Protein AF-0000000079469751 (afdb_homodimer)

Radius of gyration: 56.55 Å; Cα contacts (8 Å, |Δi|>4): 2017; chains: 2; bounding box: 56×165×146 Å

pLDDT: mean 84.75, std 14.09, range [22.28, 97.38]

Sequence (1106 aa):
MSTRPMGTPGGLPPQELIWWHATWLAVLGLGVGVMLFSPIQQTTSAVVALALGAAPALAGLLLARSRHVAAHSLILFNWGAGGVLAALLTGGLAGPMAVWHLAPLAAAAAMGRIDRLAMGAAISLAAICVSLLAEITLSLPAPPPFDLASGLGAVAIVTTAVGLGLALIVLQRRVILDTRRRALMEVRLREALGDQPHLLVVVQPGGKLVAAWGNAPRGLKGQVLTGRPLSQLATPADRPRLEAALREAIIEGKSEVGFAPAGAPALWHELSLRRVNPARLTGSIRDAGLQRAREAALDQARIDAETANAGKSRFLANMSHELRTPLNAIMGFSDIMRQSLFGPMPEKYGEYSALIHESGEHLLELINDVLDMSKIEAERFELYREEFDARDAISAVMRLMRGQADRAGVSLRGLMPKEPLEVTADRRAMKQIALNLISNALKFTPKGGTVTVTAHAEGPMLELIVADSGTGISATDLQRLGKPFEQAGGADQRAAGTGLGLSLVQAFAELHGGEMAIESQLGEGTTVTVRLPVMELSVVEVVPETHPEETAGMSTRPMGTPGGLPPQELIWWHATWLAVLGLGVGVMLFSPIQQTTSAVVALALGAAPALAGLLLARSRHVAAHSLILFNWGAGGVLAALLTGGLAGPMAVWHLAPLAAAAAMGRIDRLAMGAAISLAAICVSLLAEITLSLPAPPPFDLASGLGAVAIVTTAVGLGLALIVLQRRVILDTRRRALMEVRLREALGDQPHLLVVVQPGGKLVAAWGNAPRGLKGQVLTGRPLSQLATPADRPRLEAALREAIIEGKSEVGFAPAGAPALWHELSLRRVNPARLTGSIRDAGLQRAREAALDQARIDAETANAGKSRFLANMSHELRTPLNAIMGFSDIMRQSLFGPMPEKYGEYSALIHESGEHLLELINDVLDMSKIEAERFELYREEFDARDAISAVMRLMRGQADRAGVSLRGLMPKEPLEVTADRRAMKQIALNLISNALKFTPKGGTVTVTAHAEGPMLELIVADSGTGISATDLQRLGKPFEQAGGADQRAAGTGLGLSLVQAFAELHGGEMAIESQLGEGTTVTVRLPVMELSVVEVVPETHPEETAG

InterPro domains:
  IPR003594 Histidine kinase/HSP90-like ATPase domain [PF02518] (426-534)
  IPR003594 Histidine kinase/HSP90-like ATPase domain [SM00387] (425-536)
  IPR003661 Signal transduction histidine kinase, dimerisation/phosphoacceptor domain [PF00512] (312-379)
  IPR003661 Signal transduction histidine kinase, dimerisation/phosphoacceptor domain [SM00388] (311-379)
  IPR003661 Signal transduction histidine kinase, dimerisation/phosphoacceptor domain [cd00082] (309-375)
  IPR004358 Signal transduction histidine kinase-related protein, C-terminal [PR00344] (462-476)
  IPR004358 Signal transduction histidine kinase-related protein, C-terminal [PR00344] (496-514)
  IPR004358 Signal transduction histidine kinase-related protein, C-terminal [PR00344] (520-533)
  IPR005467 Histidine kinase domain [PS50109] (318-536)
  IPR036097 Signal transduction histidine kinase, dimerisation/phosphoacceptor domain superfamily [SSF47384] (297-380)
  IPR036890 Histidine kinase/HSP90-like ATPase superfamily [G3DSA:3.30.565.10] (375-534)
  IPR036890 Histidine kinase/HSP90-like ATPase superfamily [SSF55874] (368-541)

Organism: NCBI:txid2803784

Structure (mmCIF, N/CA/C/O backbone):
data_AF-0000000079469751-model_v1
#
loop_
_entity.id
_entity.type
_entity.pdbx_description
1 polymer 'histidine kinase'
#
loop_
_atom_site.group_PDB
_atom_site.id
_atom_site.type_symbol
_atom_site.label_atom_id
_atom_site.label_alt_id
_atom_site.label_comp_id
_atom_site.label_asym_id
_atom_site.label_entity_id
_atom_site.label_seq_id
_atom_site.pdbx_PDB_ins_code
_atom_site.Cartn_x
_atom_site.Cartn_y
_atom_site.Cartn_z
_atom_site.occupancy
_atom_site.B_iso_or_equiv
_atom_site.auth_seq_id
_atom_site.auth_comp_id
_atom_site.auth_asym_id
_atom_site.auth_atom_id
_atom_site.pdbx_PDB_model_num
ATOM 1 N N . MET A 1 1 ? -3.746 -23.328 11.648 1 22.78 1 MET A N 1
ATOM 2 C CA . MET A 1 1 ? -4.215 -23.719 10.32 1 22.78 1 MET A CA 1
ATOM 3 C C . MET A 1 1 ? -3.654 -25.078 9.93 1 22.78 1 MET A C 1
ATOM 5 O O . MET A 1 1 ? -2.438 -25.25 9.828 1 22.78 1 MET A O 1
ATOM 9 N N . SER A 1 2 ? -4.363 -26.062 10.484 1 24.75 2 SER A N 1
ATOM 10 C CA . SER A 1 2 ? -4.074 -27.484 10.375 1 24.75 2 SER A CA 1
ATOM 11 C C . SER A 1 2 ? -3.92 -27.906 8.914 1 24.75 2 SER A C 1
ATOM 13 O O . SER A 1 2 ? -4.832 -27.703 8.102 1 24.75 2 SER A O 1
ATOM 15 N N . THR A 1 3 ? -2.816 -27.609 8.422 1 29.5 3 THR A N 1
ATOM 16 C CA . THR A 1 3 ? -2.51 -28.094 7.086 1 29.5 3 THR A CA 1
ATOM 17 C C . THR A 1 3 ? -2.797 -29.594 6.988 1 29.5 3 THR A C 1
ATOM 19 O O . THR A 1 3 ? -2.029 -30.422 7.492 1 29.5 3 THR A O 1
ATOM 22 N N . ARG A 1 4 ? -4.125 -29.891 7.137 1 30.55 4 ARG A N 1
ATOM 23 C CA . ARG A 1 4 ? -4.43 -31.312 6.945 1 30.55 4 ARG A CA 1
ATOM 24 C C . ARG A 1 4 ? -3.719 -31.859 5.715 1 30.55 4 ARG A C 1
ATOM 26 O O . ARG A 1 4 ? -3.752 -31.25 4.645 1 30.55 4 ARG A O 1
ATOM 33 N N . PRO A 1 5 ? -2.838 -32.75 6.039 1 31.12 5 PRO A N 1
ATOM 34 C CA . PRO A 1 5 ? -2.137 -33.375 4.918 1 31.12 5 PRO A CA 1
ATOM 35 C C . PRO A 1 5 ? -3.078 -33.781 3.785 1 31.12 5 PRO A C 1
ATOM 37 O O . PRO A 1 5 ? -4.207 -34.219 4.039 1 31.12 5 PRO A O 1
ATOM 40 N N . MET A 1 6 ? -3.229 -32.969 2.773 1 34.06 6 MET A N 1
ATOM 41 C CA . MET A 1 6 ? -3.975 -33.406 1.594 1 34.06 6 MET A CA 1
ATOM 42 C C . MET A 1 6 ? -3.779 -34.906 1.34 1 34.06 6 MET A C 1
ATOM 44 O O . MET A 1 6 ? -2.674 -35.344 1.022 1 34.06 6 MET A O 1
ATOM 48 N N . GLY A 1 7 ? -4.434 -35.719 2.178 1 33.88 7 GLY A N 1
ATOM 49 C CA . GLY A 1 7 ? -4.492 -37.125 1.848 1 33.88 7 GLY A CA 1
ATOM 50 C C . GLY A 1 7 ? -4.453 -37.406 0.355 1 33.88 7 GLY A C 1
ATOM 51 O O . GLY A 1 7 ? -4.754 -36.5 -0.448 1 33.88 7 GLY A O 1
ATOM 52 N N . THR A 1 8 ? -3.604 -38.156 -0.038 1 37.16 8 THR A N 1
ATOM 53 C CA . THR A 1 8 ? -3.604 -38.719 -1.384 1 37.16 8 THR A CA 1
ATOM 54 C C . THR A 1 8 ? -5.027 -39.031 -1.847 1 37.16 8 THR A C 1
ATOM 56 O O . THR A 1 8 ? -5.797 -39.688 -1.135 1 37.16 8 THR A O 1
ATOM 59 N N . PRO A 1 9 ? -5.828 -38.125 -2.416 1 37.12 9 PRO A N 1
ATOM 60 C CA . PRO A 1 9 ? -7.156 -38.594 -2.828 1 37.12 9 PRO A CA 1
ATOM 61 C C . PRO A 1 9 ? -7.195 -40.094 -3.111 1 37.12 9 PRO A C 1
ATOM 63 O O . PRO A 1 9 ? -6.23 -40.656 -3.635 1 37.12 9 PRO A O 1
ATOM 66 N N . GLY A 1 10 ? -7.703 -40.812 -2.152 1 38.62 10 GLY A N 1
ATOM 67 C CA . GLY A 1 10 ? -8.117 -42.188 -2.412 1 38.62 10 GLY A CA 1
ATOM 68 C C . GLY A 1 10 ? -8.617 -42.406 -3.828 1 38.62 10 GLY A C 1
ATOM 69 O O . GLY A 1 10 ? -9.734 -42 -4.164 1 38.62 10 GLY A O 1
ATOM 70 N N . GLY A 1 11 ? -7.82 -42.188 -4.836 1 40.44 11 GLY A N 1
ATOM 71 C CA . GLY A 1 11 ? -8.141 -42.281 -6.254 1 40.44 11 GLY A CA 1
ATOM 72 C C . GLY A 1 11 ? -9.023 -43.438 -6.613 1 40.44 11 GLY A C 1
ATOM 73 O O . GLY A 1 11 ? -9.016 -44.469 -5.922 1 40.44 11 GLY A O 1
ATOM 74 N N . LEU A 1 12 ? -10.32 -43.219 -6.918 1 44.28 12 LEU A N 1
ATOM 75 C CA . LEU A 1 12 ? -11.18 -44.156 -7.609 1 44.28 12 LEU A CA 1
ATOM 76 C C . LEU A 1 12 ? -10.352 -45.188 -8.375 1 44.28 12 LEU A C 1
ATOM 78 O O . LEU A 1 12 ? -9.25 -44.875 -8.844 1 44.28 12 LEU A O 1
ATOM 82 N N . PRO A 1 13 ? -10.586 -46.438 -8.164 1 53.44 13 PRO A N 1
ATOM 83 C CA . PRO A 1 13 ? -9.898 -47.469 -8.961 1 53.44 13 PRO A CA 1
ATOM 84 C C . PRO A 1 13 ? -9.672 -47.031 -10.406 1 53.44 13 PRO A C 1
ATOM 86 O O . PRO A 1 13 ? -10.547 -46.406 -11.016 1 53.44 13 PRO A O 1
ATOM 89 N N . PRO A 1 14 ? -8.453 -47.031 -10.891 1 64.81 14 PRO A N 1
ATOM 90 C CA . PRO A 1 14 ? -8.125 -46.406 -12.18 1 64.81 14 PRO A CA 1
ATOM 91 C C . PRO A 1 14 ? -9.047 -46.875 -13.305 1 64.81 14 PRO A C 1
ATOM 93 O O . PRO A 1 14 ? -9.164 -48.094 -13.562 1 64.81 14 PRO A O 1
ATOM 96 N N . GLN A 1 15 ? -10.219 -46.188 -13.648 1 71.81 15 GLN A N 1
ATOM 97 C CA . GLN A 1 15 ? -11.094 -46.438 -14.789 1 71.81 15 GLN A CA 1
ATOM 98 C C . GLN A 1 15 ? -10.336 -47.094 -15.938 1 71.81 15 GLN A C 1
ATOM 100 O O . GLN A 1 15 ? -10.906 -47.875 -16.703 1 71.81 15 GLN A O 1
ATOM 105 N N . GLU A 1 16 ? -9.062 -46.938 -15.828 1 76.94 16 GLU A N 1
ATOM 106 C CA . GLU A 1 16 ? -8.242 -47.469 -16.891 1 76.94 16 GLU A CA 1
ATOM 107 C C . GLU A 1 16 ? -8.133 -49 -16.797 1 76.94 16 GLU A C 1
ATOM 109 O O . GLU A 1 16 ? -8.18 -49.688 -17.797 1 76.94 16 GLU A O 1
ATOM 114 N N . LEU A 1 17 ? -8.07 -49.438 -15.547 1 80.31 17 LEU A N 1
ATOM 115 C CA . LEU A 1 17 ? -7.945 -50.875 -15.352 1 80.31 17 LEU A CA 1
ATOM 116 C C . LEU A 1 17 ? -9.25 -51.594 -15.711 1 80.31 17 LEU A C 1
ATOM 118 O O . LEU A 1 17 ? -9.219 -52.688 -16.266 1 80.31 17 LEU A O 1
ATOM 122 N N . ILE A 1 18 ? -10.328 -50.969 -15.453 1 82.5 18 ILE A N 1
ATOM 123 C CA . ILE A 1 18 ? -11.625 -51.562 -15.797 1 82.5 18 ILE A CA 1
ATOM 124 C C . ILE A 1 18 ? -11.773 -51.625 -17.312 1 82.5 18 ILE A C 1
ATOM 126 O O . ILE A 1 18 ? -12.203 -52.656 -17.844 1 82.5 18 ILE A O 1
ATOM 130 N N . TRP A 1 19 ? -11.367 -50.688 -17.984 1 82.06 19 TRP A N 1
ATOM 131 C CA . TRP A 1 19 ? -11.469 -50.656 -19.438 1 82.06 19 TRP A CA 1
ATOM 132 C C . TRP A 1 19 ? -10.562 -51.719 -20.062 1 82.06 19 TRP A C 1
ATOM 134 O O . TRP A 1 19 ? -10.93 -52.375 -21.031 1 82.06 19 TRP A O 1
ATOM 144 N N . TRP A 1 20 ? -9.383 -51.875 -19.531 1 84.44 20 TRP A N 1
ATOM 145 C CA . TRP A 1 20 ? -8.477 -52.906 -20 1 84.44 20 TRP A CA 1
ATOM 146 C C . TRP A 1 20 ? -9.148 -54.281 -19.922 1 84.44 20 TRP A C 1
ATOM 148 O O . TRP A 1 20 ? -9.172 -55.031 -20.906 1 84.44 20 TRP A O 1
ATOM 158 N N . HIS A 1 21 ? -9.781 -54.656 -18.781 1 89.56 21 HIS A N 1
ATOM 159 C CA . HIS A 1 21 ? -10.375 -55.969 -18.578 1 89.56 21 HIS A CA 1
ATOM 160 C C . HIS A 1 21 ? -11.656 -56.125 -19.391 1 89.56 21 HIS A C 1
ATOM 162 O O . HIS A 1 21 ? -11.891 -57.188 -20 1 89.56 21 HIS A O 1
ATOM 168 N N . ALA A 1 22 ? -12.422 -55.094 -19.406 1 88.88 22 ALA A N 1
ATOM 169 C CA . ALA A 1 22 ? -13.68 -55.156 -20.141 1 88.88 22 ALA A CA 1
ATOM 170 C C . ALA A 1 22 ? -13.438 -55.312 -21.641 1 88.88 22 ALA A C 1
ATOM 172 O O . ALA A 1 22 ? -14.102 -56.094 -22.297 1 88.88 22 ALA A O 1
ATOM 173 N N . THR A 1 23 ? -12.539 -54.531 -22.156 1 88.44 23 THR A N 1
ATOM 174 C CA . THR A 1 23 ? -12.234 -54.594 -23.578 1 88.44 23 THR A CA 1
ATOM 175 C C . THR A 1 23 ? -11.625 -55.969 -23.922 1 88.44 23 THR A C 1
ATOM 177 O O . THR A 1 23 ? -11.953 -56.531 -24.969 1 88.44 23 THR A O 1
ATOM 180 N N . TRP A 1 24 ? -10.734 -56.469 -23.094 1 91.19 24 TRP A N 1
ATOM 181 C CA . TRP A 1 24 ? -10.141 -57.781 -23.281 1 91.19 24 TRP A CA 1
ATOM 182 C C . TRP A 1 24 ? -11.211 -58.844 -23.391 1 91.19 24 TRP A C 1
ATOM 184 O O . TRP A 1 24 ? -11.211 -59.656 -24.312 1 91.19 24 TRP A O 1
ATOM 194 N N . LEU A 1 25 ? -12.219 -58.812 -22.516 1 92.19 25 LEU A N 1
ATOM 195 C CA . LEU A 1 25 ? -13.289 -59.781 -22.5 1 92.19 25 LEU A CA 1
ATOM 196 C C . LEU A 1 25 ? -14.195 -59.625 -23.719 1 92.19 25 LEU A C 1
ATOM 198 O O . LEU A 1 25 ? -14.633 -60.625 -24.297 1 92.19 25 LEU A O 1
ATOM 202 N N . ALA A 1 26 ? -14.406 -58.469 -24.062 1 92.44 26 ALA A N 1
ATOM 203 C CA . ALA A 1 26 ? -15.258 -58.188 -25.234 1 92.44 26 ALA A CA 1
ATOM 204 C C . ALA A 1 26 ? -14.617 -58.75 -26.5 1 92.44 26 ALA A C 1
ATOM 206 O O . ALA A 1 26 ? -15.281 -59.406 -27.297 1 92.44 26 ALA A O 1
ATOM 207 N N . VAL A 1 27 ? -13.336 -58.469 -26.672 1 90.25 27 VAL A N 1
ATOM 208 C CA . VAL A 1 27 ? -12.625 -58.906 -27.875 1 90.25 27 VAL A CA 1
ATOM 209 C C . VAL A 1 27 ? -12.516 -60.438 -27.859 1 90.25 27 VAL A C 1
ATOM 211 O O . VAL A 1 27 ? -12.703 -61.094 -28.891 1 90.25 27 VAL A O 1
ATOM 214 N N . LEU A 1 28 ? -12.227 -60.969 -26.656 1 92 28 LEU A N 1
ATOM 215 C CA . LEU A 1 28 ? -12.148 -62.438 -26.531 1 92 28 LEU A CA 1
ATOM 216 C C . LEU A 1 28 ? -13.492 -63.062 -26.828 1 92 28 LEU A C 1
ATOM 218 O O . LEU A 1 28 ? -13.555 -64.062 -27.531 1 92 28 LEU A O 1
ATOM 222 N N . GLY A 1 29 ? -14.539 -62.531 -26.375 1 91 29 GLY A N 1
ATOM 223 C CA . GLY A 1 29 ? -15.875 -63.031 -26.656 1 91 29 GLY A CA 1
ATOM 224 C C . GLY A 1 29 ? -16.219 -63 -28.141 1 91 29 GLY A C 1
ATOM 225 O O . GLY A 1 29 ? -16.75 -63.969 -28.672 1 91 29 GLY A O 1
ATOM 226 N N . LEU A 1 30 ? -15.844 -61.938 -28.75 1 89.19 30 LEU A N 1
ATOM 227 C CA . LEU A 1 30 ? -16.078 -61.812 -30.188 1 89.19 30 LEU A CA 1
ATOM 228 C C . LEU A 1 30 ? -15.258 -62.844 -30.969 1 89.19 30 LEU A C 1
ATOM 230 O O . LEU A 1 30 ? -15.758 -63.469 -31.906 1 89.19 30 LEU A O 1
ATOM 234 N N . GLY A 1 31 ? -14.023 -63 -30.562 1 85.56 31 GLY A N 1
ATOM 235 C CA . GLY A 1 31 ? -13.164 -64 -31.203 1 85.56 31 GLY A CA 1
ATOM 236 C C . GLY A 1 31 ? -13.688 -65.375 -31.062 1 85.56 31 GLY A C 1
ATOM 237 O O . GLY A 1 31 ? -13.711 -66.188 -32.031 1 85.56 31 GLY A O 1
ATOM 238 N N . VAL A 1 32 ? -14.156 -65.688 -29.859 1 85.06 32 VAL A N 1
ATOM 239 C CA . VAL A 1 32 ? -14.727 -67 -29.594 1 85.06 32 VAL A CA 1
ATOM 240 C C . VAL A 1 32 ? -16 -67.188 -30.422 1 85.06 32 VAL A C 1
ATOM 242 O O . VAL A 1 32 ? -16.234 -68.25 -30.984 1 85.06 32 VAL A O 1
ATOM 245 N N . GLY A 1 33 ? -16.75 -66.25 -30.547 1 86.69 33 GLY A N 1
ATOM 246 C CA . GLY A 1 33 ? -17.953 -66.312 -31.359 1 86.69 33 GLY A CA 1
ATOM 247 C C . GLY A 1 33 ? -17.672 -66.562 -32.812 1 86.69 33 GLY A C 1
ATOM 248 O O . GLY A 1 33 ? -18.297 -67.438 -33.438 1 86.69 33 GLY A O 1
ATOM 249 N N . VAL A 1 34 ? -16.672 -65.875 -33.344 1 83.38 34 VAL A N 1
ATOM 250 C CA . VAL A 1 34 ? -16.281 -66.125 -34.75 1 83.38 34 VAL A CA 1
ATOM 251 C C . VAL A 1 34 ? -15.773 -67.5 -34.938 1 83.38 34 VAL A C 1
ATOM 253 O O . VAL A 1 34 ? -16.094 -68.188 -35.969 1 83.38 34 VAL A O 1
ATOM 256 N N . MET A 1 35 ? -15.102 -68.062 -33.969 1 80.88 35 MET A N 1
ATOM 257 C CA . MET A 1 35 ? -14.539 -69.375 -34.062 1 80.88 35 MET A CA 1
ATOM 258 C C . MET A 1 35 ? -15.641 -70.438 -33.969 1 80.88 35 MET A C 1
ATOM 260 O O . MET A 1 35 ? -15.562 -71.438 -34.656 1 80.88 35 MET A O 1
ATOM 264 N N . LEU A 1 36 ? -16.609 -70.25 -33.219 1 80.31 36 LEU A N 1
ATOM 265 C CA . LEU A 1 36 ? -17.703 -71.188 -33.031 1 80.31 36 LEU A CA 1
ATOM 266 C C . LEU A 1 36 ? -18.562 -71.25 -34.312 1 80.31 36 LEU A C 1
ATOM 268 O O . LEU A 1 36 ? -19.109 -72.312 -34.625 1 80.31 36 LEU A O 1
ATOM 272 N N . PHE A 1 37 ? -18.609 -70.188 -34.969 1 83.81 37 PHE A N 1
ATOM 273 C CA . PHE A 1 37 ? -19.438 -70.188 -36.156 1 83.81 37 PHE A CA 1
ATOM 274 C C . PHE A 1 37 ? -18.641 -70.562 -37.406 1 83.81 37 PHE A C 1
ATOM 276 O O . PHE A 1 37 ? -19.203 -70.688 -38.5 1 83.81 37 PHE A O 1
ATOM 283 N N . SER A 1 38 ? -17.391 -70.625 -37.219 1 81.19 38 SER A N 1
ATOM 284 C CA . SER A 1 38 ? -16.547 -71 -38.344 1 81.19 38 SER A CA 1
ATOM 285 C C . SER A 1 38 ? -16.484 -72.562 -38.469 1 81.19 38 SER A C 1
ATOM 287 O O . SER A 1 38 ? -16.75 -73.25 -37.531 1 81.19 38 SER A O 1
ATOM 289 N N . PRO A 1 39 ? -16.234 -73.062 -39.688 1 82.81 39 PRO A N 1
ATOM 290 C CA . PRO A 1 39 ? -16.156 -74.5 -39.906 1 82.81 39 PRO A CA 1
ATOM 291 C C . PRO A 1 39 ? -14.906 -75.125 -39.312 1 82.81 39 PRO A C 1
ATOM 293 O O . PRO A 1 39 ? -14.703 -76.312 -39.438 1 82.81 39 PRO A O 1
ATOM 296 N N . ILE A 1 40 ? -14.219 -74.375 -38.594 1 82.12 40 ILE A N 1
ATOM 297 C CA . ILE A 1 40 ? -12.953 -74.875 -38.031 1 82.12 40 ILE A CA 1
ATOM 298 C C . ILE A 1 40 ? -13.234 -75.75 -36.812 1 82.12 40 ILE A C 1
ATOM 300 O O . ILE A 1 40 ? -13.961 -75.375 -35.906 1 82.12 40 ILE A O 1
ATOM 304 N N . GLN A 1 41 ? -12.734 -77 -36.875 1 82.25 41 GLN A N 1
ATOM 305 C CA . GLN A 1 41 ? -12.914 -77.938 -35.781 1 82.25 41 GLN A CA 1
ATOM 306 C C . GLN A 1 41 ? -12.133 -77.438 -34.531 1 82.25 41 GLN A C 1
ATOM 308 O O . GLN A 1 41 ? -10.938 -77.188 -34.625 1 82.25 41 GLN A O 1
ATOM 313 N N . GLN A 1 42 ? -12.859 -77.438 -33.469 1 82.56 42 GLN A N 1
ATOM 314 C CA . GLN A 1 42 ? -12.25 -77 -32.219 1 82.56 42 GLN A CA 1
ATOM 315 C C . GLN A 1 42 ? -11.68 -78.188 -31.422 1 82.56 42 GLN A C 1
ATOM 317 O O . GLN A 1 42 ? -12.195 -79.312 -31.5 1 82.56 42 GLN A O 1
ATOM 322 N N . THR A 1 43 ? -10.555 -77.875 -30.797 1 86.62 43 THR A N 1
ATOM 323 C CA . THR A 1 43 ? -9.969 -78.875 -29.891 1 86.62 43 THR A CA 1
ATOM 324 C C . THR A 1 43 ? -10.258 -78.5 -28.438 1 86.62 43 THR A C 1
ATOM 326 O O . THR A 1 43 ? -10.492 -77.312 -28.125 1 86.62 43 THR A O 1
ATOM 329 N N . THR A 1 44 ? -10.336 -79.438 -27.609 1 88 44 THR A N 1
ATOM 330 C CA . THR A 1 44 ? -10.57 -79.25 -26.188 1 88 44 THR A CA 1
ATOM 331 C C . THR A 1 44 ? -9.477 -78.312 -25.594 1 88 44 THR A C 1
ATOM 333 O O . THR A 1 44 ? -9.758 -77.438 -24.781 1 88 44 THR A O 1
ATOM 336 N N . SER A 1 45 ? -8.273 -78.5 -26.031 1 90.56 45 SER A N 1
ATOM 337 C CA . SER A 1 45 ? -7.156 -77.688 -25.531 1 90.56 45 SER A CA 1
ATOM 338 C C . SER A 1 45 ? -7.32 -76.25 -25.891 1 90.56 45 SER A C 1
ATOM 340 O O . SER A 1 45 ? -7.008 -75.375 -25.094 1 90.56 45 SER A O 1
ATOM 342 N N . ALA A 1 46 ? -7.887 -76 -27.078 1 90.94 46 ALA A N 1
ATOM 343 C CA . ALA A 1 46 ? -8.086 -74.625 -27.531 1 90.94 46 ALA A CA 1
ATOM 344 C C . ALA A 1 46 ? -9.172 -73.938 -26.719 1 90.94 46 ALA A C 1
ATOM 346 O O . ALA A 1 46 ? -9.023 -72.75 -26.344 1 90.94 46 ALA A O 1
ATOM 347 N N . VAL A 1 47 ? -10.203 -74.625 -26.359 1 90.19 47 VAL A N 1
ATOM 348 C CA . VAL A 1 47 ? -11.312 -74.062 -25.594 1 90.19 47 VAL A CA 1
ATOM 349 C C . VAL A 1 47 ? -10.844 -73.75 -24.172 1 90.19 47 VAL A C 1
ATOM 351 O O . VAL A 1 47 ? -11.133 -72.688 -23.641 1 90.19 47 VAL A O 1
ATOM 354 N N . VAL A 1 48 ? -10.07 -74.625 -23.625 1 92.38 48 VAL A N 1
ATOM 355 C CA . VAL A 1 48 ? -9.562 -74.438 -22.266 1 92.38 48 VAL A CA 1
ATOM 356 C C . VAL A 1 48 ? -8.578 -73.25 -22.25 1 92.38 48 VAL A C 1
ATOM 358 O O . VAL A 1 48 ? -8.586 -72.438 -21.312 1 92.38 48 VAL A O 1
ATOM 361 N N . ALA A 1 49 ? -7.797 -73.125 -23.25 1 93.56 49 ALA A N 1
ATOM 362 C CA . ALA A 1 49 ? -6.84 -72.062 -23.344 1 93.56 49 ALA A CA 1
ATOM 363 C C . ALA A 1 49 ? -7.555 -70.688 -23.391 1 93.56 49 ALA A C 1
ATOM 365 O O . ALA A 1 49 ? -7.129 -69.75 -22.734 1 93.56 49 ALA A O 1
ATOM 366 N N . LEU A 1 50 ? -8.617 -70.625 -24.125 1 92.81 50 LEU A N 1
ATOM 367 C CA . LEU A 1 50 ? -9.391 -69.375 -24.219 1 92.81 50 LEU A CA 1
ATOM 368 C C . LEU A 1 50 ? -10.047 -69.062 -22.891 1 92.81 50 LEU A C 1
ATOM 370 O O . LEU A 1 50 ? -10.094 -67.875 -22.484 1 92.81 50 LEU A O 1
ATOM 374 N N . ALA A 1 51 ? -10.453 -70.062 -22.219 1 92.62 51 ALA A N 1
ATOM 375 C CA . ALA A 1 51 ? -11.031 -69.875 -20.891 1 92.62 51 ALA A CA 1
ATOM 376 C C . ALA A 1 51 ? -9.984 -69.375 -19.906 1 92.62 51 ALA A C 1
ATOM 378 O O . ALA A 1 51 ? -10.266 -68.5 -19.078 1 92.62 51 ALA A O 1
ATOM 379 N N . LEU A 1 52 ? -8.812 -69.812 -20.016 1 92.31 52 LEU A N 1
ATOM 380 C CA . LEU A 1 52 ? -7.719 -69.438 -19.141 1 92.31 52 LEU A CA 1
ATOM 381 C C . LEU A 1 52 ? -7.277 -68 -19.469 1 92.31 52 LEU A C 1
ATOM 383 O O . LEU A 1 52 ? -6.719 -67.312 -18.609 1 92.31 52 LEU A O 1
ATOM 387 N N . GLY A 1 53 ? -7.527 -67.625 -20.672 1 90.38 53 GLY A N 1
ATOM 388 C CA . GLY A 1 53 ? -7.277 -66.188 -21.031 1 90.38 53 GLY A CA 1
ATOM 389 C C . GLY A 1 53 ? -8.344 -65.25 -20.516 1 90.38 53 GLY A C 1
ATOM 390 O O . GLY A 1 53 ? -8.07 -64.062 -20.312 1 90.38 53 GLY A O 1
ATOM 391 N N . ALA A 1 54 ? -9.523 -65.75 -20.344 1 93.81 54 ALA A N 1
ATOM 392 C CA . ALA A 1 54 ? -10.641 -64.938 -19.875 1 93.81 54 ALA A CA 1
ATOM 393 C C . ALA A 1 54 ? -10.625 -64.812 -18.359 1 93.81 54 ALA A C 1
ATOM 395 O O . ALA A 1 54 ? -11.086 -63.812 -17.812 1 93.81 54 ALA A O 1
ATOM 396 N N . ALA A 1 55 ? -10.055 -65.75 -17.688 1 93.81 55 ALA A N 1
ATOM 397 C CA . ALA A 1 55 ? -10.117 -65.875 -16.234 1 93.81 55 ALA A CA 1
ATOM 398 C C . ALA A 1 55 ? -9.406 -64.688 -15.57 1 93.81 55 ALA A C 1
ATOM 400 O O . ALA A 1 55 ? -9.953 -64 -14.672 1 93.81 55 ALA A O 1
ATOM 401 N N . PRO A 1 56 ? -8.219 -64.312 -15.977 1 93.56 56 PRO A N 1
ATOM 402 C CA . PRO A 1 56 ? -7.566 -63.156 -15.352 1 93.56 56 PRO A CA 1
ATOM 403 C C . PRO A 1 56 ? -8.344 -61.844 -15.539 1 93.56 56 PRO A C 1
ATOM 405 O O . PRO A 1 56 ? -8.328 -60.969 -14.664 1 93.56 56 PRO A O 1
ATOM 408 N N . ALA A 1 57 ? -9.008 -61.719 -16.672 1 93.44 57 ALA A N 1
ATOM 409 C CA . ALA A 1 57 ? -9.805 -60.5 -16.938 1 93.44 57 ALA A CA 1
ATOM 410 C C . ALA A 1 57 ? -11.016 -60.438 -16.016 1 93.44 57 ALA A C 1
ATOM 412 O O . ALA A 1 57 ? -11.336 -59.375 -15.469 1 93.44 57 ALA A O 1
ATOM 413 N N . LEU A 1 58 ? -11.617 -61.562 -15.844 1 92.75 58 LEU A N 1
ATOM 414 C CA . LEU A 1 58 ? -12.766 -61.625 -14.938 1 92.75 58 LEU A CA 1
ATOM 415 C C . LEU A 1 58 ? -12.336 -61.344 -13.5 1 92.75 58 LEU A C 1
ATOM 417 O O . LEU A 1 58 ? -12.969 -60.562 -12.797 1 92.75 58 LEU A O 1
ATOM 421 N N . ALA A 1 59 ? -11.258 -61.938 -13.102 1 91.38 59 ALA A N 1
ATOM 422 C CA . ALA A 1 59 ? -10.719 -61.719 -11.758 1 91.38 59 ALA A CA 1
ATOM 423 C C . ALA A 1 59 ? -10.281 -60.25 -11.586 1 91.38 59 ALA A C 1
ATOM 425 O O . ALA A 1 59 ? -10.477 -59.656 -10.516 1 91.38 59 ALA A O 1
ATOM 426 N N . GLY A 1 60 ? -9.719 -59.75 -12.617 1 89.06 60 GLY A N 1
ATOM 427 C CA . GLY A 1 60 ? -9.273 -58.375 -12.578 1 89.06 60 GLY A CA 1
ATOM 428 C C . GLY A 1 60 ? -10.406 -57.375 -12.391 1 89.06 60 GLY A C 1
ATOM 429 O O . GLY A 1 60 ? -10.258 -56.375 -11.68 1 89.06 60 GLY A O 1
ATOM 430 N N . LEU A 1 61 ? -11.562 -57.625 -13.031 1 88.75 61 LEU A N 1
ATOM 431 C CA . LEU A 1 61 ? -12.719 -56.75 -12.875 1 88.75 61 LEU A CA 1
ATOM 432 C C . LEU A 1 61 ? -13.219 -56.781 -11.438 1 88.75 61 LEU A C 1
ATOM 434 O O . LEU A 1 61 ? -13.688 -55.75 -10.922 1 88.75 61 LEU A O 1
ATOM 438 N N . LEU A 1 62 ? -13 -57.844 -10.773 1 86.38 62 LEU A N 1
ATOM 439 C CA . LEU A 1 62 ? -13.422 -57.969 -9.383 1 86.38 62 LEU A CA 1
ATOM 440 C C . LEU A 1 62 ? -12.414 -57.312 -8.453 1 86.38 62 LEU A C 1
ATOM 442 O O . LEU A 1 62 ? -12.797 -56.625 -7.484 1 86.38 62 LEU A O 1
ATOM 446 N N . LEU A 1 63 ? -11.156 -57.406 -8.797 1 85.12 63 LEU A N 1
ATOM 447 C CA . LEU A 1 63 ? -10.086 -56.938 -7.93 1 85.12 63 LEU A CA 1
ATOM 448 C C . LEU A 1 63 ? -9.828 -55.438 -8.164 1 85.12 63 LEU A C 1
ATOM 450 O O . LEU A 1 63 ? -9.242 -54.781 -7.316 1 85.12 63 LEU A O 1
ATOM 454 N N . ALA A 1 64 ? -10.25 -55.031 -9.328 1 80.38 64 ALA A N 1
ATOM 455 C CA . ALA A 1 64 ? -9.984 -53.656 -9.68 1 80.38 64 ALA A CA 1
ATOM 456 C C . ALA A 1 64 ? -10.68 -52.688 -8.719 1 80.38 64 ALA A C 1
ATOM 458 O O . ALA A 1 64 ? -10.266 -51.531 -8.562 1 80.38 64 ALA A O 1
ATOM 459 N N . ARG A 1 65 ? -11.656 -53.125 -8.094 1 75.5 65 ARG A N 1
ATOM 460 C CA . ARG A 1 65 ? -12.422 -52.281 -7.168 1 75.5 65 ARG A CA 1
ATOM 461 C C . ARG A 1 65 ? -11.812 -52.312 -5.773 1 75.5 65 ARG A C 1
ATOM 463 O O . ARG A 1 65 ? -12.195 -51.5 -4.91 1 75.5 65 ARG A O 1
ATOM 470 N N . SER A 1 66 ? -10.844 -53.156 -5.613 1 77.75 66 SER A N 1
ATOM 471 C CA . SER A 1 66 ? -10.242 -53.281 -4.289 1 77.75 66 SER A CA 1
ATOM 472 C C . SER A 1 66 ? -9.227 -52.188 -4.043 1 77.75 66 SER A C 1
ATOM 474 O O . SER A 1 66 ? -8.555 -51.719 -4.973 1 77.75 66 SER A O 1
ATOM 476 N N . ARG A 1 67 ? -9.195 -51.719 -2.992 1 65.75 67 ARG A N 1
ATOM 477 C CA . ARG A 1 67 ? -8.32 -50.625 -2.578 1 65.75 67 ARG A CA 1
ATOM 478 C C . ARG A 1 67 ? -7 -51.156 -2.031 1 65.75 67 ARG A C 1
ATOM 480 O O . ARG A 1 67 ? -6.105 -50.375 -1.688 1 65.75 67 ARG A O 1
ATOM 487 N N . HIS A 1 68 ? -6.84 -52.406 -2.029 1 76.31 68 HIS A N 1
ATOM 488 C CA . HIS A 1 68 ? -5.652 -53 -1.415 1 76.31 68 HIS A CA 1
ATOM 489 C C . HIS A 1 68 ? -4.473 -53 -2.385 1 76.31 68 HIS A C 1
ATOM 491 O O . HIS A 1 68 ? -4.645 -53.25 -3.576 1 76.31 68 HIS A O 1
ATOM 497 N N . VAL A 1 69 ? -3.262 -52.688 -1.871 1 75.44 69 VAL A N 1
ATOM 498 C CA . VAL A 1 69 ? -2.021 -52.594 -2.635 1 75.44 69 VAL A CA 1
ATOM 499 C C . VAL A 1 69 ? -1.664 -53.969 -3.203 1 75.44 69 VAL A C 1
ATOM 501 O O . VAL A 1 69 ? -1.156 -54.062 -4.324 1 75.44 69 VAL A O 1
ATOM 504 N N . ALA A 1 70 ? -2.057 -54.938 -2.564 1 86 70 ALA A N 1
ATOM 505 C CA . ALA A 1 70 ? -1.714 -56.312 -2.992 1 86 70 ALA A CA 1
ATOM 506 C C . ALA A 1 70 ? -2.58 -56.75 -4.168 1 86 70 ALA A C 1
ATOM 508 O O . ALA A 1 70 ? -2.207 -57.656 -4.918 1 86 70 ALA A O 1
ATOM 509 N N . ALA A 1 71 ? -3.713 -56.156 -4.25 1 86.56 71 ALA A N 1
ATOM 510 C CA . ALA A 1 71 ? -4.641 -56.531 -5.316 1 86.56 71 ALA A CA 1
ATOM 511 C C . ALA A 1 71 ? -4.016 -56.312 -6.691 1 86.56 71 ALA A C 1
ATOM 513 O O . ALA A 1 71 ? -4.176 -57.125 -7.594 1 86.56 71 ALA A O 1
ATOM 514 N N . HIS A 1 72 ? -3.229 -55.312 -6.848 1 86.75 72 HIS A N 1
ATOM 515 C CA . HIS A 1 72 ? -2.611 -55 -8.133 1 86.75 72 HIS A CA 1
ATOM 516 C C . HIS A 1 72 ? -1.54 -56.031 -8.484 1 86.75 72 HIS A C 1
ATOM 518 O O . HIS A 1 72 ? -1.437 -56.469 -9.633 1 86.75 72 HIS A O 1
ATOM 524 N N . SER A 1 73 ? -0.813 -56.406 -7.473 1 91 73 SER A N 1
ATOM 525 C CA . SER A 1 73 ? 0.192 -57.438 -7.711 1 91 73 SER A CA 1
ATOM 526 C C . SER A 1 73 ? -0.455 -58.781 -8.086 1 91 73 SER A C 1
ATOM 528 O O . SER A 1 73 ? 0.01 -59.469 -8.992 1 91 73 SER A O 1
ATOM 530 N N . LEU A 1 74 ? -1.508 -59 -7.406 1 92.69 74 LEU A N 1
ATOM 531 C CA . LEU A 1 74 ? -2.223 -60.25 -7.668 1 92.69 74 LEU A CA 1
ATOM 532 C C . LEU A 1 74 ? -2.783 -60.281 -9.086 1 92.69 74 LEU A C 1
ATOM 534 O O . LEU A 1 74 ? -2.766 -61.312 -9.758 1 92.69 74 LEU A O 1
ATOM 538 N N . ILE A 1 75 ? -3.299 -59.188 -9.477 1 92.19 75 ILE A N 1
ATOM 539 C CA . ILE A 1 75 ? -3.836 -59.062 -10.828 1 92.19 75 ILE A CA 1
ATOM 540 C C . ILE A 1 75 ? -2.74 -59.375 -11.852 1 92.19 75 ILE A C 1
ATOM 542 O O . ILE A 1 75 ? -2.949 -60.156 -12.781 1 92.19 75 ILE A O 1
ATOM 546 N N . LEU A 1 76 ? -1.573 -58.844 -11.672 1 94 76 LEU A N 1
ATOM 547 C CA . LEU A 1 76 ? -0.478 -59.031 -12.609 1 94 76 LEU A CA 1
ATOM 548 C C . LEU A 1 76 ? -0.014 -60.5 -12.617 1 94 76 LEU A C 1
ATOM 550 O O . LEU A 1 76 ? 0.252 -61.062 -13.672 1 94 76 LEU A O 1
ATOM 554 N N . PHE A 1 77 ? -0 -61.125 -11.445 1 95.5 77 PHE A N 1
ATOM 555 C CA . PHE A 1 77 ? 0.388 -62.531 -11.359 1 95.5 77 PHE A CA 1
ATOM 556 C C . PHE A 1 77 ? -0.64 -63.406 -12.039 1 95.5 77 PHE A C 1
ATOM 558 O O . PHE A 1 77 ? -0.28 -64.375 -12.727 1 95.5 77 PHE A O 1
ATOM 565 N N . ASN A 1 78 ? -1.874 -63.094 -11.859 1 95.5 78 ASN A N 1
ATOM 566 C CA . ASN A 1 78 ? -2.934 -63.844 -12.516 1 95.5 78 ASN A CA 1
ATOM 567 C C . ASN A 1 78 ? -2.816 -63.781 -14.031 1 95.5 78 ASN A C 1
ATOM 569 O O . ASN A 1 78 ? -3.023 -64.75 -14.727 1 95.5 78 ASN A O 1
ATOM 573 N N . TRP A 1 79 ? -2.545 -62.594 -14.539 1 95.94 79 TRP A N 1
ATOM 574 C CA . TRP A 1 79 ? -2.342 -62.438 -15.969 1 95.94 79 TRP A CA 1
ATOM 575 C C . TRP A 1 79 ? -1.145 -63.25 -16.438 1 95.94 79 TRP A C 1
ATOM 577 O O . TRP A 1 79 ? -1.178 -63.844 -17.516 1 95.94 79 TRP A O 1
ATOM 587 N N . GLY A 1 80 ? -0.061 -63.281 -15.648 1 96.38 80 GLY A N 1
ATOM 588 C CA . GLY A 1 80 ? 1.098 -64.125 -15.969 1 96.38 80 GLY A CA 1
ATOM 589 C C . GLY A 1 80 ? 0.786 -65.625 -16 1 96.38 80 GLY A C 1
ATOM 590 O O . GLY A 1 80 ? 1.146 -66.312 -16.953 1 96.38 80 GLY A O 1
ATOM 591 N N . ALA A 1 81 ? 0.063 -66.062 -15.031 1 96.62 81 ALA A N 1
ATOM 592 C CA . ALA A 1 81 ? -0.302 -67.5 -14.945 1 96.62 81 ALA A CA 1
ATOM 593 C C . ALA A 1 81 ? -1.232 -67.875 -16.094 1 96.62 81 ALA A C 1
ATOM 595 O O . ALA A 1 81 ? -1.04 -68.938 -16.719 1 96.62 81 ALA A O 1
ATOM 596 N N . GLY A 1 82 ? -2.197 -67.062 -16.25 1 95.5 82 GLY A N 1
ATOM 597 C CA . GLY A 1 82 ? -3.123 -67.312 -17.344 1 95.5 82 GLY A CA 1
ATOM 598 C C . GLY A 1 82 ? -2.445 -67.375 -18.703 1 95.5 82 GLY A C 1
ATOM 599 O O . GLY A 1 82 ? -2.742 -68.25 -19.516 1 95.5 82 GLY A O 1
ATOM 600 N N . GLY A 1 83 ? -1.511 -66.438 -18.984 1 95.44 83 GLY A N 1
ATOM 601 C CA . GLY A 1 83 ? -0.773 -66.438 -20.234 1 95.44 83 GLY A CA 1
ATOM 602 C C . GLY A 1 83 ? 0.088 -67.625 -20.438 1 95.44 83 GLY A C 1
ATOM 603 O O . GLY A 1 83 ? 0.107 -68.25 -21.516 1 95.44 83 GLY A O 1
ATOM 604 N N . VAL A 1 84 ? 0.727 -68.062 -19.375 1 96.5 84 VAL A N 1
ATOM 605 C CA . VAL A 1 84 ? 1.589 -69.25 -19.438 1 96.5 84 VAL A CA 1
ATOM 606 C C . VAL A 1 84 ? 0.749 -70.5 -19.719 1 96.5 84 VAL A C 1
ATOM 608 O O . VAL A 1 84 ? 1.06 -71.25 -20.641 1 96.5 84 VAL A O 1
ATOM 611 N N . LEU A 1 85 ? -0.333 -70.625 -19.016 1 96.12 85 LEU A N 1
ATOM 612 C CA . LEU A 1 85 ? -1.158 -71.812 -19.141 1 96.12 85 LEU A CA 1
ATOM 613 C C . LEU A 1 85 ? -1.804 -71.875 -20.531 1 96.12 85 LEU A C 1
ATOM 615 O O . LEU A 1 85 ? -1.83 -72.938 -21.156 1 96.12 85 LEU A O 1
ATOM 619 N N . ALA A 1 86 ? -2.295 -70.75 -20.953 1 95.62 86 ALA A N 1
ATOM 620 C CA . ALA A 1 86 ? -2.895 -70.75 -22.281 1 95.62 86 ALA A CA 1
ATOM 621 C C . ALA A 1 86 ? -1.865 -71.062 -23.359 1 95.62 86 ALA A C 1
ATOM 623 O O . ALA A 1 86 ? -2.156 -71.812 -24.297 1 95.62 86 ALA A O 1
ATOM 624 N N . ALA A 1 87 ? -0.676 -70.562 -23.266 1 95.25 87 ALA A N 1
ATOM 625 C CA . ALA A 1 87 ? 0.382 -70.812 -24.25 1 95.25 87 ALA A CA 1
ATOM 626 C C . ALA A 1 87 ? 0.814 -72.25 -24.234 1 95.25 87 ALA A C 1
ATOM 628 O O . ALA A 1 87 ? 0.974 -72.875 -25.281 1 95.25 87 ALA A O 1
ATOM 629 N N . LEU A 1 88 ? 0.964 -72.875 -23.078 1 94.88 88 LEU A N 1
ATOM 630 C CA . LEU A 1 88 ? 1.431 -74.25 -22.969 1 94.88 88 LEU A CA 1
ATOM 631 C C . LEU A 1 88 ? 0.41 -75.25 -23.547 1 94.88 88 LEU A C 1
ATOM 633 O O . LEU A 1 88 ? 0.78 -76.25 -24.094 1 94.88 88 LEU A O 1
ATOM 637 N N . LEU A 1 89 ? -0.833 -74.875 -23.5 1 94.06 89 LEU A N 1
ATOM 638 C CA . LEU A 1 89 ? -1.894 -75.75 -24 1 94.06 89 LEU A CA 1
ATOM 639 C C . LEU A 1 89 ? -1.995 -75.688 -25.516 1 94.06 89 LEU A C 1
ATOM 641 O O . LEU A 1 89 ? -2.629 -76.5 -26.141 1 94.06 89 LEU A O 1
ATOM 645 N N . THR A 1 90 ? -1.391 -74.688 -26.078 1 93.62 90 THR A N 1
ATOM 646 C CA . THR A 1 90 ? -1.569 -74.438 -27.516 1 93.62 90 THR A CA 1
ATOM 647 C C . THR A 1 90 ? -0.227 -74.5 -28.234 1 93.62 90 THR A C 1
ATOM 649 O O . THR A 1 90 ? -0.08 -73.938 -29.328 1 93.62 90 THR A O 1
ATOM 652 N N . GLY A 1 91 ? 0.766 -75.062 -27.656 1 90.94 91 GLY A N 1
ATOM 653 C CA . GLY A 1 91 ? 2.023 -75.25 -28.359 1 90.94 91 GLY A CA 1
ATOM 654 C C . GLY A 1 91 ? 3.172 -74.438 -27.75 1 90.94 91 GLY A C 1
ATOM 655 O O . GLY A 1 91 ? 4.23 -74.312 -28.359 1 90.94 91 GLY A O 1
ATOM 656 N N . GLY A 1 92 ? 2.996 -73.875 -26.625 1 93.62 92 GLY A N 1
ATOM 657 C CA . GLY A 1 92 ? 4.066 -73.188 -25.906 1 93.62 92 GLY A CA 1
ATOM 658 C C . GLY A 1 92 ? 4.449 -71.875 -26.547 1 93.62 92 GLY A C 1
ATOM 659 O O . GLY A 1 92 ? 3.586 -71.125 -27 1 93.62 92 GLY A O 1
ATOM 660 N N . LEU A 1 93 ? 5.754 -71.562 -26.562 1 93.5 93 LEU A N 1
ATOM 661 C CA . LEU A 1 93 ? 6.266 -70.25 -27.094 1 93.5 93 LEU A CA 1
ATOM 662 C C . LEU A 1 93 ? 6.211 -70.25 -28.609 1 93.5 93 LEU A C 1
ATOM 664 O O . LEU A 1 93 ? 6.266 -69.188 -29.234 1 93.5 93 LEU A O 1
ATOM 668 N N . ALA A 1 94 ? 6.051 -71.438 -29.156 1 92 94 ALA A N 1
ATOM 669 C CA . ALA A 1 94 ? 5.93 -71.562 -30.609 1 92 94 ALA A CA 1
ATOM 670 C C . ALA A 1 94 ? 4.473 -71.438 -31.047 1 92 94 ALA A C 1
ATOM 672 O O . ALA A 1 94 ? 4.18 -71.375 -32.25 1 92 94 ALA A O 1
ATOM 673 N N . GLY A 1 95 ? 3.588 -71.438 -30.078 1 91.31 95 GLY A N 1
ATOM 674 C CA . GLY A 1 95 ? 2.17 -71.562 -30.359 1 91.31 95 GLY A CA 1
ATOM 675 C C . GLY A 1 95 ? 1.493 -70.188 -30.594 1 91.31 95 GLY A C 1
ATOM 676 O O . GLY A 1 95 ? 2.115 -69.188 -30.422 1 91.31 95 GLY A O 1
ATOM 677 N N . PRO A 1 96 ? 0.241 -70.25 -30.969 1 92.19 96 PRO A N 1
ATOM 678 C CA . PRO A 1 96 ? -0.484 -69.062 -31.375 1 92.19 96 PRO A CA 1
ATOM 679 C C . PRO A 1 96 ? -0.819 -68.125 -30.203 1 92.19 96 PRO A C 1
ATOM 681 O O . PRO A 1 96 ? -1 -66.938 -30.406 1 92.19 96 PRO A O 1
ATOM 684 N N . MET A 1 97 ? -0.855 -68.625 -29.016 1 95.19 97 MET A N 1
ATOM 685 C CA . MET A 1 97 ? -1.314 -67.75 -27.906 1 95.19 97 MET A CA 1
ATOM 686 C C . MET A 1 97 ? -0.142 -67.312 -27.047 1 95.19 97 MET A C 1
ATOM 688 O O . MET A 1 97 ? -0.338 -66.812 -25.938 1 95.19 97 MET A O 1
ATOM 692 N N . ALA A 1 98 ? 1.083 -67.438 -27.531 1 95.62 98 ALA A N 1
ATOM 693 C CA . ALA A 1 98 ? 2.299 -67.062 -26.812 1 95.62 98 ALA A CA 1
ATOM 694 C C . ALA A 1 98 ? 2.309 -65.562 -26.484 1 95.62 98 ALA A C 1
ATOM 696 O O . ALA A 1 98 ? 2.93 -65.125 -25.516 1 95.62 98 ALA A O 1
ATOM 697 N N . VAL A 1 99 ? 1.588 -64.75 -27.234 1 95.56 99 VAL A N 1
ATOM 698 C CA . VAL A 1 99 ? 1.578 -63.281 -27.094 1 95.56 99 VAL A CA 1
ATOM 699 C C . VAL A 1 99 ? 1.011 -62.906 -25.719 1 95.56 99 VAL A C 1
ATOM 701 O O . VAL A 1 99 ? 1.299 -61.844 -25.203 1 95.56 99 VAL A O 1
ATOM 704 N N . TRP A 1 100 ? 0.228 -63.812 -25.141 1 97.31 100 TRP A N 1
ATOM 705 C CA . TRP A 1 100 ? -0.428 -63.5 -23.875 1 97.31 100 TRP A CA 1
ATOM 706 C C . TRP A 1 100 ? 0.576 -63.5 -22.719 1 97.31 100 TRP A C 1
ATOM 708 O O . TRP A 1 100 ? 0.245 -63.094 -21.609 1 97.31 100 TRP A O 1
ATOM 718 N N . HIS A 1 101 ? 1.852 -63.812 -22.969 1 96.69 101 HIS A N 1
ATOM 719 C CA . HIS A 1 101 ? 2.924 -63.594 -22 1 96.69 101 HIS A CA 1
ATOM 720 C C . HIS A 1 101 ? 3.145 -62.094 -21.75 1 96.69 101 HIS A C 1
ATOM 722 O O . HIS A 1 101 ? 3.76 -61.719 -20.766 1 96.69 101 HIS A O 1
ATOM 728 N N . LEU A 1 102 ? 2.629 -61.219 -22.641 1 95.25 102 LEU A N 1
ATOM 729 C CA . LEU A 1 102 ? 2.785 -59.781 -22.516 1 95.25 102 LEU A CA 1
ATOM 730 C C . LEU A 1 102 ? 1.636 -59.188 -21.719 1 95.25 102 LEU A C 1
ATOM 732 O O . LEU A 1 102 ? 1.64 -58 -21.422 1 95.25 102 LEU A O 1
ATOM 736 N N . ALA A 1 103 ? 0.671 -60 -21.359 1 94.5 103 ALA A N 1
ATOM 737 C CA . ALA A 1 103 ? -0.549 -59.5 -20.719 1 94.5 103 ALA A CA 1
ATOM 738 C C . ALA A 1 103 ? -0.24 -58.812 -19.406 1 94.5 103 ALA A C 1
ATOM 740 O O . ALA A 1 103 ? -0.809 -57.75 -19.094 1 94.5 103 ALA A O 1
ATOM 741 N N . PRO A 1 104 ? 0.751 -59.344 -18.578 1 94.06 104 PRO A N 1
ATOM 742 C CA . PRO A 1 104 ? 1.069 -58.625 -17.344 1 94.06 104 PRO A CA 1
ATOM 743 C C . PRO A 1 104 ? 1.605 -57.219 -17.594 1 94.06 104 PRO A C 1
ATOM 745 O O . PRO A 1 104 ? 1.221 -56.281 -16.891 1 94.06 104 PRO A O 1
ATOM 748 N N . LEU A 1 105 ? 2.441 -57.094 -18.547 1 92.44 105 LEU A N 1
ATOM 749 C CA . LEU A 1 105 ? 2.986 -55.781 -18.891 1 92.44 105 LEU A CA 1
ATOM 750 C C . LEU A 1 105 ? 1.892 -54.844 -19.406 1 92.44 105 LEU A C 1
ATOM 752 O O . LEU A 1 105 ? 1.836 -53.688 -19.016 1 92.44 105 LEU A O 1
ATOM 756 N N . ALA A 1 106 ? 1.044 -55.375 -20.219 1 90.94 106 ALA A N 1
ATOM 757 C CA . ALA A 1 106 ? -0.062 -54.594 -20.75 1 90.94 106 ALA A CA 1
ATOM 758 C C . ALA A 1 106 ? -1.001 -54.156 -19.641 1 90.94 106 ALA A C 1
ATOM 760 O O . ALA A 1 106 ? -1.432 -53 -19.609 1 90.94 106 ALA A O 1
ATOM 761 N N . ALA A 1 107 ? -1.274 -55.031 -18.781 1 90.56 107 ALA A N 1
ATOM 762 C CA . ALA A 1 107 ? -2.121 -54.688 -17.641 1 90.56 107 ALA A CA 1
ATOM 763 C C . ALA A 1 107 ? -1.454 -53.625 -16.766 1 90.56 107 ALA A C 1
ATOM 765 O O . ALA A 1 107 ? -2.115 -52.688 -16.266 1 90.56 107 ALA A O 1
ATOM 766 N N . ALA A 1 108 ? -0.174 -53.781 -16.547 1 90.5 108 ALA A N 1
ATOM 767 C CA . ALA A 1 108 ? 0.579 -52.812 -15.742 1 90.5 108 ALA A CA 1
ATOM 768 C C . ALA A 1 108 ? 0.569 -51.438 -16.375 1 90.5 108 ALA A C 1
ATOM 770 O O . ALA A 1 108 ? 0.553 -50.438 -15.672 1 90.5 108 ALA A O 1
ATOM 771 N N . ALA A 1 109 ? 0.618 -51.438 -17.703 1 88.12 109 ALA A N 1
ATOM 772 C CA . ALA A 1 109 ? 0.588 -50.156 -18.422 1 88.12 109 ALA A CA 1
ATOM 773 C C . ALA A 1 109 ? -0.695 -49.375 -18.125 1 88.12 109 ALA A C 1
ATOM 775 O O . ALA A 1 109 ? -0.68 -48.156 -18.016 1 88.12 109 ALA A O 1
ATOM 776 N N . ALA A 1 110 ? -1.732 -50.062 -17.906 1 84.25 110 ALA A N 1
ATOM 777 C CA . ALA A 1 110 ? -3.027 -49.469 -17.625 1 84.25 110 ALA A CA 1
ATOM 778 C C . ALA A 1 110 ? -3.072 -48.875 -16.219 1 84.25 110 ALA A C 1
ATOM 780 O O . ALA A 1 110 ? -3.908 -48.031 -15.914 1 84.25 110 ALA A O 1
ATOM 781 N N . MET A 1 111 ? -2.197 -49.344 -15.414 1 83.88 111 MET A N 1
ATOM 782 C CA . MET A 1 111 ? -2.207 -48.906 -14.023 1 83.88 111 MET A CA 1
ATOM 783 C C . MET A 1 111 ? -1.525 -47.531 -13.875 1 83.88 111 MET A C 1
ATOM 785 O O . MET A 1 111 ? -1.746 -46.844 -12.891 1 83.88 111 MET A O 1
ATOM 789 N N . GLY A 1 112 ? -0.709 -47.25 -14.766 1 80.56 112 GLY A N 1
ATOM 790 C CA . GLY A 1 112 ? -0.149 -45.906 -14.805 1 80.56 112 GLY A CA 1
ATOM 791 C C . GLY A 1 112 ? 0.869 -45.656 -13.703 1 80.56 112 GLY A C 1
ATOM 792 O O . GLY A 1 112 ? 1.041 -44.531 -13.258 1 80.56 112 GLY A O 1
ATOM 793 N N . ARG A 1 113 ? 1.491 -46.719 -13.125 1 85.56 113 ARG A N 1
ATOM 794 C CA . ARG A 1 113 ? 2.514 -46.594 -12.094 1 85.56 113 ARG A CA 1
ATOM 795 C C . ARG A 1 113 ? 3.82 -47.25 -12.531 1 85.56 113 ARG A C 1
ATOM 797 O O . ARG A 1 113 ? 3.809 -48.312 -13.141 1 85.56 113 ARG A O 1
ATOM 804 N N . ILE A 1 114 ? 4.883 -46.562 -12.219 1 86 114 ILE A N 1
ATOM 805 C CA . ILE A 1 114 ? 6.195 -47 -12.648 1 86 114 ILE A CA 1
ATOM 806 C C . ILE A 1 114 ? 6.52 -48.344 -11.969 1 86 114 ILE A C 1
ATOM 808 O O . ILE A 1 114 ? 7.059 -49.25 -12.609 1 86 114 ILE A O 1
ATOM 812 N N . ASP A 1 115 ? 6.23 -48.406 -10.68 1 88.12 115 ASP A N 1
ATOM 813 C CA . ASP A 1 115 ? 6.543 -49.625 -9.945 1 88.12 115 ASP A CA 1
ATOM 814 C C . ASP A 1 115 ? 5.762 -50.812 -10.5 1 88.12 115 ASP A C 1
ATOM 816 O O . ASP A 1 115 ? 6.289 -51.938 -10.594 1 88.12 115 ASP A O 1
ATOM 820 N N . ARG A 1 116 ? 4.562 -50.562 -10.867 1 89.12 116 ARG A N 1
ATOM 821 C CA . ARG A 1 116 ? 3.744 -51.625 -11.43 1 89.12 116 ARG A CA 1
ATOM 822 C C . ARG A 1 116 ? 4.215 -52 -12.836 1 89.12 116 ARG A C 1
ATOM 824 O O . ARG A 1 116 ? 4.137 -53.156 -13.234 1 89.12 116 ARG A O 1
ATOM 831 N N . LEU A 1 117 ? 4.668 -51.031 -13.539 1 88.31 117 LEU A N 1
ATOM 832 C CA . LEU A 1 117 ? 5.211 -51.281 -14.867 1 88.31 117 LEU A CA 1
ATOM 833 C C . LEU A 1 117 ? 6.441 -52.188 -14.781 1 88.31 117 LEU A C 1
ATOM 835 O O . LEU A 1 117 ? 6.578 -53.156 -15.547 1 88.31 117 LEU A O 1
ATOM 839 N N . ALA A 1 118 ? 7.297 -51.875 -13.914 1 91 118 ALA A N 1
ATOM 840 C CA . ALA A 1 118 ? 8.484 -52.719 -13.703 1 91 118 ALA A CA 1
ATOM 841 C C . ALA A 1 118 ? 8.102 -54.125 -13.289 1 91 118 ALA A C 1
ATOM 843 O O . ALA A 1 118 ? 8.664 -55.094 -13.797 1 91 118 ALA A O 1
ATOM 844 N N . MET A 1 119 ? 7.156 -54.219 -12.398 1 92.44 119 MET A N 1
ATOM 845 C CA . MET A 1 119 ? 6.676 -55.531 -11.961 1 92.44 119 MET A CA 1
ATOM 846 C C . MET A 1 119 ? 6.051 -56.281 -13.117 1 92.44 119 MET A C 1
ATOM 848 O O . MET A 1 119 ? 6.301 -57.5 -13.289 1 92.44 119 MET A O 1
ATOM 852 N N . GLY A 1 120 ? 5.195 -55.625 -13.875 1 93.25 120 GLY A N 1
ATOM 853 C CA . GLY A 1 120 ? 4.586 -56.25 -15.023 1 93.25 120 GLY A CA 1
ATOM 854 C C . GLY A 1 120 ? 5.598 -56.781 -16.016 1 93.25 120 GLY A C 1
ATOM 855 O O . GLY A 1 120 ? 5.445 -57.906 -16.531 1 93.25 120 GLY A O 1
ATOM 856 N N . ALA A 1 121 ? 6.625 -56 -16.297 1 92.12 121 ALA A N 1
ATOM 857 C CA . ALA A 1 121 ? 7.699 -56.469 -17.188 1 92.12 121 ALA A CA 1
ATOM 858 C C . ALA A 1 121 ? 8.414 -57.688 -16.609 1 92.12 121 ALA A C 1
ATOM 860 O O . ALA A 1 121 ? 8.68 -58.625 -17.328 1 92.12 121 ALA A O 1
ATOM 861 N N . ALA A 1 122 ? 8.672 -57.656 -15.375 1 94.62 122 ALA A N 1
ATOM 862 C CA . ALA A 1 122 ? 9.344 -58.75 -14.711 1 94.62 122 ALA A CA 1
ATOM 863 C C . ALA A 1 122 ? 8.5 -60.031 -14.766 1 94.62 122 ALA A C 1
ATOM 865 O O . ALA A 1 122 ? 9.016 -61.125 -15.039 1 94.62 122 ALA A O 1
ATOM 866 N N . ILE A 1 123 ? 7.227 -59.875 -14.492 1 96.06 123 ILE A N 1
ATOM 867 C CA . ILE A 1 123 ? 6.332 -61.031 -14.508 1 96.06 123 ILE A CA 1
ATOM 868 C C . ILE A 1 123 ? 6.234 -61.594 -15.922 1 96.06 123 ILE A C 1
ATOM 870 O O . ILE A 1 123 ? 6.219 -62.812 -16.109 1 96.06 123 ILE A O 1
ATOM 874 N N . SER A 1 124 ? 6.145 -60.75 -16.906 1 95.88 124 SER A N 1
ATOM 875 C CA . SER A 1 124 ? 6.137 -61.188 -18.297 1 95.88 124 SER A CA 1
ATOM 876 C C . SER A 1 124 ? 7.406 -61.969 -18.625 1 95.88 124 SER A C 1
ATOM 878 O O . SER A 1 124 ? 7.34 -63.031 -19.25 1 95.88 124 SER A O 1
ATOM 880 N N . LEU A 1 125 ? 8.516 -61.469 -18.281 1 94.56 125 LEU A N 1
ATOM 881 C CA . LEU A 1 125 ? 9.781 -62.156 -18.547 1 94.56 125 LEU A CA 1
ATOM 882 C C . LEU A 1 125 ? 9.867 -63.469 -17.797 1 94.56 125 LEU A C 1
ATOM 884 O O . LEU A 1 125 ? 10.32 -64.5 -18.359 1 94.56 125 LEU A O 1
ATOM 888 N N . ALA A 1 126 ? 9.422 -63.5 -16.578 1 96.69 126 ALA A N 1
ATOM 889 C CA . ALA A 1 126 ? 9.391 -64.75 -15.797 1 96.69 126 ALA A CA 1
ATOM 890 C C . ALA A 1 126 ? 8.477 -65.75 -16.453 1 96.69 126 ALA A C 1
ATOM 892 O O . ALA A 1 126 ? 8.797 -66.938 -16.469 1 96.69 126 ALA A O 1
ATOM 893 N N . ALA A 1 127 ? 7.352 -65.25 -16.875 1 96.75 127 ALA A N 1
ATOM 894 C CA . ALA A 1 127 ? 6.402 -66.188 -17.547 1 96.75 127 ALA A CA 1
ATOM 895 C C . ALA A 1 127 ? 7.047 -66.812 -18.75 1 96.75 127 ALA A C 1
ATOM 897 O O . ALA A 1 127 ? 6.828 -68 -19 1 96.75 127 ALA A O 1
ATOM 898 N N . ILE A 1 128 ? 7.82 -66.062 -19.516 1 94.44 128 ILE A N 1
ATOM 899 C CA . ILE A 1 128 ? 8.531 -66.625 -20.672 1 94.44 128 ILE A CA 1
ATOM 900 C C . ILE A 1 128 ? 9.516 -67.688 -20.219 1 94.44 128 ILE A C 1
ATOM 902 O O . ILE A 1 128 ? 9.594 -68.75 -20.828 1 94.44 128 ILE A O 1
ATOM 906 N N . CYS A 1 129 ? 10.195 -67.5 -19.172 1 94.88 129 CYS A N 1
ATOM 907 C CA . CYS A 1 129 ? 11.156 -68.438 -18.641 1 94.88 129 CYS A CA 1
ATOM 908 C C . CYS A 1 129 ? 10.469 -69.688 -18.188 1 94.88 129 CYS A C 1
ATOM 910 O O . CYS A 1 129 ? 10.945 -70.812 -18.469 1 94.88 129 CYS A O 1
ATOM 912 N N . VAL A 1 130 ? 9.383 -69.562 -17.547 1 96.38 130 VAL A N 1
ATOM 913 C CA . VAL A 1 130 ? 8.617 -70.688 -17.078 1 96.38 130 VAL A CA 1
ATOM 914 C C . VAL A 1 130 ? 8.164 -71.562 -18.266 1 96.38 130 VAL A C 1
ATOM 916 O O . VAL A 1 130 ? 8.242 -72.812 -18.219 1 96.38 130 VAL A O 1
ATOM 919 N N . SER A 1 131 ? 7.684 -70.938 -19.281 1 95.56 131 SER A N 1
ATOM 920 C CA . SER A 1 131 ? 7.234 -71.625 -20.469 1 95.56 131 SER A CA 1
ATOM 921 C C . SER A 1 131 ? 8.398 -72.375 -21.156 1 95.56 131 SER A C 1
ATOM 923 O O . SER A 1 131 ? 8.25 -73.5 -21.625 1 95.56 131 SER A O 1
ATOM 925 N N . LEU A 1 132 ? 9.547 -71.688 -21.234 1 91.12 132 LEU A N 1
ATOM 926 C CA . LEU A 1 132 ? 10.734 -72.312 -21.828 1 91.12 132 LEU A CA 1
ATOM 927 C C . LEU A 1 132 ? 11.133 -73.562 -21.062 1 91.12 132 LEU A C 1
ATOM 929 O O . LEU A 1 132 ? 11.414 -74.562 -21.672 1 91.12 132 LEU A O 1
ATOM 933 N N . LEU A 1 133 ? 11.094 -73.438 -19.812 1 93.38 133 LEU A N 1
ATOM 934 C CA . LEU A 1 133 ? 11.445 -74.562 -18.953 1 93.38 133 LEU A CA 1
ATOM 935 C C . LEU A 1 133 ? 10.438 -75.688 -19.125 1 93.38 133 LEU A C 1
ATOM 937 O O . LEU A 1 133 ? 10.812 -76.875 -19.188 1 93.38 133 LEU A O 1
ATOM 941 N N . ALA A 1 134 ? 9.203 -75.375 -19.172 1 94.94 134 ALA A N 1
ATOM 942 C CA . ALA A 1 134 ? 8.148 -76.375 -19.344 1 94.94 134 ALA A CA 1
ATOM 943 C C . ALA A 1 134 ? 8.297 -77.125 -20.672 1 94.94 134 ALA A C 1
ATOM 945 O O . ALA A 1 134 ? 8.062 -78.312 -20.75 1 94.94 134 ALA A O 1
ATOM 946 N N . GLU A 1 135 ? 8.719 -76.375 -21.672 1 91.25 135 GLU A N 1
ATOM 947 C CA . GLU A 1 135 ? 8.875 -77 -23 1 91.25 135 GLU A CA 1
ATOM 948 C C . GLU A 1 135 ? 10.023 -78 -23.016 1 91.25 135 GLU A C 1
ATOM 950 O O . GLU A 1 135 ? 9.977 -78.938 -23.766 1 91.25 135 GLU A O 1
ATOM 955 N N . ILE A 1 136 ? 10.969 -77.812 -22.266 1 87.25 136 ILE A N 1
ATOM 956 C CA . ILE A 1 136 ? 12.133 -78.688 -22.219 1 87.25 136 ILE A CA 1
ATOM 957 C C . ILE A 1 136 ? 11.828 -79.875 -21.344 1 87.25 136 ILE A C 1
ATOM 959 O O . ILE A 1 136 ? 12.258 -81 -21.641 1 87.25 136 ILE A O 1
ATOM 963 N N . THR A 1 137 ? 10.984 -79.75 -20.312 1 91.62 137 THR A N 1
ATOM 964 C CA . THR A 1 137 ? 10.828 -80.75 -19.281 1 91.62 137 THR A CA 1
ATOM 965 C C . THR A 1 137 ? 9.555 -81.562 -19.516 1 91.62 137 THR A C 1
ATOM 967 O O . THR A 1 137 ? 9.477 -82.75 -19.141 1 91.62 137 THR A O 1
ATOM 970 N N . LEU A 1 138 ? 8.586 -80.875 -20.062 1 88.56 138 LEU A N 1
ATOM 971 C CA . LEU A 1 138 ? 7.277 -81.5 -20.203 1 88.56 138 LEU A CA 1
ATOM 972 C C . LEU A 1 138 ? 6.977 -81.812 -21.656 1 88.56 138 LEU A C 1
ATOM 974 O O . LEU A 1 138 ? 7.512 -81.188 -22.562 1 88.56 138 LEU A O 1
ATOM 978 N N . SER A 1 139 ? 6.242 -82.938 -21.859 1 85.88 139 SER A N 1
ATOM 979 C CA . SER A 1 139 ? 5.703 -83.25 -23.188 1 85.88 139 SER A CA 1
ATOM 980 C C . SER A 1 139 ? 4.449 -82.375 -23.453 1 85.88 139 SER A C 1
ATOM 982 O O . SER A 1 139 ? 3.385 -82.688 -22.906 1 85.88 139 SER A O 1
ATOM 984 N N . LEU A 1 140 ? 4.566 -81.375 -24.297 1 84.06 140 LEU A N 1
ATOM 985 C CA . LEU A 1 140 ? 3.463 -80.5 -24.562 1 84.06 140 LEU A CA 1
ATOM 986 C C . LEU A 1 140 ? 2.52 -81.062 -25.625 1 84.06 140 LEU A C 1
ATOM 988 O O . LEU A 1 140 ? 2.939 -81.875 -26.469 1 84.06 140 LEU A O 1
ATOM 992 N N . PRO A 1 141 ? 1.302 -80.625 -25.359 1 79.56 141 PRO A N 1
ATOM 993 C CA . PRO A 1 141 ? 0.356 -81.062 -26.391 1 79.56 141 PRO A CA 1
ATOM 994 C C . PRO A 1 141 ? 0.728 -80.562 -27.781 1 79.56 141 PRO A C 1
ATOM 996 O O . PRO A 1 141 ? 1.38 -79.5 -27.891 1 79.56 141 PRO A O 1
ATOM 999 N N . ALA A 1 142 ? 0.366 -81.312 -28.812 1 76.06 142 ALA A N 1
ATOM 1000 C CA . ALA A 1 142 ? 0.61 -80.875 -30.188 1 76.06 142 ALA A CA 1
ATOM 1001 C C . ALA A 1 142 ? -0.098 -79.562 -30.469 1 76.06 142 ALA A C 1
ATOM 1003 O O . ALA A 1 142 ? -1.188 -79.312 -29.953 1 76.06 142 ALA A O 1
ATOM 1004 N N . PRO A 1 143 ? 0.534 -78.75 -31.234 1 80.25 143 PRO A N 1
ATOM 1005 C CA . PRO A 1 143 ? -0.145 -77.562 -31.625 1 80.25 143 PRO A CA 1
ATOM 1006 C C . PRO A 1 143 ? -1.427 -77.812 -32.406 1 80.25 143 PRO A C 1
ATOM 1008 O O . PRO A 1 143 ? -1.547 -78.812 -33.094 1 80.25 143 PRO A O 1
ATOM 1011 N N . PRO A 1 144 ? -2.344 -76.938 -32.156 1 88.06 144 PRO A N 1
ATOM 1012 C CA . PRO A 1 144 ? -3.584 -77.062 -32.938 1 88.06 144 PRO A CA 1
ATOM 1013 C C . PRO A 1 144 ? -3.359 -77 -34.438 1 88.06 144 PRO A C 1
ATOM 1015 O O . PRO A 1 144 ? -2.289 -76.625 -34.906 1 88.06 144 PRO A O 1
ATOM 1018 N N . PRO A 1 145 ? -4.379 -77.562 -35.125 1 89.25 145 PRO A N 1
ATOM 1019 C CA . PRO A 1 145 ? -4.285 -77.5 -36.594 1 89.25 145 PRO A CA 1
ATOM 1020 C C . PRO A 1 145 ? -4.102 -76.062 -37.062 1 89.25 145 PRO A C 1
ATOM 1022 O O . PRO A 1 145 ? -4.469 -75.062 -36.375 1 89.25 145 PRO A O 1
ATOM 1025 N N . PHE A 1 146 ? -3.594 -75.875 -38.219 1 87.06 146 PHE A N 1
ATOM 1026 C CA . PHE A 1 146 ? -3.129 -74.625 -38.75 1 87.06 146 PHE A CA 1
ATOM 1027 C C . PHE A 1 146 ? -4.254 -73.562 -38.719 1 87.06 146 PHE A C 1
ATOM 1029 O O . PHE A 1 146 ? -4.066 -72.438 -38.281 1 87.06 146 PHE A O 1
ATOM 1036 N N . ASP A 1 147 ? -5.465 -74 -39.188 1 87.81 147 ASP A N 1
ATOM 1037 C CA . ASP A 1 147 ? -6.574 -73.062 -39.281 1 87.81 147 ASP A CA 1
ATOM 1038 C C . ASP A 1 147 ? -7.008 -72.562 -37.875 1 87.81 147 ASP A C 1
ATOM 1040 O O . ASP A 1 147 ? -7.25 -71.375 -37.688 1 87.81 147 ASP A O 1
ATOM 1044 N N . LEU A 1 148 ? -7.035 -73.5 -36.969 1 90.69 148 LEU A N 1
ATOM 1045 C CA . LEU A 1 148 ? -7.395 -73.125 -35.625 1 90.69 148 LEU A CA 1
ATOM 1046 C C . LEU A 1 148 ? -6.297 -72.312 -34.969 1 90.69 148 LEU A C 1
ATOM 1048 O O . LEU A 1 148 ? -6.582 -71.375 -34.25 1 90.69 148 LEU A O 1
ATOM 1052 N N . ALA A 1 149 ? -5.051 -72.688 -35.281 1 92.12 149 ALA A N 1
ATOM 1053 C CA . ALA A 1 149 ? -3.914 -71.938 -34.719 1 92.12 149 ALA A CA 1
ATOM 1054 C C . ALA A 1 149 ? -3.893 -70.5 -35.188 1 92.12 149 ALA A C 1
ATOM 1056 O O . ALA A 1 149 ? -3.631 -69.562 -34.406 1 92.12 149 ALA A O 1
ATOM 1057 N N . SER A 1 150 ? -4.172 -70.312 -36.469 1 91.31 150 SER A N 1
ATOM 1058 C CA . SER A 1 150 ? -4.219 -69 -37.031 1 91.31 150 SER A CA 1
ATOM 1059 C C . SER A 1 150 ? -5.324 -68.125 -36.375 1 91.31 150 SER A C 1
ATOM 1061 O O . SER A 1 150 ? -5.117 -67 -36.062 1 91.31 150 SER A O 1
ATOM 1063 N N . GLY A 1 151 ? -6.441 -68.688 -36.156 1 90.69 151 GLY A N 1
ATOM 1064 C CA . GLY A 1 151 ? -7.539 -68 -35.5 1 90.69 151 GLY A CA 1
ATOM 1065 C C . GLY A 1 151 ? -7.234 -67.625 -34.062 1 90.69 151 GLY A C 1
ATOM 1066 O O . GLY A 1 151 ? -7.5 -66.5 -33.656 1 90.69 151 GLY A O 1
ATOM 1067 N N . LEU A 1 152 ? -6.668 -68.562 -33.312 1 92.81 152 LEU A N 1
ATOM 1068 C CA . LEU A 1 152 ? -6.293 -68.312 -31.938 1 92.81 152 LEU A CA 1
ATOM 1069 C C . LEU A 1 152 ? -5.242 -67.25 -31.844 1 92.81 152 LEU A C 1
ATOM 1071 O O . LEU A 1 152 ? -5.309 -66.375 -30.953 1 92.81 152 LEU A O 1
ATOM 1075 N N . GLY A 1 153 ? -4.312 -67.312 -32.781 1 93.06 153 GLY A N 1
ATOM 1076 C CA . GLY A 1 153 ? -3.297 -66.25 -32.844 1 93.06 153 GLY A CA 1
ATOM 1077 C C . GLY A 1 153 ? -3.871 -64.875 -33.094 1 93.06 153 GLY A C 1
ATOM 1078 O O . GLY A 1 153 ? -3.496 -63.906 -32.406 1 93.06 153 GLY A O 1
ATOM 1079 N N . ALA A 1 154 ? -4.777 -64.812 -34 1 92.75 154 ALA A N 1
ATOM 1080 C CA . ALA A 1 154 ? -5.426 -63.5 -34.312 1 92.75 154 ALA A CA 1
ATOM 1081 C C . ALA A 1 154 ? -6.168 -62.969 -33.094 1 92.75 154 ALA A C 1
ATOM 1083 O O . ALA A 1 154 ? -6.027 -61.812 -32.75 1 92.75 154 ALA A O 1
ATOM 1084 N N . VAL A 1 155 ? -6.867 -63.844 -32.406 1 92.38 155 VAL A N 1
ATOM 1085 C CA . VAL A 1 155 ? -7.637 -63.438 -31.25 1 92.38 155 VAL A CA 1
ATOM 1086 C C . VAL A 1 155 ? -6.691 -62.938 -30.156 1 92.38 155 VAL A C 1
ATOM 1088 O O . VAL A 1 155 ? -6.941 -61.906 -29.531 1 92.38 155 VAL A O 1
ATOM 1091 N N . ALA A 1 156 ? -5.617 -63.625 -29.938 1 94.38 156 ALA A N 1
ATOM 1092 C CA . ALA A 1 156 ? -4.668 -63.281 -28.875 1 94.38 156 ALA A CA 1
ATOM 1093 C C . ALA A 1 156 ? -4.008 -61.938 -29.141 1 94.38 156 ALA A C 1
ATOM 1095 O O . ALA A 1 156 ? -3.895 -61.125 -28.25 1 94.38 156 ALA A O 1
ATOM 1096 N N . ILE A 1 157 ? -3.623 -61.656 -30.344 1 94.38 157 ILE A N 1
ATOM 1097 C CA . ILE A 1 157 ? -2.932 -60.406 -30.672 1 94.38 157 ILE A CA 1
ATOM 1098 C C . ILE A 1 157 ? -3.92 -59.25 -30.656 1 94.38 157 ILE A C 1
ATOM 1100 O O . ILE A 1 157 ? -3.611 -58.188 -30.125 1 94.38 157 ILE A O 1
ATOM 1104 N N . VAL A 1 158 ? -5.125 -59.5 -31.172 1 93.44 158 VAL A N 1
ATOM 1105 C CA . VAL A 1 158 ? -6.121 -58.438 -31.203 1 93.44 158 VAL A CA 1
ATOM 1106 C C . VAL A 1 158 ? -6.527 -58.062 -29.781 1 93.44 158 VAL A C 1
ATOM 1108 O O . VAL A 1 158 ? -6.645 -56.875 -29.469 1 93.44 158 VAL A O 1
ATOM 1111 N N . THR A 1 159 ? -6.723 -59 -28.938 1 92.19 159 THR A N 1
ATOM 1112 C CA . THR A 1 159 ? -7.094 -58.719 -27.562 1 92.19 159 THR A CA 1
ATOM 1113 C C . THR A 1 159 ? -6.008 -57.906 -26.859 1 92.19 159 THR A C 1
ATOM 1115 O O . THR A 1 159 ? -6.305 -56.906 -26.188 1 92.19 159 THR A O 1
ATOM 1118 N N . THR A 1 160 ? -4.77 -58.219 -27.062 1 90.56 160 THR A N 1
ATOM 1119 C CA . THR A 1 160 ? -3.658 -57.5 -26.453 1 90.56 160 THR A CA 1
ATOM 1120 C C . THR A 1 160 ? -3.51 -56.125 -27.047 1 90.56 160 THR A C 1
ATOM 1122 O O . THR A 1 160 ? -3.33 -55.125 -26.312 1 90.56 160 THR A O 1
ATOM 1125 N N . ALA A 1 161 ? -3.645 -56.031 -28.375 1 90.56 161 ALA A N 1
ATOM 1126 C CA . ALA A 1 161 ? -3.486 -54.75 -29.078 1 90.56 161 ALA A CA 1
ATOM 1127 C C . ALA A 1 161 ? -4.586 -53.781 -28.672 1 90.56 161 ALA A C 1
ATOM 1129 O O . ALA A 1 161 ? -4.305 -52.625 -28.297 1 90.56 161 ALA A O 1
ATOM 1130 N N . VAL A 1 162 ? -5.801 -54.25 -28.703 1 88.94 162 VAL A N 1
ATOM 1131 C CA . VAL A 1 162 ? -6.93 -53.375 -28.406 1 88.94 162 VAL A CA 1
ATOM 1132 C C . VAL A 1 162 ? -6.945 -53.031 -26.922 1 88.94 162 VAL A C 1
ATOM 1134 O O . VAL A 1 162 ? -7.164 -51.875 -26.531 1 88.94 162 VAL A O 1
ATOM 1137 N N . GLY A 1 163 ? -6.707 -54 -26.094 1 83.5 163 GLY A N 1
ATOM 1138 C CA . GLY A 1 163 ? -6.645 -53.75 -24.672 1 83.5 163 GLY A CA 1
ATOM 1139 C C . GLY A 1 163 ? -5.559 -52.781 -24.266 1 83.5 163 GLY A C 1
ATOM 1140 O O . GLY A 1 163 ? -5.824 -51.812 -23.578 1 83.5 163 GLY A O 1
ATOM 1141 N N . LEU A 1 164 ? -4.367 -53 -24.719 1 85.88 164 LEU A N 1
ATOM 1142 C CA . LEU A 1 164 ? -3.238 -52.125 -24.438 1 85.88 164 LEU A CA 1
ATOM 1143 C C . LEU A 1 164 ? -3.459 -50.719 -25.047 1 85.88 164 LEU A C 1
ATOM 1145 O O . LEU A 1 164 ? -3.24 -49.719 -24.375 1 85.88 164 LEU A O 1
ATOM 1149 N N . GLY A 1 165 ? -3.904 -50.688 -26.281 1 86.06 165 GLY A N 1
ATOM 1150 C CA . GLY A 1 165 ? -4.152 -49.406 -26.953 1 86.06 165 GLY A CA 1
ATOM 1151 C C . GLY A 1 165 ? -5.16 -48.531 -26.219 1 86.06 165 GLY A C 1
ATOM 1152 O O . GLY A 1 165 ? -4.906 -47.375 -25.969 1 86.06 165 GLY A O 1
ATOM 1153 N N . LEU A 1 166 ? -6.25 -49.125 -25.875 1 84.44 166 LEU A N 1
ATOM 1154 C CA . LEU A 1 166 ? -7.289 -48.375 -25.188 1 84.44 166 LEU A CA 1
ATOM 1155 C C . LEU A 1 166 ? -6.816 -47.906 -23.812 1 84.44 166 LEU A C 1
ATOM 1157 O O . LEU A 1 166 ? -7.07 -46.781 -23.422 1 84.44 166 LEU A O 1
ATOM 1161 N N . ALA A 1 167 ? -6.164 -48.75 -23.078 1 81.62 167 ALA A N 1
ATOM 1162 C CA . ALA A 1 167 ? -5.645 -48.375 -21.766 1 81.62 167 ALA A CA 1
ATOM 1163 C C . ALA A 1 167 ? -4.68 -47.219 -21.844 1 81.62 167 ALA A C 1
ATOM 1165 O O . ALA A 1 167 ? -4.754 -46.281 -21.047 1 81.62 167 ALA A O 1
ATOM 1166 N N . LEU A 1 168 ? -3.842 -47.25 -22.828 1 86.62 168 LEU A N 1
ATOM 1167 C CA . LEU A 1 168 ? -2.84 -46.188 -22.984 1 86.62 168 LEU A CA 1
ATOM 1168 C C . LEU A 1 168 ? -3.482 -44.875 -23.438 1 86.62 168 LEU A C 1
ATOM 1170 O O . LEU A 1 168 ? -3.062 -43.812 -23.016 1 86.62 168 LEU A O 1
ATOM 1174 N N . ILE A 1 169 ? -4.496 -45 -24.266 1 86.38 169 ILE A N 1
ATOM 1175 C CA . ILE A 1 169 ? -5.184 -43.781 -24.734 1 86.38 169 ILE A CA 1
ATOM 1176 C C . ILE A 1 169 ? -5.883 -43.094 -23.562 1 86.38 169 ILE A C 1
ATOM 1178 O O . ILE A 1 169 ? -5.777 -41.875 -23.391 1 86.38 169 ILE A O 1
ATOM 1182 N N . VAL A 1 170 ? -6.523 -43.875 -22.766 1 83.81 170 VAL A N 1
ATOM 1183 C CA . VAL A 1 170 ? -7.238 -43.344 -21.625 1 83.81 170 VAL A CA 1
ATOM 1184 C C . VAL A 1 170 ? -6.246 -42.719 -20.625 1 83.81 170 VAL A C 1
ATOM 1186 O O . VAL A 1 170 ? -6.461 -41.625 -20.125 1 83.81 170 VAL A O 1
ATOM 1189 N N . LEU A 1 171 ? -5.184 -43.438 -20.453 1 83.69 171 LEU A N 1
ATOM 1190 C CA . LEU A 1 171 ? -4.156 -42.938 -19.547 1 83.69 171 LEU A CA 1
ATOM 1191 C C . LEU A 1 171 ? -3.566 -41.625 -20.047 1 83.69 171 LEU A C 1
ATOM 1193 O O . LEU A 1 171 ? -3.43 -40.688 -19.297 1 83.69 171 LEU A O 1
ATOM 1197 N N . GLN A 1 172 ? -3.256 -41.562 -21.281 1 85.56 172 GLN A N 1
ATOM 1198 C CA . GLN A 1 172 ? -2.648 -40.344 -21.859 1 85.56 172 GLN A CA 1
ATOM 1199 C C . GLN A 1 172 ? -3.619 -39.188 -21.828 1 85.56 172 GLN A C 1
ATOM 1201 O O . GLN A 1 172 ? -3.213 -38.031 -21.594 1 85.56 172 GLN A O 1
ATOM 1206 N N . ARG A 1 173 ? -4.855 -39.438 -22.062 1 86.12 173 ARG A N 1
ATOM 1207 C CA . ARG A 1 173 ? -5.863 -38.375 -22 1 86.12 173 ARG A CA 1
ATOM 1208 C C . ARG A 1 173 ? -5.949 -37.781 -20.594 1 86.12 173 ARG A C 1
ATOM 1210 O O . ARG A 1 173 ? -6.039 -36.562 -20.453 1 86.12 173 ARG A O 1
ATOM 1217 N N . ARG A 1 174 ? -5.902 -38.594 -19.672 1 85.81 174 ARG A N 1
ATOM 1218 C CA . ARG A 1 174 ? -5.949 -38.125 -18.281 1 85.81 174 ARG A CA 1
ATOM 1219 C C . ARG A 1 174 ? -4.723 -37.281 -17.953 1 85.81 174 ARG A C 1
ATOM 1221 O O . ARG A 1 174 ? -4.844 -36.219 -17.328 1 85.81 174 ARG A O 1
ATOM 1228 N N . VAL A 1 175 ? -3.594 -37.75 -18.375 1 84.38 175 VAL A N 1
ATOM 1229 C CA . VAL A 1 175 ? -2.352 -37.031 -18.109 1 84.38 175 VAL A CA 1
ATOM 1230 C C . VAL A 1 175 ? -2.395 -35.656 -18.781 1 84.38 175 VAL A C 1
ATOM 1232 O O . VAL A 1 175 ? -2.025 -34.656 -18.172 1 84.38 175 VAL A O 1
ATOM 1235 N N . ILE A 1 176 ? -2.912 -35.625 -20 1 86.12 176 ILE A N 1
ATOM 1236 C CA . ILE A 1 176 ? -2.992 -34.375 -20.734 1 86.12 176 ILE A CA 1
ATOM 1237 C C . ILE A 1 176 ? -3.955 -33.406 -20.031 1 86.12 176 ILE A C 1
ATOM 1239 O O . ILE A 1 176 ? -3.652 -32.219 -19.859 1 86.12 176 ILE A O 1
ATOM 1243 N N . LEU A 1 177 ? -5.082 -33.906 -19.578 1 89.62 177 LEU A N 1
ATOM 1244 C CA . LEU A 1 177 ? -6.066 -33.062 -18.922 1 89.62 177 LEU A CA 1
ATOM 1245 C C . LEU A 1 177 ? -5.512 -32.5 -17.609 1 89.62 177 LEU A C 1
ATOM 1247 O O . LEU A 1 177 ? -5.684 -31.328 -17.297 1 89.62 177 LEU A O 1
ATOM 1251 N N . ASP A 1 178 ? -4.789 -33.312 -16.906 1 88.62 178 ASP A N 1
ATOM 1252 C CA . ASP A 1 178 ? -4.199 -32.875 -15.648 1 88.62 178 ASP A CA 1
ATOM 1253 C C . ASP A 1 178 ? -3.105 -31.828 -15.875 1 88.62 178 ASP A C 1
ATOM 1255 O O . ASP A 1 178 ? -3.014 -30.859 -15.141 1 88.62 178 ASP A O 1
ATOM 1259 N N . THR A 1 179 ? -2.32 -32.094 -16.859 1 87.56 179 THR A N 1
ATOM 1260 C CA . THR A 1 179 ? -1.256 -31.141 -17.188 1 87.56 179 THR A CA 1
ATOM 1261 C C . THR A 1 179 ? -1.835 -29.797 -17.625 1 87.56 179 THR A C 1
ATOM 1263 O O . THR A 1 179 ? -1.328 -28.75 -17.234 1 87.56 179 THR A O 1
ATOM 1266 N N . ARG A 1 180 ? -2.895 -29.859 -18.359 1 90.19 180 ARG A N 1
ATOM 1267 C CA . ARG A 1 180 ? -3.535 -28.641 -18.812 1 90.19 180 ARG A CA 1
ATOM 1268 C C . ARG A 1 180 ? -4.129 -27.859 -17.641 1 90.19 180 ARG A C 1
ATOM 1270 O O . ARG A 1 180 ? -4.02 -26.641 -17.562 1 90.19 180 ARG A O 1
ATOM 1277 N N . ARG A 1 181 ? -4.734 -28.516 -16.781 1 91.88 181 ARG A N 1
ATOM 1278 C CA . ARG A 1 181 ? -5.32 -27.875 -15.602 1 91.88 181 ARG A CA 1
ATOM 1279 C C . ARG A 1 181 ? -4.25 -27.188 -14.773 1 91.88 181 ARG A C 1
ATOM 1281 O O . ARG A 1 181 ? -4.422 -26.031 -14.367 1 91.88 181 ARG A O 1
ATOM 1288 N N . ARG A 1 182 ? -3.164 -27.797 -14.57 1 91.38 182 ARG A N 1
ATOM 1289 C CA . ARG A 1 182 ? -2.08 -27.234 -13.766 1 91.38 182 ARG A CA 1
ATOM 1290 C C . ARG A 1 182 ? -1.432 -26.047 -14.484 1 91.38 182 ARG A C 1
ATOM 1292 O O . ARG A 1 182 ? -1.056 -25.062 -13.844 1 91.38 182 ARG A O 1
ATOM 1299 N N . ALA A 1 183 ? -1.314 -26.25 -15.766 1 90.81 183 ALA A N 1
ATOM 1300 C CA . ALA A 1 183 ? -0.764 -25.156 -16.547 1 90.81 183 ALA A CA 1
ATOM 1301 C C . ALA A 1 183 ? -1.657 -23.922 -16.4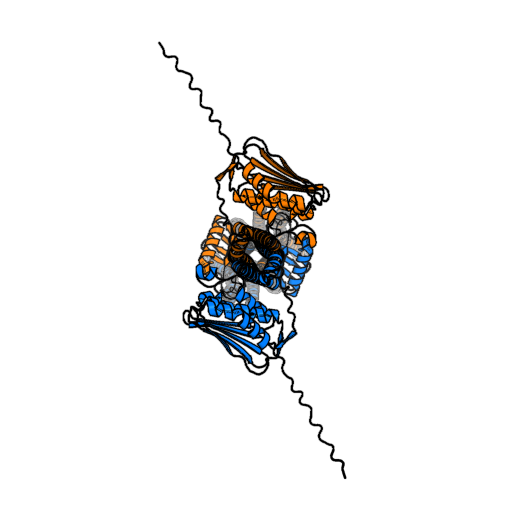69 1 90.81 183 ALA A C 1
ATOM 1303 O O . ALA A 1 183 ? -1.167 -22.812 -16.312 1 90.81 183 ALA A O 1
ATOM 1304 N N . LEU A 1 184 ? -2.928 -24.156 -16.562 1 92.19 184 LEU A N 1
ATOM 1305 C CA . LEU A 1 184 ? -3.873 -23.047 -16.469 1 92.19 184 LEU A CA 1
ATOM 1306 C C . LEU A 1 184 ? -3.818 -22.406 -15.078 1 92.19 184 LEU A C 1
ATOM 1308 O O . LEU A 1 184 ? -3.867 -21.172 -14.961 1 92.19 184 LEU A O 1
ATOM 1312 N N . MET A 1 185 ? -3.686 -23.234 -14.133 1 92.56 185 MET A N 1
ATOM 1313 C CA . MET A 1 185 ? -3.604 -22.719 -12.773 1 92.56 185 MET A CA 1
ATOM 1314 C C . MET A 1 185 ? -2.348 -21.875 -12.586 1 92.56 185 MET A C 1
ATOM 1316 O O . MET A 1 185 ? -2.398 -20.797 -11.977 1 92.56 185 MET A O 1
ATOM 1320 N N . GLU A 1 186 ? -1.303 -22.359 -13.047 1 92.75 186 GLU A N 1
ATOM 1321 C CA . GLU A 1 186 ? -0.049 -21.625 -12.984 1 92.75 186 GLU A CA 1
ATOM 1322 C C . GLU A 1 186 ? -0.184 -20.25 -13.648 1 92.75 186 GLU A C 1
ATOM 1324 O O . GLU A 1 186 ? 0.256 -19.234 -13.102 1 92.75 186 GLU A O 1
ATOM 1329 N N . VAL A 1 187 ? -0.768 -20.25 -14.836 1 92 187 VAL A N 1
ATOM 1330 C CA . VAL A 1 187 ? -0.968 -19 -15.562 1 92 187 VAL A CA 1
ATOM 1331 C C . VAL A 1 187 ? -1.84 -18.062 -14.742 1 92 187 VAL A C 1
ATOM 1333 O O . VAL A 1 187 ? -1.527 -16.875 -14.609 1 92 187 VAL A O 1
ATOM 1336 N N . ARG A 1 188 ? -2.834 -18.531 -14.164 1 90.19 188 ARG A N 1
ATOM 1337 C CA . ARG A 1 188 ? -3.752 -17.734 -13.359 1 90.19 188 ARG A CA 1
ATOM 1338 C C . ARG A 1 188 ? -3.033 -17.125 -12.164 1 90.19 188 ARG A C 1
ATOM 1340 O O . ARG A 1 188 ? -3.229 -15.938 -11.852 1 90.19 188 ARG A O 1
ATOM 1347 N N . LEU A 1 189 ? -2.256 -17.875 -11.508 1 93.06 189 LEU A N 1
ATOM 1348 C CA . LEU A 1 189 ? -1.531 -17.406 -10.336 1 93.06 189 LEU A CA 1
ATOM 1349 C C . LEU A 1 189 ? -0.489 -16.359 -10.727 1 93.06 189 LEU A C 1
ATOM 1351 O O . LEU A 1 189 ? -0.324 -15.352 -10.031 1 93.06 189 LEU A O 1
ATOM 1355 N N . ARG A 1 190 ? 0.156 -16.562 -11.844 1 92.81 190 ARG A N 1
ATOM 1356 C CA . ARG A 1 190 ? 1.138 -15.609 -12.344 1 92.81 190 ARG A CA 1
ATOM 1357 C C . ARG A 1 190 ? 0.475 -14.281 -12.719 1 92.81 190 ARG A C 1
ATOM 1359 O O . ARG A 1 190 ? 1.035 -13.211 -12.477 1 92.81 190 ARG A O 1
ATOM 1366 N N . GLU A 1 191 ? -0.635 -14.414 -13.266 1 91.94 191 GLU A N 1
ATOM 1367 C CA . GLU A 1 191 ? -1.396 -13.227 -13.625 1 91.94 191 GLU A CA 1
ATOM 1368 C C . GLU A 1 191 ? -1.853 -12.469 -12.375 1 91.94 191 GLU A C 1
ATOM 1370 O O . GLU A 1 191 ? -1.825 -11.234 -12.352 1 91.94 191 GLU A O 1
ATOM 1375 N N . ALA A 1 192 ? -2.258 -13.188 -11.398 1 92 192 ALA A N 1
ATOM 1376 C CA . ALA A 1 192 ? -2.691 -12.562 -10.148 1 92 192 ALA A CA 1
ATOM 1377 C C . ALA A 1 192 ? -1.554 -11.781 -9.508 1 92 192 ALA A C 1
ATOM 1379 O O . ALA A 1 192 ? -1.77 -10.688 -8.969 1 92 192 ALA A O 1
ATOM 1380 N N . LEU A 1 193 ? -0.388 -12.297 -9.594 1 93.75 193 LEU A N 1
ATOM 1381 C CA . LEU A 1 193 ? 0.789 -11.633 -9.047 1 93.75 193 LEU A CA 1
ATOM 1382 C C . LEU A 1 193 ? 1.215 -10.461 -9.922 1 93.75 193 LEU A C 1
ATOM 1384 O O . LEU A 1 193 ? 1.488 -9.367 -9.422 1 93.75 193 LEU A O 1
ATOM 1388 N N . GLY A 1 194 ? 1.185 -10.664 -11.188 1 93.5 194 GLY A N 1
ATOM 1389 C CA . GLY A 1 194 ? 1.65 -9.68 -12.148 1 93.5 194 GLY A CA 1
ATOM 1390 C C . GLY A 1 194 ? 0.733 -8.477 -12.258 1 93.5 194 GLY A C 1
ATOM 1391 O O . GLY A 1 194 ? 1.185 -7.367 -12.562 1 93.5 194 GLY A O 1
ATOM 1392 N N . ASP A 1 195 ? -0.512 -8.633 -11.906 1 93.06 195 ASP A N 1
ATOM 1393 C CA . ASP A 1 195 ? -1.515 -7.594 -12.141 1 93.06 195 ASP A CA 1
ATOM 1394 C C . ASP A 1 195 ? -1.76 -6.77 -10.875 1 93.06 195 ASP A C 1
ATOM 1396 O O . ASP A 1 195 ? -2.629 -5.898 -10.859 1 93.06 195 ASP A O 1
ATOM 1400 N N . GLN A 1 196 ? -1.009 -6.965 -9.914 1 93.88 196 GLN A N 1
ATOM 1401 C CA . GLN A 1 196 ? -1.198 -6.246 -8.656 1 93.88 196 GLN A CA 1
ATOM 1402 C C . GLN A 1 196 ? -0.929 -4.754 -8.836 1 93.88 196 GLN A C 1
ATOM 1404 O O . GLN A 1 196 ? -0.095 -4.359 -9.648 1 93.88 196 GLN A O 1
ATOM 1409 N N . PRO A 1 197 ? -1.659 -3.939 -8.023 1 94.5 197 PRO A N 1
ATOM 1410 C CA . PRO A 1 197 ? -1.483 -2.494 -8.18 1 94.5 197 PRO A CA 1
ATOM 1411 C C . PRO A 1 197 ? -0.098 -2.018 -7.75 1 94.5 197 PRO A C 1
ATOM 1413 O O . PRO A 1 197 ? 0.388 -0.996 -8.242 1 94.5 197 PRO A O 1
ATOM 1416 N N . HIS A 1 198 ? 0.497 -2.752 -6.871 1 95.62 198 HIS A N 1
ATOM 1417 C CA . HIS A 1 198 ? 1.795 -2.359 -6.332 1 95.62 198 HIS A CA 1
ATOM 1418 C C . HIS A 1 198 ? 2.873 -3.375 -6.695 1 95.62 198 HIS A C 1
ATOM 1420 O O . HIS A 1 198 ? 2.564 -4.465 -7.188 1 95.62 198 HIS A O 1
ATOM 1426 N N . LEU A 1 199 ? 4.086 -2.938 -6.551 1 96.06 199 LEU A N 1
ATOM 1427 C CA . LEU A 1 199 ? 5.207 -3.84 -6.781 1 96.06 199 LEU A CA 1
ATOM 1428 C C . LEU A 1 199 ? 5.395 -4.789 -5.605 1 96.06 199 LEU A C 1
ATOM 1430 O O . LEU A 1 199 ? 5.477 -4.352 -4.457 1 96.06 199 LEU A O 1
ATOM 1434 N N . LEU A 1 200 ? 5.363 -6.008 -5.922 1 95.88 200 LEU A N 1
ATOM 1435 C CA . LEU A 1 200 ? 5.598 -7.043 -4.918 1 95.88 200 LEU A CA 1
ATOM 1436 C C . LEU A 1 200 ? 7.008 -7.609 -5.039 1 95.88 200 LEU A C 1
ATOM 1438 O O . LEU A 1 200 ? 7.48 -7.867 -6.148 1 95.88 200 LEU A O 1
ATOM 1442 N N . VAL A 1 201 ? 7.672 -7.844 -3.91 1 95.69 201 VAL A N 1
ATOM 1443 C CA . VAL A 1 201 ? 9.039 -8.359 -3.969 1 95.69 201 VAL A CA 1
ATOM 1444 C C . VAL A 1 201 ? 9.219 -9.445 -2.914 1 95.69 201 VAL A C 1
ATOM 1446 O O . VAL A 1 201 ? 8.508 -9.477 -1.907 1 95.69 201 VAL A O 1
ATOM 1449 N N . VAL A 1 202 ? 10.062 -10.336 -3.191 1 95.31 202 VAL A N 1
ATOM 1450 C CA . VAL A 1 202 ? 10.562 -11.328 -2.24 1 95.31 202 VAL A CA 1
ATOM 1451 C C . VAL A 1 202 ? 12.047 -11.086 -1.972 1 95.31 202 VAL A C 1
ATOM 1453 O O . VAL A 1 202 ? 12.844 -10.969 -2.906 1 95.31 202 VAL A O 1
ATOM 1456 N N . VAL A 1 203 ? 12.344 -11.016 -0.711 1 95.62 203 VAL A N 1
ATOM 1457 C CA . VAL A 1 203 ? 13.695 -10.633 -0.32 1 95.62 203 VAL A CA 1
ATOM 1458 C C . VAL A 1 203 ? 14.297 -11.703 0.589 1 95.62 203 VAL A C 1
ATOM 1460 O O . VAL A 1 203 ? 13.617 -12.234 1.464 1 95.62 203 VAL A O 1
ATOM 1463 N N . GLN A 1 204 ? 15.508 -11.984 0.274 1 94.25 204 GLN A N 1
ATOM 1464 C CA . GLN A 1 204 ? 16.266 -12.836 1.188 1 94.25 204 GLN A CA 1
ATOM 1465 C C . GLN A 1 204 ? 16.781 -12.039 2.379 1 94.25 204 GLN A C 1
ATOM 1467 O O . GLN A 1 204 ? 16.891 -10.812 2.314 1 94.25 204 GLN A O 1
ATOM 1472 N N . PRO A 1 205 ? 17.094 -12.734 3.516 1 88.88 205 PRO A N 1
ATOM 1473 C CA . PRO A 1 205 ? 17.578 -12.016 4.699 1 88.88 205 PRO A CA 1
ATOM 1474 C C . PRO A 1 205 ? 18.844 -11.195 4.43 1 88.88 205 PRO A C 1
ATOM 1476 O O . PRO A 1 205 ? 19.094 -10.211 5.117 1 88.88 205 PRO A O 1
ATOM 1479 N N . GLY A 1 206 ? 19.578 -11.539 3.459 1 89.62 206 GLY A N 1
ATOM 1480 C CA . GLY A 1 206 ? 20.766 -10.766 3.086 1 89.62 206 GLY A CA 1
ATOM 1481 C C . GLY A 1 206 ? 20.422 -9.523 2.285 1 89.62 206 GLY A C 1
ATOM 1482 O O . GLY A 1 206 ? 21.297 -8.695 2.016 1 89.62 206 GLY A O 1
ATOM 1483 N N . GLY A 1 207 ? 19.219 -9.367 1.958 1 93.69 207 GLY A N 1
ATOM 1484 C CA . GLY A 1 207 ? 18.766 -8.156 1.298 1 93.69 207 GLY A CA 1
ATOM 1485 C C . GLY A 1 207 ? 18.641 -8.305 -0.207 1 93.69 207 GLY A C 1
ATOM 1486 O O . GLY A 1 207 ? 18.234 -7.363 -0.898 1 93.69 207 GLY A O 1
ATOM 1487 N N . LYS A 1 208 ? 18.906 -9.414 -0.695 1 95.5 208 LYS A N 1
ATOM 1488 C CA . LYS A 1 208 ? 18.875 -9.641 -2.137 1 95.5 208 LYS A CA 1
ATOM 1489 C C . LYS A 1 208 ? 17.453 -9.938 -2.605 1 95.5 208 LYS A C 1
ATOM 1491 O O . LYS A 1 208 ? 16.734 -10.734 -1.985 1 95.5 208 LYS A O 1
ATOM 1496 N N . LEU A 1 209 ? 17.062 -9.32 -3.723 1 95.75 209 LEU A N 1
ATOM 1497 C CA . LEU A 1 209 ? 15.742 -9.555 -4.32 1 95.75 209 LEU A CA 1
ATOM 1498 C C . LEU A 1 209 ? 15.727 -10.859 -5.109 1 95.75 209 LEU A C 1
ATOM 1500 O O . LEU A 1 209 ? 16.562 -11.062 -5.992 1 95.75 209 LEU A O 1
ATOM 1504 N N . VAL A 1 210 ? 14.766 -11.68 -4.797 1 93.62 210 VAL A N 1
ATOM 1505 C CA . VAL A 1 210 ? 14.688 -13 -5.418 1 93.62 210 VAL A CA 1
ATOM 1506 C C . VAL A 1 210 ? 13.633 -12.992 -6.52 1 93.62 210 VAL A C 1
ATOM 1508 O O . VAL A 1 210 ? 13.781 -13.664 -7.539 1 93.62 210 VAL A O 1
ATOM 1511 N N . ALA A 1 211 ? 12.602 -12.281 -6.289 1 93.12 211 ALA A N 1
ATOM 1512 C CA . ALA A 1 211 ? 11.5 -12.227 -7.25 1 93.12 211 ALA A CA 1
ATOM 1513 C C . ALA A 1 211 ? 10.742 -10.906 -7.137 1 93.12 211 ALA A C 1
ATOM 1515 O O . ALA A 1 211 ? 10.781 -10.242 -6.098 1 93.12 211 ALA A O 1
ATOM 1516 N N . ALA A 1 212 ? 10.172 -10.523 -8.203 1 94.19 212 ALA A N 1
ATOM 1517 C CA . ALA A 1 212 ? 9.375 -9.305 -8.266 1 94.19 212 ALA A CA 1
ATOM 1518 C C . ALA A 1 212 ? 8.195 -9.469 -9.227 1 94.19 212 ALA A C 1
ATOM 1520 O O . ALA A 1 212 ? 8.336 -10.086 -10.281 1 94.19 212 ALA A O 1
ATOM 1521 N N . TRP A 1 213 ? 7.062 -9.039 -8.75 1 93.62 213 TRP A N 1
ATOM 1522 C CA . TRP A 1 213 ? 5.859 -9.047 -9.578 1 93.62 213 TRP A CA 1
ATOM 1523 C C . TRP A 1 213 ? 5.086 -7.738 -9.414 1 93.62 213 TRP A C 1
ATOM 1525 O O . TRP A 1 213 ? 5.402 -6.926 -8.547 1 93.62 213 TRP A O 1
ATOM 1535 N N . GLY A 1 214 ? 4.105 -7.602 -10.305 1 93 214 GLY A N 1
ATOM 1536 C CA . GLY A 1 214 ? 3.193 -6.484 -10.133 1 93 214 GLY A CA 1
ATOM 1537 C C . GLY A 1 214 ? 3.609 -5.25 -10.914 1 93 214 GLY A C 1
ATOM 1538 O O . GLY A 1 214 ? 4.336 -5.348 -11.898 1 93 214 GLY A O 1
ATOM 1539 N N . ASN A 1 215 ? 3.043 -4.105 -10.352 1 92.31 215 ASN A N 1
ATOM 1540 C CA . ASN A 1 215 ? 3.256 -2.84 -11.047 1 92.31 215 ASN A CA 1
ATOM 1541 C C . ASN A 1 215 ? 4.293 -1.977 -10.336 1 92.31 215 ASN A C 1
ATOM 1543 O O . ASN A 1 215 ? 4.016 -1.417 -9.273 1 92.31 215 ASN A O 1
ATOM 1547 N N . ALA A 1 216 ? 5.379 -1.831 -10.969 1 93 216 ALA A N 1
ATOM 1548 C CA . ALA A 1 216 ? 6.426 -0.988 -10.398 1 93 216 ALA A CA 1
ATOM 1549 C C . ALA A 1 216 ? 6.07 0.491 -10.531 1 93 216 ALA A C 1
ATOM 1551 O O . ALA A 1 216 ? 5.664 0.946 -11.602 1 93 216 ALA A O 1
ATOM 1552 N N . PRO A 1 217 ? 6.184 1.165 -9.398 1 93.25 217 PRO A N 1
ATOM 1553 C CA . PRO A 1 217 ? 5.957 2.607 -9.508 1 93.25 217 PRO A CA 1
ATOM 1554 C C . PRO A 1 217 ? 7.023 3.309 -10.352 1 93.25 217 PRO A C 1
ATOM 1556 O O . PRO A 1 217 ? 8.047 2.707 -10.688 1 93.25 217 PRO A O 1
ATOM 1559 N N . ARG A 1 218 ? 6.648 4.57 -10.672 1 91.31 218 ARG A N 1
ATOM 1560 C CA . ARG A 1 218 ? 7.598 5.359 -11.453 1 91.31 218 ARG A CA 1
ATOM 1561 C C . ARG A 1 218 ? 8.953 5.426 -10.758 1 91.31 218 ARG A C 1
ATOM 1563 O O . ARG A 1 218 ? 9.023 5.555 -9.531 1 91.31 218 ARG A O 1
ATOM 1570 N N . GLY A 1 219 ? 10.039 5.254 -11.414 1 91.12 219 GLY A N 1
ATOM 1571 C CA . GLY A 1 219 ? 11.383 5.246 -10.852 1 91.12 219 GLY A CA 1
ATOM 1572 C C . GLY A 1 219 ? 11.977 3.855 -10.742 1 91.12 219 GLY A C 1
ATOM 1573 O O . GLY A 1 219 ? 13.195 3.701 -10.641 1 91.12 219 GLY A O 1
ATOM 1574 N N . LEU A 1 220 ? 11.023 2.898 -10.633 1 92.06 220 LEU A N 1
ATOM 1575 C CA . LEU A 1 220 ? 11.469 1.513 -10.562 1 92.06 220 LEU A CA 1
ATOM 1576 C C . LEU A 1 220 ? 11.023 0.729 -11.789 1 92.06 220 LEU A C 1
ATOM 1578 O O . LEU A 1 220 ? 11.352 -0.449 -11.93 1 92.06 220 LEU A O 1
ATOM 1582 N N . LYS A 1 221 ? 10.266 1.45 -12.664 1 87.31 221 LYS A N 1
ATOM 1583 C CA . LYS A 1 221 ? 9.734 0.8 -13.859 1 87.31 221 LYS A CA 1
ATOM 1584 C C . LYS A 1 221 ? 10.859 0.447 -14.836 1 87.31 221 LYS A C 1
ATOM 1586 O O . LYS A 1 221 ? 11.781 1.233 -15.031 1 87.31 221 LYS A O 1
ATOM 1591 N N . GLY A 1 222 ? 10.766 -0.727 -15.398 1 79.06 222 GLY A N 1
ATOM 1592 C CA . GLY A 1 222 ? 11.68 -1.115 -16.453 1 79.06 222 GLY A CA 1
ATOM 1593 C C . GLY A 1 222 ? 13 -1.659 -15.945 1 79.06 222 GLY A C 1
ATOM 1594 O O . GLY A 1 222 ? 13.867 -2.031 -16.734 1 79.06 222 GLY A O 1
ATOM 1595 N N . GLN A 1 223 ? 13.156 -1.746 -14.641 1 78.81 223 GLN A N 1
ATOM 1596 C CA . GLN A 1 223 ? 14.414 -2.227 -14.086 1 78.81 223 GLN A CA 1
ATOM 1597 C C . GLN A 1 223 ? 14.344 -3.719 -13.766 1 78.81 223 GLN A C 1
ATOM 1599 O O . GLN A 1 223 ? 13.266 -4.25 -13.492 1 78.81 223 GLN A O 1
ATOM 1604 N N . VAL A 1 224 ? 15.508 -4.285 -14.008 1 82.88 224 VAL A N 1
ATOM 1605 C CA . VAL A 1 224 ? 15.633 -5.664 -13.555 1 82.88 224 VAL A CA 1
ATOM 1606 C C . VAL A 1 224 ? 15.906 -5.691 -12.047 1 82.88 224 VAL A C 1
ATOM 1608 O O . VAL A 1 224 ? 16.969 -5.258 -11.602 1 82.88 224 VAL A O 1
ATOM 1611 N N . LEU A 1 225 ? 14.961 -6.176 -11.328 1 89.19 225 LEU A N 1
ATOM 1612 C CA . LEU A 1 225 ? 15.023 -6.074 -9.875 1 89.19 225 LEU A CA 1
ATOM 1613 C C . LEU A 1 225 ? 15.594 -7.352 -9.266 1 89.19 225 LEU A C 1
ATOM 1615 O O . LEU A 1 225 ? 16.297 -7.301 -8.258 1 89.19 225 LEU A O 1
ATOM 1619 N N . THR A 1 226 ? 15.445 -8.398 -10 1 91.25 226 THR A N 1
ATOM 1620 C CA . THR A 1 226 ? 15.859 -9.688 -9.453 1 91.25 226 THR A CA 1
ATOM 1621 C C . THR A 1 226 ? 17.375 -9.773 -9.367 1 91.25 226 THR A C 1
ATOM 1623 O O . THR A 1 226 ? 18.078 -9.453 -10.328 1 91.25 226 THR A O 1
ATOM 1626 N N . GLY A 1 227 ? 17.844 -10.195 -8.273 1 92.12 227 GLY A N 1
ATOM 1627 C CA . GLY A 1 227 ? 19.266 -10.352 -8.07 1 92.12 227 GLY A CA 1
ATOM 1628 C C . GLY A 1 227 ? 19.922 -9.141 -7.441 1 92.12 227 GLY A C 1
ATOM 1629 O O . GLY A 1 227 ? 21.047 -9.219 -6.949 1 92.12 227 GLY A O 1
ATOM 1630 N N . ARG A 1 228 ? 19.281 -8.055 -7.375 1 92.75 228 ARG A N 1
ATOM 1631 C CA . ARG A 1 228 ? 19.812 -6.816 -6.82 1 92.75 228 ARG A CA 1
ATOM 1632 C C . ARG A 1 228 ? 19.5 -6.699 -5.332 1 92.75 228 ARG A C 1
ATOM 1634 O O . ARG A 1 228 ? 18.484 -7.23 -4.867 1 92.75 228 ARG A O 1
ATOM 1641 N N . PRO A 1 229 ? 20.406 -5.961 -4.66 1 95.25 229 PRO A N 1
ATOM 1642 C CA . PRO A 1 229 ? 20.078 -5.684 -3.26 1 95.25 229 PRO A CA 1
ATOM 1643 C C . PRO A 1 229 ? 18.953 -4.672 -3.111 1 95.25 229 PRO A C 1
ATOM 1645 O O . PRO A 1 229 ? 18.875 -3.701 -3.869 1 95.25 229 PRO A O 1
ATOM 1648 N N . LEU A 1 230 ? 18.125 -4.93 -2.18 1 96 230 LEU A N 1
ATOM 1649 C CA . LEU A 1 230 ? 16.969 -4.082 -1.911 1 96 230 LEU A CA 1
ATOM 1650 C C . LEU A 1 230 ? 17.406 -2.639 -1.664 1 96 230 LEU A C 1
ATOM 1652 O O . LEU A 1 230 ? 16.734 -1.701 -2.102 1 96 230 LEU A O 1
ATOM 1656 N N . SER A 1 231 ? 18.531 -2.424 -0.969 1 95.5 231 SER A N 1
ATOM 1657 C CA . SER A 1 231 ? 19.016 -1.098 -0.605 1 95.5 231 SER A CA 1
ATOM 1658 C C . SER A 1 231 ? 19.359 -0.276 -1.843 1 95.5 231 SER A C 1
ATOM 1660 O O . SER A 1 231 ? 19.297 0.955 -1.817 1 95.5 231 SER A O 1
ATOM 1662 N N . GLN A 1 232 ? 19.609 -0.932 -2.939 1 94.38 232 GLN A N 1
ATOM 1663 C CA . GLN A 1 232 ? 20.031 -0.244 -4.152 1 94.38 232 GLN A CA 1
ATOM 1664 C C . GLN A 1 232 ? 18.844 0.379 -4.879 1 94.38 232 GLN A C 1
ATOM 1666 O O . GLN A 1 232 ? 19.031 1.165 -5.812 1 94.38 232 GLN A O 1
ATOM 1671 N N . LEU A 1 233 ? 17.656 0.079 -4.488 1 95.31 233 LEU A N 1
ATOM 1672 C CA . LEU A 1 233 ? 16.484 0.684 -5.086 1 95.31 233 LEU A CA 1
ATOM 1673 C C . LEU A 1 233 ? 16.328 2.137 -4.648 1 95.31 233 LEU A C 1
ATOM 1675 O O . LEU A 1 233 ? 15.594 2.908 -5.277 1 95.31 233 LEU A O 1
ATOM 1679 N N . ALA A 1 234 ? 17 2.447 -3.576 1 96.19 234 ALA A N 1
ATOM 1680 C CA . ALA A 1 234 ? 16.875 3.783 -2.994 1 96.19 234 ALA A CA 1
ATOM 1681 C C . ALA A 1 234 ? 18.094 4.645 -3.344 1 96.19 234 ALA A C 1
ATOM 1683 O O . ALA A 1 234 ? 19.125 4.129 -3.756 1 96.19 234 ALA A O 1
ATOM 1684 N N . THR A 1 235 ? 17.906 5.949 -3.188 1 95.69 235 THR A N 1
ATOM 1685 C CA . THR A 1 235 ? 19.031 6.871 -3.283 1 95.69 235 THR A CA 1
ATOM 1686 C C . THR A 1 235 ? 20.047 6.586 -2.191 1 95.69 235 THR A C 1
ATOM 1688 O O . THR A 1 235 ? 19.719 6 -1.159 1 95.69 235 THR A O 1
ATOM 1691 N N . PRO A 1 236 ? 21.297 6.949 -2.441 1 95.38 236 PRO A N 1
ATOM 1692 C CA . PRO A 1 236 ? 22.344 6.688 -1.444 1 95.38 236 PRO A CA 1
ATOM 1693 C C . PRO A 1 236 ? 21.984 7.234 -0.062 1 95.38 236 PRO A C 1
ATOM 1695 O O . PRO A 1 236 ? 22.312 6.609 0.952 1 95.38 236 PRO A O 1
ATOM 1698 N N . ALA A 1 237 ? 21.281 8.266 -0.063 1 94.81 237 ALA A N 1
ATOM 1699 C CA . ALA A 1 237 ? 20.906 8.891 1.204 1 94.81 237 ALA A CA 1
ATOM 1700 C C . ALA A 1 237 ? 19.906 8.047 1.969 1 94.81 237 ALA A C 1
ATOM 1702 O O . ALA A 1 237 ? 19.891 8.039 3.201 1 94.81 237 ALA A O 1
ATOM 1703 N N . ASP A 1 238 ? 19.109 7.273 1.258 1 96.19 238 ASP A N 1
ATOM 1704 C CA . ASP A 1 238 ? 18.016 6.535 1.893 1 96.19 238 ASP A CA 1
ATOM 1705 C C . ASP A 1 238 ? 18.375 5.059 2.057 1 96.19 238 ASP A C 1
ATOM 1707 O O . ASP A 1 238 ? 17.594 4.285 2.609 1 96.19 238 ASP A O 1
ATOM 1711 N N . ARG A 1 239 ? 19.578 4.629 1.655 1 96.69 239 ARG A N 1
ATOM 1712 C CA . ARG A 1 239 ? 19.969 3.225 1.715 1 96.69 239 ARG A CA 1
ATOM 1713 C C . ARG A 1 239 ? 20 2.727 3.156 1 96.69 239 ARG A C 1
ATOM 1715 O O . ARG A 1 239 ? 19.516 1.637 3.455 1 96.69 239 ARG A O 1
ATOM 1722 N N . PRO A 1 240 ? 20.516 3.592 4.016 1 95.94 240 PRO A N 1
ATOM 1723 C CA . PRO A 1 240 ? 20.516 3.121 5.402 1 95.94 240 PRO A CA 1
ATOM 1724 C C . PRO A 1 240 ? 19.094 2.91 5.953 1 95.94 240 PRO A C 1
ATOM 1726 O O . PRO A 1 240 ? 18.875 2.014 6.77 1 95.94 240 PRO A O 1
ATOM 1729 N N . ARG A 1 241 ? 18.188 3.678 5.516 1 96 241 ARG A N 1
ATOM 1730 C CA . ARG A 1 241 ? 16.797 3.545 5.953 1 96 241 ARG A CA 1
ATOM 1731 C C . ARG A 1 241 ? 16.219 2.205 5.52 1 96 241 ARG A C 1
ATOM 1733 O O . ARG A 1 241 ? 15.516 1.549 6.293 1 96 241 ARG A O 1
ATOM 1740 N N . LEU A 1 242 ? 16.531 1.826 4.324 1 96.56 242 LEU A N 1
ATOM 1741 C CA . LEU A 1 242 ? 16.031 0.553 3.82 1 96.56 242 LEU A CA 1
ATOM 1742 C C . LEU A 1 242 ? 16.688 -0.616 4.543 1 96.56 242 LEU A C 1
ATOM 1744 O O . LEU A 1 242 ? 16.031 -1.618 4.84 1 96.56 242 LEU A O 1
ATOM 1748 N N . GLU A 1 243 ? 17.969 -0.481 4.824 1 96.38 243 GLU A N 1
ATOM 1749 C CA . GLU A 1 243 ? 18.672 -1.522 5.559 1 96.38 243 GLU A CA 1
ATOM 1750 C C . GLU A 1 243 ? 18.125 -1.673 6.973 1 96.38 243 GLU A C 1
ATOM 1752 O O . GLU A 1 243 ? 17.969 -2.791 7.473 1 96.38 243 GLU A O 1
ATOM 1757 N N . ALA A 1 244 ? 17.859 -0.577 7.5 1 96.62 244 ALA A N 1
ATOM 1758 C CA . ALA A 1 244 ? 17.266 -0.596 8.836 1 96.62 244 ALA A CA 1
ATOM 1759 C C . ALA A 1 244 ? 15.898 -1.256 8.82 1 96.62 244 ALA A C 1
ATOM 1761 O O . ALA A 1 244 ? 15.547 -1.997 9.742 1 96.62 244 ALA A O 1
ATOM 1762 N N . ALA A 1 245 ? 15.148 -0.919 7.84 1 96.38 245 ALA A N 1
ATOM 1763 C CA . ALA A 1 245 ? 13.82 -1.505 7.711 1 96.38 245 ALA A CA 1
ATOM 1764 C C . ALA A 1 245 ? 13.898 -3.02 7.543 1 96.38 245 ALA A C 1
ATOM 1766 O O . ALA A 1 245 ? 13.062 -3.754 8.078 1 96.38 245 ALA A O 1
ATOM 1767 N N . LEU A 1 246 ? 14.922 -3.457 6.789 1 96.19 246 LEU A N 1
ATOM 1768 C CA . LEU A 1 246 ? 15.141 -4.887 6.598 1 96.19 246 LEU A CA 1
ATOM 1769 C C . LEU A 1 246 ? 15.461 -5.57 7.922 1 96.19 246 LEU A C 1
ATOM 1771 O O . LEU A 1 246 ? 14.898 -6.625 8.234 1 96.19 246 LEU A O 1
ATOM 1775 N N . ARG A 1 247 ? 16.297 -4.957 8.672 1 95.62 247 ARG A N 1
ATOM 1776 C CA . ARG A 1 247 ? 16.656 -5.504 9.969 1 95.62 247 ARG A CA 1
ATOM 1777 C C . ARG A 1 247 ? 15.453 -5.539 10.906 1 95.62 247 ARG A C 1
ATOM 1779 O O . ARG A 1 247 ? 15.242 -6.523 11.625 1 95.62 247 ARG A O 1
ATOM 1786 N N . GLU A 1 248 ? 14.734 -4.496 10.82 1 96.38 248 GLU A N 1
ATOM 1787 C CA . GLU A 1 248 ? 13.547 -4.41 11.656 1 96.38 248 GLU A CA 1
ATOM 1788 C C . GLU A 1 248 ? 12.539 -5.496 11.289 1 96.38 248 GLU A C 1
ATOM 1790 O O . GLU A 1 248 ? 11.93 -6.109 12.172 1 96.38 248 GLU A O 1
ATOM 1795 N N . ALA A 1 249 ? 12.375 -5.699 10.055 1 95.88 249 ALA A N 1
ATOM 1796 C CA . ALA A 1 249 ? 11.43 -6.719 9.594 1 95.88 249 ALA A CA 1
ATOM 1797 C C . ALA A 1 249 ? 11.883 -8.117 10.016 1 95.88 249 ALA A C 1
ATOM 1799 O O . ALA A 1 249 ? 11.062 -8.969 10.344 1 95.88 249 ALA A O 1
ATOM 1800 N N . ILE A 1 250 ? 13.156 -8.344 10.031 1 95 250 ILE A N 1
ATOM 1801 C CA . ILE A 1 250 ? 13.711 -9.641 10.406 1 95 250 ILE A CA 1
ATOM 1802 C C . ILE A 1 250 ? 13.492 -9.883 11.898 1 95 250 ILE A C 1
ATOM 1804 O O . ILE A 1 250 ? 13.141 -10.992 12.305 1 95 250 ILE A O 1
ATOM 1808 N N . ILE A 1 251 ? 13.555 -8.828 12.641 1 94.62 251 ILE A N 1
ATOM 1809 C CA . ILE A 1 251 ? 13.5 -8.961 14.094 1 94.62 251 ILE A CA 1
ATOM 1810 C C . ILE A 1 251 ? 12.055 -8.891 14.562 1 94.62 251 ILE A C 1
ATOM 1812 O O . ILE A 1 251 ? 11.594 -9.758 15.305 1 94.62 251 ILE A O 1
ATOM 1816 N N . GLU A 1 252 ? 11.312 -7.883 14.07 1 94.19 252 GLU A N 1
ATOM 1817 C CA . GLU A 1 252 ? 9.969 -7.609 14.586 1 94.19 252 GLU A CA 1
ATOM 1818 C C . GLU A 1 252 ? 8.906 -8.32 13.758 1 94.19 252 GLU A C 1
ATOM 1820 O O . GLU A 1 252 ? 7.762 -8.453 14.188 1 94.19 252 GLU A O 1
ATOM 1825 N N . GLY A 1 253 ? 9.289 -8.711 12.594 1 94.38 253 GLY A N 1
ATOM 1826 C CA . GLY A 1 253 ? 8.336 -9.414 11.75 1 94.38 253 GLY A CA 1
ATOM 1827 C C . GLY A 1 253 ? 7.727 -8.539 10.672 1 94.38 253 GLY A C 1
ATOM 1828 O O . GLY A 1 253 ? 7.188 -9.047 9.688 1 94.38 253 GLY A O 1
ATOM 1829 N N . LYS A 1 254 ? 7.715 -7.277 10.93 1 94.44 254 LYS A N 1
ATOM 1830 C CA . LYS A 1 254 ? 7.199 -6.336 9.945 1 94.44 254 LYS A CA 1
ATOM 1831 C C . LYS A 1 254 ? 7.883 -4.977 10.062 1 94.44 254 LYS A C 1
ATOM 1833 O O . LYS A 1 254 ? 8.453 -4.656 11.109 1 94.44 254 LYS A O 1
ATOM 1838 N N . SER A 1 255 ? 7.875 -4.246 8.953 1 95.12 255 SER A N 1
ATOM 1839 C CA . SER A 1 255 ? 8.414 -2.887 8.953 1 95.12 255 SER A CA 1
ATOM 1840 C C . SER A 1 255 ? 7.871 -2.08 7.777 1 95.12 255 SER A C 1
ATOM 1842 O O . SER A 1 255 ? 7.441 -2.65 6.773 1 95.12 255 SER A O 1
ATOM 1844 N N . GLU A 1 256 ? 7.754 -0.813 8 1 94.31 256 GLU A N 1
ATOM 1845 C CA . GLU A 1 256 ? 7.355 0.127 6.961 1 94.31 256 GLU A CA 1
ATOM 1846 C C . GLU A 1 256 ? 8.297 1.327 6.91 1 94.31 256 GLU A C 1
ATOM 1848 O O . GLU A 1 256 ? 8.695 1.857 7.949 1 94.31 256 GLU A O 1
ATOM 1853 N N . VAL A 1 257 ? 8.664 1.704 5.66 1 95 257 VAL A N 1
ATOM 1854 C CA . VAL A 1 257 ? 9.602 2.816 5.547 1 95 257 VAL A CA 1
ATOM 1855 C C . VAL A 1 257 ? 9.383 3.541 4.219 1 95 257 VAL A C 1
ATOM 1857 O O . VAL A 1 257 ? 8.992 2.924 3.225 1 95 257 VAL A O 1
ATOM 1860 N N . GLY A 1 258 ? 9.555 4.801 4.297 1 94.5 258 GLY A N 1
ATOM 1861 C CA . GLY A 1 258 ? 9.555 5.586 3.074 1 94.5 258 GLY A CA 1
ATOM 1862 C C . GLY A 1 258 ? 10.953 5.852 2.539 1 94.5 258 GLY A C 1
ATOM 1863 O O . GLY A 1 258 ? 11.914 5.91 3.305 1 94.5 258 GLY A O 1
ATOM 1864 N N . PHE A 1 259 ? 11.031 5.992 1.151 1 95.75 259 PHE A N 1
ATOM 1865 C CA . PHE A 1 259 ? 12.328 6.254 0.55 1 95.75 259 PHE A CA 1
ATOM 1866 C C . PHE A 1 259 ? 12.172 6.902 -0.82 1 95.75 259 PHE A C 1
ATOM 1868 O O . PHE A 1 259 ? 11.109 6.82 -1.433 1 95.75 259 PHE A O 1
ATOM 1875 N N . ALA A 1 260 ? 13.266 7.504 -1.222 1 96.12 260 ALA A N 1
ATOM 1876 C CA . ALA A 1 260 ? 13.359 8.031 -2.58 1 96.12 260 ALA A CA 1
ATOM 1877 C C . ALA A 1 260 ? 14.039 7.031 -3.512 1 96.12 260 ALA A C 1
ATOM 1879 O O . ALA A 1 260 ? 15.164 6.594 -3.244 1 96.12 260 ALA A O 1
ATOM 1880 N N . PRO A 1 261 ? 13.336 6.676 -4.609 1 95.44 261 PRO A N 1
ATOM 1881 C CA . PRO A 1 261 ? 13.953 5.699 -5.512 1 95.44 261 PRO A CA 1
ATOM 1882 C C . PRO A 1 261 ? 15.188 6.25 -6.215 1 95.44 261 PRO A C 1
ATOM 1884 O O . PRO A 1 261 ? 15.234 7.434 -6.555 1 95.44 261 PRO A O 1
ATOM 1887 N N . ALA A 1 262 ? 16.141 5.391 -6.473 1 92 262 ALA A N 1
ATOM 1888 C CA . ALA A 1 262 ? 17.422 5.785 -7.07 1 92 262 ALA A CA 1
ATOM 1889 C C . ALA A 1 262 ? 17.203 6.379 -8.461 1 92 262 ALA A C 1
ATOM 1891 O O . ALA A 1 262 ? 17.922 7.309 -8.859 1 92 262 ALA A O 1
ATOM 1892 N N . GLY A 1 263 ? 16.219 5.879 -9.188 1 89.88 263 GLY A N 1
ATOM 1893 C CA . GLY A 1 263 ? 16 6.32 -10.555 1 89.88 263 GLY A CA 1
ATOM 1894 C C . GLY A 1 263 ? 15.25 7.637 -10.641 1 89.88 263 GLY A C 1
ATOM 1895 O O . GLY A 1 263 ? 15.266 8.297 -11.68 1 89.88 263 GLY A O 1
ATOM 1896 N N . ALA A 1 264 ? 14.547 8.055 -9.586 1 92.69 264 ALA A N 1
ATOM 1897 C CA . ALA A 1 264 ? 13.781 9.305 -9.531 1 92.69 264 ALA A CA 1
ATOM 1898 C C . ALA A 1 264 ? 13.75 9.859 -8.109 1 92.69 264 ALA A C 1
ATOM 1900 O O . ALA A 1 264 ? 12.742 9.75 -7.414 1 92.69 264 ALA A O 1
ATOM 1901 N N . PRO A 1 265 ? 14.758 10.633 -7.746 1 91.81 265 PRO A N 1
ATOM 1902 C CA . PRO A 1 265 ? 14.922 11.078 -6.363 1 91.81 265 PRO A CA 1
ATOM 1903 C C . PRO A 1 265 ? 13.844 12.062 -5.926 1 91.81 265 PRO A C 1
ATOM 1905 O O . PRO A 1 265 ? 13.672 12.312 -4.727 1 91.81 265 PRO A O 1
ATOM 1908 N N . ALA A 1 266 ? 13.125 12.586 -6.855 1 91.19 266 ALA A N 1
ATOM 1909 C CA . ALA A 1 266 ? 12.07 13.539 -6.535 1 91.19 266 ALA A CA 1
ATOM 1910 C C . ALA A 1 266 ? 10.805 12.828 -6.062 1 91.19 266 ALA A C 1
ATOM 1912 O O . ALA A 1 266 ? 9.93 13.445 -5.445 1 91.19 266 ALA A O 1
ATOM 1913 N N . LEU A 1 267 ? 10.789 11.562 -6.277 1 93.5 267 LEU A N 1
ATOM 1914 C CA . LEU A 1 267 ? 9.609 10.789 -5.914 1 93.5 267 LEU A CA 1
ATOM 1915 C C . LEU A 1 267 ? 9.766 10.188 -4.52 1 93.5 267 LEU A C 1
ATOM 1917 O O . LEU A 1 267 ? 10.828 10.297 -3.906 1 93.5 267 LEU A O 1
ATOM 1921 N N . TRP A 1 268 ? 8.656 9.695 -4.055 1 94.75 268 TRP A N 1
ATOM 1922 C CA . TRP A 1 268 ? 8.633 9.062 -2.736 1 94.75 268 TRP A CA 1
ATOM 1923 C C . TRP A 1 268 ? 7.82 7.773 -2.766 1 94.75 268 TRP A C 1
ATOM 1925 O O . TRP A 1 268 ? 6.688 7.758 -3.248 1 94.75 268 TRP A O 1
ATOM 1935 N N . HIS A 1 269 ? 8.508 6.734 -2.299 1 96.38 269 HIS A N 1
ATOM 1936 C CA . HIS A 1 269 ? 7.852 5.434 -2.256 1 96.38 269 HIS A CA 1
ATOM 1937 C C . HIS A 1 269 ? 7.777 4.902 -0.828 1 96.38 269 HIS A C 1
ATOM 1939 O O . HIS A 1 269 ? 8.5 5.371 0.053 1 96.38 269 HIS A O 1
ATOM 1945 N N . GLU A 1 270 ? 6.832 4 -0.66 1 95.75 270 GLU A N 1
ATOM 1946 C CA . GLU A 1 270 ? 6.699 3.328 0.628 1 95.75 270 GLU A CA 1
ATOM 1947 C C . GLU A 1 270 ? 6.887 1.819 0.485 1 95.75 270 GLU A C 1
ATOM 1949 O O . GLU A 1 270 ? 6.281 1.195 -0.391 1 95.75 270 GLU A O 1
ATOM 1954 N N . LEU A 1 271 ? 7.727 1.277 1.315 1 96.75 271 LEU A N 1
ATOM 1955 C CA . LEU A 1 271 ? 8.016 -0.153 1.357 1 96.75 271 LEU A CA 1
ATOM 1956 C C . LEU A 1 271 ? 7.441 -0.784 2.623 1 96.75 271 LEU A C 1
ATOM 1958 O O . LEU A 1 271 ? 7.695 -0.304 3.73 1 96.75 271 LEU A O 1
ATOM 1962 N N . SER A 1 272 ? 6.641 -1.78 2.422 1 96.75 272 SER A N 1
ATOM 1963 C CA . SER A 1 272 ? 6.148 -2.604 3.523 1 96.75 272 SER A CA 1
ATOM 1964 C C . SER A 1 272 ? 6.754 -4.004 3.48 1 96.75 272 SER A C 1
ATOM 1966 O O . SER A 1 272 ? 6.609 -4.719 2.486 1 96.75 272 SER A O 1
ATOM 1968 N N . LEU A 1 273 ? 7.434 -4.41 4.562 1 96.56 273 LEU A N 1
ATOM 1969 C CA . LEU A 1 273 ? 8.086 -5.711 4.637 1 96.56 273 LEU A CA 1
ATOM 1970 C C . LEU A 1 273 ? 7.414 -6.594 5.688 1 96.56 273 LEU A C 1
ATOM 1972 O O . LEU A 1 273 ? 6.969 -6.102 6.727 1 96.56 273 LEU A O 1
ATOM 1976 N N . ARG A 1 274 ? 7.387 -7.867 5.398 1 95.75 274 ARG A N 1
ATOM 1977 C CA . ARG A 1 274 ? 6.867 -8.867 6.328 1 95.75 274 ARG A CA 1
ATOM 1978 C C . ARG A 1 274 ? 7.734 -10.125 6.316 1 95.75 274 ARG A C 1
ATOM 1980 O O . ARG A 1 274 ? 8.109 -10.617 5.254 1 95.75 274 ARG A O 1
ATOM 1987 N N . ARG A 1 275 ? 7.965 -10.578 7.477 1 95.5 275 ARG A N 1
ATOM 1988 C CA . ARG A 1 275 ? 8.719 -11.82 7.578 1 95.5 275 ARG A CA 1
ATOM 1989 C C . ARG A 1 275 ? 7.801 -13.031 7.48 1 95.5 275 ARG A C 1
ATOM 1991 O O . ARG A 1 275 ? 6.84 -13.156 8.242 1 95.5 275 ARG A O 1
ATOM 1998 N N . VAL A 1 276 ? 8.031 -13.891 6.508 1 92 276 VAL A N 1
ATOM 1999 C CA . VAL A 1 276 ? 7.266 -15.117 6.344 1 92 276 VAL A CA 1
ATOM 2000 C C . VAL A 1 276 ? 7.922 -16.25 7.141 1 92 276 VAL A C 1
ATOM 2002 O O . VAL A 1 276 ? 7.25 -16.938 7.91 1 92 276 VAL A O 1
ATOM 2005 N N . ASN A 1 277 ? 9.156 -16.359 6.949 1 89.88 277 ASN A N 1
ATOM 2006 C CA . ASN A 1 277 ? 10.031 -17.266 7.68 1 89.88 277 ASN A CA 1
ATOM 2007 C C . ASN A 1 277 ? 11.453 -16.719 7.781 1 89.88 277 ASN A C 1
ATOM 2009 O O . ASN A 1 277 ? 11.75 -15.648 7.238 1 89.88 277 ASN A O 1
ATOM 2013 N N . PRO A 1 278 ? 12.25 -17.281 8.586 1 87.88 278 PRO A N 1
ATOM 2014 C CA . PRO A 1 278 ? 13.578 -16.703 8.828 1 87.88 278 PRO A CA 1
ATOM 2015 C C . PRO A 1 278 ? 14.391 -16.547 7.547 1 87.88 278 PRO A C 1
ATOM 2017 O O . PRO A 1 278 ? 15.32 -15.734 7.508 1 87.88 278 PRO A O 1
ATOM 2020 N N . ALA A 1 279 ? 14.008 -17.25 6.5 1 88.44 279 ALA A N 1
ATOM 2021 C CA . ALA A 1 279 ? 14.828 -17.234 5.289 1 88.44 279 ALA A CA 1
ATOM 2022 C C . ALA A 1 279 ? 14.172 -16.375 4.207 1 88.44 279 ALA A C 1
ATOM 2024 O O . ALA A 1 279 ? 14.758 -16.156 3.141 1 88.44 279 ALA A O 1
ATOM 2025 N N . ARG A 1 280 ? 13.047 -15.82 4.5 1 92.38 280 ARG A N 1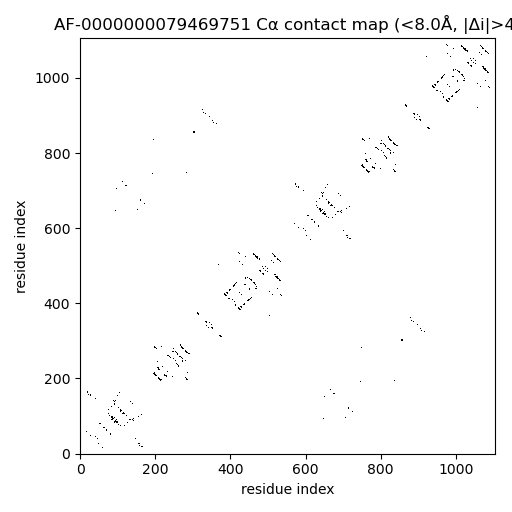
ATOM 2026 C CA . ARG A 1 280 ? 12.328 -15.164 3.414 1 92.38 280 ARG A CA 1
ATOM 2027 C C . ARG A 1 280 ? 11.469 -14.016 3.941 1 92.38 280 ARG A C 1
ATOM 2029 O O . ARG A 1 280 ? 10.75 -14.18 4.926 1 92.38 280 ARG A O 1
ATOM 2036 N N . LEU A 1 281 ? 11.641 -12.836 3.248 1 95.62 281 LEU A N 1
ATOM 2037 C CA . LEU A 1 281 ? 10.773 -11.688 3.48 1 95.62 281 LEU A CA 1
ATOM 2038 C C . LEU A 1 281 ? 9.984 -11.336 2.225 1 95.62 281 LEU A C 1
ATOM 2040 O O . LEU A 1 281 ? 10.445 -11.586 1.107 1 95.62 281 LEU A O 1
ATOM 2044 N N . THR A 1 282 ? 8.82 -10.875 2.428 1 96.38 282 THR A N 1
ATOM 2045 C CA . THR A 1 282 ? 8.039 -10.336 1.328 1 96.38 282 THR A CA 1
ATOM 2046 C C . THR A 1 282 ? 7.809 -8.836 1.514 1 96.38 282 THR A C 1
ATOM 2048 O O . THR A 1 282 ? 7.848 -8.328 2.637 1 96.38 282 THR A O 1
ATOM 2051 N N . GLY A 1 283 ? 7.699 -8.156 0.374 1 96.38 283 GLY A N 1
ATOM 2052 C CA . GLY A 1 283 ? 7.535 -6.711 0.434 1 96.38 283 GLY A CA 1
ATOM 2053 C C . GLY A 1 283 ? 6.59 -6.172 -0.626 1 96.38 283 GLY A C 1
ATOM 2054 O O . GLY A 1 283 ? 6.352 -6.828 -1.643 1 96.38 283 GLY A O 1
ATOM 2055 N N . SER A 1 284 ? 6.047 -5.059 -0.321 1 96.75 284 SER A N 1
ATOM 2056 C CA . SER A 1 284 ? 5.215 -4.289 -1.238 1 96.75 284 SER A CA 1
ATOM 2057 C C . SER A 1 284 ? 5.688 -2.844 -1.338 1 96.75 284 SER A C 1
ATOM 2059 O O . SER A 1 284 ? 5.949 -2.199 -0.321 1 96.75 284 SER A O 1
ATOM 2061 N N . ILE A 1 285 ? 5.863 -2.322 -2.545 1 96.5 285 ILE A N 1
ATOM 2062 C CA . ILE A 1 285 ? 6.312 -0.955 -2.775 1 96.5 285 ILE A CA 1
ATOM 2063 C C . ILE A 1 285 ? 5.234 -0.174 -3.521 1 96.5 285 ILE A C 1
ATOM 2065 O O . ILE A 1 285 ? 4.762 -0.609 -4.574 1 96.5 285 ILE A O 1
ATOM 2069 N N . ARG A 1 286 ? 4.887 0.91 -3 1 94.94 286 ARG A N 1
ATOM 2070 C CA . ARG A 1 286 ? 3.873 1.758 -3.619 1 94.94 286 ARG A CA 1
ATOM 2071 C C . ARG A 1 286 ? 4.371 3.191 -3.766 1 94.94 286 ARG A C 1
ATOM 2073 O O . ARG A 1 286 ? 5.277 3.615 -3.041 1 94.94 286 ARG A O 1
ATOM 2080 N N . ASP A 1 287 ? 3.717 3.947 -4.684 1 94.06 287 ASP A N 1
ATOM 2081 C CA . ASP A 1 287 ? 3.953 5.383 -4.812 1 94.06 287 ASP A CA 1
ATOM 2082 C C . ASP A 1 287 ? 3.273 6.156 -3.686 1 94.06 287 ASP A C 1
ATOM 2084 O O . ASP A 1 287 ? 2.053 6.094 -3.531 1 94.06 287 ASP A O 1
ATOM 2088 N N . ALA A 1 288 ? 4.113 6.812 -2.896 1 92.81 288 ALA A N 1
ATOM 2089 C CA . ALA A 1 288 ? 3.578 7.547 -1.755 1 92.81 288 ALA A CA 1
ATOM 2090 C C . ALA A 1 288 ? 3.848 9.047 -1.892 1 92.81 288 ALA A C 1
ATOM 2092 O O . ALA A 1 288 ? 3.93 9.758 -0.891 1 92.81 288 ALA A O 1
ATOM 2093 N N . GLY A 1 289 ? 4.023 9.438 -3.145 1 90.69 289 GLY A N 1
ATOM 2094 C CA . GLY A 1 289 ? 4.344 10.836 -3.396 1 90.69 289 GLY A CA 1
ATOM 2095 C C . GLY A 1 289 ? 3.234 11.789 -2.986 1 90.69 289 GLY A C 1
ATOM 2096 O O . GLY A 1 289 ? 3.484 12.789 -2.318 1 90.69 289 GLY A O 1
ATOM 2097 N N . LEU A 1 290 ? 2.078 11.555 -3.336 1 85 290 LEU A N 1
ATOM 2098 C CA . LEU A 1 290 ? 0.939 12.422 -3.053 1 85 290 LEU A CA 1
ATOM 2099 C C . LEU A 1 290 ? 0.679 12.508 -1.554 1 85 290 LEU A C 1
ATOM 2101 O O . LEU A 1 290 ? 0.365 13.578 -1.032 1 85 290 LEU A O 1
ATOM 2105 N N . GLN A 1 291 ? 0.792 11.453 -0.973 1 85.81 291 GLN A N 1
ATOM 2106 C CA . GLN A 1 291 ? 0.598 11.414 0.473 1 85.81 291 GLN A CA 1
ATOM 2107 C C . GLN A 1 291 ? 1.659 12.242 1.189 1 85.81 291 GLN A C 1
ATOM 2109 O O . GLN A 1 291 ? 1.346 13 2.111 1 85.81 291 GLN A O 1
ATOM 2114 N N . ARG A 1 292 ? 2.812 12.062 0.8 1 87.06 292 ARG A N 1
ATOM 2115 C CA . ARG A 1 292 ? 3.908 12.82 1.396 1 87.06 292 ARG A CA 1
ATOM 2116 C C . ARG A 1 292 ? 3.732 14.312 1.157 1 87.06 292 ARG A C 1
ATOM 2118 O O . ARG A 1 292 ? 3.986 15.125 2.051 1 87.06 292 ARG A O 1
ATOM 2125 N N . ALA A 1 293 ? 3.324 14.656 0.025 1 88.56 293 ALA A N 1
ATOM 2126 C CA . ALA A 1 293 ? 3.105 16.062 -0.307 1 88.56 293 ALA A CA 1
ATOM 2127 C C . ALA A 1 293 ? 2.002 16.672 0.558 1 88.56 293 ALA A C 1
ATOM 2129 O O . ALA A 1 293 ? 2.117 17.812 1.017 1 88.56 293 ALA A O 1
ATOM 2130 N N . ARG A 1 294 ? 1.044 15.938 0.773 1 86.81 294 ARG A N 1
ATOM 2131 C CA . ARG A 1 294 ? -0.052 16.406 1.62 1 86.81 294 ARG A CA 1
ATOM 2132 C C . ARG A 1 294 ? 0.414 16.594 3.059 1 86.81 294 ARG A C 1
ATOM 2134 O O . ARG A 1 294 ? 0.088 17.609 3.689 1 86.81 294 ARG A O 1
ATOM 2141 N N . GLU A 1 295 ? 1.104 15.711 3.512 1 86.56 295 GLU A N 1
ATOM 2142 C CA . GLU A 1 295 ? 1.63 15.805 4.867 1 86.56 295 GLU A CA 1
ATOM 2143 C C . GLU A 1 295 ? 2.586 16.984 5.004 1 86.56 295 GLU A C 1
ATOM 2145 O O . GLU A 1 295 ? 2.551 17.719 6.004 1 86.56 295 GLU A O 1
ATOM 2150 N N . ALA A 1 296 ? 3.348 17.094 4.031 1 87.56 296 ALA A N 1
ATOM 2151 C CA . ALA A 1 296 ? 4.289 18.219 4.031 1 87.56 296 ALA A CA 1
ATOM 2152 C C . ALA A 1 296 ? 3.549 19.562 3.986 1 87.56 296 ALA A C 1
ATOM 2154 O O . ALA A 1 296 ? 3.955 20.516 4.641 1 87.56 296 ALA A O 1
ATOM 2155 N N . ALA A 1 297 ? 2.539 19.531 3.262 1 90.38 297 ALA A N 1
ATOM 2156 C CA . ALA A 1 297 ? 1.739 20.75 3.154 1 90.38 297 ALA A CA 1
ATOM 2157 C C . ALA A 1 297 ? 1.062 21.094 4.48 1 90.38 297 ALA A C 1
ATOM 2159 O O . ALA A 1 297 ? 1.01 22.25 4.883 1 90.38 297 ALA A O 1
ATOM 2160 N N . LEU A 1 298 ? 0.613 20.078 5.102 1 89.38 298 LEU A N 1
ATOM 2161 C CA . LEU A 1 298 ? -0.013 20.266 6.406 1 89.38 298 LEU A CA 1
ATOM 2162 C C . LEU A 1 298 ? 1.01 20.734 7.438 1 89.38 298 LEU A C 1
ATOM 2164 O O . LEU A 1 298 ? 0.718 21.625 8.25 1 89.38 298 LEU A O 1
ATOM 2168 N N . ASP A 1 299 ? 2.1 20.281 7.434 1 91.75 299 ASP A N 1
ATOM 2169 C CA . ASP A 1 299 ? 3.162 20.656 8.359 1 91.75 299 ASP A CA 1
ATOM 2170 C C . ASP A 1 299 ? 3.609 22.094 8.109 1 91.75 299 ASP A C 1
ATOM 2172 O O . ASP A 1 299 ? 3.814 22.859 9.062 1 91.75 299 ASP A O 1
ATOM 2176 N N . GLN A 1 300 ? 3.713 22.391 6.871 1 91.38 300 GLN A N 1
ATOM 2177 C CA . GLN A 1 300 ? 4.09 23.766 6.531 1 91.38 300 GLN A CA 1
ATOM 2178 C C . GLN A 1 300 ? 3.025 24.75 6.984 1 91.38 300 GLN A C 1
ATOM 2180 O O . GLN A 1 300 ? 3.348 25.828 7.5 1 91.38 300 GLN A O 1
ATOM 2185 N N . ALA A 1 301 ? 1.857 24.344 6.742 1 89.75 301 ALA A N 1
ATOM 2186 C CA . ALA A 1 301 ? 0.761 25.203 7.172 1 89.75 301 ALA A CA 1
ATOM 2187 C C . ALA A 1 301 ? 0.774 25.391 8.688 1 89.75 301 ALA A C 1
ATOM 2189 O O . ALA A 1 301 ? 0.498 26.484 9.18 1 89.75 301 ALA A O 1
ATOM 2190 N N . ARG A 1 302 ? 1.071 24.438 9.375 1 89.5 302 ARG A N 1
ATOM 2191 C CA . ARG A 1 302 ? 1.197 24.5 10.828 1 89.5 302 ARG A CA 1
ATOM 2192 C C . ARG A 1 302 ? 2.336 25.422 11.234 1 89.5 302 ARG A C 1
ATOM 2194 O O . ARG A 1 302 ? 2.158 26.297 12.094 1 89.5 302 ARG A O 1
ATOM 2201 N N . ILE A 1 303 ? 3.451 25.266 10.656 1 90.25 303 ILE A N 1
ATOM 2202 C CA . ILE A 1 303 ? 4.625 26.078 10.945 1 90.25 303 ILE A CA 1
ATOM 2203 C C . ILE A 1 303 ? 4.32 27.547 10.656 1 90.25 303 ILE A C 1
ATOM 2205 O O . ILE A 1 303 ? 4.652 28.422 11.461 1 90.25 303 ILE A O 1
ATOM 2209 N N . ASP A 1 304 ? 3.695 27.703 9.57 1 87.62 304 ASP A N 1
ATOM 2210 C CA . ASP A 1 304 ? 3.334 29.078 9.195 1 87.62 304 ASP A CA 1
ATOM 2211 C C . ASP A 1 304 ? 2.4 29.688 10.234 1 87.62 304 ASP A C 1
ATOM 2213 O O . ASP A 1 304 ? 2.58 30.844 10.625 1 87.62 304 ASP A O 1
ATOM 2217 N N . ALA A 1 305 ? 1.455 29 10.656 1 85.19 305 ALA A N 1
ATOM 2218 C CA . ALA A 1 305 ? 0.5 29.484 11.648 1 85.19 305 ALA A CA 1
ATOM 2219 C C . ALA A 1 305 ? 1.188 29.766 12.977 1 85.19 305 ALA A C 1
ATOM 2221 O O . ALA A 1 305 ? 0.908 30.766 13.633 1 85.19 305 ALA A O 1
ATOM 2222 N N . GLU A 1 306 ? 2.051 28.938 13.328 1 86.69 306 GLU A N 1
ATOM 2223 C CA . GLU A 1 306 ? 2.791 29.094 14.578 1 86.69 306 GLU A CA 1
ATOM 2224 C C . GLU A 1 306 ? 3.725 30.312 14.516 1 86.69 306 GLU A C 1
ATOM 2226 O O . GLU A 1 306 ? 3.873 31.031 15.492 1 86.69 306 GLU A O 1
ATOM 2231 N N . THR A 1 307 ? 4.32 30.422 13.406 1 84.06 307 THR A N 1
ATOM 2232 C CA . THR A 1 307 ? 5.211 31.562 13.211 1 84.06 307 THR A CA 1
ATOM 2233 C C . THR A 1 307 ? 4.434 32.875 13.266 1 84.06 307 THR A C 1
ATOM 2235 O O . THR A 1 307 ? 4.887 33.844 13.867 1 84.06 307 THR A O 1
ATOM 2238 N N . ALA A 1 308 ? 3.311 32.844 12.594 1 79 308 ALA A N 1
ATOM 2239 C CA . ALA A 1 308 ? 2.451 34.031 12.641 1 79 308 ALA A CA 1
ATOM 2240 C C . ALA A 1 308 ? 2.01 34.312 14.07 1 79 308 ALA A C 1
ATOM 2242 O O . ALA A 1 308 ? 1.991 35.469 14.492 1 79 308 ALA A O 1
ATOM 2243 N N . ASN A 1 309 ? 1.674 33.375 14.836 1 78.94 309 ASN A N 1
ATOM 2244 C CA . ASN A 1 309 ? 1.265 33.5 16.234 1 78.94 309 ASN A CA 1
ATOM 2245 C C . ASN A 1 309 ? 2.4 34.062 17.094 1 78.94 309 ASN A C 1
ATOM 2247 O O . ASN A 1 309 ? 2.186 34.938 17.938 1 78.94 309 ASN A O 1
ATOM 2251 N N . ALA A 1 310 ? 3.533 33.469 16.906 1 77.75 310 ALA A N 1
ATOM 2252 C CA . ALA A 1 310 ? 4.703 33.938 17.641 1 77.75 310 ALA A CA 1
ATOM 2253 C C . ALA A 1 310 ? 5.047 35.375 17.297 1 77.75 310 ALA A C 1
ATOM 2255 O O . ALA A 1 310 ? 5.453 36.156 18.172 1 77.75 310 ALA A O 1
ATOM 2256 N N . GLY A 1 311 ? 5.016 35.656 16.016 1 72.62 311 GLY A N 1
ATOM 2257 C CA . GLY A 1 311 ? 5.238 37.031 15.602 1 72.62 311 GLY A CA 1
ATOM 2258 C C . GLY A 1 311 ? 4.305 38.031 16.281 1 72.62 311 GLY A C 1
ATOM 2259 O O . GLY A 1 311 ? 4.738 39.094 16.703 1 72.62 311 GLY A O 1
ATOM 2260 N N . LYS A 1 312 ? 3.104 37.656 16.453 1 75.88 312 LYS A N 1
ATOM 2261 C CA . LYS A 1 312 ? 2.121 38.531 17.094 1 75.88 312 LYS A CA 1
ATOM 2262 C C . LYS A 1 312 ? 2.416 38.688 18.594 1 75.88 312 LYS A C 1
ATOM 2264 O O . LYS A 1 312 ? 2.238 39.781 19.156 1 75.88 312 LYS A O 1
ATOM 2269 N N . SER A 1 313 ? 2.822 37.594 19.156 1 72.25 313 SER A N 1
ATOM 2270 C CA . SER A 1 313 ? 3.205 37.656 20.562 1 72.25 313 SER A CA 1
ATOM 2271 C C . SER A 1 313 ? 4.375 38.594 20.781 1 72.25 313 SER A C 1
ATOM 2273 O O . SER A 1 313 ? 4.375 39.406 21.734 1 72.25 313 SER A O 1
ATOM 2275 N N . ARG A 1 314 ? 5.32 38.469 19.969 1 70 314 ARG A N 1
ATOM 2276 C CA . ARG A 1 314 ? 6.477 39.375 20.047 1 70 314 ARG A CA 1
ATOM 2277 C C . ARG A 1 314 ? 6.074 40.812 19.828 1 70 314 ARG A C 1
ATOM 2279 O O . ARG A 1 314 ? 6.578 41.719 20.5 1 70 314 ARG A O 1
ATOM 2286 N N . PHE A 1 315 ? 5.148 40.906 19.031 1 70.44 315 PHE A N 1
ATOM 2287 C CA . PHE A 1 315 ? 4.629 42.25 18.734 1 70.44 315 PHE A CA 1
ATOM 2288 C C . PHE A 1 315 ? 3.947 42.844 19.969 1 70.44 315 PHE A C 1
ATOM 2290 O O . PHE A 1 315 ? 4.191 44 20.312 1 70.44 315 PHE A O 1
ATOM 2297 N N . LEU A 1 316 ? 3.137 42.125 20.453 1 71.44 316 LEU A N 1
ATOM 2298 C CA . LEU A 1 316 ? 2.404 42.562 21.625 1 71.44 316 LEU A CA 1
ATOM 2299 C C . LEU A 1 316 ? 3.363 42.969 22.75 1 71.44 316 LEU A C 1
ATOM 2301 O O . LEU A 1 316 ? 3.152 43.969 23.422 1 71.44 316 LEU A O 1
ATOM 2305 N N . ALA A 1 317 ? 4.379 42.156 22.906 1 67.38 317 ALA A N 1
ATOM 2306 C CA . ALA A 1 317 ? 5.367 42.438 23.953 1 67.38 317 ALA A CA 1
ATOM 2307 C C . ALA A 1 317 ? 6.082 43.75 23.656 1 67.38 317 ALA A C 1
ATOM 2309 O O . ALA A 1 317 ? 6.238 44.594 24.562 1 67.38 317 ALA A O 1
ATOM 2310 N N . ASN A 1 318 ? 6.434 44.062 22.453 1 67.06 318 ASN A N 1
ATOM 2311 C CA . ASN A 1 318 ? 7.137 45.281 22.047 1 67.06 318 ASN A CA 1
ATOM 2312 C C . ASN A 1 318 ? 6.23 46.5 22.156 1 67.06 318 ASN A C 1
ATOM 2314 O O . ASN A 1 318 ? 6.664 47.562 22.594 1 67.06 318 ASN A O 1
ATOM 2318 N N . MET A 1 319 ? 5.031 46.312 21.688 1 69.75 319 MET A N 1
ATOM 2319 C CA . MET A 1 319 ? 4.059 47.406 21.75 1 69.75 319 MET A CA 1
ATOM 2320 C C . MET A 1 319 ? 3.84 47.875 23.188 1 69.75 319 MET A C 1
ATOM 2322 O O . MET A 1 319 ? 3.756 49.062 23.453 1 69.75 319 MET A O 1
ATOM 2326 N N . SER A 1 320 ? 3.715 46.938 24.062 1 68.62 320 SER A N 1
ATOM 2327 C CA . SER A 1 320 ? 3.521 47.25 25.469 1 68.62 320 SER A CA 1
ATOM 2328 C C . SER A 1 320 ? 4.66 48.125 26 1 68.62 320 SER A C 1
ATOM 2330 O O . SER A 1 320 ? 4.426 49.062 26.75 1 68.62 320 SER A O 1
ATOM 2332 N N . HIS A 1 321 ? 5.859 47.812 25.578 1 67.31 321 HIS A N 1
ATOM 2333 C CA . HIS A 1 321 ? 7.023 48.594 25.984 1 67.31 321 HIS A CA 1
ATOM 2334 C C . HIS A 1 321 ? 6.977 50 25.391 1 67.31 321 HIS A C 1
ATOM 2336 O O . HIS A 1 321 ? 7.246 51 26.094 1 67.31 321 HIS A O 1
ATOM 2342 N N . GLU A 1 322 ? 6.555 50.156 24.234 1 68.5 322 GLU A N 1
ATOM 2343 C CA . GLU A 1 322 ? 6.523 51.438 23.531 1 68.5 322 GLU A CA 1
ATOM 2344 C C . GLU A 1 322 ? 5.41 52.312 24.078 1 68.5 322 GLU A C 1
ATOM 2346 O O . GLU A 1 322 ? 5.551 53.562 24.109 1 68.5 322 GLU A O 1
ATOM 2351 N N . LEU A 1 323 ? 4.359 51.719 24.484 1 74 323 LEU A N 1
ATOM 2352 C CA . LEU A 1 323 ? 3.238 52.469 25.031 1 74 323 LEU A CA 1
ATOM 2353 C C . LEU A 1 323 ? 3.547 52.969 26.453 1 74 323 LEU A C 1
ATOM 2355 O O . LEU A 1 323 ? 3.068 54 26.859 1 74 323 LEU A O 1
ATOM 2359 N N . ARG A 1 324 ? 4.484 52.312 27.109 1 70.62 324 ARG A N 1
ATOM 2360 C CA . ARG A 1 324 ? 4.801 52.625 28.5 1 70.62 324 ARG A CA 1
ATOM 2361 C C . ARG A 1 324 ? 5.574 53.938 28.594 1 70.62 324 ARG A C 1
ATOM 2363 O O . ARG A 1 324 ? 5.379 54.719 29.531 1 70.62 324 ARG A O 1
ATOM 2370 N N . THR A 1 325 ? 6.312 54.188 27.625 1 69.38 325 THR A N 1
ATOM 2371 C CA . THR A 1 325 ? 7.195 55.344 27.688 1 69.38 325 THR A CA 1
ATOM 2372 C C . THR A 1 325 ? 6.387 56.625 27.641 1 69.38 325 THR A C 1
ATOM 2374 O O . THR A 1 325 ? 6.484 57.469 28.531 1 69.38 325 THR A O 1
ATOM 2377 N N . PRO A 1 326 ? 5.562 56.875 26.625 1 75.25 326 PRO A N 1
ATOM 2378 C CA . PRO A 1 326 ? 4.762 58.125 26.625 1 75.25 326 PRO A CA 1
ATOM 2379 C C . PRO A 1 326 ? 3.758 58.156 27.781 1 75.25 326 PRO A C 1
ATOM 2381 O O . PRO A 1 326 ? 3.467 59.219 28.312 1 75.25 326 PRO A O 1
ATOM 2384 N N . LEU A 1 327 ? 3.395 57.062 28.188 1 81.06 327 LEU A N 1
ATOM 2385 C CA . LEU A 1 327 ? 2.439 57 29.281 1 81.06 327 LEU A CA 1
ATOM 2386 C C . LEU A 1 327 ? 3.094 57.438 30.594 1 81.06 327 LEU A C 1
ATOM 2388 O O . LEU A 1 327 ? 2.479 58.125 31.406 1 81.06 327 LEU A O 1
ATOM 2392 N N . ASN A 1 328 ? 4.297 57.031 30.781 1 77.88 328 ASN A N 1
ATOM 2393 C CA . ASN A 1 328 ? 5.035 57.438 31.969 1 77.88 328 ASN A CA 1
ATOM 2394 C C . ASN A 1 328 ? 5.23 58.969 32 1 77.88 328 ASN A C 1
ATOM 2396 O O . ASN A 1 328 ? 5.203 59.562 33.062 1 77.88 328 ASN A O 1
ATOM 2400 N N . ALA A 1 329 ? 5.418 59.531 30.875 1 78.56 329 ALA A N 1
ATOM 2401 C CA . ALA A 1 329 ? 5.508 60.969 30.781 1 78.56 329 ALA A CA 1
ATOM 2402 C C . ALA A 1 329 ? 4.195 61.656 31.188 1 78.56 329 ALA A C 1
ATOM 2404 O O . ALA A 1 329 ? 4.191 62.594 31.984 1 78.56 329 ALA A O 1
ATOM 2405 N N . ILE A 1 330 ? 3.164 61.156 30.703 1 83.62 330 ILE A N 1
ATOM 2406 C CA . ILE A 1 330 ? 1.844 61.656 31.047 1 83.62 330 ILE A CA 1
ATOM 2407 C C . ILE A 1 330 ? 1.613 61.531 32.531 1 83.62 330 ILE A C 1
ATOM 2409 O O . ILE A 1 330 ? 1.17 62.5 33.188 1 83.62 330 ILE A O 1
ATOM 2413 N N . MET A 1 331 ? 1.988 60.406 33.031 1 85.38 331 MET A N 1
ATOM 2414 C CA . MET A 1 331 ? 1.811 60.156 34.469 1 85.38 331 MET A CA 1
ATOM 2415 C C . MET A 1 331 ? 2.674 61.125 35.312 1 85.38 331 MET A C 1
ATOM 2417 O O . MET A 1 331 ? 2.205 61.688 36.281 1 85.38 331 MET A O 1
ATOM 2421 N N . GLY A 1 332 ? 3.822 61.312 34.969 1 82.94 332 GLY A N 1
ATOM 2422 C CA . GLY A 1 332 ? 4.734 62.188 35.688 1 82.94 332 GLY A CA 1
ATOM 2423 C C . GLY A 1 332 ? 4.277 63.656 35.688 1 82.94 332 GLY A C 1
ATOM 2424 O O . GLY A 1 332 ? 4.184 64.25 36.75 1 82.94 332 GLY A O 1
ATOM 2425 N N . PHE A 1 333 ? 3.906 64.125 34.562 1 85.12 333 PHE A N 1
ATOM 2426 C CA . PHE A 1 333 ? 3.508 65.5 34.438 1 85.12 333 PHE A CA 1
ATOM 2427 C C . PHE A 1 333 ? 2.156 65.75 35.094 1 85.12 333 PHE A C 1
ATOM 2429 O O . PHE A 1 333 ? 1.95 66.75 35.75 1 85.12 333 PHE A O 1
ATOM 2436 N N . SER A 1 334 ? 1.321 64.875 34.875 1 88.75 334 SER A N 1
ATOM 2437 C CA . SER A 1 334 ? 0.004 65 35.5 1 88.75 334 SER A CA 1
ATOM 2438 C C . SER A 1 334 ? 0.083 64.938 37 1 88.75 334 SER A C 1
ATOM 2440 O O . SER A 1 334 ? -0.661 65.625 37.719 1 88.75 334 SER A O 1
ATOM 2442 N N . ASP A 1 335 ? 0.972 64.188 37.469 1 86.81 335 ASP A N 1
ATOM 2443 C CA . ASP A 1 335 ? 1.172 64.062 38.906 1 86.81 335 ASP A CA 1
ATOM 2444 C C . ASP A 1 335 ? 1.714 65.375 39.469 1 86.81 335 ASP A C 1
ATOM 2446 O O . ASP A 1 335 ? 1.263 65.812 40.531 1 86.81 335 ASP A O 1
ATOM 2450 N N . ILE A 1 336 ? 2.633 65.938 38.844 1 83.69 336 ILE A N 1
ATOM 2451 C CA . ILE A 1 336 ? 3.213 67.188 39.25 1 83.69 336 ILE A CA 1
ATOM 2452 C C . ILE A 1 336 ? 2.129 68.25 39.281 1 83.69 336 ILE A C 1
ATOM 2454 O O . ILE A 1 336 ? 2.061 69.062 40.219 1 83.69 336 ILE A O 1
ATOM 2458 N N . MET A 1 337 ? 1.271 68.25 38.406 1 87.62 337 MET A N 1
ATOM 2459 C CA . MET A 1 337 ? 0.221 69.25 38.312 1 87.62 337 MET A CA 1
ATOM 2460 C C . MET A 1 337 ? -0.865 69.062 39.344 1 87.62 337 MET A C 1
ATOM 2462 O O . MET A 1 337 ? -1.323 70 40 1 87.62 337 MET A O 1
ATOM 2466 N N . ARG A 1 338 ? -1.161 67.812 39.469 1 84.56 338 ARG A N 1
ATOM 2467 C CA . ARG A 1 338 ? -2.195 67.438 40.438 1 84.56 338 ARG A CA 1
ATOM 2468 C C . ARG A 1 338 ? -1.784 67.875 41.844 1 84.56 338 ARG A C 1
ATOM 2470 O O . ARG A 1 338 ? -2.623 68.25 42.656 1 84.56 338 ARG A O 1
ATOM 2477 N N . GLN A 1 339 ? -0.513 67.875 42.094 1 85.56 339 GLN A N 1
ATOM 2478 C CA . GLN A 1 339 ? 0.021 68.25 43.406 1 85.56 339 GLN A CA 1
ATOM 2479 C C . GLN A 1 339 ? 0.354 69.75 43.5 1 85.56 339 GLN A C 1
ATOM 2481 O O . GLN A 1 339 ? 0.753 70.188 44.562 1 85.56 339 GLN A O 1
ATOM 2486 N N . SER A 1 340 ? 0.189 70.438 42.5 1 84.06 340 SER A N 1
ATOM 2487 C CA . SER A 1 340 ? 0.456 71.875 42.406 1 84.06 340 SER A CA 1
ATOM 2488 C C . SER A 1 340 ? 1.854 72.188 42.906 1 84.06 340 SER A C 1
ATOM 2490 O O . SER A 1 340 ? 2.02 73.125 43.75 1 84.06 340 SER A O 1
ATOM 2492 N N . LEU A 1 341 ? 2.727 71.5 42.531 1 83.56 341 LEU A N 1
ATOM 2493 C CA . LEU A 1 341 ? 4.082 71.625 43.062 1 83.56 341 LEU A CA 1
ATOM 2494 C C . LEU A 1 341 ? 4.734 72.938 42.688 1 83.56 341 LEU A C 1
ATOM 2496 O O . LEU A 1 341 ? 5.707 73.375 43.312 1 83.56 341 LEU A O 1
ATOM 2500 N N . PHE A 1 342 ? 4.176 73.625 41.75 1 82.19 342 PHE A N 1
ATOM 2501 C CA . PHE A 1 342 ? 4.762 74.938 41.312 1 82.19 342 PHE A CA 1
ATOM 2502 C C . PHE A 1 342 ? 3.795 76.062 41.531 1 82.19 342 PHE A C 1
ATOM 2504 O O . PHE A 1 342 ? 3.748 77 40.75 1 82.19 342 PHE A O 1
ATOM 2511 N N . GLY A 1 343 ? 2.916 75.938 42.562 1 82.25 343 GLY A N 1
ATOM 2512 C CA . GLY A 1 343 ? 1.999 77 42.906 1 82.25 343 GLY A CA 1
ATOM 2513 C C . GLY A 1 343 ? 0.543 76.625 42.688 1 82.25 343 GLY A C 1
ATOM 2514 O O . GLY A 1 343 ? 0.24 75.562 42.156 1 82.25 343 GLY A O 1
ATOM 2515 N N . PRO A 1 344 ? -0.228 77.562 43.156 1 82.75 344 PRO A N 1
ATOM 2516 C CA . PRO A 1 344 ? -1.658 77.25 43.062 1 82.75 344 PRO A CA 1
ATOM 2517 C C . PRO A 1 344 ? -2.178 77.375 41.625 1 82.75 344 PRO A C 1
ATOM 2519 O O . PRO A 1 344 ? -1.702 78.188 40.844 1 82.75 344 PRO A O 1
ATOM 2522 N N . MET A 1 345 ? -2.955 76.438 41.312 1 82.62 345 MET A N 1
ATOM 2523 C CA . MET A 1 345 ? -3.646 76.438 40 1 82.62 345 MET A CA 1
ATOM 2524 C C . MET A 1 345 ? -5.148 76.625 40.188 1 82.62 345 MET A C 1
ATOM 2526 O O . MET A 1 345 ? -5.703 76.188 41.219 1 82.62 345 MET A O 1
ATOM 2530 N N . PRO A 1 346 ? -5.75 77.312 39.188 1 85.44 346 PRO A N 1
ATOM 2531 C CA . PRO A 1 346 ? -7.215 77.312 39.281 1 85.44 346 PRO A CA 1
ATOM 2532 C C . PRO A 1 346 ? -7.844 75.938 39.469 1 85.44 346 PRO A C 1
ATOM 2534 O O . PRO A 1 346 ? -7.344 75 38.938 1 85.44 346 PRO A O 1
ATOM 2537 N N . GLU A 1 347 ? -8.867 75.938 40.219 1 82.94 347 GLU A N 1
ATOM 2538 C CA . GLU A 1 347 ? -9.508 74.688 40.656 1 82.94 347 GLU A CA 1
ATOM 2539 C C . GLU A 1 347 ? -9.867 73.812 39.469 1 82.94 347 GLU A C 1
ATOM 2541 O O . GLU A 1 347 ? -9.695 72.562 39.531 1 82.94 347 GLU A O 1
ATOM 2546 N N . LYS A 1 348 ? -10.25 74.438 38.438 1 85.88 348 LYS A N 1
ATOM 2547 C CA . LYS A 1 348 ? -10.672 73.625 37.281 1 85.88 348 LYS A CA 1
ATOM 2548 C C . LYS A 1 348 ? -9.5 72.875 36.656 1 85.88 348 LYS A C 1
ATOM 2550 O O . LYS A 1 348 ? -9.648 71.75 36.188 1 85.88 348 LYS A O 1
ATOM 2555 N N . TYR A 1 349 ? -8.398 73.562 36.688 1 88.25 349 TYR A N 1
ATOM 2556 C CA . TYR A 1 349 ? -7.219 72.938 36.094 1 88.25 349 TYR A CA 1
ATOM 2557 C C . TYR A 1 349 ? -6.691 71.812 36.969 1 88.25 349 TYR A C 1
ATOM 2559 O O . TYR A 1 349 ? -6.129 70.812 36.5 1 88.25 349 TYR A O 1
ATOM 2567 N N . GLY A 1 350 ? -6.895 72 38.188 1 86.31 350 GLY A N 1
ATOM 2568 C CA . GLY A 1 350 ? -6.57 70.938 39.125 1 86.31 350 GLY A CA 1
ATOM 2569 C C . GLY A 1 350 ? -7.414 69.688 38.906 1 86.31 350 GLY A C 1
ATOM 2570 O O . GLY A 1 350 ? -6.906 68.562 38.969 1 86.31 350 GLY A O 1
ATOM 2571 N N . GLU A 1 351 ? -8.609 69.938 38.625 1 83.44 351 GLU A N 1
ATOM 2572 C CA . GLU A 1 351 ? -9.531 68.812 38.344 1 83.44 351 GLU A CA 1
ATOM 2573 C C . GLU A 1 351 ? -9.141 68.062 37.062 1 83.44 351 GLU A C 1
ATOM 2575 O O . GLU A 1 351 ? -9.18 66.875 37.031 1 83.44 351 GLU A O 1
ATOM 2580 N N . TYR A 1 352 ? -8.805 68.875 36.125 1 84.88 352 TYR A N 1
ATOM 2581 C CA . TYR A 1 352 ? -8.438 68.25 34.844 1 84.88 352 TYR A CA 1
ATOM 2582 C C . TYR A 1 352 ? -7.141 67.438 34.969 1 84.88 352 TYR A C 1
ATOM 2584 O O . TYR A 1 352 ? -7 66.375 34.375 1 84.88 352 TYR A O 1
ATOM 2592 N N . SER A 1 353 ? -6.234 68 35.688 1 87.75 353 SER A N 1
ATOM 2593 C CA . SER A 1 353 ? -4.98 67.25 35.906 1 87.75 353 SER A CA 1
ATOM 2594 C C . SER A 1 353 ? -5.215 65.938 36.625 1 87.75 353 SER A C 1
ATOM 2596 O O . SER A 1 353 ? -4.555 64.938 36.312 1 87.75 353 SER A O 1
ATOM 2598 N N . ALA A 1 354 ? -6.133 66 37.469 1 83.94 354 ALA A N 1
ATOM 2599 C CA . ALA A 1 354 ? -6.492 64.75 38.188 1 83.94 354 ALA A CA 1
ATOM 2600 C C . ALA A 1 354 ? -7.148 63.75 37.25 1 83.94 354 ALA A C 1
ATOM 2602 O O . ALA A 1 354 ? -6.871 62.562 37.344 1 83.94 354 ALA A O 1
ATOM 2603 N N . LEU A 1 355 ? -7.93 64.25 36.438 1 80.38 355 LEU A N 1
ATOM 2604 C CA . LEU A 1 355 ? -8.609 63.344 35.5 1 80.38 355 LEU A CA 1
ATOM 2605 C C . LEU A 1 355 ? -7.629 62.781 34.5 1 80.38 355 LEU A C 1
ATOM 2607 O O . LEU A 1 355 ? -7.75 61.594 34.094 1 80.38 355 LEU A O 1
ATOM 2611 N N . ILE A 1 356 ? -6.734 63.562 34.031 1 87.25 356 ILE A N 1
ATOM 2612 C CA . ILE A 1 356 ? -5.688 63.094 33.125 1 87.25 356 ILE A CA 1
ATOM 2613 C C . ILE A 1 356 ? -4.875 62 33.812 1 87.25 356 ILE A C 1
ATOM 2615 O O . ILE A 1 356 ? -4.578 60.938 33.219 1 87.25 356 ILE A O 1
ATOM 2619 N N . HIS A 1 357 ? -4.555 62.281 35 1 85.75 357 HIS A N 1
ATOM 2620 C CA . HIS A 1 357 ? -3.77 61.344 35.781 1 85.75 357 HIS A CA 1
ATOM 2621 C C . HIS A 1 357 ? -4.535 60.031 35.969 1 85.75 357 HIS A C 1
ATOM 2623 O O . HIS A 1 357 ? -3.965 58.938 35.844 1 85.75 357 HIS A O 1
ATOM 2629 N N . GLU A 1 358 ? -5.75 60.156 36.25 1 78.25 358 GLU A N 1
ATOM 2630 C CA . GLU A 1 358 ? -6.598 58.969 36.438 1 78.25 358 GLU A CA 1
ATOM 2631 C C . GLU A 1 358 ? -6.719 58.188 35.125 1 78.25 358 GLU A C 1
ATOM 2633 O O . GLU A 1 358 ? -6.637 56.938 35.125 1 78.25 358 GLU A O 1
ATOM 2638 N N . SER A 1 359 ? -6.934 58.812 34.062 1 80.12 359 SER A N 1
ATOM 2639 C CA . SER A 1 359 ? -7.012 58.156 32.75 1 80.12 359 SER A CA 1
ATOM 2640 C C . SER A 1 359 ? -5.691 57.5 32.406 1 80.12 359 SER A C 1
ATOM 2642 O O . SER A 1 359 ? -5.68 56.406 31.812 1 80.12 359 SER A O 1
ATOM 2644 N N . GLY A 1 360 ? -4.637 58.188 32.656 1 81.38 360 GLY A N 1
ATOM 2645 C CA . GLY A 1 360 ? -3.318 57.594 32.438 1 81.38 360 GLY A CA 1
ATOM 2646 C C . GLY A 1 360 ? -3.055 56.344 33.25 1 81.38 360 GLY A C 1
ATOM 2647 O O . GLY A 1 360 ? -2.459 55.406 32.75 1 81.38 360 GLY A O 1
ATOM 2648 N N . GLU A 1 361 ? -3.477 56.406 34.438 1 78.19 361 GLU A N 1
ATOM 2649 C CA . GLU A 1 361 ? -3.348 55.219 35.312 1 78.19 361 GLU A CA 1
ATOM 2650 C C . GLU A 1 361 ? -4.129 54.031 34.75 1 78.19 361 GLU A C 1
ATOM 2652 O O . GLU A 1 361 ? -3.646 52.906 34.781 1 78.19 361 GLU A O 1
ATOM 2657 N N . HIS A 1 362 ? -5.223 54.344 34.344 1 72.38 362 HIS A N 1
ATOM 2658 C CA . HIS A 1 362 ? -6.051 53.312 33.719 1 72.38 362 HIS A CA 1
ATOM 2659 C C . HIS A 1 362 ? -5.379 52.719 32.5 1 72.38 362 HIS A C 1
ATOM 2661 O O . HIS A 1 362 ? -5.355 51.5 32.312 1 72.38 362 HIS A O 1
ATOM 2667 N N . LEU A 1 363 ? -4.879 53.5 31.609 1 77.81 363 LEU A N 1
ATOM 2668 C CA . LEU A 1 363 ? -4.176 53.062 30.406 1 77.81 363 LEU A CA 1
ATOM 2669 C C . LEU A 1 363 ? -2.971 52.219 30.766 1 77.81 363 LEU A C 1
ATOM 2671 O O . LEU A 1 363 ? -2.693 51.219 30.094 1 77.81 363 LEU A O 1
ATOM 2675 N N . LEU A 1 364 ? -2.27 52.656 31.734 1 75.31 364 LEU A N 1
ATOM 2676 C CA . LEU A 1 364 ? -1.1 51.906 32.188 1 75.31 364 LEU A CA 1
ATOM 2677 C C . LEU A 1 364 ? -1.494 50.5 32.656 1 75.31 364 LEU A C 1
ATOM 2679 O O . LEU A 1 364 ? -0.788 49.531 32.406 1 75.31 364 LEU A O 1
ATOM 2683 N N . GLU A 1 365 ? -2.574 50.406 33.281 1 71 365 GLU A N 1
ATOM 2684 C CA . GLU A 1 365 ? -3.082 49.125 33.781 1 71 365 GLU A CA 1
ATOM 2685 C C . GLU A 1 365 ? -3.43 48.219 32.594 1 71 365 GLU A C 1
ATOM 2687 O O . GLU A 1 365 ? -3.117 47.031 32.625 1 71 365 GLU A O 1
ATOM 2692 N N . LEU A 1 366 ? -4.102 48.719 31.641 1 70.56 366 LEU A N 1
ATOM 2693 C CA . LEU A 1 366 ? -4.484 47.938 30.469 1 70.56 366 LEU A CA 1
ATOM 2694 C C . LEU A 1 366 ? -3.256 47.438 29.734 1 70.56 366 LEU A C 1
ATOM 2696 O O . LEU A 1 366 ? -3.219 46.25 29.328 1 70.56 366 LEU A O 1
ATOM 2700 N N . ILE A 1 367 ? -2.312 48.25 29.531 1 74.38 367 ILE A N 1
ATOM 2701 C CA . ILE A 1 367 ? -1.087 47.875 28.828 1 74.38 367 ILE A CA 1
ATOM 2702 C C . ILE A 1 367 ? -0.334 46.812 29.625 1 74.38 367 ILE A C 1
ATOM 2704 O O . ILE A 1 367 ? 0.217 45.875 29.031 1 74.38 367 ILE A O 1
ATOM 2708 N N . ASN A 1 368 ? -0.277 47 30.891 1 71.75 368 ASN A N 1
ATOM 2709 C CA . ASN A 1 368 ? 0.381 46.031 31.734 1 71.75 368 ASN A CA 1
ATOM 2710 C C . ASN A 1 368 ? -0.31 44.656 31.656 1 71.75 368 ASN A C 1
ATOM 2712 O O . ASN A 1 368 ? 0.348 43.625 31.703 1 71.75 368 ASN A O 1
ATOM 2716 N N . ASP A 1 369 ? -1.588 44.688 31.562 1 70.56 369 ASP A N 1
ATOM 2717 C CA . ASP A 1 369 ? -2.33 43.438 31.406 1 70.56 369 ASP A CA 1
ATOM 2718 C C . ASP A 1 369 ? -1.933 42.719 30.125 1 70.56 369 ASP A C 1
ATOM 2720 O O . ASP A 1 369 ? -1.771 41.5 30.109 1 70.56 369 ASP A O 1
ATOM 2724 N N . VAL A 1 370 ? -1.833 43.469 29.109 1 70.56 370 VAL A N 1
ATOM 2725 C CA . VAL A 1 370 ? -1.459 42.938 27.812 1 70.56 370 VAL A CA 1
ATOM 2726 C C . VAL A 1 370 ? -0.053 42.344 27.891 1 70.56 370 VAL A C 1
ATOM 2728 O O . VAL A 1 370 ? 0.203 41.25 27.359 1 70.56 370 VAL A O 1
ATOM 2731 N N . LEU A 1 371 ? 0.81 43.062 28.484 1 67.19 371 LEU A N 1
ATOM 2732 C CA . LEU A 1 371 ? 2.189 42.594 28.625 1 67.19 371 LEU A CA 1
ATOM 2733 C C . LEU A 1 371 ? 2.254 41.312 29.453 1 67.19 371 LEU A C 1
ATOM 2735 O O . LEU A 1 371 ? 2.994 40.406 29.109 1 67.19 371 LEU A O 1
ATOM 2739 N N . ASP A 1 372 ? 1.579 41.406 30.516 1 70.06 372 ASP A N 1
ATOM 2740 C CA . ASP A 1 372 ? 1.585 40.219 31.391 1 70.06 372 ASP A CA 1
ATOM 2741 C C . ASP A 1 372 ? 1.042 39 30.656 1 70.06 372 ASP A C 1
ATOM 2743 O O . ASP A 1 372 ? 1.587 37.906 30.766 1 70.06 372 ASP A O 1
ATOM 2747 N N . MET A 1 373 ? 0.052 39.219 29.875 1 70.25 373 MET A N 1
ATOM 2748 C CA . MET A 1 373 ? -0.526 38.125 29.109 1 70.25 373 MET A CA 1
ATOM 2749 C C . MET A 1 373 ? 0.459 37.625 28.062 1 70.25 373 MET A C 1
ATOM 2751 O O . MET A 1 373 ? 0.596 36.406 27.859 1 70.25 373 MET A O 1
ATOM 2755 N N . SER A 1 374 ? 1.033 38.5 27.391 1 66.69 374 SER A N 1
ATOM 2756 C CA . SER A 1 374 ? 2.01 38.125 26.375 1 66.69 374 SER A CA 1
ATOM 2757 C C . SER A 1 374 ? 3.168 37.344 26.984 1 66.69 374 SER A C 1
ATOM 2759 O O . SER A 1 374 ? 3.654 36.375 26.375 1 66.69 374 SER A O 1
ATOM 2761 N N . LYS A 1 375 ? 3.604 37.781 28.109 1 67.31 375 LYS A N 1
ATOM 2762 C CA . LYS A 1 375 ? 4.688 37.094 28.797 1 67.31 375 LYS A CA 1
ATOM 2763 C C . LYS A 1 375 ? 4.258 35.719 29.234 1 67.31 375 LYS A C 1
ATOM 2765 O O . LYS A 1 375 ? 5.043 34.75 29.172 1 67.31 375 LYS A O 1
ATOM 2770 N N . ILE A 1 376 ? 3.096 35.594 29.688 1 67.56 376 ILE A N 1
ATOM 2771 C CA . ILE A 1 376 ? 2.562 34.312 30.141 1 67.56 376 ILE A CA 1
ATOM 2772 C C . ILE A 1 376 ? 2.443 33.375 28.953 1 67.56 376 ILE A C 1
ATOM 2774 O O . ILE A 1 376 ? 2.83 32.188 29.047 1 67.56 376 ILE A O 1
ATOM 2778 N N . GLU A 1 377 ? 2.033 33.844 27.906 1 67.25 377 GLU A N 1
ATOM 2779 C CA . GLU A 1 377 ? 1.876 33.031 26.719 1 67.25 377 GLU A CA 1
ATOM 2780 C C . GLU A 1 377 ? 3.229 32.594 26.172 1 67.25 377 GLU A C 1
ATOM 2782 O O . GLU A 1 377 ? 3.352 31.484 25.625 1 67.25 377 GLU A O 1
ATOM 2787 N N . ALA A 1 378 ? 4.125 33.5 26.359 1 60.97 378 ALA A N 1
ATOM 2788 C CA . ALA A 1 378 ? 5.473 33.156 25.906 1 60.97 378 ALA A CA 1
ATOM 2789 C C . ALA A 1 378 ? 6.223 32.344 26.938 1 60.97 378 ALA A C 1
ATOM 2791 O O . ALA A 1 378 ? 7.406 32.031 26.766 1 60.97 378 ALA A O 1
ATOM 2792 N N . GLU A 1 379 ? 5.508 31.953 27.984 1 62.72 379 GLU A N 1
ATOM 2793 C CA . GLU A 1 379 ? 6.066 31.188 29.094 1 62.72 379 GLU A CA 1
ATOM 2794 C C . GLU A 1 379 ? 7.273 31.906 29.703 1 62.72 379 GLU A C 1
ATOM 2796 O O . GLU A 1 379 ? 8.258 31.25 30.078 1 62.72 379 GLU A O 1
ATOM 2801 N N . ARG A 1 380 ? 7.25 33.062 29.641 1 60.62 380 ARG A N 1
ATOM 2802 C CA . ARG A 1 380 ? 8.367 33.875 30.141 1 60.62 380 ARG A CA 1
ATOM 2803 C C . ARG A 1 380 ? 7.988 34.625 31.406 1 60.62 380 ARG A C 1
ATOM 2805 O O . ARG A 1 380 ? 8.695 35.531 31.828 1 60.62 380 ARG A O 1
ATOM 2812 N N . PHE A 1 381 ? 6.895 34.25 31.938 1 69.12 381 PHE A N 1
ATOM 2813 C CA . PHE A 1 381 ? 6.5 34.969 33.156 1 69.12 381 PHE A CA 1
ATOM 2814 C C . PHE A 1 381 ? 7.027 34.25 34.375 1 69.12 381 PHE A C 1
ATOM 2816 O O . PHE A 1 381 ? 6.773 33.062 34.562 1 69.12 381 PHE A O 1
ATOM 2823 N N . GLU A 1 382 ? 7.953 34.906 35.125 1 78.44 382 GLU A N 1
ATOM 2824 C CA . GLU A 1 382 ? 8.477 34.344 36.344 1 78.44 382 GLU A CA 1
ATOM 2825 C C . GLU A 1 382 ? 7.812 35 37.562 1 78.44 382 GLU A C 1
ATOM 2827 O O . GLU A 1 382 ? 7.746 36.219 37.656 1 78.44 382 GLU A O 1
ATOM 2832 N N . LEU A 1 383 ? 7.285 34.156 38.5 1 83.44 383 LEU A N 1
ATOM 2833 C CA . LEU A 1 383 ? 6.645 34.625 39.719 1 83.44 383 LEU A CA 1
ATOM 2834 C C . LEU A 1 383 ? 7.688 35.031 40.75 1 83.44 383 LEU A C 1
ATOM 2836 O O . LEU A 1 383 ? 8.672 34.344 40.969 1 83.44 383 LEU A O 1
ATOM 2840 N N . TYR A 1 384 ? 7.625 36.219 41.219 1 82.5 384 TYR A N 1
ATOM 2841 C CA . TYR A 1 384 ? 8.414 36.625 42.375 1 82.5 384 TYR A CA 1
ATOM 2842 C C . TYR A 1 384 ? 7.648 36.406 43.656 1 82.5 384 TYR A C 1
ATOM 2844 O O . TYR A 1 384 ? 6.844 37.25 44.062 1 82.5 384 TYR A O 1
ATOM 2852 N N . ARG A 1 385 ? 7.996 35.312 44.375 1 91.5 385 ARG A N 1
ATOM 2853 C CA . ARG A 1 385 ? 7.254 34.906 45.594 1 91.5 385 ARG A CA 1
ATOM 2854 C C . ARG A 1 385 ? 7.824 35.594 46.812 1 91.5 385 ARG A C 1
ATOM 2856 O O . ARG A 1 385 ? 9.039 35.719 46.969 1 91.5 385 ARG A O 1
ATOM 2863 N N . GLU A 1 386 ? 7.02 36.156 47.531 1 90.94 386 GLU A N 1
ATOM 2864 C CA . GLU A 1 386 ? 7.383 36.75 48.812 1 90.94 386 GLU A CA 1
ATOM 2865 C C . GLU A 1 386 ? 6.348 36.406 49.906 1 90.94 386 GLU A C 1
ATOM 2867 O O . GLU A 1 386 ? 5.234 36 49.562 1 90.94 386 GLU A O 1
ATOM 2872 N N . GLU A 1 387 ? 6.734 36.5 51.219 1 93.81 387 GLU A N 1
ATOM 2873 C CA . GLU A 1 387 ? 5.828 36.281 52.312 1 93.81 387 GLU A CA 1
ATOM 2874 C C . GLU A 1 387 ? 5.078 37.531 52.719 1 93.81 387 GLU A C 1
ATOM 2876 O O . GLU A 1 387 ? 5.684 38.594 52.875 1 93.81 387 GLU A O 1
ATOM 2881 N N . PHE A 1 388 ? 3.826 37.469 52.75 1 92.31 388 PHE A N 1
ATOM 2882 C CA . PHE A 1 388 ? 3.025 38.625 53.125 1 92.31 388 PHE A CA 1
ATOM 2883 C C . PHE A 1 388 ? 1.626 38.188 53.562 1 92.31 388 PHE A C 1
ATOM 2885 O O . PHE A 1 388 ? 1.246 37.031 53.375 1 92.31 388 PHE A O 1
ATOM 2892 N N . ASP A 1 389 ? 0.935 39.125 54.25 1 93.94 389 ASP A N 1
ATOM 2893 C CA . ASP A 1 389 ? -0.466 38.938 54.594 1 93.94 389 ASP A CA 1
ATOM 2894 C C . ASP A 1 389 ? -1.383 39.25 53.438 1 93.94 389 ASP A C 1
ATOM 2896 O O . ASP A 1 389 ? -1.5 40.406 53 1 93.94 389 ASP A O 1
ATOM 2900 N N . ALA A 1 390 ? -1.995 38.156 52.938 1 95.12 390 ALA A N 1
ATOM 2901 C CA . ALA A 1 390 ? -2.842 38.312 51.75 1 95.12 390 ALA A CA 1
ATOM 2902 C C . ALA A 1 390 ? -3.939 39.344 52 1 95.12 390 ALA A C 1
ATOM 2904 O O . ALA A 1 390 ? -4.418 39.969 51.062 1 95.12 390 ALA A O 1
ATOM 2905 N N . ARG A 1 391 ? -4.379 39.531 53.219 1 94.44 391 ARG A N 1
ATOM 2906 C CA . ARG A 1 391 ? -5.418 40.5 53.531 1 94.44 391 ARG A CA 1
ATOM 2907 C C . ARG A 1 391 ? -5 41.906 53.156 1 94.44 391 ARG A C 1
ATOM 2909 O O . ARG A 1 391 ? -5.828 42.688 52.688 1 94.44 391 ARG A O 1
ATOM 2916 N N . ASP A 1 392 ? -3.727 42.156 53.281 1 89.5 392 ASP A N 1
ATOM 2917 C CA . ASP A 1 392 ? -3.215 43.469 52.938 1 89.5 392 ASP A CA 1
ATOM 2918 C C . ASP A 1 392 ? -3.326 43.75 51.438 1 89.5 392 ASP A C 1
ATOM 2920 O O . ASP A 1 392 ? -3.73 44.844 51.031 1 89.5 392 ASP A O 1
ATOM 2924 N N . ALA A 1 393 ? -2.93 42.75 50.75 1 89.19 393 ALA A N 1
ATOM 2925 C CA . ALA A 1 393 ? -2.961 42.906 49.281 1 89.19 393 ALA A CA 1
ATOM 2926 C C . ALA A 1 393 ? -4.391 43.094 48.781 1 89.19 393 ALA A C 1
ATOM 2928 O O . ALA A 1 393 ? -4.664 43.969 47.969 1 89.19 393 ALA A O 1
ATOM 2929 N N . ILE A 1 394 ? -5.289 42.312 49.312 1 92.19 394 ILE A N 1
ATOM 2930 C CA . ILE A 1 394 ? -6.684 42.344 48.875 1 92.19 394 ILE A CA 1
ATOM 2931 C C . ILE A 1 394 ? -7.355 43.625 49.344 1 92.19 394 ILE A C 1
ATOM 2933 O O . ILE A 1 394 ? -8.094 44.25 48.594 1 92.19 394 ILE A O 1
ATOM 2937 N N . SER A 1 395 ? -7.109 44 50.531 1 89 395 SER A N 1
ATOM 2938 C CA . SER A 1 395 ? -7.688 45.219 51.094 1 89 395 SER A CA 1
ATOM 2939 C C . SER A 1 395 ? -7.23 46.469 50.312 1 89 395 SER A C 1
ATOM 2941 O O . SER A 1 395 ? -8 47.406 50.156 1 89 395 SER A O 1
ATOM 2943 N N . ALA A 1 396 ? -5.973 46.375 50 1 81.88 396 ALA A N 1
ATOM 2944 C CA . ALA A 1 396 ? -5.445 47.5 49.219 1 81.88 396 ALA A CA 1
ATOM 2945 C C . ALA A 1 396 ? -6.211 47.656 47.906 1 81.88 396 ALA A C 1
ATOM 2947 O O . ALA A 1 396 ? -6.523 48.781 47.531 1 81.88 396 ALA A O 1
ATOM 2948 N N . VAL A 1 397 ? -6.512 46.594 47.281 1 87.06 397 VAL A N 1
ATOM 2949 C CA . VAL A 1 397 ? -7.254 46.625 46 1 87.06 397 VAL A CA 1
ATOM 2950 C C . VAL A 1 397 ? -8.688 47.094 46.281 1 87.06 397 VAL A C 1
ATOM 2952 O O . VAL A 1 397 ? -9.234 47.875 45.5 1 87.06 397 VAL A O 1
ATOM 2955 N N . MET A 1 398 ? -9.289 46.688 47.312 1 87.5 398 MET A N 1
ATOM 2956 C CA . MET A 1 398 ? -10.648 47.094 47.656 1 87.5 398 MET A CA 1
ATOM 2957 C C . MET A 1 398 ? -10.727 48.594 47.875 1 87.5 398 MET A C 1
ATOM 2959 O O . MET A 1 398 ? -11.688 49.25 47.438 1 87.5 398 MET A O 1
ATOM 2963 N N . ARG A 1 399 ? -9.703 49.062 48.531 1 80.12 399 ARG A N 1
ATOM 2964 C CA . ARG A 1 399 ? -9.656 50.531 48.781 1 80.12 399 ARG A CA 1
ATOM 2965 C C . ARG A 1 399 ? -9.578 51.281 47.469 1 80.12 399 ARG A C 1
ATOM 2967 O O . ARG A 1 399 ? -10.242 52.312 47.281 1 80.12 399 ARG A O 1
ATOM 2974 N N . LEU A 1 400 ? -8.781 50.75 46.656 1 72.44 400 LEU A N 1
ATOM 2975 C CA . LEU A 1 400 ? -8.602 51.375 45.344 1 72.44 400 LEU A CA 1
ATOM 2976 C C . LEU A 1 400 ? -9.914 51.375 44.562 1 72.44 400 LEU A C 1
ATOM 2978 O O . LEU A 1 400 ? -10.195 52.312 43.812 1 72.44 400 LEU A O 1
ATOM 2982 N N . MET A 1 401 ? -10.727 50.375 44.781 1 81.69 401 MET A N 1
ATOM 2983 C CA . MET A 1 401 ? -11.922 50.156 43.938 1 81.69 401 MET A CA 1
ATOM 2984 C C . MET A 1 401 ? -13.148 50.781 44.625 1 81.69 401 MET A C 1
ATOM 2986 O O . MET A 1 401 ? -14.211 50.844 44 1 81.69 401 MET A O 1
ATOM 2990 N N . ARG A 1 402 ? -13.031 51.25 45.75 1 81.31 402 ARG A N 1
ATOM 2991 C CA . ARG A 1 402 ? -14.164 51.781 46.469 1 81.31 402 ARG A CA 1
ATOM 2992 C C . ARG A 1 402 ? -14.758 53 45.75 1 81.31 402 ARG A C 1
ATOM 2994 O O . ARG A 1 402 ? -15.977 53.156 45.719 1 81.31 402 ARG A O 1
ATOM 3001 N N . GLY A 1 403 ? -13.859 53.875 45.312 1 75.75 403 GLY A N 1
ATOM 3002 C CA . GLY A 1 403 ? -14.352 55 44.562 1 75.75 403 GLY A CA 1
ATOM 3003 C C . GLY A 1 403 ? -15.188 54.594 43.344 1 75.75 403 GLY A C 1
ATOM 3004 O O . GLY A 1 403 ? -16.25 55.188 43.094 1 75.75 403 GLY A O 1
ATOM 3005 N N . GLN A 1 404 ? -14.711 53.688 42.688 1 79.06 404 GLN A N 1
ATOM 3006 C CA . GLN A 1 404 ? -15.43 53.188 41.5 1 79.06 404 GLN A CA 1
ATOM 3007 C C . GLN A 1 404 ? -16.75 52.531 41.938 1 79.06 404 GLN A C 1
ATOM 3009 O O . GLN A 1 404 ? -17.766 52.688 41.219 1 79.06 404 GLN A O 1
ATOM 3014 N N . ALA A 1 405 ? -16.797 51.781 42.938 1 87.19 405 ALA A N 1
ATOM 3015 C CA . ALA A 1 405 ? -18 51.125 43.469 1 87.19 405 ALA A CA 1
ATOM 3016 C C . ALA A 1 405 ? -19.062 52.188 43.812 1 87.19 405 ALA A C 1
ATOM 3018 O O . ALA A 1 405 ? -20.234 52.031 43.5 1 87.19 405 ALA A O 1
ATOM 3019 N N . ASP A 1 406 ? -18.562 53.219 44.375 1 85 406 ASP A N 1
ATOM 3020 C CA . ASP A 1 406 ? -19.469 54.281 44.781 1 85 406 ASP A CA 1
ATOM 3021 C C . ASP A 1 406 ? -20.094 54.969 43.562 1 85 406 ASP A C 1
ATOM 3023 O O . ASP A 1 406 ? -21.297 55.25 43.562 1 85 406 ASP A O 1
ATOM 3027 N N . ARG A 1 407 ? -19.281 55.188 42.625 1 79.56 407 ARG A N 1
ATOM 3028 C CA . ARG A 1 407 ? -19.766 55.812 41.406 1 79.56 407 ARG A CA 1
ATOM 3029 C C . ARG A 1 407 ? -20.766 54.938 40.688 1 79.56 407 ARG A C 1
ATOM 3031 O O . ARG A 1 407 ? -21.719 55.438 40.094 1 79.56 407 ARG A O 1
ATOM 3038 N N . ALA A 1 408 ? -20.531 53.719 40.75 1 83.62 408 ALA A N 1
ATOM 3039 C CA . ALA A 1 408 ? -21.391 52.781 40.062 1 83.62 408 ALA A CA 1
ATOM 3040 C C . ALA A 1 408 ? -22.641 52.469 40.875 1 83.62 408 ALA A C 1
ATOM 3042 O O . ALA A 1 408 ? -23.594 51.875 40.375 1 83.62 408 ALA A O 1
ATOM 3043 N N . GLY A 1 409 ? -22.609 52.969 42.062 1 92.62 409 GLY A N 1
ATOM 3044 C CA . GLY A 1 409 ? -23.734 52.688 42.938 1 92.62 409 GLY A CA 1
ATOM 3045 C C . GLY A 1 409 ? -23.828 51.25 43.406 1 92.62 409 GLY A C 1
ATOM 3046 O O . GLY A 1 409 ? -24.922 50.688 43.531 1 92.62 409 GLY A O 1
ATOM 3047 N N . VAL A 1 410 ? -22.75 50.594 43.5 1 95.12 410 VAL A N 1
ATOM 3048 C CA . VAL A 1 410 ? -22.688 49.188 43.906 1 95.12 410 VAL A CA 1
ATOM 3049 C C . VAL A 1 410 ? -22.047 49.062 45.281 1 95.12 410 VAL A C 1
ATOM 3051 O O . VAL A 1 410 ? -21.078 49.781 45.594 1 95.12 410 VAL A O 1
ATOM 3054 N N . SER A 1 411 ? -22.594 48.219 46.125 1 95.94 411 SER A N 1
ATOM 3055 C CA . SER A 1 411 ? -22.031 48.031 47.438 1 95.94 411 SER A CA 1
ATOM 3056 C C . SER A 1 411 ? -20.859 47.031 47.406 1 95.94 411 SER A C 1
ATOM 3058 O O . SER A 1 411 ? -21.016 45.906 46.938 1 95.94 411 SER A O 1
ATOM 3060 N N . LEU A 1 412 ? -19.703 47.469 47.812 1 95.06 412 LEU A N 1
ATOM 3061 C CA . LEU A 1 412 ? -18.5 46.625 47.875 1 95.06 412 LEU A CA 1
ATOM 3062 C C . LEU A 1 412 ? -18.203 46.219 49.312 1 95.06 412 LEU A C 1
ATOM 3064 O O . LEU A 1 412 ? -17.922 47.062 50.156 1 95.06 412 LEU A O 1
ATOM 3068 N N . ARG A 1 413 ? -18.266 44.875 49.562 1 95.69 413 ARG A N 1
ATOM 3069 C CA . ARG A 1 413 ? -18.094 44.375 50.938 1 95.69 413 ARG A CA 1
ATOM 3070 C C . ARG A 1 413 ? -16.938 43.375 50.969 1 95.69 413 ARG A C 1
ATOM 3072 O O . ARG A 1 413 ? -16.719 42.594 50.062 1 95.69 413 ARG A O 1
ATOM 3079 N N . GLY A 1 414 ? -16.172 43.5 52 1 95.19 414 GLY A N 1
ATOM 3080 C CA . GLY A 1 414 ? -15.07 42.562 52.25 1 95.19 414 GLY A CA 1
ATOM 3081 C C . GLY A 1 414 ? -15.289 41.688 53.469 1 95.19 414 GLY A C 1
ATOM 3082 O O . GLY A 1 414 ? -15.664 42.188 54.531 1 95.19 414 GLY A O 1
ATOM 3083 N N . LEU A 1 415 ? -15.211 40.344 53.25 1 94.75 415 LEU A N 1
ATOM 3084 C CA . LEU A 1 415 ? -15.273 39.375 54.344 1 94.75 415 LEU A CA 1
ATOM 3085 C C . LEU A 1 415 ? -13.938 38.656 54.5 1 94.75 415 LEU A C 1
ATOM 3087 O O . LEU A 1 415 ? -13.656 37.719 53.75 1 94.75 415 LEU A O 1
ATOM 3091 N N . MET A 1 416 ? -13.125 39.094 55.406 1 92.38 416 MET A N 1
ATOM 3092 C CA . MET A 1 416 ? -11.828 38.469 55.688 1 92.38 416 MET A CA 1
ATOM 3093 C C . MET A 1 416 ? -11.664 38.188 57.156 1 92.38 416 MET A C 1
ATOM 3095 O O . MET A 1 416 ? -12.18 38.906 58 1 92.38 416 MET A O 1
ATOM 3099 N N . PRO A 1 417 ? -10.938 37.156 57.469 1 92.5 417 PRO A N 1
ATOM 3100 C CA . PRO A 1 417 ? -10.727 36.844 58.875 1 92.5 417 PRO A CA 1
ATOM 3101 C C . PRO A 1 417 ? -9.859 37.875 59.594 1 92.5 417 PRO A C 1
ATOM 3103 O O . PRO A 1 417 ? -9.133 38.625 58.938 1 92.5 417 PRO A O 1
ATOM 3106 N N . LYS A 1 418 ? -9.914 37.906 60.938 1 90.06 418 LYS A N 1
ATOM 3107 C CA . LYS A 1 418 ? -9.094 38.781 61.75 1 90.06 418 LYS A CA 1
ATOM 3108 C C . LYS A 1 418 ? -7.648 38.312 61.781 1 90.06 418 LYS A C 1
ATOM 3110 O O . LYS A 1 418 ? -6.723 39.125 61.844 1 90.06 418 LYS A O 1
ATOM 3115 N N . GLU A 1 419 ? -7.527 36.938 61.719 1 90.81 419 GLU A N 1
ATOM 3116 C CA . GLU A 1 419 ? -6.18 36.375 61.75 1 90.81 419 GLU A CA 1
ATOM 3117 C C . GLU A 1 419 ? -5.484 36.594 60.406 1 90.81 419 GLU A C 1
ATOM 3119 O O . GLU A 1 419 ? -6.117 36.5 59.344 1 90.81 419 GLU A O 1
ATOM 3124 N N . PRO A 1 420 ? -4.273 36.875 60.531 1 92.12 420 PRO A N 1
ATOM 3125 C CA . PRO A 1 420 ? -3.533 37.062 59.281 1 92.12 420 PRO A CA 1
ATOM 3126 C C . PRO A 1 420 ? -3.52 35.844 58.375 1 92.12 420 PRO A C 1
ATOM 3128 O O . PRO A 1 420 ? -3.434 34.719 58.875 1 92.12 420 PRO A O 1
ATOM 3131 N N . LEU A 1 421 ? -3.682 36.031 57.094 1 94.25 421 LEU A N 1
ATOM 3132 C CA . LEU A 1 421 ? -3.512 34.969 56.094 1 94.25 421 LEU A CA 1
ATOM 3133 C C . LEU A 1 421 ? -2.107 35.031 55.5 1 94.25 421 LEU A C 1
ATOM 3135 O O . LEU A 1 421 ? -1.903 35.594 54.406 1 94.25 421 LEU A O 1
ATOM 3139 N N . GLU A 1 422 ? -1.156 34.406 56.094 1 94.12 422 GLU A N 1
ATOM 3140 C CA . GLU A 1 422 ? 0.238 34.406 55.688 1 94.12 422 GLU A CA 1
ATOM 3141 C C . GLU A 1 422 ? 0.452 33.5 54.469 1 94.12 422 GLU A C 1
ATOM 3143 O O . GLU A 1 422 ? 0.203 32.312 54.531 1 94.12 422 GLU A O 1
ATOM 3148 N N . VAL A 1 423 ? 0.887 34.125 53.344 1 95.19 423 VAL A N 1
ATOM 3149 C CA . VAL A 1 423 ? 1.052 33.375 52.094 1 95.19 423 VAL A CA 1
ATOM 3150 C C . VAL A 1 423 ? 2.465 33.594 51.562 1 95.19 423 VAL A C 1
ATOM 3152 O O . VAL A 1 423 ? 3.143 34.531 51.906 1 95.19 423 VAL A O 1
ATOM 3155 N N . THR A 1 424 ? 2.965 32.625 50.844 1 94.94 424 THR A N 1
ATOM 3156 C CA . THR A 1 424 ? 4.137 32.75 49.969 1 94.94 424 THR A CA 1
ATOM 3157 C C . THR A 1 424 ? 3.732 32.781 48.5 1 94.94 424 THR A C 1
ATOM 3159 O O . THR A 1 424 ? 3.48 31.734 47.906 1 94.94 424 THR A O 1
ATOM 3162 N N . ALA A 1 425 ? 3.582 33.969 47.969 1 94.5 425 ALA A N 1
ATOM 3163 C CA . ALA A 1 425 ? 3.078 34.188 46.625 1 94.5 425 ALA A CA 1
ATOM 3164 C C . ALA A 1 425 ? 3.631 35.469 46.031 1 94.5 425 ALA A C 1
ATOM 3166 O O . ALA A 1 425 ? 4.406 36.188 46.688 1 94.5 425 ALA A O 1
ATOM 3167 N N . ASP A 1 426 ? 3.422 35.688 44.781 1 91.69 426 ASP A N 1
ATOM 3168 C CA . ASP A 1 426 ? 3.732 36.969 44.125 1 91.69 426 ASP A CA 1
ATOM 3169 C C . ASP A 1 426 ? 2.697 38.031 44.469 1 91.69 426 ASP A C 1
ATOM 3171 O O . ASP A 1 426 ? 1.538 37.938 44.062 1 91.69 426 ASP A O 1
ATOM 3175 N N . ARG A 1 427 ? 3.076 39.031 45.188 1 88.81 427 ARG A N 1
ATOM 3176 C CA . ARG A 1 427 ? 2.176 40.062 45.688 1 88.81 427 ARG A CA 1
ATOM 3177 C C . ARG A 1 427 ? 1.512 40.844 44.562 1 88.81 427 ARG A C 1
ATOM 3179 O O . ARG A 1 427 ? 0.318 41.156 44.625 1 88.81 427 ARG A O 1
ATOM 3186 N N . ARG A 1 428 ? 2.246 41.156 43.594 1 81.38 428 ARG A N 1
ATOM 3187 C CA . ARG A 1 428 ? 1.701 41.875 42.438 1 81.38 428 ARG A CA 1
ATOM 3188 C C . ARG A 1 428 ? 0.646 41.062 41.719 1 81.38 428 ARG A C 1
ATOM 3190 O O . ARG A 1 428 ? -0.407 41.594 41.344 1 81.38 428 ARG A O 1
ATOM 3197 N N . ALA A 1 429 ? 1.028 39.812 41.562 1 87.25 429 ALA A N 1
ATOM 3198 C CA . ALA A 1 429 ? 0.095 38.906 40.875 1 87.25 429 ALA A CA 1
ATOM 3199 C C . ALA A 1 429 ? -1.205 38.781 41.656 1 87.25 429 ALA A C 1
ATOM 3201 O O . ALA A 1 429 ? -2.291 38.75 41.062 1 87.25 429 ALA A O 1
ATOM 3202 N N . MET A 1 430 ? -1.067 38.625 42.906 1 90.31 430 MET A N 1
ATOM 3203 C CA . MET A 1 430 ? -2.244 38.5 43.781 1 90.31 430 MET A CA 1
ATOM 3204 C C . MET A 1 430 ? -3.117 39.75 43.688 1 90.31 430 MET A C 1
ATOM 3206 O O . MET A 1 430 ? -4.344 39.656 43.625 1 90.31 430 MET A O 1
ATOM 3210 N N . LYS A 1 431 ? -2.535 40.906 43.719 1 87.12 431 LYS A N 1
ATOM 3211 C CA . LYS A 1 431 ? -3.277 42.156 43.562 1 87.12 431 LYS A CA 1
ATOM 3212 C C . LYS A 1 431 ? -3.996 42.219 42.219 1 87.12 431 LYS A C 1
ATOM 3214 O O . LYS A 1 431 ? -5.141 42.688 42.125 1 87.12 431 LYS A O 1
ATOM 3219 N N . GLN A 1 432 ? -3.281 41.75 41.25 1 83.31 432 GLN A N 1
ATOM 3220 C CA . GLN A 1 432 ? -3.863 41.75 39.906 1 83.31 432 GLN A CA 1
ATOM 3221 C C . GLN A 1 432 ? -5.062 40.812 39.812 1 83.31 432 GLN A C 1
ATOM 3223 O O . GLN A 1 432 ? -6.055 41.125 39.156 1 83.31 432 GLN A O 1
ATOM 3228 N N . ILE A 1 433 ? -4.93 39.656 40.438 1 91.06 433 ILE A N 1
ATOM 3229 C CA . ILE A 1 433 ? -6.047 38.719 40.5 1 91.06 433 ILE A CA 1
ATOM 3230 C C . ILE A 1 433 ? -7.262 39.375 41.125 1 91.06 433 ILE A C 1
ATOM 3232 O O . ILE A 1 433 ? -8.352 39.375 40.531 1 91.06 433 ILE A O 1
ATOM 3236 N N . ALA A 1 434 ? -7.023 39.969 42.281 1 91.56 434 ALA A N 1
ATOM 3237 C CA . ALA A 1 434 ? -8.109 40.625 43 1 91.56 434 ALA A CA 1
ATOM 3238 C C . ALA A 1 434 ? -8.688 41.781 42.188 1 91.56 434 ALA A C 1
ATOM 3240 O O . ALA A 1 434 ? -9.914 41.938 42.125 1 91.56 434 ALA A O 1
ATOM 3241 N N . LEU A 1 435 ? -7.805 42.531 41.625 1 85.44 435 LEU A N 1
ATOM 3242 C CA . LEU A 1 435 ? -8.219 43.719 40.844 1 85.44 435 LEU A CA 1
ATOM 3243 C C . LEU A 1 435 ? -9.102 43.312 39.688 1 85.44 435 LEU A C 1
ATOM 3245 O O . LEU A 1 435 ? -10.148 43.906 39.438 1 85.44 435 LEU A O 1
ATOM 3249 N N . ASN A 1 436 ? -8.703 42.312 39 1 83.88 436 ASN A N 1
ATOM 3250 C CA . ASN A 1 436 ? -9.438 41.875 37.812 1 83.88 436 ASN A CA 1
ATOM 3251 C C . ASN A 1 436 ? -10.805 41.312 38.188 1 83.88 436 ASN A C 1
ATOM 3253 O O . ASN A 1 436 ? -11.797 41.562 37.5 1 83.88 436 ASN A O 1
ATOM 3257 N N . LEU A 1 437 ? -10.82 40.562 39.25 1 91.94 437 LEU A N 1
ATOM 3258 C CA . LEU A 1 437 ? -12.07 39.969 39.656 1 91.94 437 LEU A CA 1
ATOM 3259 C C . LEU A 1 437 ? -13.055 41.031 40.156 1 91.94 437 LEU A C 1
ATOM 3261 O O . LEU A 1 437 ? -14.227 41 39.781 1 91.94 437 LEU A O 1
ATOM 3265 N N . ILE A 1 438 ? -12.57 41.938 40.938 1 89.88 438 ILE A N 1
ATOM 3266 C CA . ILE A 1 438 ? -13.43 42.969 41.531 1 89.88 438 ILE A CA 1
ATOM 3267 C C . ILE A 1 438 ? -13.883 43.938 40.438 1 89.88 438 ILE A C 1
ATOM 3269 O O . ILE A 1 438 ? -15.055 44.312 40.375 1 89.88 438 ILE A O 1
ATOM 3273 N N . SER A 1 439 ? -12.922 44.312 39.594 1 82.88 439 SER A N 1
ATOM 3274 C CA . SER A 1 439 ? -13.273 45.219 38.5 1 82.88 439 SER A CA 1
ATOM 3275 C C . SER A 1 439 ? -14.352 44.625 37.594 1 82.88 439 SER A C 1
ATOM 3277 O O . SER A 1 439 ? -15.297 45.312 37.219 1 82.88 439 SER A O 1
ATOM 3279 N N . ASN A 1 440 ? -14.242 43.344 37.312 1 84.06 440 ASN A N 1
ATOM 3280 C CA . ASN A 1 440 ? -15.234 42.656 36.5 1 84.06 440 ASN A CA 1
ATOM 3281 C C . ASN A 1 440 ? -16.594 42.625 37.219 1 84.06 440 ASN A C 1
ATOM 3283 O O . ASN A 1 440 ? -17.625 42.844 36.562 1 84.06 440 ASN A O 1
ATOM 3287 N N . ALA A 1 441 ? -16.578 42.25 38.438 1 90.81 441 ALA A N 1
ATOM 3288 C CA . ALA A 1 441 ? -17.812 42.188 39.219 1 90.81 441 ALA A CA 1
ATOM 3289 C C . ALA A 1 441 ? -18.516 43.531 39.25 1 90.81 441 ALA A C 1
ATOM 3291 O O . ALA A 1 441 ? -19.734 43.625 39.094 1 90.81 441 ALA A O 1
ATOM 3292 N N . LEU A 1 442 ? -17.75 44.625 39.406 1 87.88 442 LEU A N 1
ATOM 3293 C CA . LEU A 1 442 ? -18.328 45.938 39.469 1 87.88 442 LEU A CA 1
ATOM 3294 C C . LEU A 1 442 ? -18.891 46.375 38.094 1 87.88 442 LEU A C 1
ATOM 3296 O O . LEU A 1 442 ? -19.922 47.031 38.031 1 87.88 442 LEU A O 1
ATOM 3300 N N . LYS A 1 443 ? -18.172 45.969 37.094 1 82.06 443 LYS A N 1
ATOM 3301 C CA . LYS A 1 443 ? -18.531 46.344 35.719 1 82.06 443 LYS A CA 1
ATOM 3302 C C . LYS A 1 443 ? -19.859 45.688 35.312 1 82.06 443 LYS A C 1
ATOM 3304 O O . LYS A 1 443 ? -20.641 46.281 34.562 1 82.06 443 LYS A O 1
ATOM 3309 N N . PHE A 1 444 ? -20.109 44.5 35.781 1 85.75 444 PHE A N 1
ATOM 3310 C CA . PHE A 1 444 ? -21.25 43.75 35.281 1 85.75 444 PHE A CA 1
ATOM 3311 C C . PHE A 1 444 ? -22.344 43.656 36.344 1 85.75 444 PHE A C 1
ATOM 3313 O O . PHE A 1 444 ? -23.281 42.875 36.219 1 85.75 444 PHE A O 1
ATOM 3320 N N . THR A 1 445 ? -22.219 44.438 37.406 1 90.88 445 THR A N 1
ATOM 3321 C CA . THR A 1 445 ? -23.25 44.5 38.438 1 90.88 445 THR A CA 1
ATOM 3322 C C . THR A 1 445 ? -24.031 45.812 38.312 1 90.88 445 THR A C 1
ATOM 3324 O O . THR A 1 445 ? -23.438 46.906 38.375 1 90.88 445 THR A O 1
ATOM 3327 N N . PRO A 1 446 ? -25.266 45.781 38.031 1 91.12 446 PRO A N 1
ATOM 3328 C CA . PRO A 1 446 ? -26.062 47 37.906 1 91.12 446 PRO A CA 1
ATOM 3329 C C . PRO A 1 446 ? -26.125 47.781 39.219 1 91.12 446 PRO A C 1
ATOM 3331 O O . PRO A 1 446 ? -25.812 47.25 40.281 1 91.12 446 PRO A O 1
ATOM 3334 N N . LYS A 1 447 ? -26.531 49.062 39.031 1 93 447 LYS A N 1
ATOM 3335 C CA . LYS A 1 447 ? -26.672 49.969 40.188 1 93 447 LYS A CA 1
ATOM 3336 C C . LYS A 1 447 ? -27.594 49.344 41.219 1 93 447 LYS A C 1
ATOM 3338 O O . LYS A 1 447 ? -28.641 48.781 40.906 1 93 447 LYS A O 1
ATOM 3343 N N . GLY A 1 448 ? -27.234 49.5 42.438 1 93.62 448 GLY A N 1
ATOM 3344 C CA . GLY A 1 448 ? -28 48.906 43.531 1 93.62 448 GLY A CA 1
ATOM 3345 C C . GLY A 1 448 ? -27.562 47.5 43.906 1 93.62 448 GLY A C 1
ATOM 3346 O O . GLY A 1 448 ? -28.031 46.938 44.875 1 93.62 448 GLY A O 1
ATOM 3347 N N . GLY A 1 449 ? -26.719 46.969 43.156 1 95 449 GLY A N 1
ATOM 3348 C CA . GLY A 1 449 ? -26.234 45.625 43.406 1 95 449 GLY A CA 1
ATOM 3349 C C . GLY A 1 449 ? -25.141 45.562 44.438 1 95 449 GLY A C 1
ATOM 3350 O O . GLY A 1 449 ? -24.875 46.562 45.125 1 95 449 GLY A O 1
ATOM 3351 N N . THR A 1 450 ? -24.625 44.25 44.656 1 95.88 450 THR A N 1
ATOM 3352 C CA . THR A 1 450 ? -23.609 44.062 45.656 1 95.88 450 THR A CA 1
ATOM 3353 C C . THR A 1 450 ? -22.469 43.188 45.125 1 95.88 450 THR A C 1
ATOM 3355 O O . THR A 1 450 ? -22.719 42.25 44.312 1 95.88 450 THR A O 1
ATOM 3358 N N . VAL A 1 451 ? -21.297 43.5 45.438 1 96.88 451 VAL A N 1
ATOM 3359 C CA . VAL A 1 451 ? -20.109 42.688 45.219 1 96.88 451 VAL A CA 1
ATOM 3360 C C . VAL A 1 451 ? -19.453 42.312 46.531 1 96.88 451 VAL A C 1
ATOM 3362 O O . VAL A 1 451 ? -19.156 43.188 47.344 1 96.88 451 VAL A O 1
ATOM 3365 N N . THR A 1 452 ? -19.281 41.062 46.75 1 97.25 452 THR A N 1
ATOM 3366 C CA . THR A 1 452 ? -18.688 40.562 48 1 97.25 452 THR A CA 1
ATOM 3367 C C . THR A 1 452 ? -17.359 39.875 47.75 1 97.25 452 THR A C 1
ATOM 3369 O O . THR A 1 452 ? -17.266 39 46.875 1 97.25 452 THR A O 1
ATOM 3372 N N . VAL A 1 453 ? -16.297 40.312 48.438 1 97.19 453 VAL A N 1
ATOM 3373 C CA . VAL A 1 453 ? -14.969 39.719 48.344 1 97.19 453 VAL A CA 1
ATOM 3374 C C . VAL A 1 453 ? -14.664 38.938 49.625 1 97.19 453 VAL A C 1
ATOM 3376 O O . VAL A 1 453 ? -14.68 39.5 50.719 1 97.19 453 VAL A O 1
ATOM 3379 N N . THR A 1 454 ? -14.461 37.656 49.469 1 97 454 THR A N 1
ATOM 3380 C CA . THR A 1 454 ? -14.156 36.781 50.594 1 97 454 THR A CA 1
ATOM 3381 C C . THR A 1 454 ? -12.773 36.156 50.406 1 97 454 THR A C 1
ATOM 3383 O O . THR A 1 454 ? -12.391 35.781 49.312 1 97 454 THR A O 1
ATOM 3386 N N . ALA A 1 455 ? -11.969 36.188 51.438 1 96.25 455 ALA A N 1
ATOM 3387 C CA . ALA A 1 455 ? -10.688 35.469 51.469 1 96.25 455 ALA A CA 1
ATOM 3388 C C . ALA A 1 455 ? -10.555 34.656 52.75 1 96.25 455 ALA A C 1
ATOM 3390 O O . ALA A 1 455 ? -10.875 35.125 53.844 1 96.25 455 ALA A O 1
ATOM 3391 N N . HIS A 1 456 ? -10.219 33.438 52.625 1 94.19 456 HIS A N 1
ATOM 3392 C CA . HIS A 1 456 ? -10 32.625 53.812 1 94.19 456 HIS A CA 1
ATOM 3393 C C . HIS A 1 456 ? -9.023 31.484 53.5 1 94.19 456 HIS A C 1
ATOM 3395 O O . HIS A 1 456 ? -8.672 31.266 52.344 1 94.19 456 HIS A O 1
ATOM 3401 N N . ALA A 1 457 ? -8.555 30.828 54.562 1 94.19 457 ALA A N 1
ATOM 3402 C CA . ALA A 1 457 ? -7.641 29.703 54.438 1 94.19 457 ALA A CA 1
ATOM 3403 C C . ALA A 1 457 ? -8.398 28.375 54.5 1 94.19 457 ALA A C 1
ATOM 3405 O O . ALA A 1 457 ? -9.312 28.219 55.312 1 94.19 457 ALA A O 1
ATOM 3406 N N . GLU A 1 458 ? -8.18 27.609 53.531 1 91.25 458 GLU A N 1
ATOM 3407 C CA . GLU A 1 458 ? -8.625 26.219 53.562 1 91.25 458 GLU A CA 1
ATOM 3408 C C . GLU A 1 458 ? -7.441 25.25 53.469 1 91.25 458 GLU A C 1
ATOM 3410 O O . GLU A 1 458 ? -7.105 24.781 52.375 1 91.25 458 GLU A O 1
ATOM 3415 N N . GLY A 1 459 ? -6.875 24.844 54.688 1 89.44 459 GLY A N 1
ATOM 3416 C CA . GLY A 1 459 ? -5.633 24.078 54.688 1 89.44 459 GLY A CA 1
ATOM 3417 C C . GLY A 1 459 ? -4.469 24.844 54.094 1 89.44 459 GLY A C 1
ATOM 3418 O O . GLY A 1 459 ? -4.191 25.984 54.469 1 89.44 459 GLY A O 1
ATOM 3419 N N . PRO A 1 460 ? -3.84 24.203 53.094 1 91.31 460 PRO A N 1
ATOM 3420 C CA . PRO A 1 460 ? -2.713 24.875 52.438 1 91.31 460 PRO A CA 1
ATOM 3421 C C . PRO A 1 460 ? -3.152 25.828 51.344 1 91.31 460 PRO A C 1
ATOM 3423 O O . PRO A 1 460 ? -2.318 26.516 50.75 1 91.31 460 PRO A O 1
ATOM 3426 N N . MET A 1 461 ? -4.445 25.969 51.188 1 94.75 461 MET A N 1
ATOM 3427 C CA . MET A 1 461 ? -4.945 26.75 50.062 1 94.75 461 MET A CA 1
ATOM 3428 C C . MET A 1 461 ? -5.477 28.094 50.562 1 94.75 461 MET A C 1
ATOM 3430 O O . MET A 1 461 ? -6.152 28.172 51.594 1 94.75 461 MET A O 1
ATOM 3434 N N . LEU A 1 462 ? -5.105 29.156 49.875 1 96 462 LEU A N 1
ATOM 3435 C CA . LEU A 1 462 ? -5.809 30.422 49.969 1 96 462 LEU A CA 1
ATOM 3436 C C . LEU A 1 462 ? -6.996 30.469 49 1 96 462 LEU A C 1
ATOM 3438 O O . LEU A 1 462 ? -6.84 30.203 47.812 1 96 462 LEU A O 1
ATOM 3442 N N . GLU A 1 463 ? -8.102 30.641 49.531 1 96.69 463 GLU A N 1
ATOM 3443 C CA . GLU A 1 463 ? -9.289 30.75 48.688 1 96.69 463 GLU A CA 1
ATOM 3444 C C . GLU A 1 463 ? -9.773 32.188 48.625 1 96.69 463 GLU A C 1
ATOM 3446 O O . GLU A 1 463 ? -10.094 32.812 49.625 1 96.69 463 GLU A O 1
ATOM 3451 N N . LEU A 1 464 ? -9.75 32.781 47.438 1 96.69 464 LEU A N 1
ATOM 3452 C CA . LEU A 1 464 ? -10.305 34.094 47.156 1 96.69 464 LEU A CA 1
ATOM 3453 C C . LEU A 1 464 ? -11.594 33.969 46.344 1 96.69 464 LEU A C 1
ATOM 3455 O O . LEU A 1 464 ? -11.609 33.406 45.25 1 96.69 464 LEU A O 1
ATOM 3459 N N . ILE A 1 465 ? -12.719 34.469 46.875 1 97.38 465 ILE A N 1
ATOM 3460 C CA . ILE A 1 465 ? -14.031 34.375 46.25 1 97.38 465 ILE A CA 1
ATOM 3461 C C . ILE A 1 465 ? -14.578 35.781 45.969 1 97.38 465 ILE A C 1
ATOM 3463 O O . ILE A 1 465 ? -14.617 36.625 46.875 1 97.38 465 ILE A O 1
ATOM 3467 N N . VAL A 1 466 ? -14.922 36.062 44.781 1 96.81 466 VAL A N 1
ATOM 3468 C CA . VAL A 1 466 ? -15.617 37.312 44.438 1 96.81 466 VAL A CA 1
ATOM 3469 C C . VAL A 1 466 ? -17 36.969 43.875 1 96.81 466 VAL A C 1
ATOM 3471 O O . VAL A 1 466 ? -17.109 36.312 42.844 1 96.81 466 VAL A O 1
ATOM 3474 N N . ALA A 1 467 ? -17.984 37.375 44.562 1 96.81 467 ALA A N 1
ATOM 3475 C CA . ALA A 1 467 ? -19.375 37.125 44.188 1 96.81 467 ALA A CA 1
ATOM 3476 C C . ALA A 1 467 ? -20.109 38.406 43.844 1 96.81 467 ALA A C 1
ATOM 3478 O O . ALA A 1 467 ? -20.031 39.375 44.625 1 96.81 467 ALA A O 1
ATOM 3479 N N . ASP A 1 468 ? -20.688 38.469 42.719 1 94.31 468 ASP A N 1
ATOM 3480 C CA . ASP A 1 468 ? -21.453 39.656 42.344 1 94.31 468 ASP A CA 1
ATOM 3481 C C . ASP A 1 468 ? -22.922 39.312 42.125 1 94.31 468 ASP A C 1
ATOM 3483 O O . ASP A 1 468 ? -23.281 38.125 42 1 94.31 468 ASP A O 1
ATOM 3487 N N . SER A 1 469 ? -23.812 40.25 42.25 1 94.06 469 SER A N 1
ATOM 3488 C CA . SER A 1 469 ? -25.234 40.094 41.938 1 94.06 469 SER A CA 1
ATOM 3489 C C . SER A 1 469 ? -25.562 40.625 40.562 1 94.06 469 SER A C 1
ATOM 3491 O O . SER A 1 469 ? -26.625 41.25 40.344 1 94.06 469 SER A O 1
ATOM 3493 N N . GLY A 1 470 ? -24.609 40.5 39.719 1 90.19 470 GLY A N 1
ATOM 3494 C CA . GLY A 1 470 ? -24.734 41.125 38.406 1 90.19 470 GLY A CA 1
ATOM 3495 C C . GLY A 1 470 ? -25.578 40.312 37.438 1 90.19 470 GLY A C 1
ATOM 3496 O O . GLY A 1 470 ? -26.453 39.562 37.875 1 90.19 470 GLY A O 1
ATOM 3497 N N . THR A 1 471 ? -25.391 40.531 36.094 1 88.12 471 THR A N 1
ATOM 3498 C CA . THR A 1 471 ? -26.219 40.031 35 1 88.12 471 THR A CA 1
ATOM 3499 C C . THR A 1 471 ? -25.984 38.5 34.844 1 88.12 471 THR A C 1
ATOM 3501 O O . THR A 1 471 ? -26.859 37.812 34.344 1 88.12 471 THR A O 1
ATOM 3504 N N . GLY A 1 472 ? -24.891 38.062 35.281 1 87.81 472 GLY A N 1
ATOM 3505 C CA . GLY A 1 472 ? -24.562 36.656 35.094 1 87.81 472 GLY A CA 1
ATOM 3506 C C . GLY A 1 472 ? -24.078 36.312 33.688 1 87.81 472 GLY A C 1
ATOM 3507 O O . GLY A 1 472 ? -24.031 37.188 32.844 1 87.81 472 GLY A O 1
ATOM 3508 N N . ILE A 1 473 ? -23.562 35.031 33.469 1 85.19 473 ILE A N 1
ATOM 3509 C CA . ILE A 1 473 ? -22.969 34.562 32.219 1 85.19 473 ILE A CA 1
ATOM 3510 C C . ILE A 1 473 ? -23.703 33.312 31.734 1 85.19 473 ILE A C 1
ATOM 3512 O O . ILE A 1 473 ? -24.031 32.438 32.531 1 85.19 473 ILE A O 1
ATOM 3516 N N . SER A 1 474 ? -23.938 33.219 30.453 1 85.88 474 SER A N 1
ATOM 3517 C CA . SER A 1 474 ? -24.609 32.062 29.859 1 85.88 474 SER A CA 1
ATOM 3518 C C . SER A 1 474 ? -23.703 30.859 29.859 1 85.88 474 SER A C 1
ATOM 3520 O O . SER A 1 474 ? -22.469 30.984 29.891 1 85.88 474 SER A O 1
ATOM 3522 N N . ALA A 1 475 ? -24.297 29.719 29.766 1 82.88 475 ALA A N 1
ATOM 3523 C CA . ALA A 1 475 ? -23.547 28.469 29.766 1 82.88 475 ALA A CA 1
ATOM 3524 C C . ALA A 1 475 ? -22.609 28.391 28.562 1 82.88 475 ALA A C 1
ATOM 3526 O O . ALA A 1 475 ? -21.484 27.891 28.672 1 82.88 475 ALA A O 1
ATOM 3527 N N . THR A 1 476 ? -23.016 28.875 27.484 1 79.25 476 THR A N 1
ATOM 3528 C CA . THR A 1 476 ? -22.219 28.844 26.25 1 79.25 476 THR A CA 1
ATOM 3529 C C . THR A 1 476 ? -20.984 29.75 26.391 1 79.25 476 THR A C 1
ATOM 3531 O O . THR A 1 476 ? -19.891 29.391 25.953 1 79.25 476 THR A O 1
ATOM 3534 N N . ASP A 1 477 ? -21.125 30.828 27.016 1 79.06 477 ASP A N 1
ATOM 3535 C CA . ASP A 1 477 ? -20.047 31.781 27.172 1 79.06 477 ASP A CA 1
ATOM 3536 C C . ASP A 1 477 ? -19.031 31.297 28.219 1 79.06 477 ASP A C 1
ATOM 3538 O O . ASP A 1 477 ? -17.844 31.578 28.125 1 79.06 477 ASP A O 1
ATOM 3542 N N . LEU A 1 478 ? -19.594 30.547 29.141 1 81.62 478 LEU A N 1
ATOM 3543 C CA . LEU A 1 478 ? -18.75 30.047 30.234 1 81.62 478 LEU A CA 1
ATOM 3544 C C . LEU A 1 478 ? -17.656 29.125 29.688 1 81.62 478 LEU A C 1
ATOM 3546 O O . LEU A 1 478 ? -16.547 29.094 30.219 1 81.62 478 LEU A O 1
ATOM 3550 N N . GLN A 1 479 ? -17.984 28.469 28.656 1 75.44 479 GLN A N 1
ATOM 3551 C CA . GLN A 1 479 ? -17.031 27.516 28.078 1 75.44 479 GLN A CA 1
ATOM 3552 C C . GLN A 1 479 ? -15.875 28.234 27.391 1 75.44 479 GLN A C 1
ATOM 3554 O O . GLN A 1 479 ? -14.766 27.703 27.297 1 75.44 479 GLN A O 1
ATOM 3559 N N . ARG A 1 480 ? -16.078 29.359 27.016 1 72.31 480 ARG A N 1
ATOM 3560 C CA . ARG A 1 480 ? -15.086 30.125 26.25 1 72.31 480 ARG A CA 1
ATOM 3561 C C . ARG A 1 480 ? -14.25 31 27.188 1 72.31 480 ARG A C 1
ATOM 3563 O O . ARG A 1 480 ? -13.18 31.469 26.797 1 72.31 480 ARG A O 1
ATOM 3570 N N . LEU A 1 481 ? -14.852 31.094 28.359 1 71.12 481 LEU A N 1
ATOM 3571 C CA . LEU A 1 481 ? -14.219 32 29.297 1 71.12 481 LEU A CA 1
ATOM 3572 C C . LEU A 1 481 ? -12.945 31.406 29.875 1 71.12 481 LEU A C 1
ATOM 3574 O O . LEU A 1 481 ? -12.891 30.203 30.141 1 71.12 481 LEU A O 1
ATOM 3578 N N . GLY A 1 482 ? -11.93 32.062 29.812 1 65.06 482 GLY A N 1
ATOM 3579 C CA . GLY A 1 482 ? -10.633 31.625 30.297 1 65.06 482 GLY A CA 1
ATOM 3580 C C . GLY A 1 482 ? -9.578 31.547 29.219 1 65.06 482 GLY A C 1
ATOM 3581 O O . GLY A 1 482 ? -8.383 31.547 29.5 1 65.06 482 GLY A O 1
ATOM 3582 N N . LYS A 1 483 ? -10.156 31.375 28.125 1 68.62 483 LYS A N 1
ATOM 3583 C CA . LYS A 1 483 ? -9.211 31.422 27.016 1 68.62 483 LYS A CA 1
ATOM 3584 C C . LYS A 1 483 ? -8.781 32.875 26.719 1 68.62 483 LYS A C 1
ATOM 3586 O O . LYS A 1 483 ? -9.594 33.781 26.797 1 68.62 483 LYS A O 1
ATOM 3591 N N . PRO A 1 484 ? -7.516 32.969 26.562 1 63.66 484 PRO A N 1
ATOM 3592 C CA . PRO A 1 484 ? -7.047 34.312 26.281 1 63.66 484 PRO A CA 1
ATOM 3593 C C . PRO A 1 484 ? -7.766 34.969 25.109 1 63.66 484 PRO A C 1
ATOM 3595 O O . PRO A 1 484 ? -8.031 34.312 24.109 1 63.66 484 PRO A O 1
ATOM 3598 N N . PHE A 1 485 ? -8.266 36.094 25.328 1 61.62 485 PHE A N 1
ATOM 3599 C CA . PHE A 1 485 ? -8.773 36.969 24.281 1 61.62 485 PHE A CA 1
ATOM 3600 C C . PHE A 1 485 ? -10.211 36.594 23.938 1 61.62 485 PHE A C 1
ATOM 3602 O O . PHE A 1 485 ? -10.703 36.938 22.859 1 61.62 485 PHE A O 1
ATOM 3609 N N . GLU A 1 486 ? -10.75 35.688 24.734 1 65.12 486 GLU A N 1
ATOM 3610 C CA . GLU A 1 486 ? -12.148 35.344 24.516 1 65.12 486 GLU A CA 1
ATOM 3611 C C . GLU A 1 486 ? -13.07 36.125 25.438 1 65.12 486 GLU A C 1
ATOM 3613 O O . GLU A 1 486 ? -12.75 36.344 26.594 1 65.12 486 GLU A O 1
ATOM 3618 N N . GLN A 1 487 ? -14.008 36.844 24.891 1 63.97 487 GLN A N 1
ATOM 3619 C CA . GLN A 1 487 ? -14.969 37.594 25.672 1 63.97 487 GLN A CA 1
ATOM 3620 C C . GLN A 1 487 ? -16.375 37 25.531 1 63.97 487 GLN A C 1
ATOM 3622 O O . GLN A 1 487 ? -16.719 36.438 24.484 1 63.97 487 GLN A O 1
ATOM 3627 N N . ALA A 1 488 ? -17.031 36.938 26.656 1 62.94 488 ALA A N 1
ATOM 3628 C CA . ALA A 1 488 ? -18.406 36.438 26.656 1 62.94 488 ALA A CA 1
ATOM 3629 C C . ALA A 1 488 ? -19.391 37.562 26.359 1 62.94 488 ALA A C 1
ATOM 3631 O O . ALA A 1 488 ? -19.109 38.75 26.625 1 62.94 488 ALA A O 1
ATOM 3632 N N . GLY A 1 489 ? -20.5 37.25 25.75 1 60.28 489 GLY A N 1
ATOM 3633 C CA . GLY A 1 489 ? -21.641 38.125 25.656 1 60.28 489 GLY A CA 1
ATOM 3634 C C . GLY A 1 489 ? -21.766 38.812 24.297 1 60.28 489 GLY A C 1
ATOM 3635 O O . GLY A 1 489 ? -21.047 38.469 23.359 1 60.28 489 GLY A O 1
ATOM 3636 N N . GLY A 1 490 ? -22.703 39.75 24.141 1 57.12 490 GLY A N 1
ATOM 3637 C CA . GLY A 1 490 ? -23.016 40.469 22.938 1 57.12 490 GLY A CA 1
ATOM 3638 C C . GLY A 1 490 ? -22.016 41.562 22.625 1 57.12 490 GLY A C 1
ATOM 3639 O O . GLY A 1 490 ? -21.047 41.75 23.359 1 57.12 490 GLY A O 1
ATOM 3640 N N . ALA A 1 491 ? -22.031 42.25 21.5 1 53.12 491 ALA A N 1
ATOM 3641 C CA . ALA A 1 491 ? -21.141 43.281 20.984 1 53.12 491 ALA A CA 1
ATOM 3642 C C . ALA A 1 491 ? -20.875 44.344 22.031 1 53.12 491 ALA A C 1
ATOM 3644 O O . ALA A 1 491 ? -19.75 44.812 22.172 1 53.12 491 ALA A O 1
ATOM 3645 N N . ASP A 1 492 ? -21.953 44.562 22.797 1 52.12 492 ASP A N 1
ATOM 3646 C CA . ASP A 1 492 ? -21.859 45.688 23.734 1 52.12 492 ASP A CA 1
ATOM 3647 C C . ASP A 1 492 ? -21.031 45.281 24.969 1 52.12 492 ASP A C 1
ATOM 3649 O O . ASP A 1 492 ? -20.234 46.062 25.469 1 52.12 492 ASP A O 1
ATOM 3653 N N . GLN A 1 493 ? -21.359 44.125 25.422 1 54.25 493 GLN A N 1
ATOM 3654 C CA . GLN A 1 493 ? -20.656 43.656 26.609 1 54.25 493 GLN A CA 1
ATOM 3655 C C . GLN A 1 493 ? -19.188 43.375 26.297 1 54.25 493 GLN A C 1
ATOM 3657 O O . GLN A 1 493 ? -18.312 43.594 27.156 1 54.25 493 GLN A O 1
ATOM 3662 N N . ARG A 1 494 ? -18.922 43.062 25.188 1 56.62 494 ARG A N 1
ATOM 3663 C CA . ARG A 1 494 ? -17.578 42.781 24.703 1 56.62 494 ARG A CA 1
ATOM 3664 C C . ARG A 1 494 ? -16.766 44.031 24.562 1 56.62 494 ARG A C 1
ATOM 3666 O O . ARG A 1 494 ? -15.531 44 24.641 1 56.62 494 ARG A O 1
ATOM 3673 N N . ALA A 1 495 ? -17.484 45.125 24.344 1 48.25 495 ALA A N 1
ATOM 3674 C CA . ALA A 1 495 ? -16.844 46.438 24.172 1 48.25 495 ALA A CA 1
ATOM 3675 C C . ALA A 1 495 ? -16.281 46.938 25.5 1 48.25 495 ALA A C 1
ATOM 3677 O O . ALA A 1 495 ? -15.375 47.781 25.516 1 48.25 495 ALA A O 1
ATOM 3678 N N . ALA A 1 496 ? -16.781 46.406 26.641 1 52.25 496 ALA A N 1
ATOM 3679 C CA . ALA A 1 496 ? -16.453 47 27.922 1 52.25 496 ALA A CA 1
ATOM 3680 C C . ALA A 1 496 ? -15.211 46.344 28.531 1 52.25 496 ALA A C 1
ATOM 3682 O O . ALA A 1 496 ? -14.68 46.812 29.531 1 52.25 496 ALA A O 1
ATOM 3683 N N . GLY A 1 497 ? -14.633 45.375 27.844 1 56.75 497 GLY A N 1
ATOM 3684 C CA . GLY A 1 497 ? -13.516 44.781 28.547 1 56.75 497 GLY A CA 1
ATOM 3685 C C . GLY A 1 497 ? -12.422 44.281 27.625 1 56.75 497 GLY A C 1
ATOM 3686 O O . GLY A 1 497 ? -12.625 44.188 26.406 1 56.75 497 GLY A O 1
ATOM 3687 N N . THR A 1 498 ? -11.195 44.25 28.141 1 58.25 498 THR A N 1
ATOM 3688 C CA . THR A 1 498 ? -10.031 43.844 27.375 1 58.25 498 THR A CA 1
ATOM 3689 C C . THR A 1 498 ? -10.109 42.344 27.078 1 58.25 498 THR A C 1
ATOM 3691 O O . THR A 1 498 ? -9.398 41.844 26.203 1 58.25 498 THR A O 1
ATOM 3694 N N . GLY A 1 499 ? -11.102 41.625 27.766 1 63.81 499 GLY A N 1
ATOM 3695 C CA . GLY A 1 499 ? -11.211 40.188 27.641 1 63.81 499 GLY A CA 1
ATOM 3696 C C . GLY A 1 499 ? -10.008 39.438 28.203 1 63.81 499 GLY A C 1
ATOM 3697 O O . GLY A 1 499 ? -9.867 38.25 28 1 63.81 499 GLY A O 1
ATOM 3698 N N . LEU A 1 500 ? -9.109 40.188 28.891 1 72.44 500 LEU A N 1
ATOM 3699 C CA . LEU A 1 500 ? -7.902 39.531 29.406 1 72.44 500 LEU A CA 1
ATOM 3700 C C . LEU A 1 500 ? -8.016 39.281 30.906 1 72.44 500 LEU A C 1
ATOM 3702 O O . LEU A 1 500 ? -7.266 38.469 31.453 1 72.44 500 LEU A O 1
ATOM 3706 N N . GLY A 1 501 ? -8.922 40.031 31.5 1 76.75 501 GLY A N 1
ATOM 3707 C CA . GLY A 1 501 ? -8.969 40 32.938 1 76.75 501 GLY A CA 1
ATOM 3708 C C . GLY A 1 501 ? -9.055 38.594 33.5 1 76.75 501 GLY A C 1
ATOM 3709 O O . GLY A 1 501 ? -8.172 38.188 34.281 1 76.75 501 GLY A O 1
ATOM 3710 N N . LEU A 1 502 ? -10.023 37.906 33.031 1 82.75 502 LEU A N 1
ATOM 3711 C CA . LEU A 1 502 ? -10.25 36.594 33.594 1 82.75 502 LEU A CA 1
ATOM 3712 C C . LEU A 1 502 ? -9.172 35.625 33.125 1 82.75 502 LEU A C 1
ATOM 3714 O O . LEU A 1 502 ? -8.789 34.719 33.875 1 82.75 502 LEU A O 1
ATOM 3718 N N . SER A 1 503 ? -8.766 35.75 31.922 1 82.12 503 SER A N 1
ATOM 3719 C CA . SER A 1 503 ? -7.703 34.875 31.438 1 82.12 503 SER A CA 1
ATOM 3720 C C . SER A 1 503 ? -6.41 35.094 32.219 1 82.12 503 SER A C 1
ATOM 3722 O O . SER A 1 503 ? -5.66 34.156 32.469 1 82.12 503 SER A O 1
ATOM 3724 N N . LEU A 1 504 ? -6.137 36.344 32.562 1 82.69 504 LEU A N 1
ATOM 3725 C CA . LEU A 1 504 ? -4.965 36.656 33.375 1 82.69 504 LEU A CA 1
ATOM 3726 C C . LEU A 1 504 ? -5.078 36 34.75 1 82.69 504 LEU A C 1
ATOM 3728 O O . LEU A 1 504 ? -4.09 35.5 35.281 1 82.69 504 LEU A O 1
ATOM 3732 N N . VAL A 1 505 ? -6.297 36.156 35.312 1 89.94 505 VAL A N 1
ATOM 3733 C CA . VAL A 1 505 ? -6.547 35.531 36.594 1 89.94 505 VAL A CA 1
ATOM 3734 C C . VAL A 1 505 ? -6.258 34.031 36.531 1 89.94 505 VAL A C 1
ATOM 3736 O O . VAL A 1 505 ? -5.578 33.5 37.406 1 89.94 505 VAL A O 1
ATOM 3739 N N . GLN A 1 506 ? -6.77 33.438 35.562 1 89.75 506 GLN A N 1
ATOM 3740 C CA . GLN A 1 506 ? -6.547 32.031 35.375 1 89.75 506 GLN A CA 1
ATOM 3741 C C . GLN A 1 506 ? -5.059 31.703 35.219 1 89.75 506 GLN A C 1
ATOM 3743 O O . GLN A 1 506 ? -4.551 30.766 35.812 1 89.75 506 GLN A O 1
ATOM 3748 N N . ALA A 1 507 ? -4.383 32.438 34.406 1 84.94 507 ALA A N 1
ATOM 3749 C CA . ALA A 1 507 ? -2.959 32.219 34.156 1 84.94 507 ALA A CA 1
ATOM 3750 C C . ALA A 1 507 ? -2.146 32.375 35.438 1 84.94 507 ALA A C 1
ATOM 3752 O O . ALA A 1 507 ? -1.266 31.562 35.75 1 84.94 507 ALA A O 1
ATOM 3753 N N . PHE A 1 508 ? -2.434 33.469 36.188 1 88.94 508 PHE A N 1
ATOM 3754 C CA . PHE A 1 508 ? -1.719 33.688 37.438 1 88.94 508 PHE A CA 1
ATOM 3755 C C . PHE A 1 508 ? -1.997 32.594 38.438 1 88.94 508 PHE A C 1
ATOM 3757 O O . PHE A 1 508 ? -1.104 32.188 39.188 1 88.94 508 PHE A O 1
ATOM 3764 N N . ALA A 1 509 ? -3.246 32.156 38.5 1 93.19 509 ALA A N 1
ATOM 3765 C CA . ALA A 1 509 ? -3.602 31.031 39.375 1 93.19 509 ALA A CA 1
ATOM 3766 C C . ALA A 1 509 ? -2.816 29.781 39.031 1 93.19 509 ALA A C 1
ATOM 3768 O O . ALA A 1 509 ? -2.238 29.125 39.906 1 93.19 509 ALA A O 1
ATOM 3769 N N . GLU A 1 510 ? -2.775 29.5 37.781 1 90.38 510 GLU A N 1
ATOM 3770 C CA . GLU A 1 510 ? -2.074 28.297 37.312 1 90.38 510 GLU A CA 1
ATOM 3771 C C . GLU A 1 510 ? -0.576 28.391 37.594 1 90.38 510 GLU A C 1
ATOM 3773 O O . GLU A 1 510 ? 0.059 27.406 37.969 1 90.38 510 GLU A O 1
ATOM 3778 N N . LEU A 1 511 ? -0.011 29.516 37.344 1 88.81 511 LEU A N 1
ATOM 3779 C CA . LEU A 1 511 ? 1.408 29.734 37.594 1 88.81 511 LEU A CA 1
ATOM 3780 C C . LEU A 1 511 ? 1.731 29.484 39.062 1 88.81 511 LEU A C 1
ATOM 3782 O O . LEU A 1 511 ? 2.832 29.047 39.406 1 88.81 511 LEU A O 1
ATOM 3786 N N . HIS A 1 512 ? 0.773 29.797 39.906 1 93.25 512 HIS A N 1
ATOM 3787 C CA . HIS A 1 512 ? 0.949 29.562 41.344 1 93.25 512 HIS A CA 1
ATOM 3788 C C . HIS A 1 512 ? 0.612 28.125 41.719 1 93.25 512 HIS A C 1
ATOM 3790 O O . HIS A 1 512 ? 0.67 27.766 42.906 1 93.25 512 HIS A O 1
ATOM 3796 N N . GLY A 1 513 ? 0.243 27.281 40.719 1 92.19 513 GLY A N 1
ATOM 3797 C CA . GLY A 1 513 ? -0.134 25.906 40.969 1 92.19 513 GLY A CA 1
ATOM 3798 C C . GLY A 1 513 ? -1.574 25.75 41.406 1 92.19 513 GLY A C 1
ATOM 3799 O O . GLY A 1 513 ? -1.954 24.688 41.938 1 92.19 513 GLY A O 1
ATOM 3800 N N . GLY A 1 514 ? -2.365 26.828 41.312 1 94.12 514 GLY A N 1
ATOM 3801 C CA . GLY A 1 514 ? -3.76 26.812 41.719 1 94.12 514 GLY A CA 1
ATOM 3802 C C . GLY A 1 514 ? -4.723 26.719 40.562 1 94.12 514 GLY A C 1
ATOM 3803 O O . GLY A 1 514 ? -4.367 26.203 39.5 1 94.12 514 GLY A O 1
ATOM 3804 N N . GLU A 1 515 ? -6 27.078 40.906 1 94.56 515 GLU A N 1
ATOM 3805 C CA . GLU A 1 515 ? -7.051 27 39.906 1 94.56 515 GLU A CA 1
ATOM 3806 C C . GLU A 1 515 ? -8.094 28.094 40.094 1 94.56 515 GLU A C 1
ATOM 3808 O O . GLU A 1 515 ? -8.18 28.688 41.156 1 94.56 515 GLU A O 1
ATOM 3813 N N . MET A 1 516 ? -8.781 28.344 39 1 93.38 516 MET A N 1
ATOM 3814 C CA . MET A 1 516 ? -9.898 29.266 39 1 93.38 516 MET A CA 1
ATOM 3815 C C . MET A 1 516 ? -11.195 28.562 38.594 1 93.38 516 MET A C 1
ATOM 3817 O O . MET A 1 516 ? -11.188 27.719 37.688 1 93.38 516 MET A O 1
ATOM 3821 N N . ALA A 1 517 ? -12.242 28.75 39.312 1 93.81 517 ALA A N 1
ATOM 3822 C CA . ALA A 1 517 ? -13.57 28.219 38.969 1 93.81 517 ALA A CA 1
ATOM 3823 C C . ALA A 1 517 ? -14.594 29.344 38.875 1 93.81 517 ALA A C 1
ATOM 3825 O O . ALA A 1 517 ? -14.555 30.297 39.656 1 93.81 517 ALA A O 1
ATOM 3826 N N . ILE A 1 518 ? -15.445 29.25 37.875 1 92.19 518 ILE A N 1
ATOM 3827 C CA . ILE A 1 518 ? -16.484 30.25 37.688 1 92.19 518 ILE A CA 1
ATOM 3828 C C . ILE A 1 518 ? -17.859 29.594 37.75 1 92.19 518 ILE A C 1
ATOM 3830 O O . ILE A 1 518 ? -18.109 28.578 37.125 1 92.19 518 ILE A O 1
ATOM 3834 N N . GLU A 1 519 ? -18.688 30.016 38.594 1 92.31 519 GLU A N 1
ATOM 3835 C CA . GLU A 1 519 ? -20.094 29.625 38.688 1 92.31 519 GLU A CA 1
ATOM 3836 C C . GLU A 1 519 ? -21.016 30.812 38.406 1 92.31 519 GLU A C 1
ATOM 3838 O O . GLU A 1 519 ? -20.938 31.844 39.062 1 92.31 519 GLU A O 1
ATOM 3843 N N . SER A 1 520 ? -21.719 30.719 37.344 1 90.81 520 SER A N 1
ATOM 3844 C CA . SER A 1 520 ? -22.578 31.828 36.969 1 90.81 520 SER A CA 1
ATOM 3845 C C . SER A 1 520 ? -23.859 31.344 36.281 1 90.81 520 SER A C 1
ATOM 3847 O O . SER A 1 520 ? -23.875 30.25 35.688 1 90.81 520 SER A O 1
ATOM 3849 N N . GLN A 1 521 ? -24.969 31.953 36.531 1 88.81 521 GLN A N 1
ATOM 3850 C CA . GLN A 1 521 ? -26.234 31.797 35.844 1 88.81 521 GLN A CA 1
ATOM 3851 C C . GLN A 1 521 ? -26.812 33.156 35.438 1 88.81 521 GLN A C 1
ATOM 3853 O O . GLN A 1 521 ? -26.734 34.125 36.219 1 88.81 521 GLN A O 1
ATOM 3858 N N . LEU A 1 522 ? -27.281 33.188 34.219 1 87.81 522 LEU A N 1
ATOM 3859 C CA . LEU A 1 522 ? -27.859 34.438 33.75 1 87.81 522 LEU A CA 1
ATOM 3860 C C . LEU A 1 522 ? -28.906 34.969 34.719 1 87.81 522 LEU A C 1
ATOM 3862 O O . LEU A 1 522 ? -29.797 34.219 35.125 1 87.81 522 LEU A O 1
ATOM 3866 N N . GLY A 1 523 ? -28.797 36.156 35.094 1 87.44 523 GLY A N 1
ATOM 3867 C CA . GLY A 1 523 ? -29.766 36.812 35.938 1 87.44 523 GLY A CA 1
ATOM 3868 C C . GLY A 1 523 ? -29.469 36.656 37.438 1 87.44 523 GLY A C 1
ATOM 3869 O O . GLY A 1 523 ? -30.125 37.25 38.281 1 87.44 523 GLY A O 1
ATOM 3870 N N . GLU A 1 524 ? -28.594 35.812 37.906 1 89.56 524 GLU A N 1
ATOM 3871 C CA . GLU A 1 524 ? -28.344 35.5 39.312 1 89.56 524 GLU A CA 1
ATOM 3872 C C . GLU A 1 524 ? -27 36.031 39.75 1 89.56 524 GLU A C 1
ATOM 3874 O O . GLU A 1 524 ? -26.688 36.031 40.969 1 89.56 524 GLU A O 1
ATOM 3879 N N . GLY A 1 525 ? -26.25 36.438 38.844 1 92.38 525 GLY A N 1
ATOM 3880 C CA . GLY A 1 525 ? -24.938 36.938 39.188 1 92.38 525 GLY A CA 1
ATOM 3881 C C . GLY A 1 525 ? -23.828 35.938 38.906 1 92.38 525 GLY A C 1
ATOM 3882 O O . GLY A 1 525 ? -24.047 34.938 38.219 1 92.38 525 GLY A O 1
ATOM 3883 N N . THR A 1 526 ? -22.609 36.219 39.281 1 94 526 THR A N 1
ATOM 3884 C CA . THR A 1 526 ? -21.438 35.406 39 1 94 526 THR A CA 1
ATOM 3885 C C . THR A 1 526 ? -20.562 35.312 40.219 1 94 526 THR A C 1
ATOM 3887 O O . THR A 1 526 ? -20.375 36.281 40.969 1 94 526 THR A O 1
ATOM 3890 N N . THR A 1 527 ? -20.109 34.125 40.531 1 95.81 527 THR A N 1
ATOM 3891 C CA . THR A 1 527 ? -19.141 33.875 41.562 1 95.81 527 THR A CA 1
ATOM 3892 C C . THR A 1 527 ? -17.859 33.281 41 1 95.81 527 THR A C 1
ATOM 3894 O O . THR A 1 527 ? -17.906 32.25 40.312 1 95.81 527 THR A O 1
ATOM 3897 N N . VAL A 1 528 ? -16.781 33.938 41.219 1 95.44 528 VAL A N 1
ATOM 3898 C CA . VAL A 1 528 ? -15.484 33.406 40.781 1 95.44 528 VAL A CA 1
ATOM 3899 C C . VAL A 1 528 ? -14.648 33.031 42 1 95.44 528 VAL A C 1
ATOM 3901 O O . VAL A 1 528 ? -14.492 33.812 42.938 1 95.44 528 VAL A O 1
ATOM 3904 N N . THR A 1 529 ? -14.156 31.828 42 1 96.44 529 THR A N 1
ATOM 3905 C CA . THR A 1 529 ? -13.336 31.328 43.094 1 96.44 529 THR A CA 1
ATOM 3906 C C . THR A 1 529 ? -11.922 31.016 42.594 1 96.44 529 THR A C 1
ATOM 3908 O O . THR A 1 529 ? -11.742 30.297 41.594 1 96.44 529 THR A O 1
ATOM 3911 N N . VAL A 1 530 ? -10.93 31.578 43.25 1 96.56 530 VAL A N 1
ATOM 3912 C CA . VAL A 1 530 ? -9.523 31.281 42.969 1 96.56 530 VAL A CA 1
ATOM 3913 C C . VAL A 1 530 ? -8.891 30.594 44.156 1 96.56 530 VAL A C 1
ATOM 3915 O O . VAL A 1 530 ? -8.938 31.109 45.281 1 96.56 530 VAL A O 1
ATOM 3918 N N . ARG A 1 531 ? -8.328 29.438 43.938 1 96.56 531 ARG A N 1
ATOM 3919 C CA . ARG A 1 531 ? -7.637 28.672 44.969 1 96.56 531 ARG A CA 1
ATOM 3920 C C . ARG A 1 531 ? -6.141 28.594 44.688 1 96.56 531 ARG A C 1
ATOM 3922 O O . ARG A 1 531 ? -5.723 28.141 43.625 1 96.56 531 ARG A O 1
ATOM 3929 N N . LEU A 1 532 ? -5.363 29.016 45.625 1 95.94 532 LEU A N 1
ATOM 3930 C CA . LEU A 1 532 ? -3.91 29.031 45.5 1 95.94 532 LEU A CA 1
ATOM 3931 C C . LEU A 1 532 ? -3.24 28.266 46.625 1 95.94 532 LEU A C 1
ATOM 3933 O O . LEU A 1 532 ? -3.521 28.531 47.812 1 95.94 532 LEU A O 1
ATOM 3937 N N . PRO A 1 533 ? -2.416 27.281 46.312 1 94.62 533 PRO A N 1
ATOM 3938 C CA . PRO A 1 533 ? -1.669 26.578 47.344 1 94.62 533 PRO A CA 1
ATOM 3939 C C . PRO A 1 533 ? -0.503 27.391 47.906 1 94.62 533 PRO A C 1
ATOM 3941 O O . PRO A 1 533 ? 0.656 26.984 47.781 1 94.62 533 PRO A O 1
ATOM 3944 N N . VAL A 1 534 ? -0.703 28.469 48.531 1 93 534 VAL A N 1
ATOM 3945 C CA . VAL A 1 534 ? 0.368 29.391 48.875 1 93 534 VAL A CA 1
ATOM 3946 C C . VAL A 1 534 ? 0.364 29.625 50.406 1 93 534 VAL A C 1
ATOM 3948 O O . VAL A 1 534 ? 1.18 30.391 50.906 1 93 534 VAL A O 1
ATOM 3951 N N . MET A 1 535 ? -0.447 28.953 51.219 1 91.81 535 MET A N 1
ATOM 3952 C CA . MET A 1 535 ? -0.542 29.172 52.656 1 91.81 535 MET A CA 1
ATOM 3953 C C . MET A 1 535 ? 0.618 28.5 53.375 1 91.81 535 MET A C 1
ATOM 3955 O O . MET A 1 535 ? 1.025 27.391 53.031 1 91.81 535 MET A O 1
ATOM 3959 N N . GLU A 1 536 ? 1.312 29.219 54.219 1 79.94 536 GLU A N 1
ATOM 3960 C CA . GLU A 1 536 ? 2.361 28.625 55.031 1 79.94 536 GLU A CA 1
ATOM 3961 C C . GLU A 1 536 ? 1.77 27.75 56.156 1 79.94 536 GLU A C 1
ATOM 3963 O O . GLU A 1 536 ? 0.832 28.156 56.844 1 79.94 536 GLU A O 1
ATOM 3968 N N . LEU A 1 537 ? 1.992 26.5 56.031 1 65.5 537 LEU A N 1
ATOM 3969 C CA . LEU A 1 537 ? 1.565 25.609 57.125 1 65.5 537 LEU A CA 1
ATOM 3970 C C . LEU A 1 537 ? 2.326 25.922 58.406 1 65.5 537 LEU A C 1
ATOM 3972 O O . LEU A 1 537 ? 3.551 26.062 58.375 1 65.5 537 LEU A O 1
ATOM 3976 N N . SER A 1 538 ? 1.895 26.703 59.219 1 54.62 538 SER A N 1
ATOM 3977 C CA . SER A 1 538 ? 2.527 26.781 60.531 1 54.62 538 SER A CA 1
ATOM 3978 C C . SER A 1 538 ? 2.916 25.406 61.031 1 54.62 538 SER A C 1
ATOM 3980 O O . SER A 1 538 ? 2.059 24.547 61.219 1 54.62 538 SER A O 1
ATOM 3982 N N . VAL A 1 539 ? 4.016 24.844 60.656 1 46.31 539 VAL A N 1
ATOM 3983 C CA . VAL A 1 539 ? 4.473 23.672 61.375 1 46.31 539 VAL A CA 1
ATOM 3984 C C . VAL A 1 539 ? 4.562 24 62.875 1 46.31 539 VAL A C 1
ATOM 3986 O O . VAL A 1 539 ? 5.359 24.844 63.281 1 46.31 539 VAL A O 1
ATOM 3989 N N . VAL A 1 540 ? 3.609 23.938 63.594 1 43 540 VAL A N 1
ATOM 3990 C CA . VAL A 1 540 ? 3.799 23.844 65.062 1 43 540 VAL A CA 1
ATOM 3991 C C . VAL A 1 540 ? 4.887 22.828 65.375 1 43 540 VAL A C 1
ATOM 3993 O O . VAL A 1 540 ? 4.766 21.641 65 1 43 540 VAL A O 1
ATOM 3996 N N . GLU A 1 541 ? 6.086 23.266 65.312 1 40.31 541 GLU A N 1
ATOM 3997 C CA . GLU A 1 541 ? 7.102 22.422 65.938 1 40.31 541 GLU A CA 1
ATOM 3998 C C . GLU A 1 541 ? 6.633 21.875 67.312 1 40.31 541 GLU A C 1
ATOM 4000 O O . GLU A 1 541 ? 6.383 22.641 68.25 1 40.31 541 GLU A O 1
ATOM 4005 N N . VAL A 1 542 ? 6.02 20.844 67.25 1 43.31 542 VAL A N 1
ATOM 4006 C CA . VAL A 1 542 ? 5.836 20.141 68.5 1 43.31 542 VAL A CA 1
ATOM 4007 C C . VAL A 1 542 ? 7.191 19.938 69.188 1 43.31 542 VAL A C 1
ATOM 4009 O O . VAL A 1 542 ? 8.047 19.203 68.688 1 43.31 542 VAL A O 1
ATOM 4012 N N . VAL A 1 543 ? 7.746 20.922 70 1 42.16 543 VAL A N 1
ATOM 4013 C CA . VAL A 1 543 ? 8.898 20.688 70.812 1 42.16 543 VAL A CA 1
ATOM 4014 C C . VAL A 1 543 ? 8.664 19.453 71.688 1 42.16 543 VAL A C 1
ATOM 4016 O O . VAL A 1 543 ? 7.652 19.375 72.438 1 42.16 543 VAL A O 1
ATOM 4019 N N . PRO A 1 544 ? 9.32 18.422 71.438 1 45.16 544 PRO A N 1
ATOM 4020 C CA . PRO A 1 544 ? 9.195 17.266 72.375 1 45.16 544 PRO A CA 1
ATOM 4021 C C . PRO A 1 544 ? 9.453 17.625 73.812 1 45.16 544 PRO A C 1
ATOM 4023 O O . PRO A 1 544 ? 10.383 18.375 74.125 1 45.16 544 PRO A O 1
ATOM 4026 N N . GLU A 1 545 ? 8.453 17.719 74.625 1 43.62 545 GLU A N 1
ATOM 4027 C CA . GLU A 1 545 ? 8.555 17.875 76.062 1 43.62 545 GLU A CA 1
ATOM 4028 C C . GLU A 1 545 ? 9.617 16.938 76.625 1 43.62 545 GLU A C 1
ATOM 4030 O O . GLU A 1 545 ? 9.547 15.727 76.438 1 43.62 545 GLU A O 1
ATOM 4035 N N . THR A 1 546 ? 10.852 17.406 76.688 1 45.47 546 THR A N 1
ATOM 4036 C CA . THR A 1 546 ? 11.922 16.688 77.375 1 45.47 546 THR A CA 1
ATOM 4037 C C . THR A 1 546 ? 11.484 16.266 78.75 1 45.47 546 THR A C 1
ATOM 4039 O O . THR A 1 546 ? 11.039 17.094 79.562 1 45.47 546 THR A O 1
ATOM 4042 N N . HIS A 1 547 ? 10.961 15.039 79 1 47.59 547 HIS A N 1
ATOM 4043 C CA . HIS A 1 547 ? 10.656 14.398 80.25 1 47.59 547 HIS A CA 1
ATOM 4044 C C . HIS A 1 547 ? 11.82 14.531 81.25 1 47.59 547 HIS A C 1
ATOM 4046 O O . HIS A 1 547 ? 12.977 14.281 80.875 1 47.59 547 HIS A O 1
ATOM 4052 N N . PRO A 1 548 ? 11.688 15.422 82.25 1 47.56 548 PRO A N 1
ATOM 4053 C CA . PRO A 1 548 ? 12.703 15.586 83.312 1 47.56 548 PRO A CA 1
ATOM 4054 C C . PRO A 1 548 ? 13.164 14.258 83.875 1 47.56 548 PRO A C 1
ATOM 4056 O O . PRO A 1 548 ? 12.344 13.367 84.125 1 47.56 548 PRO A O 1
ATOM 4059 N N . GLU A 1 549 ? 14.359 13.773 83.562 1 43.12 549 GLU A N 1
ATOM 4060 C CA . GLU A 1 549 ? 15.016 12.617 84.188 1 43.12 549 GLU A CA 1
ATOM 4061 C C . GLU A 1 549 ? 14.945 12.672 85.688 1 43.12 549 GLU A C 1
ATOM 4063 O O . GLU A 1 549 ? 15.289 13.688 86.312 1 43.12 549 GLU A O 1
ATOM 4068 N N . GLU A 1 550 ? 14.016 11.984 86.375 1 43.66 550 GLU A N 1
ATOM 4069 C CA . GLU A 1 550 ? 13.891 11.727 87.812 1 43.66 550 GLU A CA 1
ATOM 4070 C C . GLU A 1 550 ? 15.242 11.344 88.438 1 43.66 550 GLU A C 1
ATOM 4072 O O . GLU A 1 550 ? 15.883 10.383 88 1 43.66 550 GLU A O 1
ATOM 4077 N N . THR A 1 551 ? 16 12.367 88.875 1 38.25 551 THR A N 1
ATOM 4078 C CA . THR A 1 551 ? 17.172 12.102 89.688 1 38.25 551 THR A CA 1
ATOM 4079 C C . THR A 1 551 ? 16.812 11.148 90.875 1 38.25 551 THR A C 1
ATOM 4081 O O . THR A 1 551 ? 15.867 11.391 91.625 1 38.25 551 THR A O 1
ATOM 4084 N N . ALA A 1 552 ? 17.062 9.805 90.625 1 40.16 552 ALA A N 1
ATOM 4085 C CA . ALA A 1 552 ? 17.047 8.766 91.625 1 40.16 552 ALA A CA 1
ATOM 4086 C C . ALA A 1 552 ? 17.781 9.234 92.875 1 40.16 552 ALA A C 1
ATOM 4088 O O . ALA A 1 552 ? 18.984 9.461 92.875 1 40.16 552 ALA A O 1
ATOM 4089 N N . GLY A 1 553 ? 17.078 10.188 93.625 1 28.89 553 GLY A N 1
ATOM 4090 C CA . GLY A 1 553 ? 17.359 10.023 95.062 1 28.89 553 GLY A CA 1
ATOM 4091 C C . GLY A 1 553 ? 16.891 8.688 95.625 1 28.89 553 GLY A C 1
ATOM 4092 O O . GLY A 1 553 ? 15.977 8.07 95.062 1 28.89 553 GLY A O 1
ATOM 4093 N N . MET B 1 1 ? 5.367 -5.484 -25.094 1 22.28 1 MET B N 1
ATOM 4094 C CA . MET B 1 1 ? 5.801 -6.742 -24.5 1 22.28 1 MET B CA 1
ATOM 4095 C C . MET B 1 1 ? 5.375 -7.93 -25.359 1 22.28 1 MET B C 1
ATOM 4097 O O . MET B 1 1 ? 4.184 -8.156 -25.562 1 22.28 1 MET B O 1
ATOM 4101 N N . SER B 1 2 ? 6.211 -8.078 -26.391 1 24.83 2 SER B N 1
ATOM 4102 C CA . SER B 1 2 ? 6.07 -9.086 -27.422 1 24.83 2 SER B CA 1
ATOM 4103 C C . SER B 1 2 ? 5.953 -10.484 -26.828 1 24.83 2 SER B C 1
ATOM 4105 O O . SER B 1 2 ? 6.84 -10.93 -26.094 1 24.83 2 SER B O 1
ATOM 4107 N N . THR B 1 3 ? 4.816 -10.742 -26.375 1 29.42 3 THR B N 1
ATOM 4108 C CA . THR B 1 3 ? 4.559 -12.109 -25.922 1 29.42 3 THR B CA 1
ATOM 4109 C C . THR B 1 3 ? 4.965 -13.117 -26.984 1 29.42 3 THR B C 1
ATOM 4111 O O . THR B 1 3 ? 4.254 -13.305 -27.984 1 29.42 3 THR B O 1
ATOM 4114 N N . ARG B 1 4 ? 6.312 -13.133 -27.25 1 30.2 4 ARG B N 1
ATOM 4115 C CA . ARG B 1 4 ? 6.723 -14.164 -28.188 1 30.2 4 ARG B CA 1
ATOM 4116 C C . ARG B 1 4 ? 6.078 -15.5 -27.859 1 30.2 4 ARG B C 1
ATOM 4118 O O . ARG B 1 4 ? 6.086 -15.93 -26.703 1 30.2 4 ARG B O 1
ATOM 4125 N N . PRO B 1 5 ? 5.246 -15.859 -28.766 1 30.92 5 PRO B N 1
ATOM 4126 C CA . PRO B 1 5 ? 4.625 -17.172 -28.547 1 30.92 5 PRO B CA 1
ATOM 4127 C C . PRO B 1 5 ? 5.629 -18.234 -28.109 1 30.92 5 PRO B C 1
ATOM 4129 O O . PRO B 1 5 ? 6.762 -18.25 -28.609 1 30.92 5 PRO B O 1
ATOM 4132 N N . MET B 1 6 ? 5.77 -18.484 -26.844 1 33.97 6 MET B N 1
ATOM 4133 C CA . MET B 1 6 ? 6.582 -19.609 -26.406 1 33.97 6 MET B CA 1
ATOM 4134 C C . MET B 1 6 ? 6.488 -20.766 -27.406 1 33.97 6 MET B C 1
ATOM 4136 O O . MET B 1 6 ? 5.418 -21.344 -27.594 1 33.97 6 MET B O 1
ATOM 4140 N N . GLY B 1 7 ? 7.168 -20.594 -28.547 1 33.66 7 GLY B N 1
ATOM 4141 C CA . GLY B 1 7 ? 7.324 -21.734 -29.422 1 33.66 7 GLY B CA 1
ATOM 4142 C C . GLY B 1 7 ? 7.328 -23.062 -28.688 1 33.66 7 GLY B C 1
ATOM 4143 O O . GLY B 1 7 ? 7.602 -23.109 -27.484 1 33.66 7 GLY B O 1
ATOM 4144 N N . THR B 1 8 ? 6.523 -23.891 -29.047 1 37.19 8 THR B N 1
ATOM 4145 C CA . THR B 1 8 ? 6.59 -25.281 -28.625 1 37.19 8 THR B CA 1
ATOM 4146 C C . THR B 1 8 ? 8.039 -25.734 -28.516 1 37.19 8 THR B C 1
ATOM 4148 O O . THR B 1 8 ? 8.828 -25.562 -29.438 1 37.19 8 THR B O 1
ATOM 4151 N N . PRO B 1 9 ? 8.797 -25.578 -27.422 1 36.97 9 PRO B N 1
ATOM 4152 C CA . PRO B 1 9 ? 10.156 -26.109 -27.484 1 36.97 9 PRO B CA 1
ATOM 4153 C C . PRO B 1 9 ? 10.297 -27.266 -28.469 1 36.97 9 PRO B C 1
ATOM 4155 O O . PRO B 1 9 ? 9.383 -28.094 -28.594 1 36.97 9 PRO B O 1
ATOM 4158 N N . GLY B 1 10 ? 10.828 -26.953 -29.625 1 38.5 10 GLY B N 1
ATOM 4159 C CA . GLY B 1 10 ? 11.336 -27.984 -30.516 1 38.5 10 GLY B CA 1
ATOM 4160 C C . GLY B 1 10 ? 11.875 -29.203 -29.781 1 38.5 10 GLY B C 1
ATOM 4161 O O . GLY B 1 10 ? 12.969 -29.141 -29.219 1 38.5 10 GLY B O 1
ATOM 4162 N N . GLY B 1 11 ? 11.094 -29.922 -29.031 1 40.5 11 GLY B N 1
ATOM 4163 C CA . GLY B 1 11 ? 11.453 -31.047 -28.188 1 40.5 11 GLY B CA 1
ATOM 4164 C C . GLY B 1 11 ? 12.43 -32 -28.859 1 40.5 11 GLY B C 1
ATOM 4165 O O . GLY B 1 11 ? 12.469 -32.094 -30.078 1 40.5 11 GLY B O 1
ATOM 4166 N N . LEU B 1 12 ? 13.703 -32 -28.453 1 44.25 12 LEU B N 1
ATOM 4167 C CA . LEU B 1 12 ? 14.648 -33.094 -28.719 1 44.25 12 LEU B CA 1
ATOM 4168 C C . LEU B 1 12 ? 13.914 -34.375 -29.062 1 44.25 12 LEU B C 1
ATOM 4170 O O . LEU B 1 12 ? 12.805 -34.625 -28.578 1 44.25 12 LEU B O 1
ATOM 4174 N N . PRO B 1 13 ? 14.234 -34.969 -30.156 1 53.31 13 PRO B N 1
ATOM 4175 C CA . PRO B 1 13 ? 13.641 -36.281 -30.469 1 53.31 13 PRO B CA 1
ATOM 4176 C C . PRO B 1 13 ? 13.406 -37.156 -29.234 1 53.31 13 PRO B C 1
ATOM 4178 O O . PRO B 1 13 ? 14.242 -37.188 -28.344 1 53.31 13 PRO B O 1
ATOM 4181 N N . PRO B 1 14 ? 12.195 -37.594 -28.969 1 64.62 14 PRO B N 1
ATOM 4182 C CA . PRO B 1 14 ? 11.859 -38.219 -27.703 1 64.62 14 PRO B CA 1
ATOM 4183 C C . PRO B 1 14 ? 12.836 -39.344 -27.312 1 64.62 14 PRO B C 1
ATOM 4185 O O . PRO B 1 14 ? 13.031 -40.281 -28.078 1 64.62 14 PRO B O 1
ATOM 4188 N N . GLN B 1 15 ? 13.977 -39.094 -26.516 1 71.88 15 GLN B N 1
ATOM 4189 C CA . GLN B 1 15 ? 14.898 -40.062 -25.953 1 71.88 15 GLN B CA 1
ATOM 4190 C C . GLN B 1 15 ? 14.211 -41.406 -25.766 1 71.88 15 GLN B C 1
ATOM 4192 O O . GLN B 1 15 ? 14.852 -42.469 -25.875 1 71.88 15 GLN B O 1
ATOM 4197 N N . GLU B 1 16 ? 12.938 -41.312 -25.75 1 76.81 16 GLU B N 1
ATOM 4198 C CA . GLU B 1 16 ? 12.18 -42.531 -25.531 1 76.81 16 GLU B CA 1
ATOM 4199 C C . GLU B 1 16 ? 12.164 -43.406 -26.781 1 76.81 16 GLU B C 1
ATOM 4201 O O . GLU B 1 16 ? 12.289 -44.625 -26.688 1 76.81 16 GLU B O 1
ATOM 4206 N N . LEU B 1 17 ? 12.094 -42.75 -27.891 1 80.25 17 LEU B N 1
ATOM 4207 C CA . LEU B 1 17 ? 12.055 -43.5 -29.141 1 80.25 17 LEU B CA 1
ATOM 4208 C C . LEU B 1 17 ? 13.406 -44.156 -29.438 1 80.25 17 LEU B C 1
ATOM 4210 O O . LEU B 1 17 ? 13.469 -45.281 -29.938 1 80.25 17 LEU B O 1
ATOM 4214 N N . ILE B 1 18 ? 14.438 -43.5 -29.109 1 82.56 18 ILE B N 1
ATOM 4215 C CA . ILE B 1 18 ? 15.781 -44.031 -29.297 1 82.56 18 ILE B CA 1
ATOM 4216 C C . ILE B 1 18 ? 15.977 -45.25 -28.406 1 82.56 18 ILE B C 1
ATOM 4218 O O . ILE B 1 18 ? 16.484 -46.281 -28.844 1 82.56 18 ILE B O 1
ATOM 4222 N N . TRP B 1 19 ? 15.531 -45.188 -27.234 1 82.25 19 TRP B N 1
ATOM 4223 C CA . TRP B 1 19 ? 15.672 -46.312 -26.312 1 82.25 19 TRP B CA 1
ATOM 4224 C C . TRP B 1 19 ? 14.852 -47.5 -26.766 1 82.25 19 TRP B C 1
ATOM 4226 O O . TRP B 1 19 ? 15.289 -48.656 -26.641 1 82.25 19 TRP B O 1
ATOM 4236 N N . TRP B 1 20 ? 13.672 -47.281 -27.234 1 84.38 20 TRP B N 1
ATOM 4237 C CA . TRP B 1 20 ? 12.844 -48.344 -27.797 1 84.38 20 TRP B CA 1
ATOM 4238 C C . TRP B 1 20 ? 13.594 -49.125 -28.875 1 84.38 20 TRP B C 1
ATOM 4240 O O . TRP B 1 20 ? 13.703 -50.344 -28.828 1 84.38 20 TRP B O 1
ATOM 4250 N N . HIS B 1 21 ? 14.219 -48.406 -29.875 1 89.56 21 HIS B N 1
ATOM 4251 C CA . HIS B 1 21 ? 14.883 -49.031 -31 1 89.56 21 HIS B CA 1
ATOM 4252 C C . HIS B 1 21 ? 16.203 -49.688 -30.578 1 89.56 21 HIS B C 1
ATOM 4254 O O . HIS B 1 21 ? 16.516 -50.812 -31 1 89.56 21 HIS B O 1
ATOM 4260 N N . ALA B 1 22 ? 16.875 -49.031 -29.734 1 89.06 22 ALA B N 1
ATOM 4261 C CA . ALA B 1 22 ? 18.172 -49.531 -29.281 1 89.06 22 ALA B CA 1
ATOM 4262 C C . ALA B 1 22 ? 17.984 -50.812 -28.469 1 89.06 22 ALA B C 1
ATOM 4264 O O . ALA B 1 22 ? 18.703 -51.781 -28.641 1 89.06 22 ALA B O 1
ATOM 4265 N N . THR B 1 23 ? 17.047 -50.781 -27.578 1 88.56 23 THR B N 1
ATOM 4266 C CA . THR B 1 23 ? 16.781 -51.938 -26.75 1 88.56 23 THR B CA 1
ATOM 4267 C C . THR B 1 23 ? 16.281 -53.125 -27.594 1 88.56 23 THR B C 1
ATOM 4269 O O . THR B 1 23 ? 16.672 -54.25 -27.375 1 88.56 23 THR B O 1
ATOM 4272 N N . TRP B 1 24 ? 15.398 -52.844 -28.516 1 91.12 24 TRP B N 1
ATOM 4273 C CA . TRP B 1 24 ? 14.891 -53.844 -29.438 1 91.12 24 TRP B CA 1
ATOM 4274 C C . TRP B 1 24 ? 16.047 -54.531 -30.172 1 91.12 24 TRP B C 1
ATOM 4276 O O . TRP B 1 24 ? 16.109 -55.781 -30.203 1 91.12 24 TRP B O 1
ATOM 4286 N N . LEU B 1 25 ? 17.016 -53.75 -30.672 1 92.25 25 LEU B N 1
ATOM 4287 C CA . LEU B 1 25 ? 18.156 -54.312 -31.422 1 92.25 25 LEU B CA 1
ATOM 4288 C C . LEU B 1 25 ? 19.078 -55.094 -30.516 1 92.25 25 LEU B C 1
ATOM 4290 O O . LEU B 1 25 ? 19.609 -56.125 -30.906 1 92.25 25 LEU B O 1
ATOM 4294 N N . ALA B 1 26 ? 19.234 -54.625 -29.344 1 92.5 26 ALA B N 1
ATOM 4295 C CA . ALA B 1 26 ? 20.094 -55.312 -28.391 1 92.5 26 ALA B CA 1
ATOM 4296 C C . ALA B 1 26 ? 19.531 -56.688 -28.031 1 92.5 26 ALA B C 1
ATOM 4298 O O . ALA B 1 26 ? 20.25 -57.688 -28.031 1 92.5 26 ALA B O 1
ATOM 4299 N N . VAL B 1 27 ? 18.234 -56.719 -27.766 1 90.25 27 VAL B N 1
ATOM 4300 C CA . VAL B 1 27 ? 17.578 -57.969 -27.375 1 90.25 27 VAL B CA 1
ATOM 4301 C C . VAL B 1 27 ? 17.562 -58.938 -28.562 1 90.25 27 VAL B C 1
ATOM 4303 O O . VAL B 1 27 ? 17.828 -60.125 -28.422 1 90.25 27 VAL B O 1
ATOM 4306 N N . LEU B 1 28 ? 17.281 -58.344 -29.734 1 92.06 28 LEU B N 1
ATOM 4307 C CA . LEU B 1 28 ? 17.297 -59.156 -30.953 1 92.06 28 LEU B CA 1
ATOM 4308 C C . LEU B 1 28 ? 18.688 -59.719 -31.219 1 92.06 28 LEU B C 1
ATOM 4310 O O . LEU B 1 28 ? 18.844 -60.906 -31.562 1 92.06 28 LEU B O 1
ATOM 4314 N N . GLY B 1 29 ? 19.688 -58.969 -31.062 1 91 29 GLY B N 1
ATOM 4315 C CA . GLY B 1 29 ? 21.047 -59.406 -31.219 1 91 29 GLY B CA 1
ATOM 4316 C C . GLY B 1 29 ? 21.438 -60.5 -30.266 1 91 29 GLY B C 1
ATOM 4317 O O . GLY B 1 29 ? 22.062 -61.5 -30.672 1 91 29 GLY B O 1
ATOM 4318 N N . LEU B 1 30 ? 21.016 -60.344 -29.062 1 89.25 30 LEU B N 1
ATOM 4319 C CA . LEU B 1 30 ? 21.281 -61.375 -28.062 1 89.25 30 LEU B CA 1
ATOM 4320 C C . LEU B 1 30 ? 20.562 -62.688 -28.391 1 89.25 30 LEU B C 1
ATOM 4322 O O . LEU B 1 30 ? 21.125 -63.75 -28.266 1 89.25 30 LEU B O 1
ATOM 4326 N N . GLY B 1 31 ? 19.312 -62.531 -28.781 1 85.62 31 GLY B N 1
ATOM 4327 C CA . GLY B 1 31 ? 18.547 -63.719 -29.172 1 85.62 31 GLY B CA 1
ATOM 4328 C C . GLY B 1 31 ? 19.156 -64.438 -30.344 1 85.62 31 GLY B C 1
ATOM 4329 O O . GLY B 1 31 ? 19.25 -65.688 -30.312 1 85.62 31 GLY B O 1
ATOM 4330 N N . VAL B 1 32 ? 19.594 -63.688 -31.328 1 85.38 32 VAL B N 1
ATOM 4331 C CA . VAL B 1 32 ? 20.25 -64.25 -32.5 1 85.38 32 VAL B CA 1
ATOM 4332 C C . VAL B 1 32 ? 21.547 -64.938 -32.094 1 85.38 32 VAL B C 1
ATOM 4334 O O . VAL B 1 32 ? 21.875 -66 -32.562 1 85.38 32 VAL B O 1
ATOM 4337 N N . GLY B 1 33 ? 22.266 -64.375 -31.234 1 87.06 33 GLY B N 1
ATOM 4338 C CA . GLY B 1 33 ? 23.484 -65 -30.719 1 87.06 33 GLY B CA 1
ATOM 4339 C C . GLY B 1 33 ? 23.25 -66.312 -30.031 1 87.06 33 GLY B C 1
ATOM 4340 O O . GLY B 1 33 ? 23.969 -67.25 -30.312 1 87.06 33 GLY B O 1
ATOM 4341 N N . VAL B 1 34 ? 22.234 -66.375 -29.203 1 83.75 34 VAL B N 1
ATOM 4342 C CA . VAL B 1 34 ? 21.906 -67.562 -28.484 1 83.75 34 VAL B CA 1
ATOM 4343 C C . VAL B 1 34 ? 21.5 -68.688 -29.484 1 83.75 34 VAL B C 1
ATOM 4345 O O . VAL B 1 34 ? 21.891 -69.812 -29.328 1 83.75 34 VAL B O 1
ATOM 4348 N N . MET B 1 35 ? 20.812 -68.25 -30.516 1 81.31 35 MET B N 1
ATOM 4349 C CA . MET B 1 35 ? 20.344 -69.25 -31.516 1 81.31 35 MET B CA 1
ATOM 4350 C C . MET B 1 35 ? 21.5 -69.75 -32.344 1 81.31 35 MET B C 1
ATOM 4352 O O . MET B 1 35 ? 21.516 -70.938 -32.75 1 81.31 35 MET B O 1
ATOM 4356 N N . LEU B 1 36 ? 22.422 -68.938 -32.656 1 80.75 36 LEU B N 1
ATOM 4357 C CA . LEU B 1 36 ? 23.562 -69.375 -33.469 1 80.75 36 LEU B CA 1
ATOM 4358 C C . LEU B 1 36 ? 24.469 -70.312 -32.719 1 80.75 36 LEU B C 1
ATOM 4360 O O . LEU B 1 36 ? 25.109 -71.188 -33.312 1 80.75 36 LEU B O 1
ATOM 4364 N N . PHE B 1 37 ? 24.469 -70.188 -31.484 1 84.12 37 PHE B N 1
ATOM 4365 C CA . PHE B 1 37 ? 25.344 -71.062 -30.688 1 84.12 37 PHE B CA 1
ATOM 4366 C C . PHE B 1 37 ? 24.609 -72.312 -30.203 1 84.12 37 PHE B C 1
ATOM 4368 O O . PHE B 1 37 ? 25.203 -73.188 -29.609 1 84.12 37 PHE B O 1
ATOM 4375 N N . SER B 1 38 ? 23.375 -72.25 -30.422 1 81.56 38 SER B N 1
ATOM 4376 C CA . SER B 1 38 ? 22.578 -73.438 -30.047 1 81.56 38 SER B CA 1
ATOM 4377 C C . SER B 1 38 ? 22.625 -74.5 -31.125 1 81.56 38 SER B C 1
ATOM 4379 O O . SER B 1 38 ? 22.906 -74.25 -32.281 1 81.56 38 SER B O 1
ATOM 4381 N N . PRO B 1 39 ? 22.438 -75.812 -30.766 1 83 39 PRO B N 1
ATOM 4382 C CA . PRO B 1 39 ? 22.469 -76.875 -31.734 1 83 39 PRO B CA 1
ATOM 4383 C C . PRO B 1 39 ? 21.234 -76.875 -32.656 1 83 39 PRO B C 1
ATOM 4385 O O . PRO B 1 39 ? 21.109 -77.75 -33.531 1 83 39 PRO B O 1
ATOM 4388 N N . ILE B 1 40 ? 20.484 -75.875 -32.531 1 82.25 40 ILE B N 1
ATOM 4389 C CA . ILE B 1 40 ? 19.234 -75.812 -33.312 1 82.25 40 ILE B CA 1
ATOM 4390 C C . ILE B 1 40 ? 19.531 -75.438 -34.75 1 82.25 40 ILE B C 1
ATOM 4392 O O . ILE B 1 40 ? 20.203 -74.438 -35 1 82.25 40 ILE B O 1
ATOM 4396 N N . GLN B 1 41 ? 19.094 -76.312 -35.688 1 82.75 41 GLN B N 1
ATOM 4397 C CA . GLN B 1 41 ? 19.297 -76 -37.125 1 82.75 41 GLN B CA 1
ATOM 4398 C C . GLN B 1 41 ? 18.469 -74.812 -37.562 1 82.75 41 GLN B C 1
ATOM 4400 O O . GLN B 1 41 ? 17.25 -74.812 -37.344 1 82.75 41 GLN B O 1
ATOM 4405 N N . GLN B 1 42 ? 19.156 -73.938 -38.219 1 83 42 GLN B N 1
ATOM 4406 C CA . GLN B 1 42 ? 18.484 -72.75 -38.656 1 83 42 GLN B CA 1
ATOM 4407 C C . GLN B 1 42 ? 17.969 -72.875 -40.094 1 83 42 GLN B C 1
ATOM 4409 O O . GLN B 1 42 ? 18.562 -73.625 -40.906 1 83 42 GLN B O 1
ATOM 4414 N N . THR B 1 43 ? 16.812 -72.312 -40.281 1 86.88 43 THR B N 1
ATOM 4415 C CA . THR B 1 43 ? 16.25 -72.25 -41.656 1 86.88 43 THR B CA 1
ATOM 4416 C C . THR B 1 43 ? 16.484 -70.875 -42.25 1 86.88 43 THR B C 1
ATOM 4418 O O . THR B 1 43 ? 16.625 -69.875 -41.562 1 86.88 43 THR B O 1
ATOM 4421 N N . THR B 1 44 ? 16.594 -70.812 -43.531 1 88.19 44 THR B N 1
ATOM 4422 C CA . THR B 1 44 ? 16.781 -69.562 -44.25 1 88.19 44 THR B CA 1
ATOM 4423 C C . THR B 1 44 ? 15.617 -68.625 -43.969 1 88.19 44 THR B C 1
ATOM 4425 O O . THR B 1 44 ? 15.82 -67.375 -43.781 1 88.19 44 THR B O 1
ATOM 4428 N N . SER B 1 45 ? 14.43 -69.125 -43.844 1 90.75 45 SER B N 1
ATOM 4429 C CA . SER B 1 45 ? 13.25 -68.312 -43.562 1 90.75 45 SER B CA 1
ATOM 4430 C C . SER B 1 45 ? 13.328 -67.625 -42.188 1 90.75 45 SER B C 1
ATOM 4432 O O . SER B 1 45 ? 12.938 -66.5 -42.031 1 90.75 45 SER B O 1
ATOM 4434 N N . ALA B 1 46 ? 13.906 -68.375 -41.25 1 91.25 46 ALA B N 1
ATOM 4435 C CA . ALA B 1 46 ? 14.031 -67.875 -39.906 1 91.25 46 ALA B CA 1
ATOM 4436 C C . ALA B 1 46 ? 15.047 -66.688 -39.844 1 91.25 46 ALA B C 1
ATOM 4438 O O . ALA B 1 46 ? 14.812 -65.688 -39.188 1 91.25 46 ALA B O 1
ATOM 4439 N N . VAL B 1 47 ? 16.125 -66.812 -40.562 1 90.44 47 VAL B N 1
ATOM 4440 C CA . VAL B 1 47 ? 17.156 -65.812 -40.594 1 90.44 47 VAL B CA 1
ATOM 4441 C C . VAL B 1 47 ? 16.641 -64.562 -41.25 1 90.44 47 VAL B C 1
ATOM 4443 O O . VAL B 1 47 ? 16.844 -63.438 -40.75 1 90.44 47 VAL B O 1
ATOM 4446 N N . VAL B 1 48 ? 15.898 -64.688 -42.312 1 92.5 48 VAL B N 1
ATOM 4447 C CA . VAL B 1 48 ? 15.344 -63.562 -43.031 1 92.5 48 VAL B CA 1
ATOM 4448 C C . VAL B 1 48 ? 14.289 -62.875 -42.156 1 92.5 48 VAL B C 1
ATOM 4450 O O . VAL B 1 48 ? 14.211 -61.656 -42.125 1 92.5 48 VAL B O 1
ATOM 4453 N N . ALA B 1 49 ? 13.523 -63.625 -41.469 1 93.69 49 ALA B N 1
ATOM 4454 C CA . ALA B 1 49 ? 12.5 -63.062 -40.594 1 93.69 49 ALA B CA 1
ATOM 4455 C C . ALA B 1 49 ? 13.133 -62.219 -39.5 1 93.69 49 ALA B C 1
ATOM 4457 O O . ALA B 1 49 ? 12.625 -61.125 -39.188 1 93.69 49 ALA B O 1
ATOM 4458 N N . LEU B 1 50 ? 14.211 -62.688 -38.938 1 92.88 50 LEU B N 1
ATOM 4459 C CA . LEU B 1 50 ? 14.906 -61.938 -37.906 1 92.88 50 LEU B CA 1
ATOM 4460 C C . LEU B 1 50 ? 15.492 -60.625 -38.469 1 92.88 50 LEU B C 1
ATOM 4462 O O . LEU B 1 50 ? 15.453 -59.594 -37.812 1 92.88 50 LEU B O 1
ATOM 4466 N N . ALA B 1 51 ? 15.969 -60.719 -39.656 1 92.81 51 ALA B N 1
ATOM 4467 C CA . ALA B 1 51 ? 16.484 -59.531 -40.312 1 92.81 51 ALA B CA 1
ATOM 4468 C C . ALA B 1 51 ? 15.383 -58.531 -40.562 1 92.81 51 ALA B C 1
ATOM 4470 O O . ALA B 1 51 ? 15.578 -57.312 -40.406 1 92.81 51 ALA B O 1
ATOM 4471 N N . LEU B 1 52 ? 14.242 -58.969 -40.906 1 92.38 52 LEU B N 1
ATOM 4472 C CA . LEU B 1 52 ? 13.094 -58.094 -41.156 1 92.38 52 LEU B CA 1
ATOM 4473 C C . LEU B 1 52 ? 12.57 -57.469 -39.875 1 92.38 52 LEU B C 1
ATOM 4475 O O . LEU B 1 52 ? 11.953 -56.406 -39.906 1 92.38 52 LEU B O 1
ATOM 4479 N N . GLY B 1 53 ? 12.828 -58.156 -38.781 1 90.5 53 GLY B N 1
ATOM 4480 C CA . GLY B 1 53 ? 12.5 -57.562 -37.5 1 90.5 53 GLY B CA 1
ATOM 4481 C C . GLY B 1 53 ? 13.492 -56.531 -37.031 1 90.5 53 GLY B C 1
ATOM 4482 O O . GLY B 1 53 ? 13.141 -55.625 -36.25 1 90.5 53 GLY B O 1
ATOM 4483 N N . ALA B 1 54 ? 14.688 -56.625 -37.531 1 93.94 54 ALA B N 1
ATOM 4484 C CA . ALA B 1 54 ? 15.734 -55.688 -37.156 1 93.94 54 ALA B CA 1
ATOM 4485 C C . ALA B 1 54 ? 15.664 -54.406 -38 1 93.94 54 ALA B C 1
ATOM 4487 O O . ALA B 1 54 ? 16.047 -53.344 -37.562 1 93.94 54 ALA B O 1
ATOM 4488 N N . ALA B 1 55 ? 15.133 -54.531 -39.188 1 93.88 55 ALA B N 1
ATOM 4489 C CA . ALA B 1 55 ? 15.156 -53.438 -40.156 1 93.88 55 ALA B CA 1
ATOM 4490 C C . ALA B 1 55 ? 14.359 -52.25 -39.688 1 93.88 55 ALA B C 1
ATOM 4492 O O . ALA B 1 55 ? 14.836 -51.094 -39.719 1 93.88 55 ALA B O 1
ATOM 4493 N N . PRO B 1 56 ? 13.164 -52.406 -39.156 1 93.75 56 PRO B N 1
ATOM 4494 C CA . PRO B 1 56 ? 12.43 -51.219 -38.688 1 93.75 56 PRO B CA 1
ATOM 4495 C C . PRO B 1 56 ? 13.133 -50.5 -37.531 1 93.75 56 PRO B C 1
ATOM 4497 O O . PRO B 1 56 ? 13.039 -49.281 -37.406 1 93.75 56 PRO B O 1
ATOM 4500 N N . ALA B 1 57 ? 13.82 -51.25 -36.688 1 93.56 57 ALA B N 1
ATOM 4501 C CA . ALA B 1 57 ? 14.547 -50.656 -35.562 1 93.56 57 ALA B CA 1
ATOM 4502 C C . ALA B 1 57 ? 15.719 -49.812 -36.062 1 93.56 57 ALA B C 1
ATOM 4504 O O . ALA B 1 57 ? 15.961 -48.719 -35.562 1 93.56 57 ALA B O 1
ATOM 4505 N N . LEU B 1 58 ? 16.391 -50.344 -37.031 1 92.81 58 LEU B N 1
ATOM 4506 C CA . LEU B 1 58 ? 17.5 -49.625 -37.625 1 92.81 58 LEU B CA 1
ATOM 4507 C C . LEU B 1 58 ? 17.016 -48.375 -38.312 1 92.81 58 LEU B C 1
ATOM 4509 O O . LEU B 1 58 ? 17.578 -47.281 -38.125 1 92.81 58 LEU B O 1
ATOM 4513 N N . ALA B 1 59 ? 15.969 -48.5 -39.062 1 91.38 59 ALA B N 1
ATOM 4514 C CA . ALA B 1 59 ? 15.383 -47.344 -39.75 1 91.38 59 ALA B CA 1
ATOM 4515 C C . ALA B 1 59 ? 14.852 -46.312 -38.75 1 91.38 59 ALA B C 1
ATOM 4517 O O . ALA B 1 59 ? 14.977 -45.125 -38.938 1 91.38 59 ALA B O 1
ATOM 4518 N N . GLY B 1 60 ? 14.297 -46.844 -37.688 1 89.25 60 GLY B N 1
ATOM 4519 C CA . GLY B 1 60 ? 13.766 -45.969 -36.656 1 89.25 60 GLY B CA 1
ATOM 4520 C C . GLY B 1 60 ? 14.828 -45.156 -35.969 1 89.25 60 GLY B C 1
ATOM 4521 O O . GLY B 1 60 ? 14.602 -43.969 -35.656 1 89.25 60 GLY B O 1
ATOM 4522 N N . LEU B 1 61 ? 16 -45.719 -35.719 1 88.88 61 LEU B N 1
ATOM 4523 C CA . LEU B 1 61 ? 17.109 -44.969 -35.125 1 88.88 61 LEU B CA 1
ATOM 4524 C C . LEU B 1 61 ? 17.562 -43.844 -36.031 1 88.88 61 LEU B C 1
ATOM 4526 O O . LEU B 1 61 ? 17.938 -42.781 -35.562 1 88.88 61 LEU B O 1
ATOM 4530 N N . LEU B 1 62 ? 17.375 -44 -37.281 1 86.56 62 LEU B N 1
ATOM 4531 C CA . LEU B 1 62 ? 17.766 -42.969 -38.25 1 86.56 62 LEU B CA 1
ATOM 4532 C C . LEU B 1 62 ? 16.688 -41.906 -38.344 1 86.56 62 LEU B C 1
ATOM 4534 O O . LEU B 1 62 ? 17 -40.719 -38.438 1 86.56 62 LEU B O 1
ATOM 4538 N N . LEU B 1 63 ? 15.445 -42.312 -38.25 1 85.31 63 LEU B N 1
ATOM 4539 C CA . LEU B 1 63 ? 14.328 -41.406 -38.438 1 85.31 63 LEU B CA 1
ATOM 4540 C C . LEU B 1 63 ? 13.977 -40.688 -37.156 1 85.31 63 LEU B C 1
ATOM 4542 O O . LEU B 1 63 ? 13.328 -39.656 -37.188 1 85.31 63 LEU B O 1
ATOM 4546 N N . ALA B 1 64 ? 14.406 -41.312 -36.094 1 80.62 64 ALA B N 1
ATOM 4547 C CA . ALA B 1 64 ? 14.062 -40.719 -34.812 1 80.62 64 ALA B CA 1
ATOM 4548 C C . ALA B 1 64 ? 14.664 -39.344 -34.656 1 80.62 64 ALA B C 1
ATOM 4550 O O . ALA B 1 64 ? 14.172 -38.531 -33.875 1 80.62 64 ALA B O 1
ATOM 4551 N N . ARG B 1 65 ? 15.641 -39.062 -35.344 1 75.56 65 ARG B N 1
ATOM 4552 C CA . ARG B 1 65 ? 16.328 -37.781 -35.25 1 75.56 65 ARG B CA 1
ATOM 4553 C C . ARG B 1 65 ? 15.664 -36.75 -36.156 1 75.56 65 ARG B C 1
ATOM 4555 O O . ARG B 1 65 ? 15.969 -35.562 -36.031 1 75.56 65 ARG B O 1
ATOM 4562 N N . SER B 1 66 ? 14.758 -37.219 -36.938 1 77.88 66 SER B N 1
ATOM 4563 C CA . SER B 1 66 ? 14.117 -36.312 -37.875 1 77.88 66 SER B CA 1
ATOM 4564 C C . SER B 1 66 ? 13.016 -35.5 -37.219 1 77.88 66 SER B C 1
ATOM 4566 O O . SER B 1 66 ? 12.344 -36 -36.312 1 77.88 66 SER B O 1
ATOM 4568 N N . ARG B 1 67 ? 12.875 -34.406 -37.469 1 66.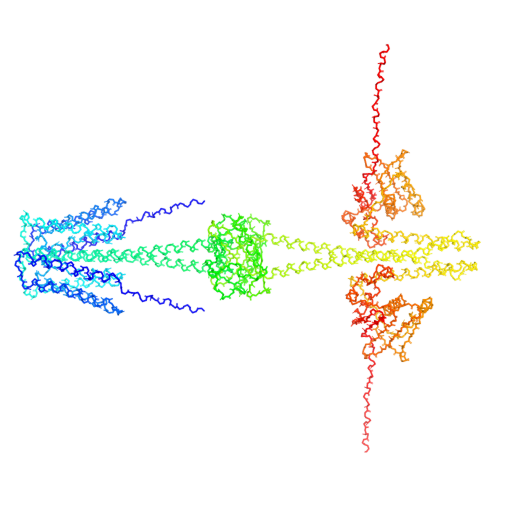31 67 ARG B N 1
ATOM 4569 C CA . ARG B 1 67 ? 11.914 -33.469 -36.906 1 66.31 67 ARG B CA 1
ATOM 4570 C C . ARG B 1 67 ? 10.617 -33.469 -37.688 1 66.31 67 ARG B C 1
ATOM 4572 O O . ARG B 1 67 ? 9.656 -32.781 -37.344 1 66.31 67 ARG B O 1
ATOM 4579 N N . HIS B 1 68 ? 10.57 -34.25 -38.719 1 76.75 68 HIS B N 1
ATOM 4580 C CA . HIS B 1 68 ? 9.406 -34.188 -39.594 1 76.75 68 HIS B CA 1
ATOM 4581 C C . HIS B 1 68 ? 8.266 -35.031 -39.031 1 76.75 68 HIS B C 1
ATOM 4583 O O . HIS B 1 68 ? 8.5 -36.125 -38.5 1 76.75 68 HIS B O 1
ATOM 4589 N N . VAL B 1 69 ? 7.031 -34.531 -39.125 1 75.94 69 VAL B N 1
ATOM 4590 C CA . VAL B 1 69 ? 5.812 -35.156 -38.625 1 75.94 69 VAL B CA 1
ATOM 4591 C C . VAL B 1 69 ? 5.574 -36.469 -39.344 1 75.94 69 VAL B C 1
ATOM 4593 O O . VAL B 1 69 ? 5.117 -37.469 -38.781 1 75.94 69 VAL B O 1
ATOM 4596 N N . ALA B 1 70 ? 6.008 -36.562 -40.531 1 86.19 70 ALA B N 1
ATOM 4597 C CA . ALA B 1 70 ? 5.785 -37.75 -41.344 1 86.19 70 ALA B CA 1
ATOM 4598 C C . ALA B 1 70 ? 6.715 -38.875 -40.906 1 86.19 70 ALA B C 1
ATOM 4600 O O . ALA B 1 70 ? 6.426 -40.031 -41.156 1 86.19 70 ALA B O 1
ATOM 4601 N N . ALA B 1 71 ? 7.812 -38.5 -40.375 1 86.75 71 ALA B N 1
ATOM 4602 C CA . ALA B 1 71 ? 8.797 -39.5 -39.969 1 86.75 71 ALA B CA 1
ATOM 4603 C C . ALA B 1 71 ? 8.203 -40.438 -38.938 1 86.75 71 ALA B C 1
ATOM 4605 O O . ALA B 1 71 ? 8.438 -41.656 -39 1 86.75 71 ALA B O 1
ATOM 4606 N N . HIS B 1 72 ? 7.352 -40 -38.094 1 87 72 HIS B N 1
ATOM 4607 C CA . HIS B 1 72 ? 6.758 -40.844 -37.062 1 87 72 HIS B CA 1
ATOM 4608 C C . HIS B 1 72 ? 5.762 -41.812 -37.656 1 87 72 HIS B C 1
ATOM 4610 O O . HIS B 1 72 ? 5.723 -43 -37.281 1 87 72 HIS B O 1
ATOM 4616 N N . SER B 1 73 ? 5.035 -41.312 -38.625 1 91.12 73 SER B N 1
ATOM 4617 C CA . SER B 1 73 ? 4.102 -42.219 -39.312 1 91.12 73 SER B CA 1
ATOM 4618 C C . SER B 1 73 ? 4.844 -43.312 -40.094 1 91.12 73 SER B C 1
ATOM 4620 O O . SER B 1 73 ? 4.449 -44.469 -40.062 1 91.12 73 SER B O 1
ATOM 4622 N N . LEU B 1 74 ? 5.883 -42.875 -40.656 1 92.75 74 LEU B N 1
ATOM 4623 C CA . LEU B 1 74 ? 6.68 -43.812 -41.438 1 92.75 74 LEU B CA 1
ATOM 4624 C C . LEU B 1 74 ? 7.281 -44.875 -40.531 1 92.75 74 LEU B C 1
ATOM 4626 O O . LEU B 1 74 ? 7.352 -46.062 -40.938 1 92.75 74 LEU B O 1
ATOM 4630 N N . ILE B 1 75 ? 7.754 -44.469 -39.438 1 92.44 75 ILE B N 1
ATOM 4631 C CA . ILE B 1 75 ? 8.32 -45.406 -38.469 1 92.44 75 ILE B CA 1
ATOM 4632 C C . ILE B 1 75 ? 7.281 -46.469 -38.094 1 92.44 75 ILE B C 1
ATOM 4634 O O . ILE B 1 75 ? 7.566 -47.656 -38.125 1 92.44 75 ILE B O 1
ATOM 4638 N N . LEU B 1 76 ? 6.062 -46.062 -37.844 1 94 76 LEU B N 1
ATOM 4639 C CA . LEU B 1 76 ? 5.012 -47 -37.438 1 94 76 LEU B CA 1
ATOM 4640 C C . LEU B 1 76 ? 4.641 -47.938 -38.562 1 94 76 LEU B C 1
ATOM 4642 O O . LEU B 1 76 ? 4.445 -49.125 -38.344 1 94 76 LEU B O 1
ATOM 4646 N N . PHE B 1 77 ? 4.641 -47.438 -39.812 1 95.56 77 PHE B N 1
ATOM 4647 C CA . PHE B 1 77 ? 4.34 -48.281 -40.938 1 95.56 77 PHE B CA 1
ATOM 4648 C C . PHE B 1 77 ? 5.441 -49.281 -41.188 1 95.56 77 PHE B C 1
ATOM 4650 O O . PHE B 1 77 ? 5.164 -50.438 -41.5 1 95.56 77 PHE B O 1
ATOM 4657 N N . ASN B 1 78 ? 6.641 -48.875 -41 1 95.56 78 ASN B N 1
ATOM 4658 C CA . ASN B 1 78 ? 7.77 -49.781 -41.156 1 95.56 78 ASN B CA 1
ATOM 4659 C C . ASN B 1 78 ? 7.695 -50.906 -40.156 1 95.56 78 ASN B C 1
ATOM 4661 O O . ASN B 1 78 ? 7.98 -52.062 -40.469 1 95.56 78 ASN B O 1
ATOM 4665 N N . TRP B 1 79 ? 7.371 -50.562 -38.906 1 96 79 TRP B N 1
ATOM 4666 C CA . TRP B 1 79 ? 7.203 -51.594 -37.906 1 96 79 TRP B CA 1
ATOM 4667 C C . TRP B 1 79 ? 6.078 -52.562 -38.281 1 96 79 TRP B C 1
ATOM 4669 O O . TRP B 1 79 ? 6.18 -53.781 -38.062 1 96 79 TRP B O 1
ATOM 4679 N N . GLY B 1 80 ? 4.98 -52.031 -38.844 1 96.44 80 GLY B N 1
ATOM 4680 C CA . GLY B 1 80 ? 3.887 -52.875 -39.312 1 96.44 80 GLY B CA 1
ATOM 4681 C C . GLY B 1 80 ? 4.293 -53.812 -40.406 1 96.44 80 GLY B C 1
ATOM 4682 O O . GLY B 1 80 ? 4.008 -55.031 -40.344 1 96.44 80 GLY B O 1
ATOM 4683 N N . ALA B 1 81 ? 5.008 -53.312 -41.375 1 96.69 81 ALA B N 1
ATOM 4684 C CA . ALA B 1 81 ? 5.461 -54.125 -42.531 1 96.69 81 ALA B CA 1
ATOM 4685 C C . ALA B 1 81 ? 6.449 -55.188 -42.094 1 96.69 81 ALA B C 1
ATOM 4687 O O . ALA B 1 81 ? 6.344 -56.344 -42.5 1 96.69 81 ALA B O 1
ATOM 4688 N N . GLY B 1 82 ? 7.367 -54.75 -41.312 1 95.62 82 GLY B N 1
ATOM 4689 C CA . GLY B 1 82 ? 8.336 -55.688 -40.812 1 95.62 82 GLY B CA 1
ATOM 4690 C C . GLY B 1 82 ? 7.703 -56.844 -40 1 95.62 82 GLY B C 1
ATOM 4691 O O . GLY B 1 82 ? 8.078 -58 -40.188 1 95.62 82 GLY B O 1
ATOM 4692 N N . GLY B 1 83 ? 6.719 -56.5 -39.125 1 95.44 83 GLY B N 1
ATOM 4693 C CA . GLY B 1 83 ? 6.02 -57.5 -38.344 1 95.44 83 GLY B CA 1
ATOM 4694 C C . GLY B 1 83 ? 5.242 -58.5 -39.219 1 95.44 83 GLY B C 1
ATOM 4695 O O . GLY B 1 83 ? 5.293 -59.688 -38.969 1 95.44 83 GLY B O 1
ATOM 4696 N N . VAL B 1 84 ? 4.602 -57.969 -40.219 1 96.56 84 VAL B N 1
ATOM 4697 C CA . VAL B 1 84 ? 3.818 -58.812 -41.125 1 96.56 84 VAL B CA 1
ATOM 4698 C C . VAL B 1 84 ? 4.742 -59.75 -41.875 1 96.56 84 VAL B C 1
ATOM 4700 O O . VAL B 1 84 ? 4.508 -60.969 -41.906 1 96.56 84 VAL B O 1
ATOM 4703 N N . LEU B 1 85 ? 5.797 -59.25 -42.406 1 96.19 85 LEU B N 1
ATOM 4704 C CA . LEU B 1 85 ? 6.699 -60.031 -43.219 1 96.19 85 LEU B CA 1
ATOM 4705 C C . LEU B 1 85 ? 7.391 -61.125 -42.406 1 96.19 85 LEU B C 1
ATOM 4707 O O . LEU B 1 85 ? 7.5 -62.25 -42.812 1 96.19 85 LEU B O 1
ATOM 4711 N N . ALA B 1 86 ? 7.836 -60.719 -41.25 1 95.75 86 ALA B N 1
ATOM 4712 C CA . ALA B 1 86 ? 8.469 -61.688 -40.344 1 95.75 86 ALA B CA 1
ATOM 4713 C C . ALA B 1 86 ? 7.496 -62.812 -39.969 1 95.75 86 ALA B C 1
ATOM 4715 O O . ALA B 1 86 ? 7.863 -63.969 -39.969 1 95.75 86 ALA B O 1
ATOM 4716 N N . ALA B 1 87 ? 6.258 -62.469 -39.656 1 95.31 87 ALA B N 1
ATOM 4717 C CA . ALA B 1 87 ? 5.246 -63.438 -39.281 1 95.31 87 ALA B CA 1
ATOM 4718 C C . ALA B 1 87 ? 4.906 -64.375 -40.438 1 95.31 87 ALA B C 1
ATOM 4720 O O . ALA B 1 87 ? 4.816 -65.625 -40.25 1 95.31 87 ALA B O 1
ATOM 4721 N N . LEU B 1 88 ? 4.785 -63.875 -41.625 1 94.88 88 LEU B N 1
ATOM 4722 C CA . LEU B 1 88 ? 4.402 -64.688 -42.781 1 94.88 88 LEU B CA 1
ATOM 4723 C C . LEU B 1 88 ? 5.5 -65.688 -43.125 1 94.88 88 LEU B C 1
ATOM 4725 O O . LEU B 1 88 ? 5.211 -66.812 -43.594 1 94.88 88 LEU B O 1
ATOM 4729 N N . LEU B 1 89 ? 6.699 -65.375 -42.844 1 94.19 89 LEU B N 1
ATOM 4730 C CA . LEU B 1 89 ? 7.828 -66.25 -43.188 1 94.19 89 LEU B CA 1
ATOM 4731 C C . LEU B 1 89 ? 7.973 -67.375 -42.156 1 94.19 89 LEU B C 1
ATOM 4733 O O . LEU B 1 89 ? 8.68 -68.312 -42.406 1 94.19 89 LEU B O 1
ATOM 4737 N N . THR B 1 90 ? 7.324 -67.188 -41.062 1 93.75 90 THR B N 1
ATOM 4738 C CA . THR B 1 90 ? 7.531 -68.188 -39.969 1 93.75 90 THR B CA 1
ATOM 4739 C C . THR B 1 90 ? 6.219 -68.812 -39.594 1 93.75 90 THR B C 1
ATOM 4741 O O . THR B 1 90 ? 6.066 -69.312 -38.469 1 93.75 90 THR B O 1
ATOM 4744 N N . GLY B 1 91 ? 5.238 -68.75 -40.406 1 91 91 GLY B N 1
ATOM 4745 C CA . GLY B 1 91 ? 4.02 -69.5 -40.156 1 91 91 GLY B CA 1
ATOM 4746 C C . GLY B 1 91 ? 2.805 -68.625 -39.969 1 91 91 GLY B C 1
ATOM 4747 O O . GLY B 1 91 ? 1.756 -69.062 -39.5 1 91 91 GLY B O 1
ATOM 4748 N N . GLY B 1 92 ? 2.91 -67.438 -40.25 1 93.69 92 GLY B N 1
ATOM 4749 C CA . GLY B 1 92 ? 1.781 -66.5 -40.188 1 93.69 92 GLY B CA 1
ATOM 4750 C C . GLY B 1 92 ? 1.327 -66.188 -38.781 1 93.69 92 GLY B C 1
ATOM 4751 O O . GLY B 1 92 ? 2.152 -66 -37.875 1 93.69 92 GLY B O 1
ATOM 4752 N N . LEU B 1 93 ? 0.011 -66.062 -38.531 1 93.56 93 LEU B N 1
ATOM 4753 C CA . LEU B 1 93 ? -0.564 -65.688 -37.25 1 93.56 93 LEU B CA 1
ATOM 4754 C C . LEU B 1 93 ? -0.466 -66.875 -36.281 1 93.56 93 LEU B C 1
ATOM 4756 O O . LEU B 1 93 ? -0.57 -66.688 -35.062 1 93.56 93 LEU B O 1
ATOM 4760 N N . ALA B 1 94 ? -0.219 -68 -36.812 1 92.06 94 ALA B N 1
ATOM 4761 C CA . ALA B 1 94 ? -0.043 -69.188 -36 1 92.06 94 ALA B CA 1
ATOM 4762 C C . ALA B 1 94 ? 1.422 -69.375 -35.625 1 92.06 94 ALA B C 1
ATOM 4764 O O . ALA B 1 94 ? 1.746 -70.25 -34.812 1 92.06 94 ALA B O 1
ATOM 4765 N N . GLY B 1 95 ? 2.27 -68.562 -36.188 1 91.31 95 GLY B N 1
ATOM 4766 C CA . GLY B 1 95 ? 3.701 -68.812 -36.062 1 91.31 95 GLY B CA 1
ATOM 4767 C C . GLY B 1 95 ? 4.297 -68.062 -34.875 1 91.31 95 GLY B C 1
ATOM 4768 O O . GLY B 1 95 ? 3.602 -67.312 -34.188 1 91.31 95 GLY B O 1
ATOM 4769 N N . PRO B 1 96 ? 5.555 -68.312 -34.594 1 92.19 96 PRO B N 1
ATOM 4770 C CA . PRO B 1 96 ? 6.215 -67.812 -33.375 1 92.19 96 PRO B CA 1
ATOM 4771 C C . PRO B 1 96 ? 6.453 -66.312 -33.406 1 92.19 96 PRO B C 1
ATOM 4773 O O . PRO B 1 96 ? 6.555 -65.688 -32.344 1 92.19 96 PRO B O 1
ATOM 4776 N N . MET B 1 97 ? 6.488 -65.688 -34.531 1 95.19 97 MET B N 1
ATOM 4777 C CA . MET B 1 97 ? 6.859 -64.312 -34.562 1 95.19 97 MET B CA 1
ATOM 4778 C C . MET B 1 97 ? 5.637 -63.406 -34.75 1 95.19 97 MET B C 1
ATOM 4780 O O . MET B 1 97 ? 5.766 -62.219 -35.062 1 95.19 97 MET B O 1
ATOM 4784 N N . ALA B 1 98 ? 4.438 -63.938 -34.594 1 95.62 98 ALA B N 1
ATOM 4785 C CA . ALA B 1 98 ? 3.18 -63.219 -34.812 1 95.62 98 ALA B CA 1
ATOM 4786 C C . ALA B 1 98 ? 3.062 -62.031 -33.844 1 95.62 98 ALA B C 1
ATOM 4788 O O . ALA B 1 98 ? 2.389 -61.031 -34.156 1 95.62 98 ALA B O 1
ATOM 4789 N N . VAL B 1 99 ? 3.756 -62.062 -32.719 1 95.56 99 VAL B N 1
ATOM 4790 C CA . VAL B 1 99 ? 3.668 -61.031 -31.672 1 95.56 99 VAL B CA 1
ATOM 4791 C C . VAL B 1 99 ? 4.172 -59.688 -32.219 1 95.56 99 VAL B C 1
ATOM 4793 O O . VAL B 1 99 ? 3.803 -58.625 -31.719 1 95.56 99 VAL B O 1
ATOM 4796 N N . TRP B 1 100 ? 4.988 -59.75 -33.281 1 97.38 100 TRP B N 1
ATOM 4797 C CA . TRP B 1 100 ? 5.582 -58.531 -33.812 1 97.38 100 TRP B CA 1
ATOM 4798 C C . TRP B 1 100 ? 4.547 -57.719 -34.562 1 97.38 100 TRP B C 1
ATOM 4800 O O . TRP B 1 100 ? 4.816 -56.562 -34.938 1 97.38 100 TRP B O 1
ATOM 4810 N N . HIS B 1 101 ? 3.312 -58.188 -34.688 1 96.69 101 HIS B N 1
ATOM 4811 C CA . HIS B 1 101 ? 2.199 -57.344 -35.156 1 96.69 101 HIS B CA 1
ATOM 4812 C C . HIS B 1 101 ? 1.876 -56.25 -34.156 1 96.69 101 HIS B C 1
ATOM 4814 O O . HIS B 1 101 ? 1.207 -55.281 -34.5 1 96.69 101 HIS B O 1
ATOM 4820 N N . LEU B 1 102 ? 2.355 -56.344 -32.906 1 95.25 102 LEU B N 1
ATOM 4821 C CA . LEU B 1 102 ? 2.105 -55.375 -31.859 1 95.25 102 LEU B CA 1
ATOM 4822 C C . LEU B 1 102 ? 3.189 -54.281 -31.859 1 95.25 102 LEU B C 1
ATOM 4824 O O . LEU B 1 102 ? 3.1 -53.312 -31.125 1 95.25 102 LEU B O 1
ATOM 4828 N N . ALA B 1 103 ? 4.191 -54.469 -32.688 1 94.56 103 ALA B N 1
ATOM 4829 C CA . ALA B 1 103 ? 5.359 -53.594 -32.656 1 94.56 103 ALA B CA 1
ATOM 4830 C C . ALA B 1 103 ? 4.965 -52.156 -33 1 94.56 103 ALA B C 1
ATOM 4832 O O . ALA B 1 103 ? 5.457 -51.219 -32.344 1 94.56 103 ALA B O 1
ATOM 4833 N N . PRO B 1 104 ? 3.994 -51.906 -33.938 1 94.06 104 PRO B N 1
ATOM 4834 C CA . PRO B 1 104 ? 3.594 -50.5 -34.188 1 94.06 104 PRO B CA 1
ATOM 4835 C C . PRO B 1 104 ? 2.977 -49.844 -32.938 1 94.06 104 PRO B C 1
ATOM 4837 O O . PRO B 1 104 ? 3.279 -48.688 -32.656 1 94.06 104 PRO B O 1
ATOM 4840 N N . LEU B 1 105 ? 2.166 -50.562 -32.25 1 92.5 105 LEU B N 1
ATOM 4841 C CA . LEU B 1 105 ? 1.549 -50.031 -31.047 1 92.5 105 LEU B CA 1
ATOM 4842 C C . LEU B 1 105 ? 2.598 -49.781 -29.969 1 92.5 105 LEU B C 1
ATOM 4844 O O . LEU B 1 105 ? 2.566 -48.75 -29.297 1 92.5 105 LEU B O 1
ATOM 4848 N N . ALA B 1 106 ? 3.506 -50.688 -29.859 1 91 106 ALA B N 1
ATOM 4849 C CA . ALA B 1 106 ? 4.574 -50.531 -28.875 1 91 106 ALA B CA 1
ATOM 4850 C C . ALA B 1 106 ? 5.449 -49.344 -29.188 1 91 106 ALA B C 1
ATOM 4852 O O . ALA B 1 106 ? 5.809 -48.562 -28.297 1 91 106 ALA B O 1
ATOM 4853 N N . ALA B 1 107 ? 5.758 -49.188 -30.406 1 90.62 107 ALA B N 1
ATOM 4854 C CA . ALA B 1 107 ? 6.543 -48.031 -30.828 1 90.62 107 ALA B CA 1
ATOM 4855 C C . ALA B 1 107 ? 5.785 -46.75 -30.594 1 90.62 107 ALA B C 1
ATOM 4857 O O . ALA B 1 107 ? 6.371 -45.75 -30.156 1 90.62 107 ALA B O 1
ATOM 4858 N N . ALA B 1 108 ? 4.512 -46.781 -30.891 1 90.56 108 ALA B N 1
ATOM 4859 C CA . ALA B 1 108 ? 3.674 -45.594 -30.672 1 90.56 108 ALA B CA 1
ATOM 4860 C C . ALA B 1 108 ? 3.613 -45.219 -29.203 1 90.56 108 ALA B C 1
ATOM 4862 O O . ALA B 1 108 ? 3.541 -44.031 -28.859 1 90.56 108 ALA B O 1
ATOM 4863 N N . ALA B 1 109 ? 3.613 -46.25 -28.344 1 88.19 109 ALA B N 1
ATOM 4864 C CA . ALA B 1 109 ? 3.58 -46 -26.906 1 88.19 109 ALA B CA 1
ATOM 4865 C C . ALA B 1 109 ? 4.801 -45.188 -26.469 1 88.19 109 ALA B C 1
ATOM 4867 O O . ALA B 1 109 ? 4.703 -44.344 -25.578 1 88.19 109 ALA B O 1
ATOM 4868 N N . ALA B 1 110 ? 5.871 -45.406 -27.094 1 84.25 110 ALA B N 1
ATOM 4869 C CA . ALA B 1 110 ? 7.113 -44.719 -26.766 1 84.25 110 ALA B CA 1
ATOM 4870 C C . ALA B 1 110 ? 7.074 -43.25 -27.203 1 84.25 110 ALA B C 1
ATOM 4872 O O . ALA B 1 110 ? 7.84 -42.406 -26.703 1 84.25 110 ALA B O 1
ATOM 4873 N N . MET B 1 111 ? 6.211 -42.969 -28.094 1 84 111 MET B N 1
ATOM 4874 C CA . MET B 1 111 ? 6.145 -41.594 -28.625 1 84 111 MET B CA 1
ATOM 4875 C C . MET B 1 111 ? 5.371 -40.688 -27.688 1 84 111 MET B C 1
ATOM 4877 O O . MET B 1 111 ? 5.508 -39.469 -27.75 1 84 111 MET B O 1
ATOM 4881 N N . GLY B 1 112 ? 4.562 -41.219 -26.906 1 80.56 112 GLY B N 1
ATOM 4882 C CA . GLY B 1 112 ? 3.914 -40.438 -25.859 1 80.56 112 GLY B CA 1
ATOM 4883 C C . GLY B 1 112 ? 2.846 -39.5 -26.391 1 80.56 112 GLY B C 1
ATOM 4884 O O . GLY B 1 112 ? 2.576 -38.469 -25.797 1 80.56 112 GLY B O 1
ATOM 4885 N N . ARG B 1 113 ? 2.285 -39.75 -27.594 1 85.5 113 ARG B N 1
ATOM 4886 C CA . ARG B 1 113 ? 1.223 -38.938 -28.172 1 85.5 113 ARG B CA 1
ATOM 4887 C C . ARG B 1 113 ? -0.022 -39.781 -28.453 1 85.5 113 ARG B C 1
ATOM 4889 O O . ARG B 1 113 ? 0.08 -40.938 -28.906 1 85.5 113 ARG B O 1
ATOM 4896 N N . ILE B 1 114 ? -1.132 -39.188 -28.156 1 86.19 114 ILE B N 1
ATOM 4897 C CA . ILE B 1 114 ? -2.398 -39.906 -28.281 1 86.19 114 ILE B CA 1
ATOM 4898 C C . ILE B 1 114 ? -2.656 -40.219 -29.75 1 86.19 114 ILE B C 1
ATOM 4900 O O . ILE B 1 114 ? -3.117 -41.312 -30.062 1 86.19 114 ILE B O 1
ATOM 4904 N N . ASP B 1 115 ? -2.406 -39.25 -30.609 1 88.31 115 ASP B N 1
ATOM 4905 C CA . ASP B 1 115 ? -2.66 -39.469 -32.031 1 88.31 115 ASP B CA 1
ATOM 4906 C C . ASP B 1 115 ? -1.788 -40.594 -32.594 1 88.31 115 ASP B C 1
ATOM 4908 O O . ASP B 1 115 ? -2.242 -41.406 -33.406 1 88.31 115 ASP B O 1
ATOM 4912 N N . ARG B 1 116 ? -0.594 -40.656 -32.094 1 89.31 116 ARG B N 1
ATOM 4913 C CA . ARG B 1 116 ? 0.307 -41.688 -32.562 1 89.31 116 ARG B CA 1
ATOM 4914 C C . ARG B 1 116 ? -0.096 -43.062 -31.984 1 89.31 116 ARG B C 1
ATOM 4916 O O . ARG B 1 116 ? 0.069 -44.094 -32.625 1 89.31 116 ARG B O 1
ATOM 4923 N N . LEU B 1 117 ? -0.585 -43 -30.781 1 88.44 117 LEU B N 1
ATOM 4924 C CA . LEU B 1 117 ? -1.065 -44.25 -30.172 1 88.44 117 LEU B CA 1
ATOM 4925 C C . LEU B 1 117 ? -2.242 -44.812 -30.953 1 88.44 117 LEU B C 1
ATOM 4927 O O . LEU B 1 117 ? -2.289 -46.031 -31.219 1 88.44 117 LEU B O 1
ATOM 4931 N N . ALA B 1 118 ? -3.129 -44 -31.297 1 91.19 118 ALA B N 1
ATOM 4932 C CA . ALA B 1 118 ? -4.266 -44.438 -32.094 1 91.19 118 ALA B CA 1
ATOM 4933 C C . ALA B 1 118 ? -3.807 -44.969 -33.438 1 91.19 118 ALA B C 1
ATOM 4935 O O . ALA B 1 118 ? -4.289 -46.031 -33.906 1 91.19 118 ALA B O 1
ATOM 4936 N N . MET B 1 119 ? -2.896 -44.281 -34.062 1 92.69 119 MET B N 1
ATOM 4937 C CA . MET B 1 119 ? -2.348 -44.75 -35.344 1 92.69 119 MET B CA 1
ATOM 4938 C C . MET B 1 119 ? -1.641 -46.094 -35.188 1 92.69 119 MET B C 1
ATOM 4940 O O . MET B 1 119 ? -1.811 -46.969 -36 1 92.69 119 MET B O 1
ATOM 4944 N N . GLY B 1 120 ? -0.812 -46.188 -34.156 1 93.31 120 GLY B N 1
ATOM 4945 C CA . GLY B 1 120 ? -0.126 -47.438 -33.906 1 93.31 120 GLY B CA 1
ATOM 4946 C C . GLY B 1 120 ? -1.074 -48.625 -33.719 1 93.31 120 GLY B C 1
ATOM 4947 O O . GLY B 1 120 ? -0.838 -49.719 -34.25 1 93.31 120 GLY B O 1
ATOM 4948 N N . ALA B 1 121 ? -2.131 -48.406 -32.969 1 92.12 121 ALA B N 1
ATOM 4949 C CA . ALA B 1 121 ? -3.148 -49.438 -32.812 1 92.12 121 ALA B CA 1
ATOM 4950 C C . ALA B 1 121 ? -3.801 -49.812 -34.125 1 92.12 121 ALA B C 1
ATOM 4952 O O . ALA B 1 121 ? -3.982 -51 -34.438 1 92.12 121 ALA B O 1
ATOM 4953 N N . ALA B 1 122 ? -4.098 -48.844 -34.906 1 94.75 122 ALA B N 1
ATOM 4954 C CA . ALA B 1 122 ? -4.719 -49.062 -36.188 1 94.75 122 ALA B CA 1
ATOM 4955 C C . ALA B 1 122 ? -3.793 -49.875 -37.125 1 94.75 122 ALA B C 1
ATOM 4957 O O . ALA B 1 122 ? -4.234 -50.781 -37.812 1 94.75 122 ALA B O 1
ATOM 4958 N N . ILE B 1 123 ? -2.547 -49.469 -37.125 1 96.12 123 ILE B N 1
ATOM 4959 C CA . ILE B 1 123 ? -1.58 -50.156 -38 1 96.12 123 ILE B CA 1
ATOM 4960 C C . ILE B 1 123 ? -1.407 -51.594 -37.531 1 96.12 123 ILE B C 1
ATOM 4962 O O . ILE B 1 123 ? -1.31 -52.5 -38.375 1 96.12 123 ILE B O 1
ATOM 4966 N N . SER B 1 124 ? -1.342 -51.812 -36.25 1 96 124 SER B N 1
ATOM 4967 C CA . SER B 1 124 ? -1.259 -53.188 -35.719 1 96 124 SER B CA 1
ATOM 4968 C C . SER B 1 124 ? -2.467 -54 -36.156 1 96 124 SER B C 1
ATOM 4970 O O . SER B 1 124 ? -2.318 -55.156 -36.594 1 96 124 SER B O 1
ATOM 4972 N N . LEU B 1 125 ? -3.604 -53.5 -36.031 1 94.56 125 LEU B N 1
ATOM 4973 C CA . LEU B 1 125 ? -4.82 -54.219 -36.438 1 94.56 125 LEU B CA 1
ATOM 4974 C C . LEU B 1 125 ? -4.84 -54.469 -37.938 1 94.56 125 LEU B C 1
ATOM 4976 O O . LEU B 1 125 ? -5.211 -55.562 -38.375 1 94.56 125 LEU B O 1
ATOM 4980 N N . ALA B 1 126 ? -4.449 -53.5 -38.719 1 96.75 126 ALA B N 1
ATOM 4981 C CA . ALA B 1 126 ? -4.363 -53.688 -40.156 1 96.75 126 ALA B CA 1
ATOM 4982 C C . ALA B 1 126 ? -3.363 -54.781 -40.531 1 96.75 126 ALA B C 1
ATOM 4984 O O . ALA B 1 126 ? -3.602 -55.562 -41.438 1 96.75 126 ALA B O 1
ATOM 4985 N N . ALA B 1 127 ? -2.256 -54.719 -39.812 1 96.81 127 ALA B N 1
ATOM 4986 C CA . ALA B 1 127 ? -1.234 -55.719 -40.062 1 96.81 127 ALA B CA 1
ATOM 4987 C C . ALA B 1 127 ? -1.796 -57.125 -39.844 1 96.81 127 ALA B C 1
ATOM 4989 O O . ALA B 1 127 ? -1.493 -58.062 -40.594 1 96.81 127 ALA B O 1
ATOM 4990 N N . ILE B 1 128 ? -2.588 -57.281 -38.812 1 94.56 128 ILE B N 1
ATOM 4991 C CA . ILE B 1 128 ? -3.229 -58.562 -38.5 1 94.56 128 ILE B CA 1
ATOM 4992 C C . ILE B 1 128 ? -4.152 -58.969 -39.656 1 94.56 128 ILE B C 1
ATOM 4994 O O . ILE B 1 128 ? -4.141 -60.094 -40.125 1 94.56 128 ILE B O 1
ATOM 4998 N N . CYS B 1 129 ? -4.875 -58.062 -40.188 1 94.88 129 CYS B N 1
ATOM 4999 C CA . CYS B 1 129 ? -5.797 -58.312 -41.281 1 94.88 129 CYS B CA 1
ATOM 5000 C C . CYS B 1 129 ? -5.039 -58.719 -42.562 1 94.88 129 CYS B C 1
ATOM 5002 O O . CYS B 1 129 ? -5.441 -59.656 -43.25 1 94.88 129 CYS B O 1
ATOM 5004 N N . VAL B 1 130 ? -3.986 -58.062 -42.781 1 96.38 130 VAL B N 1
ATOM 5005 C CA . VAL B 1 130 ? -3.166 -58.375 -43.969 1 96.38 130 VAL B CA 1
ATOM 5006 C C . VAL B 1 130 ? -2.621 -59.781 -43.844 1 96.38 130 VAL B C 1
ATOM 5008 O O . VAL B 1 130 ? -2.625 -60.531 -44.844 1 96.38 130 VAL B O 1
ATOM 5011 N N . SER B 1 131 ? -2.146 -60.156 -42.719 1 95.69 131 SER B N 1
ATOM 5012 C CA . SER B 1 131 ? -1.616 -61.5 -42.5 1 95.69 131 SER B CA 1
ATOM 5013 C C . SER B 1 131 ? -2.707 -62.531 -42.656 1 95.69 131 SER B C 1
ATOM 5015 O O . SER B 1 131 ? -2.473 -63.594 -43.25 1 95.69 131 SER B O 1
ATOM 5017 N N . LEU B 1 132 ? -3.9 -62.25 -42.125 1 91.25 132 LEU B N 1
ATOM 5018 C CA . LEU B 1 132 ? -5.023 -63.188 -42.25 1 91.25 132 LEU B CA 1
ATOM 5019 C C . LEU B 1 132 ? -5.371 -63.406 -43.719 1 91.25 132 LEU B C 1
ATOM 5021 O O . LEU B 1 132 ? -5.562 -64.562 -44.156 1 91.25 132 LEU B O 1
ATOM 5025 N N . LEU B 1 133 ? -5.375 -62.375 -44.438 1 93.5 133 LEU B N 1
ATOM 5026 C CA . LEU B 1 133 ? -5.676 -62.438 -45.875 1 93.5 133 LEU B CA 1
ATOM 5027 C C . LEU B 1 133 ? -4.594 -63.219 -46.594 1 93.5 133 LEU B C 1
ATOM 5029 O O . LEU B 1 133 ? -4.898 -64 -47.5 1 93.5 133 LEU B O 1
ATOM 5033 N N . ALA B 1 134 ? -3.383 -62.969 -46.312 1 95 134 ALA B N 1
ATOM 5034 C CA . ALA B 1 134 ? -2.264 -63.656 -46.938 1 95 134 ALA B CA 1
ATOM 5035 C C . ALA B 1 134 ? -2.326 -65.188 -46.656 1 95 134 ALA B C 1
ATOM 5037 O O . ALA B 1 134 ? -2.014 -65.938 -47.562 1 95 134 ALA B O 1
ATOM 5038 N N . GLU B 1 135 ? -2.76 -65.5 -45.469 1 91.44 135 GLU B N 1
ATOM 5039 C CA . GLU B 1 135 ? -2.842 -66.875 -45.094 1 91.44 135 GLU B CA 1
ATOM 5040 C C . GLU B 1 135 ? -3.918 -67.625 -45.906 1 91.44 135 GLU B C 1
ATOM 5042 O O . GLU B 1 135 ? -3.787 -68.812 -46.188 1 91.44 135 GLU B O 1
ATOM 5047 N N . ILE B 1 136 ? -4.887 -67 -46.25 1 87.44 136 ILE B N 1
ATOM 5048 C CA . ILE B 1 136 ? -5.992 -67.562 -47 1 87.44 136 ILE B CA 1
ATOM 5049 C C . ILE B 1 136 ? -5.641 -67.625 -48.5 1 87.44 136 ILE B C 1
ATOM 5051 O O . ILE B 1 136 ? -5.988 -68.562 -49.188 1 87.44 136 ILE B O 1
ATOM 5055 N N . THR B 1 137 ? -4.855 -66.688 -49 1 91.62 137 THR B N 1
ATOM 5056 C CA . THR B 1 137 ? -4.664 -66.5 -50.438 1 91.62 137 THR B CA 1
ATOM 5057 C C . THR B 1 137 ? -3.334 -67.125 -50.875 1 91.62 137 THR B C 1
ATOM 5059 O O . THR B 1 137 ? -3.197 -67.562 -52.031 1 91.62 137 THR B O 1
ATOM 5062 N N . LEU B 1 138 ? -2.402 -67 -49.938 1 88.75 138 LEU B N 1
ATOM 5063 C CA . LEU B 1 138 ? -1.055 -67.438 -50.312 1 88.75 138 LEU B CA 1
ATOM 5064 C C . LEU B 1 138 ? -0.688 -68.75 -49.656 1 88.75 138 LEU B C 1
ATOM 5066 O O . LEU B 1 138 ? -1.232 -69.125 -48.594 1 88.75 138 LEU B O 1
ATOM 5070 N N . SER B 1 139 ? 0.119 -69.562 -50.375 1 85.81 139 SER B N 1
ATOM 5071 C CA . SER B 1 139 ? 0.712 -70.75 -49.75 1 85.81 139 SER B CA 1
ATOM 5072 C C . SER B 1 139 ? 1.917 -70.375 -48.906 1 85.81 139 SER B C 1
ATOM 5074 O O . SER B 1 139 ? 2.98 -70.062 -49.438 1 85.81 139 SER B O 1
ATOM 5076 N N . LEU B 1 140 ? 1.771 -70.375 -47.562 1 84.25 140 LEU B N 1
ATOM 5077 C CA . LEU B 1 140 ? 2.82 -70 -46.656 1 84.25 140 LEU B CA 1
ATOM 5078 C C . LEU B 1 140 ? 3.828 -71.062 -46.406 1 84.25 140 LEU B C 1
ATOM 5080 O O . LEU B 1 140 ? 3.486 -72.25 -46.531 1 84.25 140 LEU B O 1
ATOM 5084 N N . PRO B 1 141 ? 5 -70.562 -46.25 1 79.81 141 PRO B N 1
ATOM 5085 C CA . PRO B 1 141 ? 6 -71.562 -45.875 1 79.81 141 PRO B CA 1
ATOM 5086 C C . PRO B 1 141 ? 5.633 -72.312 -44.594 1 79.81 141 PRO B C 1
ATOM 5088 O O . PRO B 1 141 ? 4.914 -71.812 -43.75 1 79.81 141 PRO B O 1
ATOM 5091 N N . ALA B 1 142 ? 6.09 -73.625 -44.562 1 76.31 142 ALA B N 1
ATOM 5092 C CA . ALA B 1 142 ? 5.855 -74.438 -43.344 1 76.31 142 ALA B CA 1
ATOM 5093 C C . ALA B 1 142 ? 6.48 -73.75 -42.125 1 76.31 142 ALA B C 1
ATOM 5095 O O . ALA B 1 142 ? 7.535 -73.125 -42.219 1 76.31 142 ALA B O 1
ATOM 5096 N N . PRO B 1 143 ? 5.809 -73.875 -41.031 1 80.5 143 PRO B N 1
ATOM 5097 C CA . PRO B 1 143 ? 6.414 -73.375 -39.812 1 80.5 143 PRO B CA 1
ATOM 5098 C C . PRO B 1 143 ? 7.734 -74.062 -39.469 1 80.5 143 PRO B C 1
ATOM 5100 O O . PRO B 1 143 ? 7.945 -75.25 -39.844 1 80.5 143 PRO B O 1
ATOM 5103 N N . PRO B 1 144 ? 8.594 -73.25 -38.906 1 88.19 144 PRO B N 1
ATOM 5104 C CA . PRO B 1 144 ? 9.867 -73.875 -38.531 1 88.19 144 PRO B CA 1
ATOM 5105 C C . PRO B 1 144 ? 9.68 -75 -37.562 1 88.19 144 PRO B C 1
ATOM 5107 O O . PRO B 1 144 ? 8.602 -75.188 -36.969 1 88.19 144 PRO B O 1
ATOM 5110 N N . PRO B 1 145 ? 10.758 -75.812 -37.5 1 89.38 145 PRO B N 1
ATOM 5111 C CA . PRO B 1 145 ? 10.703 -76.938 -36.5 1 89.38 145 PRO B CA 1
ATOM 5112 C C . PRO B 1 145 ? 10.445 -76.375 -35.094 1 89.38 145 PRO B C 1
ATOM 5114 O O . PRO B 1 145 ? 10.734 -75.25 -34.812 1 89.38 145 PRO B O 1
ATOM 5117 N N . PHE B 1 146 ? 9.977 -77.25 -34.281 1 87.56 146 PHE B N 1
ATOM 5118 C CA . PHE B 1 146 ? 9.445 -76.875 -32.969 1 87.56 146 PHE B CA 1
ATOM 5119 C C . PHE B 1 146 ? 10.508 -76.125 -32.156 1 87.56 146 PHE B C 1
ATOM 5121 O O . PHE B 1 146 ? 10.234 -75.062 -31.578 1 87.56 146 PHE B O 1
ATOM 5128 N N . ASP B 1 147 ? 11.734 -76.625 -32.125 1 87.88 147 ASP B N 1
ATOM 5129 C CA . ASP B 1 147 ? 12.789 -76.062 -31.297 1 87.88 147 ASP B CA 1
ATOM 5130 C C . ASP B 1 147 ? 13.148 -74.688 -31.797 1 87.88 147 ASP B C 1
ATOM 5132 O O . ASP B 1 147 ? 13.305 -73.75 -30.984 1 87.88 147 ASP B O 1
ATOM 5136 N N . LEU B 1 148 ? 13.203 -74.562 -33.094 1 90.69 148 LEU B N 1
ATOM 5137 C CA . LEU B 1 148 ? 13.5 -73.25 -33.688 1 90.69 148 LEU B CA 1
ATOM 5138 C C . LEU B 1 148 ? 12.336 -72.312 -33.469 1 90.69 148 LEU B C 1
ATOM 5140 O O . LEU B 1 148 ? 12.539 -71.125 -33.188 1 90.69 148 LEU B O 1
ATOM 5144 N N . ALA B 1 149 ? 11.117 -72.812 -33.594 1 92.19 149 ALA B N 1
ATOM 5145 C CA . ALA B 1 149 ? 9.922 -72 -33.406 1 92.19 149 ALA B CA 1
ATOM 5146 C C . ALA B 1 149 ? 9.82 -71.5 -31.984 1 92.19 149 ALA B C 1
ATOM 5148 O O . ALA B 1 149 ? 9.484 -70.312 -31.781 1 92.19 149 ALA B O 1
ATOM 5149 N N . SER B 1 150 ? 10.133 -72.312 -31.062 1 91.44 150 SER B N 1
ATOM 5150 C CA . SER B 1 150 ? 10.109 -71.938 -29.656 1 91.44 150 SER B CA 1
ATOM 5151 C C . SER B 1 150 ? 11.141 -70.812 -29.375 1 91.44 150 SER B C 1
ATOM 5153 O O . SER B 1 150 ? 10.852 -69.875 -28.688 1 91.44 150 SER B O 1
ATOM 5155 N N . GLY B 1 151 ? 12.281 -70.938 -29.906 1 90.81 151 GLY B N 1
ATOM 5156 C CA . GLY B 1 151 ? 13.312 -69.938 -29.75 1 90.81 151 GLY B CA 1
ATOM 5157 C C . GLY B 1 151 ? 12.945 -68.625 -30.375 1 90.81 151 GLY B C 1
ATOM 5158 O O . GLY B 1 151 ? 13.125 -67.562 -29.766 1 90.81 151 GLY B O 1
ATOM 5159 N N . LEU B 1 152 ? 12.414 -68.625 -31.609 1 92.88 152 LEU B N 1
ATOM 5160 C CA . LEU B 1 152 ? 11.984 -67.438 -32.312 1 92.88 152 LEU B CA 1
ATOM 5161 C C . LEU B 1 152 ? 10.859 -66.75 -31.531 1 92.88 152 LEU B C 1
ATOM 5163 O O . LEU B 1 152 ? 10.844 -65.5 -31.422 1 92.88 152 LEU B O 1
ATOM 5167 N N . GLY B 1 153 ? 9.953 -67.562 -31.031 1 93.06 153 GLY B N 1
ATOM 5168 C CA . GLY B 1 153 ? 8.883 -67.062 -30.219 1 93.06 153 GLY B CA 1
ATOM 5169 C C . GLY B 1 153 ? 9.375 -66.312 -28.969 1 93.06 153 GLY B C 1
ATOM 5170 O O . GLY B 1 153 ? 8.914 -65.25 -28.656 1 93.06 153 GLY B O 1
ATOM 5171 N N . ALA B 1 154 ? 10.305 -66.938 -28.297 1 92.81 154 ALA B N 1
ATOM 5172 C CA . ALA B 1 154 ? 10.883 -66.312 -27.094 1 92.81 154 ALA B CA 1
ATOM 5173 C C . ALA B 1 154 ? 11.555 -65 -27.422 1 92.81 154 ALA B C 1
ATOM 5175 O O . ALA B 1 154 ? 11.328 -64 -26.734 1 92.81 154 ALA B O 1
ATOM 5176 N N . VAL B 1 155 ? 12.289 -64.938 -28.484 1 92.56 155 VAL B N 1
ATOM 5177 C CA . VAL B 1 155 ? 12.992 -63.719 -28.891 1 92.56 155 VAL B CA 1
ATOM 5178 C C . VAL B 1 155 ? 11.984 -62.625 -29.219 1 92.56 155 VAL B C 1
ATOM 5180 O O . VAL B 1 155 ? 12.148 -61.5 -28.797 1 92.56 155 VAL B O 1
ATOM 5183 N N . ALA B 1 156 ? 10.945 -62.969 -29.953 1 94.44 156 ALA B N 1
ATOM 5184 C CA . ALA B 1 156 ? 9.938 -62 -30.375 1 94.44 156 ALA B CA 1
ATOM 5185 C C . ALA B 1 156 ? 9.203 -61.406 -29.188 1 94.44 156 ALA B C 1
ATOM 5187 O O . ALA B 1 156 ? 9.016 -60.188 -29.109 1 94.44 156 ALA B O 1
ATOM 5188 N N . ILE B 1 157 ? 8.844 -62.188 -28.219 1 94.44 157 ILE B N 1
ATOM 5189 C CA . ILE B 1 157 ? 8.094 -61.719 -27.062 1 94.44 157 ILE B CA 1
ATOM 5190 C C . ILE B 1 157 ? 9 -60.906 -26.141 1 94.44 157 ILE B C 1
ATOM 5192 O O . ILE B 1 157 ? 8.609 -59.844 -25.656 1 94.44 157 ILE B O 1
ATOM 5196 N N . VAL B 1 158 ? 10.234 -61.375 -25.984 1 93.44 158 VAL B N 1
ATOM 5197 C CA . VAL B 1 158 ? 11.164 -60.688 -25.094 1 93.44 158 VAL B CA 1
ATOM 5198 C C . VAL B 1 158 ? 11.5 -59.312 -25.688 1 93.44 158 VAL B C 1
ATOM 5200 O O . VAL B 1 158 ? 11.539 -58.312 -24.969 1 93.44 158 VAL B O 1
ATOM 5203 N N . THR B 1 159 ? 11.727 -59.219 -26.953 1 92.25 159 THR B N 1
ATOM 5204 C CA . THR B 1 159 ? 12.031 -57.938 -27.594 1 92.25 159 THR B CA 1
ATOM 5205 C C . THR B 1 159 ? 10.875 -56.969 -27.422 1 92.25 159 THR B C 1
ATOM 5207 O O . THR B 1 159 ? 11.094 -55.812 -27.062 1 92.25 159 THR B O 1
ATOM 5210 N N . THR B 1 160 ? 9.672 -57.406 -27.578 1 90.62 160 THR B N 1
ATOM 5211 C CA . THR B 1 160 ? 8.5 -56.562 -27.438 1 90.62 160 THR B CA 1
ATOM 5212 C C . THR B 1 160 ? 8.281 -56.156 -25.984 1 90.62 160 THR B C 1
ATOM 5214 O O . THR B 1 160 ? 8.016 -55 -25.688 1 90.62 160 THR B O 1
ATOM 5217 N N . ALA B 1 161 ? 8.461 -57.125 -25.078 1 90.5 161 ALA B N 1
ATOM 5218 C CA . ALA B 1 161 ? 8.242 -56.875 -23.656 1 90.5 161 ALA B CA 1
ATOM 5219 C C . ALA B 1 161 ? 9.266 -55.875 -23.125 1 90.5 161 ALA B C 1
ATOM 5221 O O . ALA B 1 161 ? 8.906 -54.906 -22.469 1 90.5 161 ALA B O 1
ATOM 5222 N N . VAL B 1 162 ? 10.508 -56.125 -23.406 1 88.94 162 VAL B N 1
ATOM 5223 C CA . VAL B 1 162 ? 11.57 -55.281 -22.891 1 88.94 162 VAL B CA 1
ATOM 5224 C C . VAL B 1 162 ? 11.516 -53.906 -23.578 1 88.94 162 VAL B C 1
ATOM 5226 O O . VAL B 1 162 ? 11.641 -52.875 -22.922 1 88.94 162 VAL B O 1
ATOM 5229 N N . GLY B 1 163 ? 11.305 -53.906 -24.859 1 83.62 163 GLY B N 1
ATOM 5230 C CA . GLY B 1 163 ? 11.18 -52.625 -25.578 1 83.62 163 GLY B CA 1
ATOM 5231 C C . GLY B 1 163 ? 10.016 -51.781 -25.094 1 83.62 163 GLY B C 1
ATOM 5232 O O . GLY B 1 163 ? 10.195 -50.594 -24.766 1 83.62 163 GLY B O 1
ATOM 5233 N N . LEU B 1 164 ? 8.859 -52.344 -25 1 86 164 LEU B N 1
ATOM 5234 C CA . LEU B 1 164 ? 7.668 -51.656 -24.516 1 86 164 LEU B CA 1
ATOM 5235 C C . LEU B 1 164 ? 7.824 -51.25 -23.062 1 86 164 LEU B C 1
ATOM 5237 O O . LEU B 1 164 ? 7.52 -50.094 -22.703 1 86 164 LEU B O 1
ATOM 5241 N N . GLY B 1 165 ? 8.312 -52.125 -22.234 1 86.19 165 GLY B N 1
ATOM 5242 C CA . GLY B 1 165 ? 8.5 -51.844 -20.828 1 86.19 165 GLY B CA 1
ATOM 5243 C C . GLY B 1 165 ? 9.43 -50.656 -20.578 1 86.19 165 GLY B C 1
ATOM 5244 O O . GLY B 1 165 ? 9.094 -49.75 -19.828 1 86.19 165 GLY B O 1
ATOM 5245 N N . LEU B 1 166 ? 10.531 -50.688 -21.219 1 84.38 166 LEU B N 1
ATOM 5246 C CA . LEU B 1 166 ? 11.5 -49.594 -21.031 1 84.38 166 LEU B CA 1
ATOM 5247 C C . LEU B 1 166 ? 10.945 -48.281 -21.562 1 84.38 166 LEU B C 1
ATOM 5249 O O . LEU B 1 166 ? 11.117 -47.25 -20.922 1 84.38 166 LEU B O 1
ATOM 5253 N N . ALA B 1 167 ? 10.328 -48.281 -22.688 1 81.75 167 ALA B N 1
ATOM 5254 C CA . ALA B 1 167 ? 9.742 -47.062 -23.25 1 81.75 167 ALA B CA 1
ATOM 5255 C C . ALA B 1 167 ? 8.711 -46.469 -22.312 1 81.75 167 ALA B C 1
ATOM 5257 O O . ALA B 1 167 ? 8.703 -45.25 -22.094 1 81.75 167 ALA B O 1
ATOM 5258 N N . LEU B 1 168 ? 7.914 -47.312 -21.734 1 86.69 168 LEU B N 1
ATOM 5259 C CA . LEU B 1 168 ? 6.855 -46.844 -20.859 1 86.69 168 LEU B CA 1
ATOM 5260 C C . LEU B 1 168 ? 7.434 -46.312 -19.531 1 86.69 168 LEU B C 1
ATOM 5262 O O . LEU B 1 168 ? 6.934 -45.344 -18.969 1 86.69 168 LEU B O 1
ATOM 5266 N N . ILE B 1 169 ? 8.484 -46.969 -19.062 1 86.38 169 ILE B N 1
ATOM 5267 C CA . ILE B 1 169 ? 9.109 -46.531 -17.828 1 86.38 169 ILE B CA 1
ATOM 5268 C C . ILE B 1 169 ? 9.727 -45.156 -18.016 1 86.38 169 ILE B C 1
ATOM 5270 O O . ILE B 1 169 ? 9.539 -44.25 -17.172 1 86.38 169 ILE B O 1
ATOM 5274 N N . VAL B 1 170 ? 10.383 -44.969 -19.109 1 83.88 170 VAL B N 1
ATOM 5275 C CA . VAL B 1 170 ? 11.023 -43.688 -19.391 1 83.88 170 VAL B CA 1
ATOM 5276 C C . VAL B 1 170 ? 9.953 -42.594 -19.562 1 83.88 170 VAL B C 1
ATOM 5278 O O . VAL B 1 170 ? 10.086 -41.5 -19.016 1 83.88 170 VAL B O 1
ATOM 5281 N N . LEU B 1 171 ? 8.938 -42.969 -20.266 1 83.75 171 LEU B N 1
ATOM 5282 C CA . LEU B 1 171 ? 7.852 -42.031 -20.469 1 83.75 171 LEU B CA 1
ATOM 5283 C C . LEU B 1 171 ? 7.199 -41.656 -19.156 1 83.75 171 LEU B C 1
ATOM 5285 O O . LEU B 1 171 ? 6.98 -40.469 -18.891 1 83.75 171 LEU B O 1
ATOM 5289 N N . GLN B 1 172 ? 6.926 -42.562 -18.312 1 85.5 172 GLN B N 1
ATOM 5290 C CA . GLN B 1 172 ? 6.266 -42.312 -17.031 1 85.5 172 GLN B CA 1
ATOM 5291 C C . GLN B 1 172 ? 7.16 -41.469 -16.109 1 85.5 172 GLN B C 1
ATOM 5293 O O . GLN B 1 172 ? 6.676 -40.594 -15.391 1 85.5 172 GLN B O 1
ATOM 5298 N N . ARG B 1 173 ? 8.414 -41.719 -16.141 1 86.19 173 ARG B N 1
ATOM 5299 C CA . ARG B 1 173 ? 9.352 -40.969 -15.328 1 86.19 173 ARG B CA 1
ATOM 5300 C C . ARG B 1 173 ? 9.352 -39.5 -15.742 1 86.19 173 ARG B C 1
ATOM 5302 O O . ARG B 1 173 ? 9.359 -38.594 -14.891 1 86.19 173 ARG B O 1
ATOM 5309 N N . ARG B 1 174 ? 9.328 -39.281 -16.984 1 85.75 174 ARG B N 1
ATOM 5310 C CA . ARG B 1 174 ? 9.297 -37.906 -17.484 1 85.75 174 ARG B CA 1
ATOM 5311 C C . ARG B 1 174 ? 8.008 -37.219 -17.062 1 85.75 174 ARG B C 1
ATOM 5313 O O . ARG B 1 174 ? 8.039 -36.062 -16.641 1 85.75 174 ARG B O 1
ATOM 5320 N N . VAL B 1 175 ? 6.938 -37.906 -17.172 1 84.38 175 VAL B N 1
ATOM 5321 C CA . VAL B 1 175 ? 5.641 -37.312 -16.812 1 84.38 175 VAL B CA 1
ATOM 5322 C C . VAL B 1 175 ? 5.621 -36.969 -15.336 1 84.38 175 VAL B C 1
ATOM 5324 O O . VAL B 1 175 ? 5.172 -35.906 -14.945 1 84.38 175 VAL B O 1
ATOM 5327 N N . ILE B 1 176 ? 6.16 -37.844 -14.531 1 86.19 176 ILE B N 1
ATOM 5328 C CA . ILE B 1 176 ? 6.188 -37.625 -13.086 1 86.19 176 ILE B CA 1
ATOM 5329 C C . ILE B 1 176 ? 7.062 -36.438 -12.766 1 86.19 176 ILE B C 1
ATOM 5331 O O . ILE B 1 176 ? 6.68 -35.562 -11.961 1 86.19 176 ILE B O 1
ATOM 5335 N N . LEU B 1 177 ? 8.211 -36.312 -13.383 1 89.75 177 LEU B N 1
ATOM 5336 C CA . LEU B 1 177 ? 9.117 -35.188 -13.117 1 89.75 177 LEU B CA 1
ATOM 5337 C C . LEU B 1 177 ? 8.484 -33.875 -13.539 1 89.75 177 LEU B C 1
ATOM 5339 O O . LEU B 1 177 ? 8.57 -32.875 -12.812 1 89.75 177 LEU B O 1
ATOM 5343 N N . ASP B 1 178 ? 7.793 -33.875 -14.625 1 88.69 178 ASP B N 1
ATOM 5344 C CA . ASP B 1 178 ? 7.141 -32.688 -15.102 1 88.69 178 ASP B CA 1
ATOM 5345 C C . ASP B 1 178 ? 5.988 -32.281 -14.188 1 88.69 178 ASP B C 1
ATOM 5347 O O . ASP B 1 178 ? 5.809 -31.094 -13.891 1 88.69 178 ASP B O 1
ATOM 5351 N N . THR B 1 179 ? 5.258 -33.25 -13.781 1 87.5 179 THR B N 1
ATOM 5352 C CA . THR B 1 179 ? 4.145 -32.969 -12.875 1 87.5 179 THR B CA 1
ATOM 5353 C C . THR B 1 179 ? 4.648 -32.438 -11.547 1 87.5 179 THR B C 1
ATOM 5355 O O . THR B 1 179 ? 4.062 -31.5 -10.992 1 87.5 179 THR B O 1
ATOM 5358 N N . ARG B 1 180 ? 5.73 -32.969 -11.094 1 90.25 180 ARG B N 1
ATOM 5359 C CA . ARG B 1 180 ? 6.305 -32.5 -9.844 1 90.25 180 ARG B CA 1
ATOM 5360 C C . ARG B 1 180 ? 6.812 -31.062 -9.977 1 90.25 180 ARG B C 1
ATOM 5362 O O . ARG B 1 180 ? 6.609 -30.25 -9.078 1 90.25 180 ARG B O 1
ATOM 5369 N N . ARG B 1 181 ? 7.438 -30.766 -10.992 1 92 181 ARG B N 1
ATOM 5370 C CA . ARG B 1 181 ? 7.938 -29.422 -11.234 1 92 181 ARG B CA 1
ATOM 5371 C C . ARG B 1 181 ? 6.797 -28.406 -11.25 1 92 181 ARG B C 1
ATOM 5373 O O . ARG B 1 181 ? 6.883 -27.359 -10.609 1 92 181 ARG B O 1
ATOM 5380 N N . ARG B 1 182 ? 5.746 -28.719 -11.883 1 91.38 182 ARG B N 1
ATOM 5381 C CA . ARG B 1 182 ? 4.602 -27.812 -11.992 1 91.38 182 ARG B CA 1
ATOM 5382 C C . ARG B 1 182 ? 3.9 -27.656 -10.641 1 91.38 182 ARG B C 1
ATOM 5384 O O . ARG B 1 182 ? 3.441 -26.578 -10.297 1 91.38 182 ARG B O 1
ATOM 5391 N N . ALA B 1 183 ? 3.85 -28.797 -9.992 1 90.94 183 ALA B N 1
ATOM 5392 C CA . ALA B 1 183 ? 3.254 -28.75 -8.664 1 90.94 183 ALA B CA 1
ATOM 5393 C C . ALA B 1 183 ? 4.059 -27.844 -7.727 1 90.94 183 ALA B C 1
ATOM 5395 O O . ALA B 1 183 ? 3.492 -27.047 -6.988 1 90.94 183 ALA B O 1
ATOM 5396 N N . LEU B 1 184 ? 5.344 -27.969 -7.816 1 92.38 184 LEU B N 1
ATOM 5397 C CA . LEU B 1 184 ? 6.211 -27.141 -6.992 1 92.38 184 LEU B CA 1
ATOM 5398 C C . LEU B 1 184 ? 6.07 -25.672 -7.371 1 92.38 184 LEU B C 1
ATOM 5400 O O . LEU B 1 184 ? 6.035 -24.797 -6.496 1 92.38 184 LEU B O 1
ATOM 5404 N N . MET B 1 185 ? 5.969 -25.453 -8.609 1 92.62 185 MET B N 1
ATOM 5405 C CA . MET B 1 185 ? 5.812 -24.094 -9.078 1 92.62 185 MET B CA 1
ATOM 5406 C C . MET B 1 185 ? 4.496 -23.5 -8.586 1 92.62 185 MET B C 1
ATOM 5408 O O . MET B 1 185 ? 4.457 -22.344 -8.141 1 92.62 185 MET B O 1
ATOM 5412 N N . GLU B 1 186 ? 3.496 -24.234 -8.703 1 92.81 186 GLU B N 1
ATOM 5413 C CA . GLU B 1 186 ? 2.193 -23.797 -8.211 1 92.81 186 GLU B CA 1
ATOM 5414 C C . GLU B 1 186 ? 2.256 -23.453 -6.73 1 92.81 186 GLU B C 1
ATOM 5416 O O . GLU B 1 186 ? 1.737 -22.406 -6.312 1 92.81 186 GLU B O 1
ATOM 5421 N N . VAL B 1 187 ? 2.875 -24.312 -5.961 1 92 187 VAL B N 1
ATOM 5422 C CA . VAL B 1 187 ? 3.014 -24.094 -4.527 1 92 187 VAL B CA 1
ATOM 5423 C C . VAL B 1 187 ? 3.795 -22.797 -4.285 1 92 187 VAL B C 1
ATOM 5425 O O . VAL B 1 187 ? 3.398 -21.969 -3.463 1 92 187 VAL B O 1
ATOM 5428 N N . ARG B 1 188 ? 4.797 -22.578 -4.988 1 90.25 188 ARG B N 1
ATOM 5429 C CA . ARG B 1 188 ? 5.633 -21.391 -4.848 1 90.25 188 ARG B CA 1
ATOM 5430 C C . ARG B 1 188 ? 4.84 -20.125 -5.148 1 90.25 188 ARG B C 1
ATOM 5432 O O . ARG B 1 188 ? 4.945 -19.125 -4.426 1 90.25 188 ARG B O 1
ATOM 5439 N N . LEU B 1 189 ? 4.098 -20.156 -6.18 1 93.12 189 LEU B N 1
ATOM 5440 C CA . LEU B 1 189 ? 3.305 -19 -6.578 1 93.12 189 LEU B CA 1
ATOM 5441 C C . LEU B 1 189 ? 2.207 -18.703 -5.559 1 93.12 189 LEU B C 1
ATOM 5443 O O . LEU B 1 189 ? 1.954 -17.547 -5.223 1 93.12 189 LEU B O 1
ATOM 5447 N N . ARG B 1 190 ? 1.612 -19.75 -5.023 1 92.94 190 ARG B N 1
ATOM 5448 C CA . ARG B 1 190 ? 0.583 -19.594 -4 1 92.94 190 ARG B CA 1
ATOM 5449 C C . ARG B 1 190 ? 1.165 -19.016 -2.719 1 92.94 190 ARG B C 1
ATOM 5451 O O . ARG B 1 190 ? 0.527 -18.188 -2.061 1 92.94 190 ARG B O 1
ATOM 5458 N N . GLU B 1 191 ? 2.295 -19.453 -2.447 1 92.06 191 GLU B N 1
ATOM 5459 C CA . GLU B 1 191 ? 2.986 -18.922 -1.272 1 92.06 191 GLU B CA 1
ATOM 5460 C C . GLU B 1 191 ? 3.352 -17.453 -1.456 1 92.06 191 GLU B C 1
ATOM 5462 O O . GLU B 1 191 ? 3.238 -16.656 -0.521 1 92.06 191 GLU B O 1
ATOM 5467 N N . ALA B 1 192 ? 3.775 -17.125 -2.611 1 92 192 ALA B N 1
ATOM 5468 C CA . ALA B 1 192 ? 4.125 -15.734 -2.904 1 92 192 ALA B CA 1
ATOM 5469 C C . ALA B 1 192 ? 2.916 -14.82 -2.738 1 92 192 ALA B C 1
ATOM 5471 O O . ALA B 1 192 ? 3.041 -13.703 -2.227 1 92 192 ALA B O 1
ATOM 5472 N N . LEU B 1 193 ? 1.792 -15.289 -3.115 1 93.81 193 LEU B N 1
ATOM 5473 C CA . LEU B 1 193 ? 0.556 -14.531 -2.988 1 93.81 193 LEU B CA 1
ATOM 5474 C C . LEU B 1 193 ? 0.08 -14.5 -1.539 1 93.81 193 LEU B C 1
ATOM 5476 O O . LEU B 1 193 ? -0.281 -13.445 -1.018 1 93.81 193 LEU B O 1
ATOM 5480 N N . GLY B 1 194 ? 0.166 -15.609 -0.905 1 93.56 194 GLY B N 1
ATOM 5481 C CA . GLY B 1 194 ? -0.335 -15.766 0.452 1 93.56 194 GLY B CA 1
ATOM 5482 C C . GLY B 1 194 ? 0.503 -15.031 1.483 1 93.56 194 GLY B C 1
ATOM 5483 O O . GLY B 1 194 ? -0.011 -14.609 2.52 1 93.56 194 GLY B O 1
ATOM 5484 N N . ASP B 1 195 ? 1.744 -14.781 1.188 1 93.12 195 ASP B N 1
ATOM 5485 C CA . ASP B 1 195 ? 2.682 -14.25 2.172 1 93.12 195 ASP B CA 1
ATOM 5486 C C . ASP B 1 195 ? 2.836 -12.742 2.023 1 93.12 195 ASP B C 1
ATOM 5488 O O . ASP B 1 195 ? 3.648 -12.117 2.713 1 93.12 195 ASP B O 1
ATOM 5492 N N . GLN B 1 196 ? 2.072 -12.156 1.243 1 93.88 196 GLN B N 1
ATOM 5493 C CA . GLN B 1 196 ? 2.18 -10.719 1.018 1 93.88 196 GLN B CA 1
ATOM 5494 C C . GLN B 1 196 ? 1.818 -9.938 2.275 1 93.88 196 GLN B C 1
ATOM 5496 O O . GLN B 1 196 ? 0.987 -10.383 3.07 1 93.88 196 GLN B O 1
ATOM 5501 N N . PRO B 1 197 ? 2.465 -8.75 2.414 1 94.56 197 PRO B N 1
ATOM 5502 C CA . PRO B 1 197 ? 2.199 -7.973 3.627 1 94.56 197 PRO B CA 1
ATOM 5503 C C . PRO B 1 197 ? 0.773 -7.43 3.68 1 94.56 197 PRO B C 1
ATOM 5505 O O . PRO B 1 197 ? 0.236 -7.199 4.766 1 94.56 197 PRO B O 1
ATOM 5508 N N . HIS B 1 198 ? 0.207 -7.246 2.541 1 95.69 198 HIS B N 1
ATOM 5509 C CA . HIS B 1 198 ? -1.129 -6.664 2.463 1 95.69 198 HIS B CA 1
ATOM 5510 C C . HIS B 1 198 ? -2.125 -7.656 1.87 1 95.69 198 HIS B C 1
ATOM 5512 O O . HIS B 1 198 ? -1.732 -8.695 1.341 1 95.69 198 HIS B O 1
ATOM 5518 N N . LEU B 1 199 ? -3.367 -7.348 2.088 1 96.06 199 LEU B N 1
ATOM 5519 C CA . LEU B 1 199 ? -4.422 -8.164 1.502 1 96.06 199 LEU B CA 1
ATOM 5520 C C . LEU B 1 199 ? -4.586 -7.863 0.017 1 96.06 199 LEU B C 1
ATOM 5522 O O . LEU B 1 199 ? -4.73 -6.699 -0.371 1 96.06 199 LEU B O 1
ATOM 5526 N N . LEU B 1 200 ? -4.465 -8.875 -0.729 1 95.88 200 LEU B N 1
ATOM 5527 C CA . LEU B 1 200 ? -4.66 -8.766 -2.17 1 95.88 200 LEU B CA 1
ATOM 5528 C C . LEU B 1 200 ? -6.027 -9.305 -2.576 1 95.88 200 LEU B C 1
ATOM 5530 O O . LEU B 1 200 ? -6.449 -10.359 -2.096 1 95.88 200 LEU B O 1
ATOM 5534 N N . VAL B 1 201 ? -6.715 -8.617 -3.494 1 95.69 201 VAL B N 1
ATOM 5535 C CA . VAL B 1 201 ? -8.039 -9.078 -3.898 1 95.69 201 VAL B CA 1
ATOM 5536 C C . VAL B 1 201 ? -8.188 -8.953 -5.414 1 95.69 201 VAL B C 1
ATOM 5538 O O . VAL B 1 201 ? -7.508 -8.141 -6.047 1 95.69 201 VAL B O 1
ATOM 5541 N N . VAL B 1 202 ? -8.969 -9.781 -5.953 1 95.25 202 VAL B N 1
ATOM 5542 C CA . VAL B 1 202 ? -9.43 -9.695 -7.332 1 95.25 202 VAL B CA 1
ATOM 5543 C C . VAL B 1 202 ? -10.93 -9.43 -7.359 1 95.25 202 VAL B C 1
ATOM 5545 O O . VAL B 1 202 ? -11.703 -10.133 -6.707 1 95.25 202 VAL B O 1
ATOM 5548 N N . VAL B 1 203 ? -11.273 -8.43 -8.117 1 95.56 203 VAL B N 1
ATOM 5549 C CA . VAL B 1 203 ? -12.656 -7.969 -8.109 1 95.56 203 VAL B CA 1
ATOM 5550 C C . VAL B 1 203 ? -13.219 -7.973 -9.523 1 95.56 203 VAL B C 1
ATOM 5552 O O . VAL B 1 203 ? -12.531 -7.59 -10.477 1 95.56 203 VAL B O 1
ATOM 5555 N N . GLN B 1 204 ? -14.398 -8.469 -9.578 1 94.25 204 GLN B N 1
ATOM 5556 C CA . GLN B 1 204 ? -15.125 -8.352 -10.844 1 94.25 204 GLN B CA 1
ATOM 5557 C C . GLN B 1 204 ? -15.742 -6.957 -10.992 1 94.25 204 GLN B C 1
ATOM 5559 O O . GLN B 1 204 ? -15.922 -6.246 -10 1 94.25 204 GLN B O 1
ATOM 5564 N N . PRO B 1 205 ? -16.047 -6.531 -12.258 1 88.94 205 PRO B N 1
ATOM 5565 C CA . PRO B 1 205 ? -16.594 -5.191 -12.453 1 88.94 205 PRO B CA 1
ATOM 5566 C C . PRO B 1 205 ? -17.906 -4.977 -11.688 1 88.94 205 PRO B C 1
ATOM 5568 O O . PRO B 1 205 ? -18.25 -3.838 -11.367 1 88.94 205 PRO B O 1
ATOM 5571 N N . GLY B 1 206 ? -18.594 -5.988 -11.375 1 89.69 206 GLY B N 1
ATOM 5572 C CA . GLY B 1 206 ? -19.797 -5.875 -10.578 1 89.69 206 GLY B CA 1
ATOM 5573 C C . GLY B 1 206 ? -19.516 -5.695 -9.094 1 89.69 206 GLY B C 1
ATOM 5574 O O . GLY B 1 206 ? -20.438 -5.453 -8.312 1 89.69 206 GLY B O 1
ATOM 5575 N N . GLY B 1 207 ? -18.312 -5.766 -8.734 1 93.69 207 GLY B N 1
ATOM 5576 C CA . GLY B 1 207 ? -17.922 -5.488 -7.359 1 93.69 207 GLY B CA 1
ATOM 5577 C C . GLY B 1 207 ? -17.734 -6.742 -6.527 1 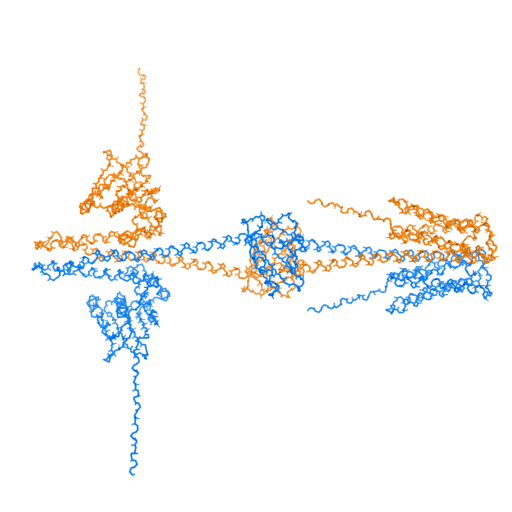93.69 207 GLY B C 1
ATOM 5578 O O . GLY B 1 207 ? -17.375 -6.664 -5.348 1 93.69 207 GLY B O 1
ATOM 5579 N N . LYS B 1 208 ? -17.922 -7.836 -7.09 1 95.5 208 LYS B N 1
ATOM 5580 C CA . LYS B 1 208 ? -17.812 -9.094 -6.355 1 95.5 208 LYS B CA 1
ATOM 5581 C C . LYS B 1 208 ? -16.359 -9.547 -6.246 1 95.5 208 LYS B C 1
ATOM 5583 O O . LYS B 1 208 ? -15.625 -9.516 -7.23 1 95.5 208 LYS B O 1
ATOM 5588 N N . LEU B 1 209 ? -15.984 -10.008 -5.051 1 95.75 209 LEU B N 1
ATOM 5589 C CA . LEU B 1 209 ? -14.641 -10.531 -4.812 1 95.75 209 LEU B CA 1
ATOM 5590 C C . LEU B 1 209 ? -14.516 -11.961 -5.324 1 95.75 209 LEU B C 1
ATOM 5592 O O . LEU B 1 209 ? -15.305 -12.836 -4.945 1 95.75 209 LEU B O 1
ATOM 5596 N N . VAL B 1 210 ? -13.508 -12.172 -6.133 1 93.62 210 VAL B N 1
ATOM 5597 C CA . VAL B 1 210 ? -13.328 -13.477 -6.762 1 93.62 210 VAL B CA 1
ATOM 5598 C C . VAL B 1 210 ? -12.234 -14.258 -6.031 1 93.62 210 VAL B C 1
ATOM 5600 O O . VAL B 1 210 ? -12.312 -15.484 -5.918 1 93.62 210 VAL B O 1
ATOM 5603 N N . ALA B 1 211 ? -11.266 -13.57 -5.59 1 93.12 211 ALA B N 1
ATOM 5604 C CA . ALA B 1 211 ? -10.141 -14.203 -4.902 1 93.12 211 ALA B CA 1
ATOM 5605 C C . ALA B 1 211 ? -9.477 -13.234 -3.926 1 93.12 211 ALA B C 1
ATOM 5607 O O . ALA B 1 211 ? -9.594 -12.016 -4.074 1 93.12 211 ALA B O 1
ATOM 5608 N N . ALA B 1 212 ? -8.898 -13.789 -2.938 1 94.19 212 ALA B N 1
ATOM 5609 C CA . ALA B 1 212 ? -8.18 -13.016 -1.932 1 94.19 212 ALA B CA 1
ATOM 5610 C C . ALA B 1 212 ? -6.965 -13.789 -1.416 1 94.19 212 ALA B C 1
ATOM 5612 O O . ALA B 1 212 ? -7.027 -15 -1.231 1 94.19 212 ALA B O 1
ATOM 5613 N N . TRP B 1 213 ? -5.871 -13.078 -1.347 1 93.62 213 TRP B N 1
ATOM 5614 C CA . TRP B 1 213 ? -4.645 -13.641 -0.79 1 93.62 213 TRP B CA 1
ATOM 5615 C C . TRP B 1 213 ? -3.965 -12.648 0.145 1 93.62 213 TRP B C 1
ATOM 5617 O O . TRP B 1 213 ? -4.367 -11.484 0.224 1 93.62 213 TRP B O 1
ATOM 5627 N N . GLY B 1 214 ? -2.975 -13.188 0.846 1 93.06 214 GLY B N 1
ATOM 5628 C CA . GLY B 1 214 ? -2.146 -12.289 1.635 1 93.06 214 GLY B CA 1
ATOM 5629 C C . GLY B 1 214 ? -2.621 -12.141 3.068 1 93.06 214 GLY B C 1
ATOM 5630 O O . GLY B 1 214 ? -3.312 -13.023 3.592 1 93.06 214 GLY B O 1
ATOM 5631 N N . ASN B 1 215 ? -2.148 -10.961 3.621 1 92.31 215 ASN B N 1
ATOM 5632 C CA . ASN B 1 215 ? -2.426 -10.727 5.031 1 92.31 215 ASN B CA 1
ATOM 5633 C C . ASN B 1 215 ? -3.537 -9.695 5.219 1 92.31 215 ASN B C 1
ATOM 5635 O O . ASN B 1 215 ? -3.33 -8.5 4.992 1 92.31 215 ASN B O 1
ATOM 5639 N N . ALA B 1 216 ? -4.598 -10.164 5.703 1 93.06 216 ALA B N 1
ATOM 5640 C CA . ALA B 1 216 ? -5.711 -9.258 5.965 1 93.06 216 ALA B CA 1
ATOM 5641 C C . ALA B 1 216 ? -5.453 -8.406 7.203 1 93.06 216 ALA B C 1
ATOM 5643 O O . ALA B 1 216 ? -5.043 -8.93 8.242 1 93.06 216 ALA B O 1
ATOM 5644 N N . PRO B 1 217 ? -5.652 -7.121 7.012 1 93.31 217 PRO B N 1
ATOM 5645 C CA . PRO B 1 217 ? -5.516 -6.289 8.203 1 93.31 217 PRO B CA 1
ATOM 5646 C C . PRO B 1 217 ? -6.598 -6.57 9.25 1 93.31 217 PRO B C 1
ATOM 5648 O O . PRO B 1 217 ? -7.574 -7.266 8.953 1 93.31 217 PRO B O 1
ATOM 5651 N N . ARG B 1 218 ? -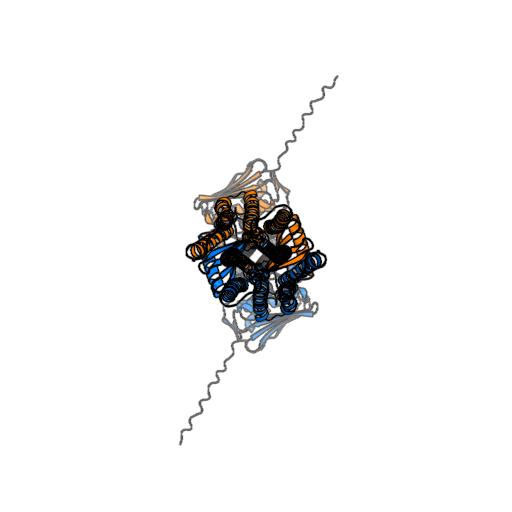6.289 -5.992 10.438 1 91.19 218 ARG B N 1
ATOM 5652 C CA . ARG B 1 218 ? -7.266 -6.16 11.508 1 91.19 218 ARG B CA 1
ATOM 5653 C C . ARG B 1 218 ? -8.641 -5.664 11.07 1 91.19 218 ARG B C 1
ATOM 5655 O O . ARG B 1 218 ? -8.758 -4.641 10.391 1 91.19 218 ARG B O 1
ATOM 5662 N N . GLY B 1 219 ? -9.695 -6.359 11.328 1 91.12 219 GLY B N 1
ATOM 5663 C CA . GLY B 1 219 ? -11.055 -6.012 10.93 1 91.12 219 GLY B CA 1
ATOM 5664 C C . GLY B 1 219 ? -11.555 -6.84 9.758 1 91.12 219 GLY B C 1
ATOM 5665 O O . GLY B 1 219 ? -12.766 -6.934 9.539 1 91.12 219 GLY B O 1
ATOM 5666 N N . LEU B 1 220 ? -10.555 -7.297 8.984 1 92.19 220 LEU B N 1
ATOM 5667 C CA . LEU B 1 220 ? -10.914 -8.141 7.848 1 92.19 220 LEU B CA 1
ATOM 5668 C C . LEU B 1 220 ? -10.375 -9.555 8.031 1 92.19 220 LEU B C 1
ATOM 5670 O O . LEU B 1 220 ? -10.625 -10.43 7.195 1 92.19 220 LEU B O 1
ATOM 5674 N N . LYS B 1 221 ? -9.633 -9.727 9.164 1 87.31 221 LYS B N 1
ATOM 5675 C CA . LYS B 1 221 ? -9.023 -11.031 9.43 1 87.31 221 LYS B CA 1
ATOM 5676 C C . LYS B 1 221 ? -10.094 -12.078 9.734 1 87.31 221 LYS B C 1
ATOM 5678 O O . LYS B 1 221 ? -11.062 -11.797 10.438 1 87.31 221 LYS B O 1
ATOM 5683 N N . GLY B 1 222 ? -9.906 -13.25 9.18 1 79.31 222 GLY B N 1
ATOM 5684 C CA . GLY B 1 222 ? -10.758 -14.383 9.523 1 79.31 222 GLY B CA 1
ATOM 5685 C C . GLY B 1 222 ? -12.055 -14.414 8.734 1 79.31 222 GLY B C 1
ATOM 5686 O O . GLY B 1 222 ? -12.875 -15.312 8.922 1 79.31 222 GLY B O 1
ATOM 5687 N N . GLN B 1 223 ? -12.25 -13.469 7.836 1 78.81 223 GLN B N 1
ATOM 5688 C CA . GLN B 1 223 ? -13.492 -13.422 7.07 1 78.81 223 GLN B CA 1
ATOM 5689 C C . GLN B 1 223 ? -13.328 -14.109 5.719 1 78.81 223 GLN B C 1
ATOM 5691 O O . GLN B 1 223 ? -12.234 -14.148 5.164 1 78.81 223 GLN B O 1
ATOM 5696 N N . VAL B 1 224 ? -14.445 -14.727 5.387 1 82.81 224 VAL B N 1
ATOM 5697 C CA . VAL B 1 224 ? -14.5 -15.25 4.027 1 82.81 224 VAL B CA 1
ATOM 5698 C C . VAL B 1 224 ? -14.812 -14.117 3.051 1 82.81 224 VAL B C 1
ATOM 5700 O O . VAL B 1 224 ? -15.914 -13.555 3.074 1 82.81 224 VAL B O 1
ATOM 5703 N N . LEU B 1 225 ? -13.867 -13.789 2.254 1 89.25 225 LEU B N 1
ATOM 5704 C CA . LEU B 1 225 ? -13.984 -12.602 1.41 1 89.25 225 LEU B CA 1
ATOM 5705 C C . LEU B 1 225 ? -14.492 -12.969 0.021 1 89.25 225 LEU B C 1
ATOM 5707 O O . LEU B 1 225 ? -15.234 -12.203 -0.597 1 89.25 225 LEU B O 1
ATOM 5711 N N . THR B 1 226 ? -14.25 -14.203 -0.33 1 91.31 226 THR B N 1
ATOM 5712 C CA . THR B 1 226 ? -14.594 -14.609 -1.686 1 91.31 226 THR B CA 1
ATOM 5713 C C . THR B 1 226 ? -16.109 -14.695 -1.854 1 91.31 226 THR B C 1
ATOM 5715 O O . THR B 1 226 ? -16.797 -15.281 -1.02 1 91.31 226 THR B O 1
ATOM 5718 N N . GLY B 1 227 ? -16.578 -14.133 -2.877 1 92.12 227 GLY B N 1
ATOM 5719 C CA . GLY B 1 227 ? -18 -14.172 -3.174 1 92.12 227 GLY B CA 1
ATOM 5720 C C . GLY B 1 227 ? -18.75 -12.961 -2.646 1 92.12 227 GLY B C 1
ATOM 5721 O O . GLY B 1 227 ? -19.891 -12.703 -3.061 1 92.12 227 GLY B O 1
ATOM 5722 N N . ARG B 1 228 ? -18.172 -12.188 -1.831 1 92.75 228 ARG B N 1
ATOM 5723 C CA . ARG B 1 228 ? -18.812 -11.016 -1.239 1 92.75 228 ARG B CA 1
ATOM 5724 C C . ARG B 1 228 ? -18.547 -9.766 -2.074 1 92.75 228 ARG B C 1
ATOM 5726 O O . ARG B 1 228 ? -17.516 -9.672 -2.746 1 92.75 228 ARG B O 1
ATOM 5733 N N . PRO B 1 229 ? -19.531 -8.836 -1.952 1 95.19 229 PRO B N 1
ATOM 5734 C CA . PRO B 1 229 ? -19.25 -7.551 -2.607 1 95.19 229 PRO B CA 1
ATOM 5735 C C . PRO B 1 229 ? -18.188 -6.73 -1.88 1 95.19 229 PRO B C 1
ATOM 5737 O O . PRO B 1 229 ? -18.156 -6.707 -0.647 1 95.19 229 PRO B O 1
ATOM 5740 N N . LEU B 1 230 ? -17.391 -6.109 -2.645 1 95.94 230 LEU B N 1
ATOM 5741 C CA . LEU B 1 230 ? -16.297 -5.293 -2.117 1 95.94 230 LEU B CA 1
ATOM 5742 C C . LEU B 1 230 ? -16.828 -4.227 -1.168 1 95.94 230 LEU B C 1
ATOM 5744 O O . LEU B 1 230 ? -16.219 -3.934 -0.143 1 95.94 230 LEU B O 1
ATOM 5748 N N . SER B 1 231 ? -18 -3.639 -1.477 1 95.44 231 SER B N 1
ATOM 5749 C CA . SER B 1 231 ? -18.578 -2.555 -0.693 1 95.44 231 SER B CA 1
ATOM 5750 C C . SER B 1 231 ? -18.938 -3.021 0.715 1 95.44 231 SER B C 1
ATOM 5752 O O . SER B 1 231 ? -18.953 -2.223 1.654 1 95.44 231 SER B O 1
ATOM 5754 N N . GLN B 1 232 ? -19.109 -4.297 0.89 1 94.38 232 GLN B N 1
ATOM 5755 C CA . GLN B 1 232 ? -19.531 -4.832 2.176 1 94.38 232 GLN B CA 1
ATOM 5756 C C . GLN B 1 232 ? -18.359 -4.93 3.152 1 94.38 232 GLN B C 1
ATOM 5758 O O . GLN B 1 232 ? -18.562 -5.172 4.344 1 94.38 232 GLN B O 1
ATOM 5763 N N . LEU B 1 233 ? -17.172 -4.727 2.711 1 95.25 233 LEU B N 1
ATOM 5764 C CA . LEU B 1 233 ? -16.016 -4.734 3.596 1 95.25 233 LEU B CA 1
ATOM 5765 C C . LEU B 1 233 ? -15.977 -3.471 4.449 1 95.25 233 LEU B C 1
ATOM 5767 O O . LEU B 1 233 ? -15.273 -3.426 5.465 1 95.25 233 LEU B O 1
ATOM 5771 N N . ALA B 1 234 ? -16.703 -2.494 3.99 1 96.19 234 ALA B N 1
ATOM 5772 C CA . ALA B 1 234 ? -16.688 -1.196 4.66 1 96.19 234 ALA B CA 1
ATOM 5773 C C . ALA B 1 234 ? -17.938 -1.004 5.516 1 96.19 234 ALA B C 1
ATOM 5775 O O . ALA B 1 234 ? -18.938 -1.717 5.344 1 96.19 234 ALA B O 1
ATOM 5776 N N . THR B 1 235 ? -17.844 -0.052 6.434 1 95.62 235 THR B N 1
ATOM 5777 C CA . THR B 1 235 ? -19.016 0.382 7.176 1 95.62 235 THR B CA 1
ATOM 5778 C C . THR B 1 235 ? -20.062 0.984 6.234 1 95.62 235 THR B C 1
ATOM 5780 O O . THR B 1 235 ? -19.719 1.434 5.137 1 95.62 235 THR B O 1
ATOM 5783 N N . PRO B 1 236 ? -21.312 0.941 6.637 1 95.31 236 PRO B N 1
ATOM 5784 C CA . PRO B 1 236 ? -22.375 1.482 5.773 1 95.31 236 PRO B CA 1
ATOM 5785 C C . PRO B 1 236 ? -22.094 2.918 5.336 1 95.31 236 PRO B C 1
ATOM 5787 O O . PRO B 1 236 ? -22.406 3.291 4.199 1 95.31 236 PRO B O 1
ATOM 5790 N N . ALA B 1 237 ? -21.453 3.609 6.152 1 94.75 237 ALA B N 1
ATOM 5791 C CA . ALA B 1 237 ? -21.172 5.012 5.852 1 94.75 237 ALA B CA 1
ATOM 5792 C C . ALA B 1 237 ? -20.125 5.137 4.742 1 94.75 237 ALA B C 1
ATOM 5794 O O . ALA B 1 237 ? -20.156 6.086 3.959 1 94.75 237 ALA B O 1
ATOM 5795 N N . ASP B 1 238 ? -19.266 4.148 4.621 1 96.19 238 ASP B N 1
ATOM 5796 C CA . ASP B 1 238 ? -18.156 4.25 3.682 1 96.19 238 ASP B CA 1
ATOM 5797 C C . ASP B 1 238 ? -18.422 3.424 2.426 1 96.19 238 ASP B C 1
ATOM 5799 O O . ASP B 1 238 ? -17.609 3.412 1.5 1 96.19 238 ASP B O 1
ATOM 5803 N N . ARG B 1 239 ? -19.578 2.773 2.305 1 96.69 239 ARG B N 1
ATOM 5804 C CA . ARG B 1 239 ? -19.891 1.913 1.165 1 96.69 239 ARG B CA 1
ATOM 5805 C C . ARG B 1 239 ? -19.922 2.717 -0.131 1 96.69 239 ARG B C 1
ATOM 5807 O O . ARG B 1 239 ? -19.375 2.293 -1.148 1 96.69 239 ARG B O 1
ATOM 5814 N N . PRO B 1 240 ? -20.516 3.887 -0.015 1 95.94 240 PRO B N 1
ATOM 5815 C CA . PRO B 1 240 ? -20.516 4.668 -1.255 1 95.94 240 PRO B CA 1
ATOM 5816 C C . PRO B 1 240 ? -19.125 5.051 -1.723 1 95.94 240 PRO B C 1
ATOM 5818 O O . PRO B 1 240 ? -18.875 5.133 -2.928 1 95.94 240 PRO B O 1
ATOM 5821 N N . ARG B 1 241 ? -18.25 5.254 -0.824 1 95.94 241 ARG B N 1
ATOM 5822 C CA . ARG B 1 241 ? -16.859 5.602 -1.161 1 95.94 241 ARG B CA 1
ATOM 5823 C C . ARG B 1 241 ? -16.188 4.461 -1.908 1 95.94 241 ARG B C 1
ATOM 5825 O O . ARG B 1 241 ? -15.469 4.691 -2.883 1 95.94 241 ARG B O 1
ATOM 5832 N N . LEU B 1 242 ? -16.422 3.275 -1.464 1 96.56 242 LEU B N 1
ATOM 5833 C CA . LEU B 1 242 ? -15.828 2.115 -2.117 1 96.56 242 LEU B CA 1
ATOM 5834 C C . LEU B 1 242 ? -16.438 1.897 -3.5 1 96.56 242 LEU B C 1
ATOM 5836 O O . LEU B 1 242 ? -15.734 1.544 -4.445 1 96.56 242 LEU B O 1
ATOM 5840 N N . GLU B 1 243 ? -17.719 2.121 -3.607 1 96.38 243 GLU B N 1
ATOM 5841 C CA . GLU B 1 243 ? -18.391 1.99 -4.902 1 96.38 243 GLU B CA 1
ATOM 5842 C C . GLU B 1 243 ? -17.875 3.029 -5.895 1 96.38 243 GLU B C 1
ATOM 5844 O O . GLU B 1 243 ? -17.672 2.723 -7.07 1 96.38 243 GLU B O 1
ATOM 5849 N N . ALA B 1 244 ? -17.703 4.145 -5.367 1 96.62 244 ALA B N 1
ATOM 5850 C CA . ALA B 1 244 ? -17.156 5.207 -6.207 1 96.62 244 ALA B CA 1
ATOM 5851 C C . ALA B 1 244 ? -15.734 4.871 -6.668 1 96.62 244 ALA B C 1
ATOM 5853 O O . ALA B 1 244 ? -15.375 5.137 -7.816 1 96.62 244 ALA B O 1
ATOM 5854 N N . ALA B 1 245 ? -14.992 4.363 -5.766 1 96.38 245 ALA B N 1
ATOM 5855 C CA . ALA B 1 245 ? -13.617 3.982 -6.102 1 96.38 245 ALA B CA 1
ATOM 5856 C C . ALA B 1 245 ? -13.594 2.896 -7.172 1 96.38 245 ALA B C 1
ATOM 5858 O O . ALA B 1 245 ? -12.734 2.902 -8.055 1 96.38 245 ALA B O 1
ATOM 5859 N N . LEU B 1 246 ? -14.562 1.969 -7.066 1 96.19 246 LEU B N 1
ATOM 5860 C CA . LEU B 1 246 ? -14.68 0.909 -8.062 1 96.19 246 LEU B CA 1
ATOM 5861 C C . LEU B 1 246 ? -15 1.488 -9.438 1 96.19 246 LEU B C 1
ATOM 5863 O O . LEU B 1 246 ? -14.383 1.103 -10.438 1 96.19 246 LEU B O 1
ATOM 5867 N N . ARG B 1 247 ? -15.906 2.402 -9.453 1 95.62 247 ARG B N 1
ATOM 5868 C CA . ARG B 1 247 ? -16.281 3.045 -10.711 1 95.62 247 ARG B CA 1
ATOM 5869 C C . ARG B 1 247 ? -15.102 3.828 -11.289 1 95.62 247 ARG B C 1
ATOM 5871 O O . ARG B 1 247 ? -14.852 3.781 -12.492 1 95.62 247 ARG B O 1
ATOM 5878 N N . GLU B 1 248 ? -14.445 4.461 -10.406 1 96.44 248 GLU B N 1
ATOM 5879 C CA . GLU B 1 248 ? -13.281 5.238 -10.828 1 96.44 248 GLU B CA 1
ATOM 5880 C C . GLU B 1 248 ? -12.195 4.34 -11.414 1 96.44 248 GLU B C 1
ATOM 5882 O O . GLU B 1 248 ? -11.586 4.672 -12.43 1 96.44 248 GLU B O 1
ATOM 5887 N N . ALA B 1 249 ? -11.977 3.256 -10.781 1 95.94 249 ALA B N 1
ATOM 5888 C CA . ALA B 1 249 ? -10.961 2.322 -11.258 1 95.94 249 ALA B CA 1
ATOM 5889 C C . ALA B 1 249 ? -11.336 1.745 -12.617 1 95.94 249 ALA B C 1
ATOM 5891 O O . ALA B 1 249 ? -10.469 1.521 -13.469 1 95.94 249 ALA B O 1
ATOM 5892 N N . ILE B 1 250 ? -12.586 1.529 -12.844 1 95.06 250 ILE B N 1
ATOM 5893 C CA . ILE B 1 250 ? -13.07 0.972 -14.102 1 95.06 250 ILE B CA 1
ATOM 5894 C C . ILE B 1 250 ? -12.883 1.988 -15.227 1 95.06 250 ILE B C 1
ATOM 5896 O O . ILE B 1 250 ? -12.469 1.631 -16.328 1 95.06 250 ILE B O 1
ATOM 5900 N N . ILE B 1 251 ? -13.039 3.229 -14.891 1 94.69 251 ILE B N 1
ATOM 5901 C CA . ILE B 1 251 ? -13.016 4.281 -15.906 1 94.69 251 ILE B CA 1
ATOM 5902 C C . ILE B 1 251 ? -11.594 4.781 -16.109 1 94.69 251 ILE B C 1
ATOM 5904 O O . ILE B 1 251 ? -11.102 4.84 -17.234 1 94.69 251 ILE B O 1
ATOM 5908 N N . GLU B 1 252 ? -10.898 5.078 -14.984 1 94.31 252 GLU B N 1
ATOM 5909 C CA . GLU B 1 252 ? -9.602 5.734 -15.055 1 94.31 252 GLU B CA 1
ATOM 5910 C C . GLU B 1 252 ? -8.469 4.715 -15.055 1 94.31 252 GLU B C 1
ATOM 5912 O O . GLU B 1 252 ? -7.328 5.043 -15.391 1 94.31 252 GLU B O 1
ATOM 5917 N N . GLY B 1 253 ? -8.781 3.539 -14.633 1 94.44 253 GLY B N 1
ATOM 5918 C CA . GLY B 1 253 ? -7.766 2.504 -14.617 1 94.44 253 GLY B CA 1
ATOM 5919 C C . GLY B 1 253 ? -7.176 2.26 -13.242 1 94.44 253 GLY B C 1
ATOM 5920 O O . GLY B 1 253 ? -6.574 1.212 -12.992 1 94.44 253 GLY B O 1
ATOM 5921 N N . LYS B 1 254 ? -7.266 3.254 -12.43 1 94.44 254 LYS B N 1
ATOM 5922 C CA . LYS B 1 254 ? -6.785 3.109 -11.062 1 94.44 254 LYS B CA 1
ATOM 5923 C C . LYS B 1 254 ? -7.559 4.012 -10.102 1 94.44 254 LYS B C 1
ATOM 5925 O O . LYS B 1 254 ? -8.188 4.984 -10.531 1 94.44 254 LYS B O 1
ATOM 5930 N N . SER B 1 255 ? -7.551 3.615 -8.836 1 95.19 255 SER B N 1
ATOM 5931 C CA . SER B 1 255 ? -8.18 4.434 -7.797 1 95.19 255 SER B CA 1
ATOM 5932 C C . SER B 1 255 ? -7.656 4.062 -6.414 1 95.19 255 SER B C 1
ATOM 5934 O O . SER B 1 255 ? -7.156 2.955 -6.207 1 95.19 255 SER B O 1
ATOM 5936 N N . GLU B 1 256 ? -7.645 5.027 -5.566 1 94.31 256 GLU B N 1
ATOM 5937 C CA . GLU B 1 256 ? -7.273 4.84 -4.168 1 94.31 256 GLU B CA 1
ATOM 5938 C C . GLU B 1 256 ? -8.289 5.488 -3.234 1 94.31 256 GLU B C 1
ATOM 5940 O O . GLU B 1 256 ? -8.766 6.598 -3.496 1 94.31 256 GLU B O 1
ATOM 5945 N N . VAL B 1 257 ? -8.633 4.738 -2.166 1 95 257 VAL B N 1
ATOM 5946 C CA . VAL B 1 257 ? -9.633 5.285 -1.258 1 95 257 VAL B CA 1
ATOM 5947 C C . VAL B 1 257 ? -9.414 4.727 0.147 1 95 257 VAL B C 1
ATOM 5949 O O . VAL B 1 257 ? -8.961 3.592 0.308 1 95 257 VAL B O 1
ATOM 5952 N N . GLY B 1 258 ? -9.664 5.566 1.07 1 94.56 258 GLY B N 1
ATOM 5953 C CA . GLY B 1 258 ? -9.68 5.113 2.451 1 94.56 258 GLY B CA 1
ATOM 5954 C C . GLY B 1 258 ? -11.07 4.777 2.955 1 94.56 258 GLY B C 1
ATOM 5955 O O . GLY B 1 258 ? -12.062 5.348 2.488 1 94.56 258 GLY B O 1
ATOM 5956 N N . PHE B 1 259 ? -11.117 3.779 3.934 1 95.75 259 PHE B N 1
ATOM 5957 C CA . PHE B 1 259 ? -12.414 3.396 4.477 1 95.75 259 PHE B CA 1
ATOM 5958 C C . PHE B 1 259 ? -12.258 2.754 5.852 1 95.75 259 PHE B C 1
ATOM 5960 O O . PHE B 1 259 ? -11.172 2.293 6.203 1 95.75 259 PHE B O 1
ATOM 5967 N N . ALA B 1 260 ? -13.375 2.758 6.543 1 96.12 260 ALA B N 1
ATOM 5968 C CA . ALA B 1 260 ? -13.461 2.029 7.805 1 96.12 260 ALA B CA 1
ATOM 5969 C C . ALA B 1 260 ? -14.047 0.637 7.594 1 96.12 260 ALA B C 1
ATOM 5971 O O . ALA B 1 260 ? -15.148 0.495 7.055 1 96.12 260 ALA B O 1
ATOM 5972 N N . PRO B 1 261 ? -13.281 -0.397 8.023 1 95.5 261 PRO B N 1
ATOM 5973 C CA . PRO B 1 261 ? -13.812 -1.748 7.82 1 95.5 261 PRO B CA 1
ATOM 5974 C C . PRO B 1 261 ? -15.055 -2.029 8.656 1 95.5 261 PRO B C 1
ATOM 5976 O O . PRO B 1 261 ? -15.164 -1.553 9.789 1 95.5 261 PRO B O 1
ATOM 5979 N N . ALA B 1 262 ? -15.945 -2.834 8.125 1 91.94 262 ALA B N 1
ATOM 5980 C CA . ALA B 1 262 ? -17.219 -3.129 8.773 1 91.94 262 ALA B CA 1
ATOM 5981 C C . ALA B 1 262 ? -17.016 -3.822 10.109 1 91.94 262 ALA B C 1
ATOM 5983 O O . ALA B 1 262 ? -17.766 -3.588 11.062 1 91.94 262 ALA B O 1
ATOM 5984 N N . GLY B 1 263 ? -15.977 -4.648 10.211 1 89.88 263 GLY B N 1
ATOM 5985 C CA . GLY B 1 263 ? -15.75 -5.414 11.422 1 89.88 263 GLY B CA 1
ATOM 5986 C C . GLY B 1 263 ? -15.078 -4.605 12.516 1 89.88 263 GLY B C 1
ATOM 5987 O O . GLY B 1 263 ? -15.102 -4.996 13.688 1 89.88 263 GLY B O 1
ATOM 5988 N N . ALA B 1 264 ? -14.438 -3.469 12.211 1 92.69 264 ALA B N 1
ATOM 5989 C CA . ALA B 1 264 ? -13.758 -2.594 13.156 1 92.69 264 ALA B CA 1
ATOM 5990 C C . ALA B 1 264 ? -13.805 -1.141 12.695 1 92.69 264 ALA B C 1
ATOM 5992 O O . ALA B 1 264 ? -12.805 -0.609 12.203 1 92.69 264 ALA B O 1
ATOM 5993 N N . PRO B 1 265 ? -14.867 -0.433 13.039 1 91.75 265 PRO B N 1
ATOM 5994 C CA . PRO B 1 265 ? -15.094 0.91 12.5 1 91.75 265 PRO B CA 1
ATOM 5995 C C . PRO B 1 265 ? -14.094 1.937 13.031 1 91.75 265 PRO B C 1
ATOM 5997 O O . PRO B 1 265 ? -13.984 3.033 12.477 1 91.75 265 PRO B O 1
ATOM 6000 N N . ALA B 1 266 ? -13.391 1.581 14.031 1 91.12 266 ALA B N 1
ATOM 6001 C CA . ALA B 1 266 ? -12.414 2.498 14.609 1 91.12 266 ALA B CA 1
ATOM 6002 C C . ALA B 1 266 ? -11.117 2.494 13.797 1 91.12 266 ALA B C 1
ATOM 6004 O O . ALA B 1 266 ? -10.305 3.416 13.906 1 91.12 266 ALA B O 1
ATOM 6005 N N . LEU B 1 267 ? -11.008 1.539 12.953 1 93.5 267 LEU B N 1
ATOM 6006 C CA . LEU B 1 267 ? -9.797 1.41 12.156 1 93.5 267 LEU B CA 1
ATOM 6007 C C . LEU B 1 267 ? -9.953 2.105 10.812 1 93.5 267 LEU B C 1
ATOM 6009 O O . LEU B 1 267 ? -11.039 2.586 10.477 1 93.5 267 LEU B O 1
ATOM 6013 N N . TRP B 1 268 ? -8.836 2.223 10.164 1 94.75 268 TRP B N 1
ATOM 6014 C CA . TRP B 1 268 ? -8.812 2.85 8.844 1 94.75 268 TRP B CA 1
ATOM 6015 C C . TRP B 1 268 ? -7.914 2.068 7.891 1 94.75 268 TRP B C 1
ATOM 6017 O O . TRP B 1 268 ? -6.77 1.752 8.219 1 94.75 268 TRP B O 1
ATOM 6027 N N . HIS B 1 269 ? -8.547 1.734 6.766 1 96.44 269 HIS B N 1
ATOM 6028 C CA . HIS B 1 269 ? -7.805 0.995 5.75 1 96.44 269 HIS B CA 1
ATOM 6029 C C . HIS B 1 269 ? -7.742 1.771 4.438 1 96.44 269 HIS B C 1
ATOM 6031 O O . HIS B 1 269 ? -8.523 2.699 4.223 1 96.44 269 HIS B O 1
ATOM 6037 N N . GLU B 1 270 ? -6.75 1.401 3.666 1 95.81 270 GLU B N 1
ATOM 6038 C CA . GLU B 1 270 ? -6.617 1.984 2.334 1 95.81 270 GLU B CA 1
ATOM 6039 C C . GLU B 1 270 ? -6.699 0.912 1.252 1 95.81 270 GLU B C 1
ATOM 6041 O O . GLU B 1 270 ? -6.027 -0.118 1.339 1 95.81 270 GLU B O 1
ATOM 6046 N N . LEU B 1 271 ? -7.523 1.164 0.283 1 96.81 271 LEU B N 1
ATOM 6047 C CA . LEU B 1 271 ? -7.711 0.28 -0.862 1 96.81 271 LEU B CA 1
ATOM 6048 C C . LEU B 1 271 ? -7.141 0.904 -2.131 1 96.81 271 LEU B C 1
ATOM 6050 O O . LEU B 1 271 ? -7.461 2.049 -2.463 1 96.81 271 LEU B O 1
ATOM 6054 N N . SER B 1 272 ? -6.27 0.179 -2.752 1 96.81 272 SER B N 1
ATOM 6055 C CA . SER B 1 272 ? -5.766 0.551 -4.07 1 96.81 272 SER B CA 1
ATOM 6056 C C . SER B 1 272 ? -6.273 -0.401 -5.145 1 96.81 272 SER B C 1
ATOM 6058 O O . SER B 1 272 ? -6.055 -1.611 -5.066 1 96.81 272 SER B O 1
ATOM 6060 N N . LEU B 1 273 ? -6.957 0.133 -6.168 1 96.56 273 LEU B N 1
ATOM 6061 C CA . LEU B 1 273 ? -7.52 -0.671 -7.246 1 96.56 273 LEU B CA 1
ATOM 6062 C C . LEU B 1 273 ? -6.828 -0.367 -8.57 1 96.56 273 LEU B C 1
ATOM 6064 O O . LEU B 1 273 ? -6.449 0.777 -8.828 1 96.56 273 LEU B O 1
ATOM 6068 N N . ARG B 1 274 ? -6.703 -1.397 -9.375 1 95.75 274 ARG B N 1
ATOM 6069 C CA . ARG B 1 274 ? -6.152 -1.273 -10.719 1 95.75 274 ARG B CA 1
ATOM 6070 C C . ARG B 1 274 ? -6.938 -2.125 -11.711 1 95.75 274 ARG B C 1
ATOM 6072 O O . ARG B 1 274 ? -7.246 -3.287 -11.438 1 95.75 274 ARG B O 1
ATOM 6079 N N . ARG B 1 275 ? -7.18 -1.516 -12.805 1 95.56 275 ARG B N 1
ATOM 6080 C CA . ARG B 1 275 ? -7.859 -2.266 -13.859 1 95.56 275 ARG B CA 1
ATOM 6081 C C . ARG B 1 275 ? -6.859 -3.049 -14.703 1 95.56 275 ARG B C 1
ATOM 6083 O O . ARG B 1 275 ? -5.918 -2.473 -15.25 1 95.56 275 ARG B O 1
ATOM 6090 N N . VAL B 1 276 ? -7.004 -4.367 -14.766 1 92.12 276 VAL B N 1
ATOM 6091 C CA . VAL B 1 276 ? -6.156 -5.219 -15.586 1 92.12 276 VAL B CA 1
ATOM 6092 C C . VAL B 1 276 ? -6.762 -5.355 -16.984 1 92.12 276 VAL B C 1
ATOM 6094 O O . VAL B 1 276 ? -6.074 -5.152 -17.984 1 92.12 276 VAL B O 1
ATOM 6097 N N . ASN B 1 277 ? -7.98 -5.645 -16.984 1 89.88 277 ASN B N 1
ATOM 6098 C CA . ASN B 1 277 ? -8.82 -5.707 -18.172 1 89.88 277 ASN B CA 1
ATOM 6099 C C . ASN B 1 277 ? -10.273 -5.375 -17.859 1 89.88 277 ASN B C 1
ATOM 6101 O O . ASN B 1 277 ? -10.625 -5.145 -16.703 1 89.88 277 ASN B O 1
ATOM 6105 N N . PRO B 1 278 ? -11.055 -5.156 -18.828 1 87.69 278 PRO B N 1
ATOM 6106 C CA . PRO B 1 278 ? -12.422 -4.699 -18.594 1 87.69 278 PRO B CA 1
ATOM 6107 C C . PRO B 1 278 ? -13.203 -5.633 -17.672 1 87.69 278 PRO B C 1
ATOM 6109 O O . PRO B 1 278 ? -14.188 -5.215 -17.047 1 87.69 278 PRO B O 1
ATOM 6112 N N . ALA B 1 279 ? -12.758 -6.859 -17.547 1 88.44 279 ALA B N 1
ATOM 6113 C CA . ALA B 1 279 ? -13.531 -7.832 -16.797 1 88.44 279 ALA B CA 1
ATOM 6114 C C . ALA B 1 279 ? -12.906 -8.094 -15.43 1 88.44 279 ALA B C 1
ATOM 6116 O O . ALA B 1 279 ? -13.469 -8.828 -14.609 1 88.44 279 ALA B O 1
ATOM 6117 N N . ARG B 1 280 ? -11.828 -7.445 -15.148 1 92.44 280 ARG B N 1
ATOM 6118 C CA . ARG B 1 280 ? -11.117 -7.832 -13.938 1 92.44 280 ARG B CA 1
ATOM 6119 C C . ARG B 1 280 ? -10.352 -6.648 -13.352 1 92.44 280 ARG B C 1
ATOM 6121 O O . ARG B 1 280 ? -9.656 -5.938 -14.078 1 92.44 280 ARG B O 1
ATOM 6128 N N . LEU B 1 281 ? -10.57 -6.453 -12 1 95.69 281 LEU B N 1
ATOM 6129 C CA . LEU B 1 281 ? -9.789 -5.492 -11.227 1 95.69 281 LEU B CA 1
ATOM 6130 C C . LEU B 1 281 ? -8.992 -6.195 -10.141 1 95.69 281 LEU B C 1
ATOM 6132 O O . LEU B 1 281 ? -9.398 -7.25 -9.648 1 95.69 281 LEU B O 1
ATOM 6136 N N . THR B 1 282 ? -7.867 -5.676 -9.883 1 96.38 282 THR B N 1
ATOM 6137 C CA . THR B 1 282 ? -7.082 -6.137 -8.742 1 96.38 282 THR B CA 1
ATOM 6138 C C . THR B 1 282 ? -6.953 -5.039 -7.691 1 96.38 282 THR B C 1
ATOM 6140 O O . THR B 1 282 ? -7.051 -3.852 -8.008 1 96.38 282 THR B O 1
ATOM 6143 N N . GLY B 1 283 ? -6.852 -5.484 -6.438 1 96.38 283 GLY B N 1
ATOM 6144 C CA . GLY B 1 283 ? -6.781 -4.52 -5.352 1 96.38 283 GLY B CA 1
ATOM 6145 C C . GLY B 1 283 ? -5.844 -4.945 -4.238 1 96.38 283 GLY B C 1
ATOM 6146 O O . GLY B 1 283 ? -5.531 -6.129 -4.098 1 96.38 283 GLY B O 1
ATOM 6147 N N . SER B 1 284 ? -5.383 -3.971 -3.549 1 96.75 284 SER B N 1
ATOM 6148 C CA . SER B 1 284 ? -4.57 -4.148 -2.35 1 96.75 284 SER B CA 1
ATOM 6149 C C . SER B 1 284 ? -5.133 -3.348 -1.179 1 96.75 284 SER B C 1
ATOM 6151 O O . SER B 1 284 ? -5.465 -2.17 -1.327 1 96.75 284 SER B O 1
ATOM 6153 N N . ILE B 1 285 ? -5.305 -3.967 -0.015 1 96.5 285 ILE B N 1
ATOM 6154 C CA . ILE B 1 285 ? -5.836 -3.314 1.177 1 96.5 285 ILE B CA 1
ATOM 6155 C C . ILE B 1 285 ? -4.789 -3.336 2.287 1 96.5 285 ILE B C 1
ATOM 6157 O O . ILE B 1 285 ? -4.258 -4.395 2.627 1 96.5 285 ILE B O 1
ATOM 6161 N N . ARG B 1 286 ? -4.527 -2.229 2.805 1 94.88 286 ARG B N 1
ATOM 6162 C CA . ARG B 1 286 ? -3.551 -2.111 3.885 1 94.88 286 ARG B CA 1
ATOM 6163 C C . ARG B 1 286 ? -4.141 -1.357 5.074 1 94.88 286 ARG B C 1
ATOM 6165 O O . ARG B 1 286 ? -5.09 -0.589 4.918 1 94.88 286 ARG B O 1
ATOM 6172 N N . ASP B 1 287 ? -3.506 -1.542 6.262 1 94.06 287 ASP B N 1
ATOM 6173 C CA . ASP B 1 287 ? -3.832 -0.761 7.449 1 94.06 287 ASP B CA 1
ATOM 6174 C C . ASP B 1 287 ? -3.238 0.644 7.363 1 94.06 287 ASP B C 1
ATOM 6176 O O . ASP B 1 287 ? -2.021 0.804 7.262 1 94.06 287 ASP B O 1
ATOM 6180 N N . ALA B 1 288 ? -4.141 1.608 7.344 1 92.88 288 ALA B N 1
ATOM 6181 C CA . ALA B 1 288 ? -3.689 2.99 7.215 1 92.88 288 ALA B CA 1
ATOM 6182 C C . ALA B 1 288 ? -4.051 3.805 8.453 1 92.88 288 ALA B C 1
ATOM 6184 O O . ALA B 1 288 ? -4.211 5.027 8.375 1 92.88 288 ALA B O 1
ATOM 6185 N N . GLY B 1 289 ? -4.219 3.068 9.547 1 90.75 289 GLY B N 1
ATOM 6186 C CA . GLY B 1 289 ? -4.621 3.729 10.781 1 90.75 289 GLY B CA 1
ATOM 6187 C C . GLY B 1 289 ? -3.588 4.715 11.289 1 90.75 289 GLY B C 1
ATOM 6188 O O . GLY B 1 289 ? -3.922 5.848 11.641 1 90.75 289 GLY B O 1
ATOM 6189 N N . LEU B 1 290 ? -2.4 4.375 11.367 1 85.12 290 LEU B N 1
ATOM 6190 C CA . LEU B 1 290 ? -1.329 5.211 11.891 1 85.12 290 LEU B CA 1
ATOM 6191 C C . LEU B 1 290 ? -1.119 6.441 11.016 1 85.12 290 LEU B C 1
ATOM 6193 O O . LEU B 1 290 ? -0.891 7.539 11.523 1 85.12 290 LEU B O 1
ATOM 6197 N N . GLN B 1 291 ? -1.177 6.219 9.828 1 85.81 291 GLN B N 1
ATOM 6198 C CA . GLN B 1 291 ? -1.023 7.324 8.891 1 85.81 291 GLN B CA 1
ATOM 6199 C C . GLN B 1 291 ? -2.156 8.336 9.047 1 85.81 291 GLN B C 1
ATOM 6201 O O . GLN B 1 291 ? -1.92 9.547 9.055 1 85.81 291 GLN B O 1
ATOM 6206 N N . ARG B 1 292 ? -3.283 7.855 9.125 1 87.06 292 ARG B N 1
ATOM 6207 C CA . ARG B 1 292 ? -4.441 8.727 9.297 1 87.06 292 ARG B CA 1
ATOM 6208 C C . ARG B 1 292 ? -4.355 9.492 10.609 1 87.06 292 ARG B C 1
ATOM 6210 O O . ARG B 1 292 ? -4.691 10.68 10.664 1 87.06 292 ARG B O 1
ATOM 6217 N N . ALA B 1 293 ? -3.938 8.859 11.602 1 88.5 293 ALA B N 1
ATOM 6218 C CA . ALA B 1 293 ? -3.799 9.5 12.906 1 88.5 293 ALA B CA 1
ATOM 6219 C C . ALA B 1 293 ? -2.764 10.617 12.859 1 88.5 293 ALA B C 1
ATOM 6221 O O . ALA B 1 293 ? -2.967 11.688 13.445 1 88.5 293 ALA B O 1
ATOM 6222 N N . ARG B 1 294 ? -1.769 10.383 12.195 1 86.81 294 ARG B N 1
ATOM 6223 C CA . ARG B 1 294 ? -0.73 11.398 12.055 1 86.81 294 ARG B CA 1
ATOM 6224 C C . ARG B 1 294 ? -1.25 12.602 11.281 1 86.81 294 ARG B C 1
ATOM 6226 O O . ARG B 1 294 ? -1.01 13.75 11.672 1 86.81 294 ARG B O 1
ATOM 6233 N N . GLU B 1 295 ? -1.897 12.352 10.281 1 86.62 295 GLU B N 1
ATOM 6234 C CA . GLU B 1 295 ? -2.469 13.43 9.484 1 86.62 295 GLU B CA 1
ATOM 6235 C C . GLU B 1 295 ? -3.504 14.219 10.281 1 86.62 295 GLU B C 1
ATOM 6237 O O . GLU B 1 295 ? -3.545 15.453 10.211 1 86.62 295 GLU B O 1
ATOM 6242 N N . ALA B 1 296 ? -4.242 13.492 10.953 1 87.44 296 ALA B N 1
ATOM 6243 C CA . ALA B 1 296 ? -5.254 14.141 11.789 1 87.44 296 ALA B CA 1
ATOM 6244 C C . ALA B 1 296 ? -4.602 14.992 12.875 1 87.44 296 ALA B C 1
ATOM 6246 O O . ALA B 1 296 ? -5.09 16.078 13.195 1 87.44 296 ALA B O 1
ATOM 6247 N N . ALA B 1 297 ? -3.57 14.484 13.352 1 90.31 297 ALA B N 1
ATOM 6248 C CA . ALA B 1 297 ? -2.85 15.219 14.391 1 90.31 297 ALA B CA 1
ATOM 6249 C C . ALA B 1 297 ? -2.234 16.5 13.828 1 90.31 297 ALA B C 1
ATOM 6251 O O . ALA B 1 297 ? -2.27 17.547 14.477 1 90.31 297 ALA B O 1
ATOM 6252 N N . LEU B 1 298 ? -1.736 16.375 12.664 1 89.25 298 LEU B N 1
ATOM 6253 C CA . LEU B 1 298 ? -1.163 17.547 12.008 1 89.25 298 LEU B CA 1
ATOM 6254 C C . LEU B 1 298 ? -2.244 18.562 11.688 1 89.25 298 LEU B C 1
ATOM 6256 O O . LEU B 1 298 ? -2.033 19.766 11.859 1 89.25 298 LEU B O 1
ATOM 6260 N N . ASP B 1 299 ? -3.303 18.203 11.297 1 91.75 299 ASP B N 1
ATOM 6261 C CA . ASP B 1 299 ? -4.418 19.094 10.977 1 91.75 299 ASP B CA 1
ATOM 6262 C C . ASP B 1 299 ? -4.945 19.797 12.227 1 91.75 299 ASP B C 1
ATOM 6264 O O . ASP B 1 299 ? -5.227 20.984 12.211 1 91.75 299 ASP B O 1
ATOM 6268 N N . GLN B 1 300 ? -5.027 19.016 13.242 1 91.44 300 GLN B N 1
ATOM 6269 C CA . GLN B 1 300 ? -5.48 19.594 14.5 1 91.44 300 GLN B CA 1
ATOM 6270 C C . GLN B 1 300 ? -4.492 20.641 15.016 1 91.44 300 GLN B C 1
ATOM 6272 O O . GLN B 1 300 ? -4.898 21.688 15.508 1 91.44 300 GLN B O 1
ATOM 6277 N N . ALA B 1 301 ? -3.293 20.266 14.883 1 89.75 301 ALA B N 1
ATOM 6278 C CA . ALA B 1 301 ? -2.266 21.203 15.312 1 89.75 301 ALA B CA 1
ATOM 6279 C C . ALA B 1 301 ? -2.336 22.5 14.5 1 89.75 301 ALA B C 1
ATOM 6281 O O . ALA B 1 301 ? -2.145 23.594 15.039 1 89.75 301 ALA B O 1
ATOM 6282 N N . ARG B 1 302 ? -2.592 22.391 13.312 1 89.62 302 ARG B N 1
ATOM 6283 C CA . ARG B 1 302 ? -2.764 23.547 12.438 1 89.62 302 ARG B CA 1
ATOM 6284 C C . ARG B 1 302 ? -3.971 24.375 12.859 1 89.62 302 ARG B C 1
ATOM 6286 O O . ARG B 1 302 ? -3.875 25.609 12.984 1 89.62 302 ARG B O 1
ATOM 6293 N N . ILE B 1 303 ? -5.059 23.766 13.07 1 90.25 303 ILE B N 1
ATOM 6294 C CA . ILE B 1 303 ? -6.289 24.438 13.477 1 90.25 303 ILE B CA 1
ATOM 6295 C C . ILE B 1 303 ? -6.066 25.172 14.805 1 90.25 303 ILE B C 1
ATOM 6297 O O . ILE B 1 303 ? -6.477 26.312 14.961 1 90.25 303 ILE B O 1
ATOM 6301 N N . ASP B 1 304 ? -5.426 24.453 15.641 1 87.62 304 ASP B N 1
ATOM 6302 C CA . ASP B 1 304 ? -5.141 25.047 16.938 1 87.62 304 ASP B CA 1
ATOM 6303 C C . ASP B 1 304 ? -4.277 26.312 16.797 1 87.62 304 ASP B C 1
ATOM 6305 O O . ASP B 1 304 ? -4.539 27.328 17.438 1 87.62 304 ASP B O 1
ATOM 6309 N N . ALA B 1 305 ? -3.309 26.25 16.016 1 85.19 305 ALA B N 1
ATOM 6310 C CA . ALA B 1 305 ? -2.416 27.391 15.789 1 85.19 305 ALA B CA 1
ATOM 6311 C C . ALA B 1 305 ? -3.158 28.547 15.133 1 85.19 305 ALA B C 1
ATOM 6313 O O . ALA B 1 305 ? -2.963 29.703 15.5 1 85.19 305 ALA B O 1
ATOM 6314 N N . GLU B 1 306 ? -3.975 28.25 14.25 1 86.69 306 GLU B N 1
ATOM 6315 C CA . GLU B 1 306 ? -4.758 29.266 13.562 1 86.69 306 GLU B CA 1
ATOM 6316 C C . GLU B 1 306 ? -5.762 29.922 14.508 1 86.69 306 GLU B C 1
ATOM 6318 O O . GLU B 1 306 ? -5.98 31.125 14.445 1 86.69 306 GLU B O 1
ATOM 6323 N N . THR B 1 307 ? -6.336 29.109 15.289 1 83.94 307 THR B N 1
ATOM 6324 C CA . THR B 1 307 ? -7.285 29.625 16.266 1 83.94 307 THR B CA 1
ATOM 6325 C C . THR B 1 307 ? -6.59 30.547 17.266 1 83.94 307 THR B C 1
ATOM 6327 O O . THR B 1 307 ? -7.125 31.594 17.625 1 83.94 307 THR B O 1
ATOM 6330 N N . ALA B 1 308 ? -5.449 30.062 17.688 1 78.94 308 ALA B N 1
ATOM 6331 C CA . ALA B 1 308 ? -4.668 30.906 18.594 1 78.94 308 ALA B CA 1
ATOM 6332 C C . ALA B 1 308 ? -4.289 32.219 17.938 1 78.94 308 ALA B C 1
ATOM 6334 O O . ALA B 1 308 ? -4.355 33.281 18.562 1 78.94 308 ALA B O 1
ATOM 6335 N N . ASN B 1 309 ? -3.918 32.25 16.734 1 78.88 309 ASN B N 1
ATOM 6336 C CA . ASN B 1 309 ? -3.559 33.438 15.969 1 78.88 309 ASN B CA 1
ATOM 6337 C C . ASN B 1 309 ? -4.75 34.375 15.797 1 78.88 309 ASN B C 1
ATOM 6339 O O . ASN B 1 309 ? -4.617 35.594 15.961 1 78.88 309 ASN B O 1
ATOM 6343 N N . ALA B 1 310 ? -5.836 33.781 15.445 1 77.69 310 ALA B N 1
ATOM 6344 C CA . ALA B 1 310 ? -7.055 34.562 15.289 1 77.69 310 ALA B CA 1
ATOM 6345 C C . ALA B 1 310 ? -7.477 35.188 16.609 1 77.69 310 ALA B C 1
ATOM 6347 O O . ALA B 1 310 ? -7.957 36.344 16.656 1 77.69 310 ALA B O 1
ATOM 6348 N N . GLY B 1 311 ? -7.43 34.375 17.656 1 72.62 311 GLY B N 1
ATOM 6349 C CA . GLY B 1 311 ? -7.723 34.906 18.969 1 72.62 311 GLY B CA 1
ATOM 6350 C C . GLY B 1 311 ? -6.879 36.125 19.344 1 72.62 311 GLY B C 1
ATOM 6351 O O . GLY B 1 311 ? -7.391 37.094 19.875 1 72.62 311 GLY B O 1
ATOM 6352 N N . LYS B 1 312 ? -5.664 36.125 18.984 1 75.81 312 LYS B N 1
ATOM 6353 C CA . LYS B 1 312 ? -4.762 37.219 19.281 1 75.81 312 LYS B CA 1
ATOM 6354 C C . LYS B 1 312 ? -5.113 38.469 18.438 1 75.81 312 LYS B C 1
ATOM 6356 O O . LYS B 1 312 ? -5.023 39.594 18.922 1 75.81 312 LYS B O 1
ATOM 6361 N N . SER B 1 313 ? -5.465 38.188 17.219 1 72.31 313 SER B N 1
ATOM 6362 C CA . SER B 1 313 ? -5.898 39.281 16.359 1 72.31 313 SER B CA 1
ATOM 6363 C C . SER B 1 313 ? -7.133 39.969 16.922 1 72.31 313 SER B C 1
ATOM 6365 O O . SER B 1 313 ? -7.211 41.188 16.938 1 72.31 313 SER B O 1
ATOM 6367 N N . ARG B 1 314 ? -8.039 39.219 17.312 1 69.94 314 ARG B N 1
ATOM 6368 C CA . ARG B 1 314 ? -9.25 39.75 17.922 1 69.94 314 ARG B CA 1
ATOM 6369 C C . ARG B 1 314 ? -8.938 40.531 19.188 1 69.94 314 ARG B C 1
ATOM 6371 O O . ARG B 1 314 ? -9.516 41.594 19.453 1 69.94 314 ARG B O 1
ATOM 6378 N N . PHE B 1 315 ? -7.988 40.031 19.781 1 70.5 315 PHE B N 1
ATOM 6379 C CA . PHE B 1 315 ? -7.543 40.688 21.016 1 70.5 315 PHE B CA 1
ATOM 6380 C C . PHE B 1 315 ? -6.941 42.062 20.719 1 70.5 315 PHE B C 1
ATOM 6382 O O . PHE B 1 315 ? -7.27 43.031 21.391 1 70.5 315 PHE B O 1
ATOM 6389 N N . LEU B 1 316 ? -6.098 42 19.875 1 71.38 316 LEU B N 1
ATOM 6390 C CA . LEU B 1 316 ? -5.434 43.25 19.5 1 71.38 316 LEU B CA 1
ATOM 6391 C C . LEU B 1 316 ? -6.453 44.312 19.062 1 71.38 316 LEU B C 1
ATOM 6393 O O . LEU B 1 316 ? -6.328 45.469 19.422 1 71.38 316 LEU B O 1
ATOM 6397 N N . ALA B 1 317 ? -7.414 43.875 18.312 1 67.44 317 ALA B N 1
ATOM 6398 C CA . ALA B 1 317 ? -8.453 44.781 17.844 1 67.44 317 ALA B CA 1
ATOM 6399 C C . ALA B 1 317 ? -9.242 45.344 19.031 1 67.44 317 ALA B C 1
ATOM 6401 O O . ALA B 1 317 ? -9.477 46.562 19.094 1 67.44 317 ALA B O 1
ATOM 6402 N N . ASN B 1 318 ? -9.594 44.562 20.016 1 67 318 ASN B N 1
ATOM 6403 C CA . ASN B 1 318 ? -10.359 45 21.172 1 67 318 ASN B CA 1
ATOM 6404 C C . ASN B 1 318 ? -9.539 45.906 22.094 1 67 318 ASN B C 1
ATOM 6406 O O . ASN B 1 318 ? -10.062 46.906 22.609 1 67 318 ASN B O 1
ATOM 6410 N N . MET B 1 319 ? -8.312 45.531 22.281 1 69.69 319 MET B N 1
ATOM 6411 C CA . MET B 1 319 ? -7.414 46.312 23.125 1 69.69 319 MET B CA 1
ATOM 6412 C C . MET B 1 319 ? -7.27 47.75 22.562 1 69.69 319 MET B C 1
ATOM 6414 O O . MET B 1 319 ? -7.273 48.719 23.328 1 69.69 319 MET B O 1
ATOM 6418 N N . SER B 1 320 ? -7.102 47.844 21.297 1 68.75 320 SER B N 1
ATOM 6419 C CA . SER B 1 320 ? -6.973 49.156 20.656 1 68.75 320 SER B CA 1
ATOM 6420 C C . SER B 1 320 ? -8.18 50.031 20.969 1 68.75 320 SER B C 1
ATOM 6422 O O . SER B 1 320 ? -8.031 51.219 21.219 1 68.75 320 SER B O 1
ATOM 6424 N N . HIS B 1 321 ? -9.344 49.406 20.938 1 67.19 321 HIS B N 1
ATOM 6425 C CA . HIS B 1 321 ? -10.57 50.156 21.25 1 67.19 321 HIS B CA 1
ATOM 6426 C C . HIS B 1 321 ? -10.594 50.594 22.703 1 67.19 321 HIS B C 1
ATOM 6428 O O . HIS B 1 321 ? -10.953 51.719 23.016 1 67.19 321 HIS B O 1
ATOM 6434 N N . GLU B 1 322 ? -10.141 49.812 23.578 1 68.5 322 GLU B N 1
ATOM 6435 C CA . GLU B 1 322 ? -10.172 50.094 25 1 68.5 322 GLU B CA 1
ATOM 6436 C C . GLU B 1 322 ? -9.141 51.156 25.391 1 68.5 322 GLU B C 1
ATOM 6438 O O . GLU B 1 322 ? -9.359 51.938 26.312 1 68.5 322 GLU B O 1
ATOM 6443 N N . LEU B 1 323 ? -8.07 51.156 24.688 1 74 323 LEU B N 1
ATOM 6444 C CA . LEU B 1 323 ? -7.016 52.125 24.953 1 74 323 LEU B CA 1
ATOM 6445 C C . LEU B 1 323 ? -7.395 53.5 24.422 1 74 323 LEU B C 1
ATOM 6447 O O . LEU B 1 323 ? -7 54.531 24.984 1 74 323 LEU B O 1
ATOM 6451 N N . ARG B 1 324 ? -8.297 53.531 23.469 1 70.69 324 ARG B N 1
ATOM 6452 C CA . ARG B 1 324 ? -8.672 54.781 22.828 1 70.69 324 ARG B CA 1
ATOM 6453 C C . ARG B 1 324 ? -9.531 55.656 23.766 1 70.69 324 ARG B C 1
ATOM 6455 O O . ARG B 1 324 ? -9.398 56.875 23.781 1 70.69 324 ARG B O 1
ATOM 6462 N N . THR B 1 325 ? -10.25 55 24.547 1 69.25 325 THR B N 1
ATOM 6463 C CA . THR B 1 325 ? -11.203 55.719 25.391 1 69.25 325 THR B CA 1
ATOM 6464 C C . THR B 1 325 ? -10.477 56.562 26.438 1 69.25 325 THR B C 1
ATOM 6466 O O . THR B 1 325 ? -10.648 57.781 26.5 1 69.25 325 THR B O 1
ATOM 6469 N N . PRO B 1 326 ? -9.648 56 27.281 1 75.25 326 PRO B N 1
ATOM 6470 C CA . PRO B 1 326 ? -8.922 56.812 28.25 1 75.25 326 PRO B CA 1
ATOM 6471 C C . PRO B 1 326 ? -7.957 57.781 27.578 1 75.25 326 PRO B C 1
ATOM 6473 O O . PRO B 1 326 ? -7.746 58.906 28.078 1 75.25 326 PRO B O 1
ATOM 6476 N N . LEU B 1 327 ? -7.531 57.438 26.5 1 81.06 327 LEU B N 1
ATOM 6477 C CA . LEU B 1 327 ? -6.609 58.312 25.781 1 81.06 327 LEU B CA 1
ATOM 6478 C C . LEU B 1 327 ? -7.328 59.562 25.266 1 81.06 327 LEU B C 1
ATOM 6480 O O . LEU B 1 327 ? -6.781 60.656 25.297 1 81.06 327 LEU B O 1
ATOM 6484 N N . ASN B 1 328 ? -8.516 59.375 24.781 1 78.19 328 ASN B N 1
ATOM 6485 C CA . ASN B 1 328 ? -9.312 60.5 24.344 1 78.19 328 ASN B CA 1
ATOM 6486 C C . ASN B 1 328 ? -9.602 61.469 25.484 1 78.19 328 ASN B C 1
ATOM 6488 O O . ASN B 1 328 ? -9.641 62.688 25.281 1 78.19 328 ASN B O 1
ATOM 6492 N N . ALA B 1 329 ? -9.781 60.969 26.641 1 78.5 329 ALA B N 1
ATOM 6493 C CA . ALA B 1 329 ? -9.953 61.781 27.812 1 78.5 329 ALA B CA 1
ATOM 6494 C C . ALA B 1 329 ? -8.703 62.594 28.109 1 78.5 329 ALA B C 1
ATOM 6496 O O . ALA B 1 329 ? -8.773 63.812 28.328 1 78.5 329 ALA B O 1
ATOM 6497 N N . ILE B 1 330 ? -7.625 61.969 28.047 1 83.69 330 ILE B N 1
ATOM 6498 C CA . ILE B 1 330 ? -6.348 62.656 28.281 1 83.69 330 ILE B CA 1
ATOM 6499 C C . ILE B 1 330 ? -6.156 63.75 27.234 1 83.69 330 ILE B C 1
ATOM 6501 O O . ILE B 1 330 ? -5.793 64.875 27.578 1 83.69 330 ILE B O 1
ATOM 6505 N N . MET B 1 331 ? -6.477 63.406 26.031 1 85.38 331 MET B N 1
ATOM 6506 C CA . MET B 1 331 ? -6.328 64.375 24.938 1 85.38 331 MET B CA 1
ATOM 6507 C C . MET B 1 331 ? -7.273 65.562 25.125 1 85.38 331 MET B C 1
ATOM 6509 O O . MET B 1 331 ? -6.867 66.688 24.953 1 85.38 331 MET B O 1
ATOM 6513 N N . GLY B 1 332 ? -8.414 65.312 25.469 1 82.94 332 GLY B N 1
ATOM 6514 C CA . GLY B 1 332 ? -9.398 66.375 25.672 1 82.94 332 GLY B CA 1
ATOM 6515 C C . GLY B 1 332 ? -9.031 67.375 26.781 1 82.94 332 GLY B C 1
ATOM 6516 O O . GLY B 1 332 ? -9.008 68.562 26.594 1 82.94 332 GLY B O 1
ATOM 6517 N N . PHE B 1 333 ? -8.664 66.75 27.891 1 84.81 333 PHE B N 1
ATOM 6518 C CA . PHE B 1 333 ? -8.352 67.625 29.047 1 84.81 333 PHE B CA 1
ATOM 6519 C C . PHE B 1 333 ? -7.031 68.375 28.844 1 84.81 333 PHE B C 1
ATOM 6521 O O . PHE B 1 333 ? -6.91 69.5 29.234 1 84.81 333 PHE B O 1
ATOM 6528 N N . SER B 1 334 ? -6.133 67.688 28.344 1 88.88 334 SER B N 1
ATOM 6529 C CA . SER B 1 334 ? -4.844 68.312 28.125 1 88.88 334 SER B CA 1
ATOM 6530 C C . SER B 1 334 ? -4.961 69.438 27.094 1 88.88 334 SER B C 1
ATOM 6532 O O . SER B 1 334 ? -4.281 70.5 27.188 1 88.88 334 SER B O 1
ATOM 6534 N N . ASP B 1 335 ? -5.816 69.25 26.188 1 86.88 335 ASP B N 1
ATOM 6535 C CA . ASP B 1 335 ? -6.051 70.312 25.172 1 86.88 335 ASP B CA 1
ATOM 6536 C C . ASP B 1 335 ? -6.688 71.5 25.797 1 86.88 335 ASP B C 1
ATOM 6538 O O . ASP B 1 335 ? -6.297 72.625 25.484 1 86.88 335 ASP B O 1
ATOM 6542 N N . ILE B 1 336 ? -7.613 71.312 26.609 1 83.69 336 ILE B N 1
ATOM 6543 C CA . ILE B 1 336 ? -8.281 72.375 27.312 1 83.69 336 ILE B CA 1
ATOM 6544 C C . ILE B 1 336 ? -7.27 73.188 28.156 1 83.69 336 ILE B C 1
ATOM 6546 O O . ILE B 1 336 ? -7.281 74.438 28.172 1 83.69 336 ILE B O 1
ATOM 6550 N N . MET B 1 337 ? -6.383 72.562 28.734 1 87.62 337 MET B N 1
ATOM 6551 C CA . MET B 1 337 ? -5.398 73.188 29.609 1 87.62 337 MET B CA 1
ATOM 6552 C C . MET B 1 337 ? -4.328 73.875 28.812 1 87.62 337 MET B C 1
ATOM 6554 O O . MET B 1 337 ? -3.951 75 29.141 1 87.62 337 MET B O 1
ATOM 6558 N N . ARG B 1 338 ? -3.969 73.25 27.797 1 84.56 338 ARG B N 1
ATOM 6559 C CA . ARG B 1 338 ? -2.939 73.812 26.953 1 84.56 338 ARG B CA 1
ATOM 6560 C C . ARG B 1 338 ? -3.414 75.125 26.344 1 84.56 338 ARG B C 1
ATOM 6562 O O . ARG B 1 338 ? -2.625 76.062 26.188 1 84.56 338 ARG B O 1
ATOM 6569 N N . GLN B 1 339 ? -4.688 75.25 26.156 1 85.62 339 GLN B N 1
ATOM 6570 C CA . GLN B 1 339 ? -5.277 76.5 25.578 1 85.62 339 GLN B CA 1
ATOM 6571 C C . GLN B 1 339 ? -5.707 77.438 26.656 1 85.62 339 GLN B C 1
ATOM 6573 O O . GLN B 1 339 ? -6.16 78.562 26.344 1 85.62 339 GLN B O 1
ATOM 6578 N N . SER B 1 340 ? -5.559 77.125 27.859 1 84.25 340 SER B N 1
ATOM 6579 C CA . SER B 1 340 ? -5.914 77.938 29.016 1 84.25 340 SER B CA 1
ATOM 6580 C C . SER B 1 340 ? -7.344 78.5 28.906 1 84.25 340 SER B C 1
ATOM 6582 O O . SER B 1 340 ? -7.594 79.688 29.062 1 84.25 340 SER B O 1
ATOM 6584 N N . LEU B 1 341 ? -8.156 77.688 28.578 1 83.56 341 LEU B N 1
ATOM 6585 C CA . LEU B 1 341 ? -9.531 78.062 28.281 1 83.56 341 LEU B CA 1
ATOM 6586 C C . LEU B 1 341 ? -10.25 78.562 29.516 1 83.56 341 LEU B C 1
ATOM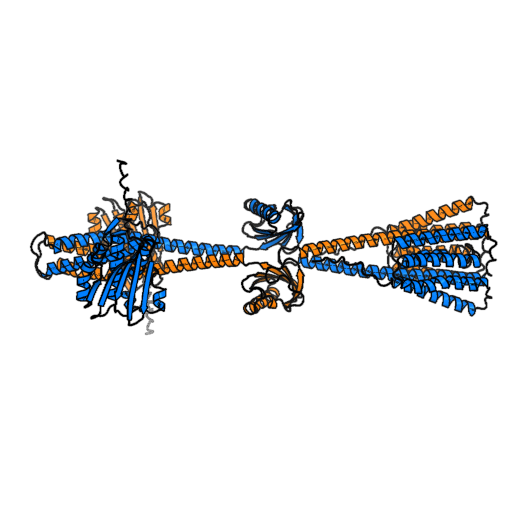 6588 O O . LEU B 1 341 ? -11.273 79.25 29.422 1 83.56 341 LEU B O 1
ATOM 6592 N N . PHE B 1 342 ? -9.711 78.312 30.688 1 82.12 342 PHE B N 1
ATOM 6593 C CA . PHE B 1 342 ? -10.367 78.75 31.922 1 82.12 342 PHE B CA 1
ATOM 6594 C C . PHE B 1 342 ? -9.484 79.75 32.688 1 82.12 342 PHE B C 1
ATOM 6596 O O . PHE B 1 342 ? -9.477 79.75 33.938 1 82.12 342 PHE B O 1
ATOM 6603 N N . GLY B 1 343 ? -8.633 80.5 31.953 1 82.44 343 GLY B N 1
ATOM 6604 C CA . GLY B 1 343 ? -7.797 81.5 32.562 1 82.44 343 GLY B CA 1
ATOM 6605 C C . GLY B 1 343 ? -6.316 81.188 32.5 1 82.44 343 GLY B C 1
ATOM 6606 O O . GLY B 1 343 ? -5.93 80.125 32 1 82.44 343 GLY B O 1
ATOM 6607 N N . PRO B 1 344 ? -5.617 82.188 32.938 1 82.56 344 PRO B N 1
ATOM 6608 C CA . PRO B 1 344 ? -4.168 82 32.812 1 82.56 344 PRO B CA 1
ATOM 6609 C C . PRO B 1 344 ? -3.619 81 33.844 1 82.56 344 PRO B C 1
ATOM 6611 O O . PRO B 1 344 ? -4.133 80.875 34.938 1 82.56 344 PRO B O 1
ATOM 6614 N N . MET B 1 345 ? -2.779 80.188 33.375 1 82.62 345 MET B N 1
ATOM 6615 C CA . MET B 1 345 ? -2.051 79.25 34.188 1 82.62 345 MET B CA 1
ATOM 6616 C C . MET B 1 345 ? -0.568 79.625 34.25 1 82.62 345 MET B C 1
ATOM 6618 O O . MET B 1 345 ? -0.024 80.188 33.312 1 82.62 345 MET B O 1
ATOM 6622 N N . PRO B 1 346 ? 0.02 79.312 35.438 1 85.56 346 PRO B N 1
ATOM 6623 C CA . PRO B 1 346 ? 1.473 79.5 35.469 1 85.56 346 PRO B CA 1
ATOM 6624 C C . PRO B 1 346 ? 2.178 78.812 34.281 1 85.56 346 PRO B C 1
ATOM 6626 O O . PRO B 1 346 ? 1.756 77.75 33.844 1 85.56 346 PRO B O 1
ATOM 6629 N N . GLU B 1 347 ? 3.178 79.438 33.812 1 82.94 347 GLU B N 1
ATOM 6630 C CA . GLU B 1 347 ? 3.879 79 32.594 1 82.94 347 GLU B CA 1
ATOM 6631 C C . GLU B 1 347 ? 4.332 77.562 32.656 1 82.94 347 GLU B C 1
ATOM 6633 O O . GLU B 1 347 ? 4.234 76.812 31.672 1 82.94 347 GLU B O 1
ATOM 6638 N N . LYS B 1 348 ? 4.699 77.188 33.781 1 86 348 LYS B N 1
ATOM 6639 C CA . LYS B 1 348 ? 5.211 75.812 33.969 1 86 348 LYS B CA 1
ATOM 6640 C C . LYS B 1 348 ? 4.109 74.812 33.75 1 86 348 LYS B C 1
ATOM 6642 O O . LYS B 1 348 ? 4.344 73.75 33.156 1 86 348 LYS B O 1
ATOM 6647 N N . TYR B 1 349 ? 2.973 75.188 34.219 1 88.25 349 TYR B N 1
ATOM 6648 C CA . TYR B 1 349 ? 1.853 74.25 34.062 1 88.25 349 TYR B CA 1
ATOM 6649 C C . TYR B 1 349 ? 1.362 74.188 32.625 1 88.25 349 TYR B C 1
ATOM 6651 O O . TYR B 1 349 ? 0.876 73.188 32.156 1 88.25 349 TYR B O 1
ATOM 6659 N N . GLY B 1 350 ? 1.516 75.25 31.984 1 86.44 350 GLY B N 1
ATOM 6660 C CA . GLY B 1 350 ? 1.229 75.25 30.547 1 86.44 350 GLY B CA 1
ATOM 6661 C C . GLY B 1 350 ? 2.156 74.375 29.75 1 86.44 350 GLY B C 1
ATOM 6662 O O . GLY B 1 350 ? 1.713 73.688 28.844 1 86.44 350 GLY B O 1
ATOM 6663 N N . GLU B 1 351 ? 3.332 74.375 30.141 1 83.62 351 GLU B N 1
ATOM 6664 C CA . GLU B 1 351 ? 4.328 73.562 29.484 1 83.62 351 GLU B CA 1
ATOM 6665 C C . GLU B 1 351 ? 4.027 72.062 29.734 1 83.62 351 GLU B C 1
ATOM 6667 O O . GLU B 1 351 ? 4.137 71.25 28.812 1 83.62 351 GLU B O 1
ATOM 6672 N N . TYR B 1 352 ? 3.676 71.812 30.922 1 84.94 352 TYR B N 1
ATOM 6673 C CA . TYR B 1 352 ? 3.387 70.438 31.266 1 84.94 352 TYR B CA 1
ATOM 6674 C C . TYR B 1 352 ? 2.141 69.938 30.547 1 84.94 352 TYR B C 1
ATOM 6676 O O . TYR B 1 352 ? 2.084 68.75 30.094 1 84.94 352 TYR B O 1
ATOM 6684 N N . SER B 1 353 ? 1.173 70.75 30.453 1 87.81 353 SER B N 1
ATOM 6685 C CA . SER B 1 353 ? -0.041 70.375 29.734 1 87.81 353 SER B CA 1
ATOM 6686 C C . SER B 1 353 ? 0.256 70.125 28.266 1 87.81 353 SER B C 1
ATOM 6688 O O . SER B 1 353 ? -0.334 69.188 27.656 1 87.81 353 SER B O 1
ATOM 6690 N N . ALA B 1 354 ? 1.15 70.875 27.781 1 84.12 354 ALA B N 1
ATOM 6691 C CA . ALA B 1 354 ? 1.562 70.688 26.406 1 84.12 354 ALA B CA 1
ATOM 6692 C C . ALA B 1 354 ? 2.307 69.312 26.219 1 84.12 354 ALA B C 1
ATOM 6694 O O . ALA B 1 354 ? 2.102 68.625 25.234 1 84.12 354 ALA B O 1
ATOM 6695 N N . LEU B 1 355 ? 3.08 69.062 27.125 1 80.44 355 LEU B N 1
ATOM 6696 C CA . LEU B 1 355 ? 3.846 67.812 27.078 1 80.44 355 LEU B CA 1
ATOM 6697 C C . LEU B 1 355 ? 2.932 66.625 27.234 1 80.44 355 LEU B C 1
ATOM 6699 O O . LEU B 1 355 ? 3.135 65.562 26.578 1 80.44 355 LEU B O 1
ATOM 6703 N N . ILE B 1 356 ? 2.008 66.688 28.109 1 87.06 356 ILE B N 1
ATOM 6704 C CA . ILE B 1 356 ? 1.02 65.625 28.281 1 87.06 356 ILE B CA 1
ATOM 6705 C C . ILE B 1 356 ? 0.256 65.438 26.984 1 87.06 356 ILE B C 1
ATOM 6707 O O . ILE B 1 356 ? 0.044 64.312 26.547 1 87.06 356 ILE B O 1
ATOM 6711 N N . HIS B 1 357 ? -0.125 66.5 26.438 1 85.75 357 HIS B N 1
ATOM 6712 C CA . HIS B 1 357 ? -0.872 66.438 25.188 1 85.75 357 HIS B CA 1
ATOM 6713 C C . HIS B 1 357 ? -0.034 65.812 24.078 1 85.75 357 HIS B C 1
ATOM 6715 O O . HIS B 1 357 ? -0.531 65 23.312 1 85.75 357 HIS B O 1
ATOM 6721 N N . GLU B 1 358 ? 1.164 66.188 24.031 1 78.19 358 GLU B N 1
ATOM 6722 C CA . GLU B 1 358 ? 2.076 65.625 23.031 1 78.19 358 GLU B CA 1
ATOM 6723 C C . GLU B 1 358 ? 2.285 64.125 23.25 1 78.19 358 GLU B C 1
ATOM 6725 O O . GLU B 1 358 ? 2.277 63.375 22.281 1 78.19 358 GLU B O 1
ATOM 6730 N N . SER B 1 359 ? 2.484 63.719 24.422 1 80.12 359 SER B N 1
ATOM 6731 C CA . SER B 1 359 ? 2.643 62.312 24.75 1 80.12 359 SER B CA 1
ATOM 6732 C C . SER B 1 359 ? 1.377 61.531 24.422 1 80.12 359 SER B C 1
ATOM 6734 O O . SER B 1 359 ? 1.449 60.406 23.953 1 80.12 359 SER B O 1
ATOM 6736 N N . GLY B 1 360 ? 0.272 62.094 24.75 1 81.25 360 GLY B N 1
ATOM 6737 C CA . GLY B 1 360 ? -1 61.469 24.422 1 81.25 360 GLY B CA 1
ATOM 6738 C C . GLY B 1 360 ? -1.21 61.312 22.938 1 81.25 360 GLY B C 1
ATOM 6739 O O . GLY B 1 360 ? -1.729 60.281 22.484 1 81.25 360 GLY B O 1
ATOM 6740 N N . GLU B 1 361 ? -0.83 62.281 22.219 1 78.19 361 GLU B N 1
ATOM 6741 C CA . GLU B 1 361 ? -0.911 62.188 20.75 1 78.19 361 GLU B CA 1
ATOM 6742 C C . GLU B 1 361 ? -0.041 61.062 20.219 1 78.19 361 GLU B C 1
ATOM 6744 O O . GLU B 1 361 ? -0.453 60.344 19.312 1 78.19 361 GLU B O 1
ATOM 6749 N N . HIS B 1 362 ? 1.046 61 20.75 1 72.19 362 HIS B N 1
ATOM 6750 C CA . HIS B 1 362 ? 1.956 59.938 20.359 1 72.19 362 HIS B CA 1
ATOM 6751 C C . HIS B 1 362 ? 1.36 58.562 20.672 1 72.19 362 HIS B C 1
ATOM 6753 O O . HIS B 1 362 ? 1.418 57.656 19.844 1 72.19 362 HIS B O 1
ATOM 6759 N N . LEU B 1 363 ? 0.831 58.344 21.828 1 77.62 363 LEU B N 1
ATOM 6760 C CA . LEU B 1 363 ? 0.194 57.094 22.219 1 77.62 363 LEU B CA 1
ATOM 6761 C C . LEU B 1 363 ? -0.966 56.75 21.297 1 77.62 363 LEU B C 1
ATOM 6763 O O . LEU B 1 363 ? -1.16 55.594 20.938 1 77.62 363 LEU B O 1
ATOM 6767 N N . LEU B 1 364 ? -1.722 57.75 21 1 75.31 364 LEU B N 1
ATOM 6768 C CA . LEU B 1 364 ? -2.855 57.562 20.094 1 75.31 364 LEU B CA 1
ATOM 6769 C C . LEU B 1 364 ? -2.389 57.062 18.734 1 75.31 364 LEU B C 1
ATOM 6771 O O . LEU B 1 364 ? -3.023 56.188 18.125 1 75.31 364 LEU B O 1
ATOM 6775 N N . GLU B 1 365 ? -1.33 57.562 18.281 1 71 365 GLU B N 1
ATOM 6776 C CA . GLU B 1 365 ? -0.757 57.156 17.016 1 71 365 GLU B CA 1
ATOM 6777 C C . GLU B 1 365 ? -0.314 55.688 17.047 1 71 365 GLU B C 1
ATOM 6779 O O . GLU B 1 365 ? -0.551 54.938 16.109 1 71 365 GLU B O 1
ATOM 6784 N N . LEU B 1 366 ? 0.347 55.312 18.078 1 70.5 366 LEU B N 1
ATOM 6785 C CA . LEU B 1 366 ? 0.818 53.938 18.25 1 70.5 366 LEU B CA 1
ATOM 6786 C C . LEU B 1 366 ? -0.352 52.969 18.281 1 70.5 366 LEU B C 1
ATOM 6788 O O . LEU B 1 366 ? -0.303 51.906 17.641 1 70.5 366 LEU B O 1
ATOM 6792 N N . ILE B 1 367 ? -1.333 53.25 19 1 74.25 367 ILE B N 1
ATOM 6793 C CA . ILE B 1 367 ? -2.514 52.406 19.125 1 74.25 367 ILE B CA 1
ATOM 6794 C C . ILE B 1 367 ? -3.217 52.281 17.781 1 74.25 367 ILE B C 1
ATOM 6796 O O . ILE B 1 367 ? -3.686 51.219 17.406 1 74.25 367 ILE B O 1
ATOM 6800 N N . ASN B 1 368 ? -3.332 53.406 17.109 1 71.81 368 ASN B N 1
ATOM 6801 C CA . ASN B 1 368 ? -3.947 53.375 15.781 1 71.81 368 ASN B CA 1
ATOM 6802 C C . ASN B 1 368 ? -3.168 52.5 14.812 1 71.81 368 ASN B C 1
ATOM 6804 O O . ASN B 1 368 ? -3.76 51.844 13.961 1 71.81 368 ASN B O 1
ATOM 6808 N N . ASP B 1 369 ? -1.896 52.531 14.93 1 70.69 369 ASP B N 1
ATOM 6809 C CA . ASP B 1 369 ? -1.069 51.688 14.094 1 70.69 369 ASP B CA 1
ATOM 6810 C C . ASP B 1 369 ? -1.382 50.188 14.352 1 70.69 369 ASP B C 1
ATOM 6812 O O . ASP B 1 369 ? -1.463 49.406 13.406 1 70.69 369 ASP B O 1
ATOM 6816 N N . VAL B 1 370 ? -1.488 49.875 15.57 1 70.56 370 VAL B N 1
ATOM 6817 C CA . VAL B 1 370 ? -1.786 48.5 15.953 1 70.56 370 VAL B CA 1
ATOM 6818 C C . VAL B 1 370 ? -3.154 48.094 15.406 1 70.56 370 VAL B C 1
ATOM 6820 O O . VAL B 1 370 ? -3.326 47 14.898 1 70.56 370 VAL B O 1
ATOM 6823 N N . LEU B 1 371 ? -4.086 48.969 15.562 1 67.12 371 LEU B N 1
ATOM 6824 C CA . LEU B 1 371 ? -5.438 48.719 15.07 1 67.12 371 LEU B CA 1
ATOM 6825 C C . LEU B 1 371 ? -5.445 48.531 13.562 1 67.12 371 LEU B C 1
ATOM 6827 O O . LEU B 1 371 ? -6.113 47.625 13.039 1 67.12 371 LEU B O 1
ATOM 6831 N N . ASP B 1 372 ? -4.809 49.438 12.953 1 70.06 372 ASP B N 1
ATOM 6832 C CA . ASP B 1 372 ? -4.762 49.375 11.5 1 70.06 372 ASP B CA 1
ATOM 6833 C C . ASP B 1 372 ? -4.121 48.062 11.039 1 70.06 372 ASP B C 1
ATOM 6835 O O . ASP B 1 372 ? -4.602 47.438 10.094 1 70.06 372 ASP B O 1
ATOM 6839 N N . MET B 1 373 ? -3.129 47.656 11.742 1 70.19 373 MET B N 1
ATOM 6840 C CA . MET B 1 373 ? -2.459 46.406 11.398 1 70.19 373 MET B CA 1
ATOM 6841 C C . MET B 1 373 ? -3.381 45.219 11.633 1 70.19 373 MET B C 1
ATOM 6843 O O . MET B 1 373 ? -3.436 44.312 10.82 1 70.19 373 MET B O 1
ATOM 6847 N N . SER B 1 374 ? -3.992 45.219 12.727 1 66.75 374 SER B N 1
ATOM 6848 C CA . SER B 1 374 ? -4.91 44.125 13.047 1 66.75 374 SER B CA 1
ATOM 6849 C C . SER B 1 374 ? -6.035 44.031 12.023 1 66.75 374 SER B C 1
ATOM 6851 O O . SER B 1 374 ? -6.445 42.938 11.641 1 66.75 374 SER B O 1
ATOM 6853 N N . LYS B 1 375 ? -6.527 45.188 11.648 1 67.38 375 LYS B N 1
ATOM 6854 C CA . LYS B 1 375 ? -7.586 45.219 10.641 1 67.38 375 LYS B CA 1
ATOM 6855 C C . LYS B 1 375 ? -7.078 44.688 9.297 1 67.38 375 LYS B C 1
ATOM 6857 O O . LYS B 1 375 ? -7.805 44 8.578 1 67.38 375 LYS B O 1
ATOM 6862 N N . ILE B 1 376 ? -5.926 45.062 8.961 1 67.31 376 ILE B N 1
ATOM 6863 C CA . ILE B 1 376 ? -5.324 44.625 7.699 1 67.31 376 ILE B CA 1
ATOM 6864 C C . ILE B 1 376 ? -5.113 43.125 7.715 1 67.31 376 ILE B C 1
ATOM 6866 O O . ILE B 1 376 ? -5.422 42.438 6.738 1 67.31 376 ILE B O 1
ATOM 6870 N N . GLU B 1 377 ? -4.715 42.625 8.773 1 67.12 377 GLU B N 1
ATOM 6871 C CA . GLU B 1 377 ? -4.473 41.188 8.891 1 67.12 377 GLU B CA 1
ATOM 6872 C C . GLU B 1 377 ? -5.777 40.406 8.852 1 67.12 377 GLU B C 1
ATOM 6874 O O . GLU B 1 377 ? -5.816 39.281 8.344 1 67.12 377 GLU B O 1
ATOM 6879 N N . ALA B 1 378 ? -6.723 41.062 9.406 1 61.12 378 ALA B N 1
ATOM 6880 C CA . ALA B 1 378 ? -8.039 40.438 9.406 1 61.12 378 ALA B CA 1
ATOM 6881 C C . ALA B 1 378 ? -8.758 40.688 8.086 1 61.12 378 ALA B C 1
ATOM 6883 O O . ALA B 1 378 ? -9.914 40.281 7.918 1 61.12 378 ALA B O 1
ATOM 6884 N N . GLU B 1 379 ? -8.047 41.25 7.145 1 62.59 379 GLU B N 1
ATOM 6885 C CA . GLU B 1 379 ? -8.594 41.625 5.832 1 62.59 379 GLU B CA 1
ATOM 6886 C C . GLU B 1 379 ? -9.852 42.469 5.965 1 62.59 379 GLU B C 1
ATOM 6888 O O . GLU B 1 379 ? -10.805 42.281 5.199 1 62.59 379 GLU B O 1
ATOM 6893 N N . ARG B 1 380 ? -9.906 43.156 6.91 1 60.72 380 ARG B N 1
ATOM 6894 C CA . ARG B 1 380 ? -11.086 43.969 7.18 1 60.72 380 ARG B CA 1
ATOM 6895 C C . ARG B 1 380 ? -10.789 45.438 6.977 1 60.72 380 ARG B C 1
ATOM 6897 O O . ARG B 1 380 ? -11.562 46.312 7.398 1 60.72 380 ARG B O 1
ATOM 6904 N N . PHE B 1 381 ? -9.695 45.719 6.387 1 68.94 381 PHE B N 1
ATOM 6905 C CA . PHE B 1 381 ? -9.383 47.125 6.184 1 68.94 381 PHE B CA 1
ATOM 6906 C C . PHE B 1 381 ? -9.898 47.594 4.832 1 68.94 381 PHE B C 1
ATOM 6908 O O . PHE B 1 381 ? -9.578 47 3.799 1 68.94 381 PHE B O 1
ATOM 6915 N N . GLU B 1 382 ? -10.875 48.5 4.828 1 78.56 382 GLU B N 1
ATOM 6916 C CA . GLU B 1 382 ? -11.406 49.094 3.602 1 78.56 382 GLU B CA 1
ATOM 6917 C C . GLU B 1 382 ? -10.812 50.469 3.354 1 78.56 382 GLU B C 1
ATOM 6919 O O . GLU B 1 382 ? -10.82 51.344 4.246 1 78.56 382 GLU B O 1
ATOM 6924 N N . LEU B 1 383 ? -10.258 50.688 2.133 1 83.56 383 LEU B N 1
ATOM 6925 C CA . LEU B 1 383 ? -9.688 52 1.756 1 83.56 383 LEU B CA 1
ATOM 6926 C C . LEU B 1 383 ? -10.781 52.969 1.396 1 83.56 383 LEU B C 1
ATOM 6928 O O . LEU B 1 383 ? -11.734 52.625 0.69 1 83.56 383 LEU B O 1
ATOM 6932 N N . TYR B 1 384 ? -10.797 54.094 2.027 1 82.44 384 TYR B N 1
ATOM 6933 C CA . TYR B 1 384 ? -11.648 55.188 1.593 1 82.44 384 TYR B CA 1
ATOM 6934 C C . TYR B 1 384 ? -10.906 56.094 0.61 1 82.44 384 TYR B C 1
ATOM 6936 O O . TYR B 1 384 ? -10.18 57 1.017 1 82.44 384 TYR B O 1
ATOM 6944 N N . ARG B 1 385 ? -11.203 55.938 -0.71 1 91.5 385 ARG B N 1
ATOM 6945 C CA . ARG B 1 385 ? -10.477 56.656 -1.748 1 91.5 385 ARG B CA 1
ATOM 6946 C C . ARG B 1 385 ? -11.117 58.031 -2.029 1 91.5 385 ARG B C 1
ATOM 6948 O O . ARG B 1 385 ? -12.344 58.125 -2.068 1 91.5 385 ARG B O 1
ATOM 6955 N N . GLU B 1 386 ? -10.375 58.969 -2.025 1 91 386 GLU B N 1
ATOM 6956 C CA . GLU B 1 386 ? -10.812 60.312 -2.396 1 91 386 GLU B CA 1
ATOM 6957 C C . GLU B 1 386 ? -9.789 61 -3.297 1 91 386 GLU B C 1
ATOM 6959 O O . GLU B 1 386 ? -8.641 60.562 -3.391 1 91 386 GLU B O 1
ATOM 6964 N N . GLU B 1 387 ? -10.227 62.062 -4.066 1 93.81 387 GLU B N 1
ATOM 6965 C CA . GLU B 1 387 ? -9.336 62.844 -4.938 1 93.81 387 GLU B CA 1
ATOM 6966 C C . GLU B 1 387 ? -8.68 63.969 -4.18 1 93.81 387 GLU B C 1
ATOM 6968 O O . GLU B 1 387 ? -9.352 64.75 -3.482 1 93.81 387 GLU B O 1
ATOM 6973 N N . PHE B 1 388 ? -7.426 64 -4.223 1 92.31 388 PHE B N 1
ATOM 6974 C CA . PHE B 1 388 ? -6.711 65.125 -3.561 1 92.31 388 PHE B CA 1
ATOM 6975 C C . PHE B 1 388 ? -5.301 65.25 -4.121 1 92.31 388 PHE B C 1
ATOM 6977 O O . PHE B 1 388 ? -4.84 64.375 -4.883 1 92.31 388 PHE B O 1
ATOM 6984 N N . ASP B 1 389 ? -4.688 66.438 -3.805 1 93.94 389 ASP B N 1
ATOM 6985 C CA . ASP B 1 389 ? -3.287 66.625 -4.145 1 93.94 389 ASP B CA 1
ATOM 6986 C C . ASP B 1 389 ? -2.359 66 -3.123 1 93.94 389 ASP B C 1
ATOM 6988 O O . ASP B 1 389 ? -2.303 66.438 -1.966 1 93.94 389 ASP B O 1
ATOM 6992 N N . ALA B 1 390 ? -1.655 64.938 -3.631 1 95.12 390 ALA B N 1
ATOM 6993 C CA . ALA B 1 390 ? -0.79 64.188 -2.738 1 95.12 390 ALA B CA 1
ATOM 6994 C C . ALA B 1 390 ? 0.235 65.125 -2.061 1 95.12 390 ALA B C 1
ATOM 6996 O O . ALA B 1 390 ? 0.694 64.812 -0.953 1 95.12 390 ALA B O 1
ATOM 6997 N N . ARG B 1 391 ? 0.619 66.188 -2.676 1 94.44 391 ARG B N 1
ATOM 6998 C CA . ARG B 1 391 ? 1.584 67.125 -2.105 1 94.44 391 ARG B CA 1
ATOM 6999 C C . ARG B 1 391 ? 1.089 67.688 -0.773 1 94.44 391 ARG B C 1
ATOM 7001 O O . ARG B 1 391 ? 1.878 67.875 0.154 1 94.44 391 ARG B O 1
ATOM 7008 N N . ASP B 1 392 ? -0.194 67.875 -0.708 1 89.38 392 ASP B N 1
ATOM 7009 C CA . ASP B 1 392 ? -0.777 68.375 0.509 1 89.38 392 ASP B CA 1
ATOM 7010 C C . ASP B 1 392 ? -0.639 67.438 1.678 1 89.38 392 ASP B C 1
ATOM 7012 O O . ASP B 1 392 ? -0.289 67.812 2.789 1 89.38 392 ASP B O 1
ATOM 7016 N N . ALA B 1 393 ? -0.954 66.25 1.346 1 89.19 393 ALA B N 1
ATOM 7017 C CA . ALA B 1 393 ? -0.891 65.188 2.387 1 89.19 393 ALA B CA 1
ATOM 7018 C C . ALA B 1 393 ? 0.541 65 2.879 1 89.19 393 ALA B C 1
ATOM 7020 O O . ALA B 1 393 ? 0.784 64.938 4.086 1 89.19 393 ALA B O 1
ATOM 7021 N N . ILE B 1 394 ? 1.488 65 1.991 1 92.19 394 ILE B N 1
ATOM 7022 C CA . ILE B 1 394 ? 2.891 64.75 2.32 1 92.19 394 ILE B CA 1
ATOM 7023 C C . ILE B 1 394 ? 3.463 65.938 3.043 1 92.19 394 ILE B C 1
ATOM 7025 O O . ILE B 1 394 ? 4.191 65.812 4.027 1 92.19 394 ILE B O 1
ATOM 7029 N N . SER B 1 395 ? 3.146 67.125 2.578 1 88.94 395 SER B N 1
ATOM 7030 C CA . SER B 1 395 ? 3.633 68.375 3.176 1 88.94 395 SER B CA 1
ATOM 7031 C C . SER B 1 395 ? 3.123 68.5 4.602 1 88.94 395 SER B C 1
ATOM 7033 O O . SER B 1 395 ? 3.836 69 5.469 1 88.94 395 SER B O 1
ATOM 7035 N N . ALA B 1 396 ? 1.876 68.125 4.695 1 81.62 396 ALA B N 1
ATOM 7036 C CA . ALA B 1 396 ? 1.305 68.188 6.039 1 81.62 396 ALA B CA 1
ATOM 7037 C C . ALA B 1 396 ? 2.098 67.375 7.023 1 81.62 396 ALA B C 1
ATOM 7039 O O . ALA B 1 396 ? 2.35 67.75 8.156 1 81.62 396 ALA B O 1
ATOM 7040 N N . VAL B 1 397 ? 2.48 66.188 6.609 1 86.94 397 VAL B N 1
ATOM 7041 C CA . VAL B 1 397 ? 3.254 65.25 7.457 1 86.94 397 VAL B CA 1
ATOM 7042 C C . VAL B 1 397 ? 4.645 65.875 7.695 1 86.94 397 VAL B C 1
ATOM 7044 O O . VAL B 1 397 ? 5.172 65.812 8.812 1 86.94 397 VAL B O 1
ATOM 7047 N N . MET B 1 398 ? 5.246 66.438 6.746 1 87.62 398 MET B N 1
ATOM 7048 C CA . MET B 1 398 ? 6.562 67.062 6.879 1 87.62 398 MET B CA 1
ATOM 7049 C C . MET B 1 398 ? 6.539 68.188 7.906 1 87.62 398 MET B C 1
ATOM 7051 O O . MET B 1 398 ? 7.465 68.312 8.711 1 87.62 398 MET B O 1
ATOM 7055 N N . ARG B 1 399 ? 5.469 68.938 7.832 1 80.12 399 ARG B N 1
ATOM 7056 C CA . ARG B 1 399 ? 5.328 70 8.797 1 80.12 399 ARG B CA 1
ATOM 7057 C C . ARG B 1 399 ? 5.238 69.5 10.219 1 80.12 399 ARG B C 1
ATOM 7059 O O . ARG B 1 399 ? 5.84 70.062 11.141 1 80.12 399 ARG B O 1
ATOM 7066 N N . LEU B 1 400 ? 4.504 68.438 10.289 1 72.25 400 LEU B N 1
ATOM 7067 C CA . LEU B 1 400 ? 4.328 67.812 11.594 1 72.25 400 LEU B CA 1
ATOM 7068 C C . LEU B 1 400 ? 5.656 67.312 12.125 1 72.25 400 LEU B C 1
ATOM 7070 O O . LEU B 1 400 ? 5.895 67.312 13.336 1 72.25 400 LEU B O 1
ATOM 7074 N N . MET B 1 401 ? 6.527 66.875 11.25 1 81.5 401 MET B N 1
ATOM 7075 C CA . MET B 1 401 ? 7.754 66.188 11.648 1 81.5 401 MET B CA 1
ATOM 7076 C C . MET B 1 401 ? 8.922 67.188 11.742 1 81.5 401 MET B C 1
ATOM 7078 O O . MET B 1 401 ? 9.992 66.812 12.227 1 81.5 401 MET B O 1
ATOM 7082 N N . ARG B 1 402 ? 8.742 68.312 11.367 1 81.31 402 ARG B N 1
ATOM 7083 C CA . ARG B 1 402 ? 9.812 69.312 11.352 1 81.31 402 ARG B CA 1
ATOM 7084 C C . ARG B 1 402 ? 10.359 69.562 12.758 1 81.31 402 ARG B C 1
ATOM 7086 O O . ARG B 1 402 ? 11.562 69.688 12.945 1 81.31 402 ARG B O 1
ATOM 7093 N N . GLY B 1 403 ? 9.414 69.688 13.68 1 75.75 403 GLY B N 1
ATOM 7094 C CA . GLY B 1 403 ? 9.852 69.875 15.055 1 75.75 403 GLY B CA 1
ATOM 7095 C C . GLY B 1 403 ? 10.75 68.75 15.539 1 75.75 403 GLY B C 1
ATOM 7096 O O . GLY B 1 403 ? 11.773 69 16.188 1 75.75 403 GLY B O 1
ATOM 7097 N N . GLN B 1 404 ? 10.359 67.625 15.242 1 79.12 404 GLN B N 1
ATOM 7098 C CA . GLN B 1 404 ? 11.141 66.438 15.617 1 79.12 404 GLN B CA 1
ATOM 7099 C C . GLN B 1 404 ? 12.484 66.438 14.898 1 79.12 404 GLN B C 1
ATOM 7101 O O . GLN B 1 404 ? 13.508 66.062 15.484 1 79.12 404 GLN B O 1
ATOM 7106 N N . ALA B 1 405 ? 12.539 66.75 13.664 1 87.06 405 ALA B N 1
ATOM 7107 C CA . ALA B 1 405 ? 13.773 66.812 12.883 1 87.06 405 ALA B CA 1
ATOM 7108 C C . ALA B 1 405 ? 14.75 67.812 13.492 1 87.06 405 ALA B C 1
ATOM 7110 O O . ALA B 1 405 ? 15.945 67.562 13.617 1 87.06 405 ALA B O 1
ATOM 7111 N N . ASP B 1 406 ? 14.188 68.875 13.914 1 85.12 406 ASP B N 1
ATOM 7112 C CA . ASP B 1 406 ? 15.008 69.938 14.508 1 85.12 406 ASP B CA 1
ATOM 7113 C C . ASP B 1 406 ? 15.625 69.438 15.828 1 85.12 406 ASP B C 1
ATOM 7115 O O . ASP B 1 406 ? 16.797 69.688 16.094 1 85.12 406 ASP B O 1
ATOM 7119 N N . ARG B 1 407 ? 14.82 68.812 16.562 1 79.81 407 ARG B N 1
ATOM 7120 C CA . ARG B 1 407 ? 15.297 68.312 17.844 1 79.81 407 ARG B CA 1
ATOM 7121 C C . ARG B 1 407 ? 16.359 67.25 17.656 1 79.81 407 ARG B C 1
ATOM 7123 O O . ARG B 1 407 ? 17.297 67.188 18.453 1 79.81 407 ARG B O 1
ATOM 7130 N N . ALA B 1 408 ? 16.203 66.562 16.672 1 83.69 408 ALA B N 1
ATOM 7131 C CA . ALA B 1 408 ? 17.141 65.438 16.406 1 83.69 408 ALA B CA 1
ATOM 7132 C C . ALA B 1 408 ? 18.391 65.938 15.695 1 83.69 408 ALA B C 1
ATOM 7134 O O . ALA B 1 408 ? 19.391 65.25 15.586 1 83.69 408 ALA B O 1
ATOM 7135 N N . GLY B 1 409 ? 18.297 67.188 15.297 1 92.69 409 GLY B N 1
ATOM 7136 C CA . GLY B 1 409 ? 19.406 67.75 14.57 1 92.69 409 GLY B CA 1
ATOM 7137 C C . GLY B 1 409 ? 19.562 67.188 13.172 1 92.69 409 GLY B C 1
ATOM 7138 O O . GLY B 1 409 ? 20.688 67.062 12.688 1 92.69 409 GLY B O 1
ATOM 7139 N N . VAL B 1 410 ? 18.547 66.812 12.578 1 95.06 410 VAL B N 1
ATOM 7140 C CA . VAL B 1 410 ? 18.547 66.188 11.242 1 95.06 410 VAL B CA 1
ATOM 7141 C C . VAL B 1 410 ? 17.875 67.188 10.258 1 95.06 410 VAL B C 1
ATOM 7143 O O . VAL B 1 410 ? 16.859 67.75 10.578 1 95.06 410 VAL B O 1
ATOM 7146 N N . SER B 1 411 ? 18.453 67.312 9.094 1 96 411 SER B N 1
ATOM 7147 C CA . SER B 1 411 ? 17.875 68.188 8.07 1 96 411 SER B CA 1
ATOM 7148 C C . SER B 1 411 ? 16.766 67.5 7.309 1 96 411 SER B C 1
ATOM 7150 O O . SER B 1 411 ? 17 66.438 6.723 1 96 411 SER B O 1
ATOM 7152 N N . LEU B 1 412 ? 15.555 68 7.352 1 95.06 412 LEU B N 1
ATOM 7153 C CA . LEU B 1 412 ? 14.414 67.438 6.625 1 95.06 412 LEU B CA 1
ATOM 7154 C C . LEU B 1 412 ? 14.109 68.25 5.383 1 95.06 412 LEU B C 1
ATOM 7156 O O . LEU B 1 412 ? 13.75 69.438 5.492 1 95.06 412 LEU B O 1
ATOM 7160 N N . ARG B 1 413 ? 14.258 67.625 4.188 1 95.69 413 ARG B N 1
ATOM 7161 C CA . ARG B 1 413 ? 14.07 68.312 2.922 1 95.69 413 ARG B CA 1
ATOM 7162 C C . ARG B 1 413 ? 12.969 67.688 2.09 1 95.69 413 ARG B C 1
ATOM 7164 O O . ARG B 1 413 ? 12.844 66.438 2.072 1 95.69 413 ARG B O 1
ATOM 7171 N N . GLY B 1 414 ? 12.148 68.5 1.519 1 95.19 414 GLY B N 1
ATOM 7172 C CA . GLY B 1 414 ? 11.109 68 0.619 1 95.19 414 GLY B CA 1
ATOM 7173 C C . GLY B 1 414 ? 11.344 68.438 -0.824 1 95.19 414 GLY B C 1
ATOM 7174 O O . GLY B 1 414 ? 11.648 69.562 -1.108 1 95.19 414 GLY B O 1
ATOM 7175 N N . LEU B 1 415 ? 11.367 67.438 -1.74 1 94.75 415 LEU B N 1
ATOM 7176 C CA . LEU B 1 415 ? 11.461 67.625 -3.18 1 94.75 415 LEU B CA 1
ATOM 7177 C C . LEU B 1 415 ? 10.172 67.25 -3.879 1 94.75 415 LEU B C 1
ATOM 7179 O O . LEU B 1 415 ? 9.969 66.062 -4.148 1 94.75 415 LEU B O 1
ATOM 7183 N N . MET B 1 416 ? 9.289 68.188 -4.137 1 92.5 416 MET B N 1
ATOM 7184 C CA . MET B 1 416 ? 8.031 67.875 -4.828 1 92.5 416 MET B CA 1
ATOM 7185 C C . MET B 1 416 ? 7.84 68.875 -6 1 92.5 416 MET B C 1
ATOM 7187 O O . MET B 1 416 ? 8.289 70 -5.953 1 92.5 416 MET B O 1
ATOM 7191 N N . PRO B 1 417 ? 7.191 68.375 -6.988 1 92.56 417 PRO B N 1
ATOM 7192 C CA . PRO B 1 417 ? 6.953 69.25 -8.141 1 92.56 417 PRO B CA 1
ATOM 7193 C C . PRO B 1 417 ? 6 70.438 -7.82 1 92.56 417 PRO B C 1
ATOM 7195 O O . PRO B 1 417 ? 5.246 70.375 -6.848 1 92.56 417 PRO B O 1
ATOM 7198 N N . LYS B 1 418 ? 6.023 71.5 -8.641 1 90.06 418 LYS B N 1
ATOM 7199 C CA . LYS B 1 418 ? 5.125 72.625 -8.484 1 90.06 418 LYS B CA 1
ATOM 7200 C C . LYS B 1 418 ? 3.709 72.25 -8.938 1 90.06 418 LYS B C 1
ATOM 7202 O O . LYS B 1 418 ? 2.734 72.812 -8.375 1 90.06 418 LYS B O 1
ATOM 7207 N N . GLU B 1 419 ? 3.666 71.375 -9.945 1 90.88 419 GLU B N 1
ATOM 7208 C CA . GLU B 1 419 ? 2.357 70.938 -10.438 1 90.88 419 GLU B CA 1
ATOM 7209 C C . GLU B 1 419 ? 1.687 70 -9.445 1 90.88 419 GLU B C 1
ATOM 7211 O O . GLU B 1 419 ? 2.352 69.125 -8.836 1 90.88 419 GLU B O 1
ATOM 7216 N N . PRO B 1 420 ? 0.461 70.188 -9.367 1 92.19 420 PRO B N 1
ATOM 7217 C CA . PRO B 1 420 ? -0.254 69.312 -8.438 1 92.19 420 PRO B CA 1
ATOM 7218 C C . PRO B 1 420 ? -0.161 67.812 -8.836 1 92.19 420 PRO B C 1
ATOM 7220 O O . PRO B 1 420 ? -0.189 67.5 -10.023 1 92.19 420 PRO B O 1
ATOM 7223 N N . LEU B 1 421 ? 0.021 66.938 -7.875 1 94.25 421 LEU B N 1
ATOM 7224 C CA . LEU B 1 421 ? -0.053 65.5 -8.039 1 94.25 421 LEU B CA 1
ATOM 7225 C C . LEU B 1 421 ? -1.438 64.938 -7.672 1 94.25 421 LEU B C 1
ATOM 7227 O O . LEU B 1 421 ? -1.648 64.5 -6.559 1 94.25 421 LEU B O 1
ATOM 7231 N N . GLU B 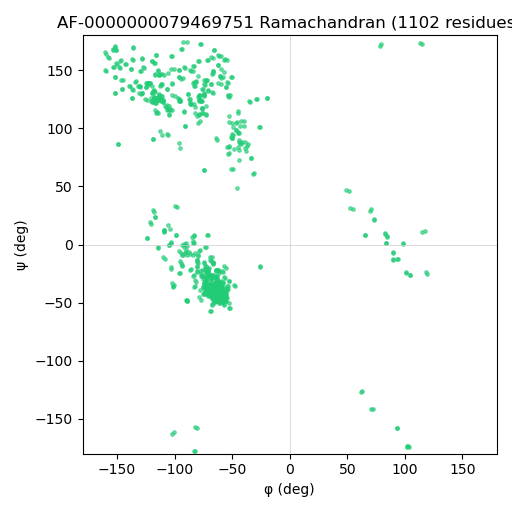1 422 ? -2.35 65 -8.578 1 94.12 422 GLU B N 1
ATOM 7232 C CA . GLU B 1 422 ? -3.73 64.562 -8.336 1 94.12 422 GLU B CA 1
ATOM 7233 C C . GLU B 1 422 ? -3.852 63.062 -8.266 1 94.12 422 GLU B C 1
ATOM 7235 O O . GLU B 1 422 ? -3.521 62.375 -9.227 1 94.12 422 GLU B O 1
ATOM 7240 N N . VAL B 1 423 ? -4.309 62.562 -7.094 1 95.12 423 VAL B N 1
ATOM 7241 C CA . VAL B 1 423 ? -4.391 61.125 -6.898 1 95.12 423 VAL B CA 1
ATOM 7242 C C . VAL B 1 423 ? -5.797 60.75 -6.438 1 95.12 423 VAL B C 1
ATOM 7244 O O . VAL B 1 423 ? -6.543 61.594 -5.938 1 95.12 423 VAL B O 1
ATOM 7247 N N . THR B 1 424 ? -6.203 59.531 -6.742 1 94.94 424 THR B N 1
ATOM 7248 C CA . THR B 1 424 ? -7.355 58.875 -6.133 1 94.94 424 THR B CA 1
ATOM 7249 C C . THR B 1 424 ? -6.91 57.781 -5.156 1 94.94 424 THR B C 1
ATOM 7251 O O . THR B 1 424 ? -6.578 56.688 -5.57 1 94.94 424 THR B O 1
ATOM 7254 N N . ALA B 1 425 ? -6.832 58.156 -3.898 1 94.56 425 ALA B N 1
ATOM 7255 C CA . ALA B 1 425 ? -6.301 57.281 -2.863 1 94.56 425 ALA B CA 1
ATOM 7256 C C . ALA B 1 425 ? -6.914 57.594 -1.504 1 94.56 425 ALA B C 1
ATOM 7258 O O . ALA B 1 425 ? -7.75 58.5 -1.389 1 94.56 425 ALA B O 1
ATOM 7259 N N . ASP B 1 426 ? -6.684 56.781 -0.522 1 91.62 426 ASP B N 1
ATOM 7260 C CA . ASP B 1 426 ? -7.055 57.031 0.861 1 91.62 426 ASP B CA 1
ATOM 7261 C C . ASP B 1 426 ? -6.094 58.062 1.495 1 91.62 426 ASP B C 1
ATOM 7263 O O . ASP B 1 426 ? -4.922 57.75 1.717 1 91.62 426 ASP B O 1
ATOM 7267 N N . ARG B 1 427 ? -6.562 59.219 1.818 1 88.69 427 ARG B N 1
ATOM 7268 C CA . ARG B 1 427 ? -5.742 60.312 2.305 1 88.69 427 ARG B CA 1
ATOM 7269 C C . ARG B 1 427 ? -5.094 59.969 3.641 1 88.69 427 ARG B C 1
ATOM 7271 O O . ARG B 1 427 ? -3.924 60.281 3.869 1 88.69 427 ARG B O 1
ATOM 7278 N N . ARG B 1 428 ? -5.816 59.375 4.48 1 81.5 428 ARG B N 1
ATOM 7279 C CA . ARG B 1 428 ? -5.285 58.969 5.785 1 81.5 428 ARG B CA 1
ATOM 7280 C C . ARG B 1 428 ? -4.16 57.969 5.641 1 81.5 428 ARG B C 1
ATOM 7282 O O . ARG B 1 428 ? -3.131 58.062 6.309 1 81.5 428 ARG B O 1
ATOM 7289 N N . ALA B 1 429 ? -4.457 57.031 4.762 1 87.25 429 ALA B N 1
ATOM 7290 C CA . ALA B 1 429 ? -3.451 56 4.531 1 87.25 429 ALA B CA 1
ATOM 7291 C C . ALA B 1 429 ? -2.168 56.594 3.963 1 87.25 429 ALA B C 1
ATOM 7293 O O . ALA B 1 429 ? -1.065 56.188 4.344 1 87.25 429 ALA B O 1
ATOM 7294 N N . MET B 1 430 ? -2.336 57.469 3.053 1 90.31 430 MET B N 1
ATOM 7295 C CA . MET B 1 430 ? -1.177 58.125 2.443 1 90.31 430 MET B CA 1
ATOM 7296 C C . MET B 1 430 ? -0.381 58.906 3.486 1 90.31 430 MET B C 1
ATOM 7298 O O . MET B 1 430 ? 0.851 58.844 3.488 1 90.31 430 MET B O 1
ATOM 7302 N N . LYS B 1 431 ? -1.036 59.594 4.355 1 87.12 431 LYS B N 1
ATOM 7303 C CA . LYS B 1 431 ? -0.369 60.312 5.434 1 87.12 431 LYS B CA 1
ATOM 7304 C C . LYS B 1 431 ? 0.383 59.375 6.355 1 87.12 431 LYS B C 1
ATOM 7306 O O . LYS B 1 431 ? 1.498 59.656 6.789 1 87.12 431 LYS B O 1
ATOM 7311 N N . GLN B 1 432 ? -0.279 58.281 6.59 1 83.31 432 GLN B N 1
ATOM 7312 C CA . GLN B 1 432 ? 0.339 57.281 7.469 1 83.31 432 GLN B CA 1
ATOM 7313 C C . GLN B 1 432 ? 1.598 56.719 6.832 1 83.31 432 GLN B C 1
ATOM 7315 O O . GLN B 1 432 ? 2.586 56.469 7.523 1 83.31 432 GLN B O 1
ATOM 7320 N N . ILE B 1 433 ? 1.523 56.438 5.535 1 91.06 433 ILE B N 1
ATOM 7321 C CA . ILE B 1 433 ? 2.691 55.938 4.812 1 91.06 433 ILE B CA 1
ATOM 7322 C C . ILE B 1 433 ? 3.844 56.938 4.961 1 91.06 433 ILE B C 1
ATOM 7324 O O . ILE B 1 433 ? 4.949 56.562 5.363 1 91.06 433 ILE B O 1
ATOM 7328 N N . ALA B 1 434 ? 3.549 58.188 4.652 1 91.5 434 ALA B N 1
ATOM 7329 C CA . ALA B 1 434 ? 4.57 59.219 4.73 1 91.5 434 ALA B CA 1
ATOM 7330 C C . ALA B 1 434 ? 5.102 59.375 6.156 1 91.5 434 ALA B C 1
ATOM 7332 O O . ALA B 1 434 ? 6.309 59.469 6.363 1 91.5 434 ALA B O 1
ATOM 7333 N N . LEU B 1 435 ? 4.184 59.344 7.094 1 85.38 435 LEU B N 1
ATOM 7334 C CA . LEU B 1 435 ? 4.547 59.5 8.492 1 85.38 435 LEU B CA 1
ATOM 7335 C C . LEU B 1 435 ? 5.488 58.406 8.953 1 85.38 435 LEU B C 1
ATOM 7337 O O . LEU B 1 435 ? 6.504 58.656 9.602 1 85.38 435 LEU B O 1
ATOM 7341 N N . ASN B 1 436 ? 5.156 57.25 8.609 1 83.69 436 ASN B N 1
ATOM 7342 C CA . ASN B 1 436 ? 5.957 56.094 9.031 1 83.69 436 ASN B CA 1
ATOM 7343 C C . ASN B 1 436 ? 7.344 56.125 8.398 1 83.69 436 ASN B C 1
ATOM 7345 O O . ASN B 1 436 ? 8.336 55.812 9.055 1 83.69 436 ASN B O 1
ATOM 7349 N N . LEU B 1 437 ? 7.375 56.438 7.168 1 91.94 437 LEU B N 1
ATOM 7350 C CA . LEU B 1 437 ? 8.656 56.469 6.465 1 91.94 437 LEU B CA 1
ATOM 7351 C C . LEU B 1 437 ? 9.547 57.594 7.012 1 91.94 437 LEU B C 1
ATOM 7353 O O . LEU B 1 437 ? 10.727 57.344 7.281 1 91.94 437 LEU B O 1
ATOM 7357 N N . ILE B 1 438 ? 9 58.75 7.195 1 89.94 438 ILE B N 1
ATOM 7358 C CA . ILE B 1 438 ? 9.773 59.875 7.656 1 89.94 438 ILE B CA 1
ATOM 7359 C C . ILE B 1 438 ? 10.195 59.688 9.109 1 89.94 438 ILE B C 1
ATOM 7361 O O . ILE B 1 438 ? 11.336 59.969 9.477 1 89.94 438 ILE B O 1
ATOM 7365 N N . SER B 1 439 ? 9.234 59.219 9.906 1 82.81 439 SER B N 1
ATOM 7366 C CA . SER B 1 439 ? 9.555 58.969 11.312 1 82.81 439 SER B CA 1
ATOM 7367 C C . SER B 1 439 ? 10.695 57.969 11.438 1 82.81 439 SER B C 1
ATOM 7369 O O . SER B 1 439 ? 11.609 58.156 12.25 1 82.81 439 SER B O 1
ATOM 7371 N N . ASN B 1 440 ? 10.672 56.938 10.633 1 83.94 440 ASN B N 1
ATOM 7372 C CA . ASN B 1 440 ? 11.734 55.938 10.641 1 83.94 440 ASN B CA 1
ATOM 7373 C C . ASN B 1 440 ? 13.07 56.531 10.211 1 83.94 440 ASN B C 1
ATOM 7375 O O . ASN B 1 440 ? 14.102 56.25 10.812 1 83.94 440 ASN B O 1
ATOM 7379 N N . ALA B 1 441 ? 13.039 57.25 9.164 1 90.62 441 ALA B N 1
ATOM 7380 C CA . ALA B 1 441 ? 14.25 57.875 8.656 1 90.62 441 ALA B CA 1
ATOM 7381 C C . ALA B 1 441 ? 14.875 58.812 9.703 1 90.62 441 ALA B C 1
ATOM 7383 O O . ALA B 1 441 ? 16.094 58.812 9.891 1 90.62 441 ALA B O 1
ATO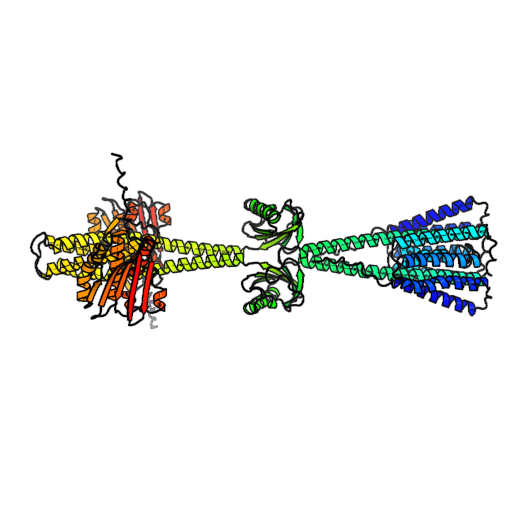M 7384 N N . LEU B 1 442 ? 14.047 59.531 10.406 1 87.81 442 LEU B N 1
ATOM 7385 C CA . LEU B 1 442 ? 14.539 60.469 11.414 1 87.81 442 LEU B CA 1
ATOM 7386 C C . LEU B 1 442 ? 15.102 59.719 12.617 1 87.81 442 LEU B C 1
ATOM 7388 O O . LEU B 1 442 ? 16.109 60.125 13.203 1 87.81 442 LEU B O 1
ATOM 7392 N N . LYS B 1 443 ? 14.422 58.656 12.938 1 82 443 LYS B N 1
ATOM 7393 C CA . LYS B 1 443 ? 14.812 57.844 14.094 1 82 443 LYS B CA 1
ATOM 7394 C C . LYS B 1 443 ? 16.188 57.219 13.891 1 82 443 LYS B C 1
ATOM 7396 O O . LYS B 1 443 ? 16.938 57.062 14.852 1 82 443 LYS B O 1
ATOM 7401 N N . PHE B 1 444 ? 16.5 56.844 12.688 1 85.56 444 PHE B N 1
ATOM 7402 C CA . PHE B 1 444 ? 17.703 56.062 12.461 1 85.56 444 PHE B CA 1
ATOM 7403 C C . PHE B 1 444 ? 18.766 56.875 11.758 1 85.56 444 PHE B C 1
ATOM 7405 O O . PHE B 1 444 ? 19.75 56.344 11.242 1 85.56 444 PHE B O 1
ATOM 7412 N N . THR B 1 445 ? 18.562 58.188 11.656 1 90.75 445 THR B N 1
ATOM 7413 C CA . THR B 1 445 ? 19.562 59.094 11.102 1 90.75 445 THR B CA 1
ATOM 7414 C C . THR B 1 445 ? 20.25 59.875 12.219 1 90.75 445 THR B C 1
ATOM 7416 O O . THR B 1 445 ? 19.594 60.594 12.992 1 90.75 445 THR B O 1
ATOM 7419 N N . PRO B 1 446 ? 21.5 59.688 12.406 1 91 446 PRO B N 1
ATOM 7420 C CA . PRO B 1 446 ? 22.219 60.438 13.453 1 91 446 PRO B CA 1
ATOM 7421 C C . PRO B 1 446 ? 22.203 61.938 13.242 1 91 446 PRO B C 1
ATOM 7423 O O . PRO B 1 446 ? 21.891 62.406 12.148 1 91 446 PRO B O 1
ATOM 7426 N N . LYS B 1 447 ? 22.516 62.625 14.359 1 93 447 LYS B N 1
ATOM 7427 C CA . LYS B 1 447 ? 22.578 64.062 14.32 1 93 447 LYS B CA 1
ATOM 7428 C C . LYS B 1 447 ? 23.5 64.562 13.203 1 93 447 LYS B C 1
ATOM 7430 O O . LYS B 1 447 ? 24.594 64 13.016 1 93 447 LYS B O 1
ATOM 7435 N N . GLY B 1 448 ? 23.109 65.562 12.539 1 93.56 448 GLY B N 1
ATOM 7436 C CA . GLY B 1 448 ? 23.875 66.062 11.43 1 93.56 448 GLY B CA 1
ATOM 7437 C C . GLY B 1 448 ? 23.516 65.438 10.102 1 93.56 448 GLY B C 1
ATOM 7438 O O . GLY B 1 448 ? 24 65.875 9.047 1 93.56 448 GLY B O 1
ATOM 7439 N N . GLY B 1 449 ? 22.719 64.5 10.133 1 95 449 GLY B N 1
ATOM 7440 C CA . GLY B 1 449 ? 22.312 63.812 8.922 1 95 449 GLY B CA 1
ATOM 7441 C C . GLY B 1 449 ? 21.203 64.5 8.18 1 95 449 GLY B C 1
ATOM 7442 O O . GLY B 1 449 ? 20.859 65.625 8.508 1 95 449 GLY B O 1
ATOM 7443 N N . THR B 1 450 ? 20.766 63.812 7.02 1 95.88 450 THR B N 1
ATOM 7444 C CA . THR B 1 450 ? 19.719 64.375 6.188 1 95.88 450 THR B CA 1
ATOM 7445 C C . THR B 1 450 ? 18.672 63.344 5.828 1 95.88 450 THR B C 1
ATOM 7447 O O . THR B 1 450 ? 18.984 62.188 5.629 1 95.88 450 THR B O 1
ATOM 7450 N N . VAL B 1 451 ? 17.469 63.719 5.816 1 96.88 451 VAL B N 1
ATOM 7451 C CA . VAL B 1 451 ? 16.328 62.969 5.305 1 96.88 451 VAL B CA 1
ATOM 7452 C C . VAL B 1 451 ? 15.664 63.719 4.16 1 96.88 451 VAL B C 1
ATOM 7454 O O . VAL B 1 451 ? 15.289 64.875 4.32 1 96.88 451 VAL B O 1
ATOM 7457 N N . THR B 1 452 ? 15.578 63.094 3.027 1 97.25 452 THR B N 1
ATOM 7458 C CA . THR B 1 452 ? 14.977 63.719 1.854 1 97.25 452 THR B CA 1
ATOM 7459 C C . THR B 1 452 ? 13.695 63 1.454 1 97.25 452 THR B C 1
ATOM 7461 O O . THR B 1 452 ? 13.688 61.781 1.298 1 97.25 452 THR B O 1
ATOM 7464 N N . VAL B 1 453 ? 12.586 63.75 1.324 1 97.19 453 VAL B N 1
ATOM 7465 C CA . VAL B 1 453 ? 11.305 63.188 0.883 1 97.19 453 VAL B CA 1
ATOM 7466 C C . VAL B 1 453 ? 11.008 63.688 -0.54 1 97.19 453 VAL B C 1
ATOM 7468 O O . VAL B 1 453 ? 10.953 64.875 -0.803 1 97.19 453 VAL B O 1
ATOM 7471 N N . THR B 1 454 ? 10.898 62.75 -1.429 1 96.94 454 THR B N 1
ATOM 7472 C CA . THR B 1 454 ? 10.617 63.031 -2.828 1 96.94 454 THR B CA 1
ATOM 7473 C C . THR B 1 454 ? 9.281 62.438 -3.254 1 96.94 454 THR B C 1
ATOM 7475 O O . THR B 1 454 ? 8.953 61.312 -2.869 1 96.94 454 THR B O 1
ATOM 7478 N N . ALA B 1 455 ? 8.438 63.188 -3.896 1 96.31 455 ALA B N 1
ATOM 7479 C CA . ALA B 1 455 ? 7.203 62.688 -4.504 1 96.31 455 ALA B CA 1
ATOM 7480 C C . ALA B 1 455 ? 7.086 63.125 -5.957 1 96.31 455 ALA B C 1
ATOM 7482 O O . ALA B 1 455 ? 7.34 64.312 -6.273 1 96.31 455 ALA B O 1
ATOM 7483 N N . HIS B 1 456 ? 6.84 62.281 -6.828 1 94.19 456 HIS B N 1
ATOM 7484 C CA . HIS B 1 456 ? 6.637 62.656 -8.227 1 94.19 456 HIS B CA 1
ATOM 7485 C C . HIS B 1 456 ? 5.746 61.625 -8.938 1 94.19 456 HIS B C 1
ATOM 7487 O O . HIS B 1 456 ? 5.438 60.594 -8.383 1 94.19 456 HIS B O 1
ATOM 7493 N N . ALA B 1 457 ? 5.289 62 -10.109 1 94.19 457 ALA B N 1
ATOM 7494 C CA . ALA B 1 457 ? 4.449 61.156 -10.938 1 94.19 457 ALA B CA 1
ATOM 7495 C C . ALA B 1 457 ? 5.285 60.406 -11.984 1 94.19 457 ALA B C 1
ATOM 7497 O O . ALA B 1 457 ? 6.18 61 -12.594 1 94.19 457 ALA B O 1
ATOM 7498 N N . GLU B 1 458 ? 5.148 59.156 -11.977 1 91.19 458 GLU B N 1
ATOM 7499 C CA . GLU B 1 458 ? 5.68 58.344 -13.047 1 91.19 458 GLU B CA 1
ATOM 7500 C C . GLU B 1 458 ? 4.562 57.594 -13.766 1 91.19 458 GLU B C 1
ATOM 7502 O O . GLU B 1 458 ? 4.301 56.406 -13.469 1 91.19 458 GLU B O 1
ATOM 7507 N N . GLY B 1 459 ? 3.992 58.25 -14.875 1 89.38 459 GLY B N 1
ATOM 7508 C CA . GLY B 1 459 ? 2.803 57.688 -15.492 1 89.38 459 GLY B CA 1
ATOM 7509 C C . GLY B 1 459 ? 1.61 57.625 -14.555 1 89.38 459 GLY B C 1
ATOM 7510 O O . GLY B 1 459 ? 1.252 58.625 -13.938 1 89.38 459 GLY B O 1
ATOM 7511 N N . PRO B 1 460 ? 1.045 56.406 -14.453 1 91.38 460 PRO B N 1
ATOM 7512 C CA . PRO B 1 460 ? -0.104 56.281 -13.555 1 91.38 460 PRO B CA 1
ATOM 7513 C C . PRO B 1 460 ? 0.307 56.031 -12.102 1 91.38 460 PRO B C 1
ATOM 7515 O O . PRO B 1 460 ? -0.551 55.969 -11.219 1 91.38 460 PRO B O 1
ATOM 7518 N N . MET B 1 461 ? 1.593 56.094 -11.875 1 94.75 461 MET B N 1
ATOM 7519 C CA . MET B 1 461 ? 2.078 55.75 -10.539 1 94.75 461 MET B CA 1
ATOM 7520 C C . MET B 1 461 ? 2.508 57 -9.789 1 94.75 461 MET B C 1
ATOM 7522 O O . MET B 1 461 ? 3.162 57.875 -10.352 1 94.75 461 MET B O 1
ATOM 7526 N N . LEU B 1 462 ? 2.086 57.094 -8.547 1 95.94 462 LEU B N 1
ATOM 7527 C CA . LEU B 1 462 ? 2.709 58.031 -7.609 1 95.94 462 LEU B CA 1
ATOM 7528 C C . LEU B 1 462 ? 3.918 57.375 -6.934 1 95.94 462 LEU B C 1
ATOM 7530 O O . LEU B 1 462 ? 3.816 56.281 -6.387 1 95.94 462 LEU B O 1
ATOM 7534 N N . GLU B 1 463 ? 4.992 57.969 -7.082 1 96.69 463 GLU B N 1
ATOM 7535 C CA . GLU B 1 463 ? 6.195 57.469 -6.426 1 96.69 463 GLU B CA 1
ATOM 7536 C C . GLU B 1 463 ? 6.59 58.344 -5.246 1 96.69 463 GLU B C 1
ATOM 7538 O O . GLU B 1 463 ? 6.832 59.562 -5.418 1 96.69 463 GLU B O 1
ATOM 7543 N N . LEU B 1 464 ? 6.562 57.812 -4.062 1 96.69 464 LEU B N 1
ATOM 7544 C CA . LEU B 1 464 ? 7.043 58.438 -2.848 1 96.69 464 LEU B CA 1
ATOM 7545 C C . LEU B 1 464 ? 8.367 57.844 -2.391 1 96.69 464 LEU B C 1
ATOM 7547 O O . LEU B 1 464 ? 8.445 56.625 -2.148 1 96.69 464 LEU B O 1
ATOM 7551 N N . ILE B 1 465 ? 9.438 58.656 -2.305 1 97.38 465 ILE B N 1
ATOM 7552 C CA . ILE B 1 465 ? 10.766 58.156 -1.934 1 97.38 465 ILE B CA 1
ATOM 7553 C C . ILE B 1 465 ? 11.234 58.875 -0.669 1 97.38 465 ILE B C 1
ATOM 7555 O O . ILE B 1 465 ? 11.188 60.125 -0.591 1 97.38 465 ILE B O 1
ATOM 7559 N N . VAL B 1 466 ? 11.594 58.156 0.316 1 96.81 466 VAL B N 1
ATOM 7560 C CA . VAL B 1 466 ? 12.219 58.688 1.513 1 96.81 466 VAL B CA 1
ATOM 7561 C C . VAL B 1 466 ? 13.633 58.156 1.662 1 96.81 466 VAL B C 1
ATOM 7563 O O . VAL B 1 466 ? 13.82 56.938 1.823 1 96.81 466 VAL B O 1
ATOM 7566 N N . ALA B 1 467 ? 14.57 59 1.547 1 96.75 467 ALA B N 1
ATOM 7567 C CA . ALA B 1 467 ? 15.977 58.625 1.639 1 96.75 467 ALA B CA 1
ATOM 7568 C C . ALA B 1 467 ? 16.641 59.25 2.871 1 96.75 467 ALA B C 1
ATOM 7570 O O . ALA B 1 467 ? 16.484 60.438 3.133 1 96.75 467 ALA B O 1
ATOM 7571 N N . ASP B 1 468 ? 17.25 58.406 3.639 1 94.38 468 ASP B N 1
ATOM 7572 C CA . ASP B 1 468 ? 17.953 58.906 4.816 1 94.38 468 ASP B CA 1
ATOM 7573 C C . ASP B 1 468 ? 19.453 58.625 4.73 1 94.38 468 ASP B C 1
ATOM 7575 O O . ASP B 1 468 ? 19.875 57.781 3.93 1 94.38 468 ASP B O 1
ATOM 7579 N N . SER B 1 469 ? 20.266 59.375 5.41 1 93.94 469 SER B N 1
ATOM 7580 C CA . SER B 1 469 ? 21.703 59.125 5.523 1 93.94 469 SER B CA 1
ATOM 7581 C C . SER B 1 469 ? 22.047 58.438 6.828 1 93.94 469 SER B C 1
ATOM 7583 O O . SER B 1 469 ? 23.062 58.719 7.457 1 93.94 469 SER B O 1
ATOM 7585 N N . GLY B 1 470 ? 21.125 57.625 7.234 1 90.12 470 GLY B N 1
ATOM 7586 C CA . GLY B 1 470 ? 21.266 57.031 8.547 1 90.12 470 GLY B CA 1
ATOM 7587 C C . GLY B 1 470 ? 22.172 55.812 8.555 1 90.12 470 GLY B C 1
ATOM 7588 O O . GLY B 1 470 ? 23.094 55.719 7.73 1 90.12 470 GLY B O 1
ATOM 7589 N N . THR B 1 471 ? 22.016 54.906 9.578 1 88 471 THR B N 1
ATOM 7590 C CA . THR B 1 471 ? 22.891 53.781 9.883 1 88 471 THR B CA 1
ATOM 7591 C C . THR B 1 471 ? 22.766 52.688 8.828 1 88 471 THR B C 1
ATOM 7593 O O . THR B 1 471 ? 23.688 51.906 8.617 1 88 471 THR B O 1
ATOM 7596 N N . GLY B 1 472 ? 21.688 52.656 8.164 1 87.62 472 GLY B N 1
ATOM 7597 C CA . GLY B 1 472 ? 21.453 51.625 7.176 1 87.62 472 GLY B CA 1
ATOM 7598 C C . GLY B 1 472 ? 21.016 50.312 7.793 1 87.62 472 GLY B C 1
ATOM 7599 O O . GLY B 1 472 ? 20.938 50.188 9.016 1 87.62 472 GLY B O 1
ATOM 7600 N N . ILE B 1 473 ? 20.594 49.281 6.926 1 84.94 473 ILE B N 1
ATOM 7601 C CA . ILE B 1 473 ? 20.078 48 7.348 1 84.94 473 ILE B CA 1
ATOM 7602 C C . ILE B 1 473 ? 20.891 46.875 6.711 1 84.94 473 ILE B C 1
ATOM 7604 O O . ILE B 1 473 ? 21.25 46.938 5.531 1 84.94 473 ILE B O 1
ATOM 7608 N N . SER B 1 474 ? 21.172 45.844 7.469 1 85.56 474 SER B N 1
ATOM 7609 C CA . SER B 1 474 ? 21.922 44.688 6.957 1 85.56 474 SER B CA 1
ATOM 7610 C C . SER B 1 474 ? 21.094 43.875 5.984 1 85.56 474 SER B C 1
ATOM 7612 O O . SER B 1 474 ? 19.859 43.906 6.031 1 85.56 474 SER B O 1
ATOM 7614 N N . ALA B 1 475 ? 21.766 43.125 5.184 1 82.69 475 ALA B N 1
ATOM 7615 C CA . ALA B 1 475 ? 21.094 42.281 4.195 1 82.69 475 ALA B CA 1
ATOM 7616 C C . ALA B 1 475 ? 20.203 41.25 4.867 1 82.69 475 ALA B C 1
ATOM 7618 O O . ALA B 1 475 ? 19.109 40.938 4.375 1 82.69 475 ALA B O 1
ATOM 7619 N N . THR B 1 476 ? 20.609 40.719 5.93 1 79 476 THR B N 1
ATOM 7620 C CA . THR B 1 476 ? 19.859 39.719 6.66 1 79 476 THR B CA 1
ATOM 7621 C C . THR B 1 476 ? 18.578 40.312 7.238 1 79 476 THR B C 1
ATOM 7623 O O . THR B 1 476 ? 17.531 39.656 7.207 1 79 476 THR B O 1
ATOM 7626 N N . ASP B 1 477 ? 18.625 41.469 7.688 1 78.62 477 ASP B N 1
ATOM 7627 C CA . ASP B 1 477 ? 17.484 42.125 8.297 1 78.62 477 ASP B CA 1
ATOM 7628 C C . ASP B 1 477 ? 16.484 42.594 7.23 1 78.62 477 ASP B C 1
ATOM 7630 O O . ASP B 1 477 ? 15.273 42.625 7.484 1 78.62 477 ASP B O 1
ATOM 7634 N N . LEU B 1 478 ? 17.047 42.844 6.074 1 81.38 478 LEU B N 1
ATOM 7635 C CA . LEU B 1 478 ? 16.203 43.312 4.988 1 81.38 478 LEU B CA 1
ATOM 7636 C C . LEU B 1 478 ? 15.188 42.25 4.59 1 81.38 478 LEU B C 1
ATOM 7638 O O . LEU B 1 478 ? 14.055 42.594 4.203 1 81.38 478 LEU B O 1
ATOM 7642 N N . GLN B 1 479 ? 15.57 41.062 4.727 1 75.31 479 GLN B N 1
ATOM 7643 C CA . GLN B 1 479 ? 14.703 39.969 4.336 1 75.31 479 GLN B CA 1
ATOM 7644 C C . GLN B 1 479 ? 13.523 39.812 5.297 1 75.31 479 GLN B C 1
ATOM 7646 O O . GLN B 1 479 ? 12.453 39.344 4.914 1 75.31 479 GLN B O 1
ATOM 7651 N N . ARG B 1 480 ? 13.672 40.25 6.414 1 72.12 480 ARG B N 1
ATOM 7652 C CA . ARG B 1 480 ? 12.648 40.094 7.445 1 72.12 480 ARG B CA 1
ATOM 7653 C C . ARG B 1 480 ? 11.742 41.312 7.523 1 72.12 480 ARG B C 1
ATOM 7655 O O . ARG B 1 480 ? 10.664 41.25 8.109 1 72.12 480 ARG B O 1
ATOM 7662 N N . LEU B 1 481 ? 12.305 42.312 6.859 1 71.12 481 LEU B N 1
ATOM 7663 C CA . LEU B 1 481 ? 11.586 43.562 6.949 1 71.12 481 LEU B CA 1
ATOM 7664 C C . LEU B 1 481 ? 10.336 43.531 6.078 1 71.12 481 LEU B C 1
ATOM 7666 O O . LEU B 1 481 ? 10.344 43 4.98 1 71.12 481 LEU B O 1
ATOM 7670 N N . GLY B 1 482 ? 9.289 43.844 6.598 1 64.94 482 GLY B N 1
ATOM 7671 C CA . GLY B 1 482 ? 8.008 43.875 5.914 1 64.94 482 GLY B CA 1
ATOM 7672 C C . GLY B 1 482 ? 6.996 42.906 6.508 1 64.94 482 GLY B C 1
ATOM 7673 O O . GLY B 1 482 ? 5.793 43.062 6.293 1 64.94 482 GLY B O 1
ATOM 7674 N N . LYS B 1 483 ? 7.617 42 7.09 1 68.56 483 LYS B N 1
ATOM 7675 C CA . LYS B 1 483 ? 6.703 41.125 7.801 1 68.56 483 LYS B CA 1
ATOM 7676 C C . LYS B 1 483 ? 6.195 41.75 9.086 1 68.56 483 LYS B C 1
ATOM 7678 O O . LYS B 1 483 ? 6.949 42.438 9.781 1 68.56 483 LYS B O 1
ATOM 7683 N N . PRO B 1 484 ? 4.934 41.625 9.227 1 63.53 484 PRO B N 1
ATOM 7684 C CA . PRO B 1 484 ? 4.383 42.25 10.438 1 63.53 484 PRO B CA 1
ATOM 7685 C C . PRO B 1 484 ? 5.094 41.781 11.711 1 63.53 484 PRO B C 1
ATOM 7687 O O . PRO B 1 484 ? 5.43 40.594 11.836 1 63.53 484 PRO B O 1
ATOM 7690 N N . PHE B 1 485 ? 5.512 42.688 12.438 1 61.53 485 PHE B N 1
ATOM 7691 C CA . PHE B 1 485 ? 6 42.469 13.797 1 61.53 485 PHE B CA 1
ATOM 7692 C C . PHE B 1 485 ? 7.465 42.062 13.789 1 61.53 485 PHE B C 1
ATOM 7694 O O . PHE B 1 485 ? 7.961 41.5 14.758 1 61.53 485 PHE B O 1
ATOM 7701 N N . GLU B 1 486 ? 8.031 42.125 12.594 1 65.06 486 GLU B N 1
ATOM 7702 C CA . GLU B 1 486 ? 9.453 41.812 12.508 1 65.06 486 GLU B CA 1
ATOM 7703 C C . GLU B 1 486 ? 10.297 43.094 12.562 1 65.06 486 GLU B C 1
ATOM 7705 O O . GLU B 1 486 ? 9.93 44.125 11.977 1 65.06 486 GLU B O 1
ATOM 7710 N N . GLN B 1 487 ? 11.188 43.188 13.484 1 63.94 487 GLN B N 1
ATOM 7711 C CA . GLN B 1 487 ? 12.078 44.344 13.594 1 63.94 487 GLN B CA 1
ATOM 7712 C C . GLN B 1 487 ? 13.523 43.938 13.297 1 63.94 487 GLN B C 1
ATOM 7714 O O . GLN B 1 487 ? 13.922 42.812 13.531 1 63.94 487 GLN B O 1
ATOM 7719 N N . ALA B 1 488 ? 14.156 44.781 12.539 1 62.78 488 ALA B N 1
ATOM 7720 C CA . ALA B 1 488 ? 15.562 44.562 12.203 1 62.78 488 ALA B CA 1
ATOM 7721 C C . ALA B 1 488 ? 16.469 45.125 13.289 1 62.78 488 ALA B C 1
ATOM 7723 O O . ALA B 1 488 ? 16.109 46.062 14 1 62.78 488 ALA B O 1
ATOM 7724 N N . GLY B 1 489 ? 17.609 44.5 13.453 1 60.09 489 GLY B N 1
ATOM 7725 C CA . GLY B 1 489 ? 18.688 45.062 14.227 1 60.09 489 GLY B CA 1
ATOM 7726 C C . GLY B 1 489 ? 18.812 44.438 15.609 1 60.09 489 GLY B C 1
ATOM 7727 O O . GLY B 1 489 ? 18.156 43.469 15.922 1 60.09 489 GLY B O 1
ATOM 7728 N N . GLY B 1 490 ? 19.703 45 16.438 1 57.12 490 GLY B N 1
ATOM 7729 C CA . GLY B 1 490 ? 20.016 44.531 17.781 1 57.12 490 GLY B CA 1
ATOM 7730 C C . GLY B 1 490 ? 18.953 44.938 18.797 1 57.12 490 GLY B C 1
ATOM 7731 O O . GLY B 1 490 ? 17.953 45.562 18.438 1 57.12 490 GLY B O 1
ATOM 7732 N N . ALA B 1 491 ? 18.969 44.5 20.031 1 53.16 491 ALA B N 1
ATOM 7733 C CA . ALA B 1 491 ? 18.031 44.719 21.141 1 53.16 491 ALA B CA 1
ATOM 7734 C C . ALA B 1 491 ? 17.672 46.188 21.281 1 53.16 491 ALA B C 1
ATOM 7736 O O . ALA B 1 491 ? 16.516 46.531 21.531 1 53.16 491 ALA B O 1
ATOM 7737 N N . ASP B 1 492 ? 18.703 46.969 21 1 52.22 492 ASP B N 1
ATOM 7738 C CA . ASP B 1 492 ? 18.516 48.406 21.234 1 52.22 492 ASP B CA 1
ATOM 7739 C C . ASP B 1 492 ? 17.672 49.031 20.125 1 52.22 492 ASP B C 1
ATOM 7741 O O . ASP B 1 492 ? 16.828 49.906 20.406 1 52.22 492 ASP B O 1
ATOM 7745 N N . GLN B 1 493 ? 18.062 48.688 18.969 1 54.56 493 GLN B N 1
ATOM 7746 C CA . GLN B 1 493 ? 17.344 49.25 17.828 1 54.56 493 GLN B CA 1
ATOM 7747 C C . GLN B 1 493 ? 15.906 48.75 17.781 1 54.56 493 GLN B C 1
ATOM 7749 O O . GLN B 1 493 ? 15.008 49.469 17.375 1 54.56 493 GLN B O 1
ATOM 7754 N N . ARG B 1 494 ? 15.703 47.688 18.234 1 56.44 494 ARG B N 1
ATOM 7755 C CA . ARG B 1 494 ? 14.391 47.031 18.281 1 56.44 494 ARG B CA 1
ATOM 7756 C C . ARG B 1 494 ? 13.5 47.688 19.328 1 56.44 494 ARG B C 1
ATOM 7758 O O . ARG B 1 494 ? 12.273 47.656 19.219 1 56.44 494 ARG B O 1
ATOM 7765 N N . ALA B 1 495 ? 14.164 48.219 20.328 1 48.31 495 ALA B N 1
ATOM 7766 C CA . ALA B 1 495 ? 13.453 48.875 21.422 1 48.31 495 ALA B CA 1
ATOM 7767 C C . ALA B 1 495 ? 12.828 50.188 20.953 1 48.31 495 ALA B C 1
ATOM 7769 O O . ALA B 1 495 ? 11.875 50.688 21.562 1 48.31 495 ALA B O 1
ATOM 7770 N N . ALA B 1 496 ? 13.336 50.75 19.828 1 52.31 496 ALA B N 1
ATOM 7771 C CA . ALA B 1 496 ? 12.938 52.094 19.453 1 52.31 496 ALA B CA 1
ATOM 7772 C C . ALA B 1 496 ? 11.719 52.094 18.531 1 52.31 496 ALA B C 1
ATOM 7774 O O . ALA B 1 496 ? 11.133 53.125 18.234 1 52.31 496 ALA B O 1
ATOM 7775 N N . GLY B 1 497 ? 11.219 50.906 18.203 1 56.75 497 GLY B N 1
ATOM 7776 C CA . GLY B 1 497 ? 10.125 51 17.25 1 56.75 497 GLY B CA 1
ATOM 7777 C C . GLY B 1 497 ? 9.078 49.938 17.422 1 56.75 497 GLY B C 1
ATOM 7778 O O . GLY B 1 497 ? 9.312 48.938 18.156 1 56.75 497 GLY B O 1
ATOM 7779 N N . THR B 1 498 ? 7.836 50.25 17.047 1 58.19 498 THR B N 1
ATOM 7780 C CA . THR B 1 498 ? 6.719 49.312 17.172 1 58.19 498 THR B CA 1
ATOM 7781 C C . THR B 1 498 ? 6.891 48.125 16.219 1 58.19 498 THR B C 1
ATOM 7783 O O . THR B 1 498 ? 6.227 47.125 16.359 1 58.19 498 THR B O 1
ATOM 7786 N N . GLY B 1 499 ? 7.914 48.281 15.281 1 63.75 499 GLY B N 1
ATOM 7787 C CA . GLY B 1 499 ? 8.117 47.25 14.25 1 63.75 499 GLY B CA 1
ATOM 7788 C C . GLY B 1 499 ? 6.949 47.156 13.289 1 63.75 499 GLY B C 1
ATOM 7789 O O . GLY B 1 499 ? 6.895 46.219 12.477 1 63.75 499 GLY B O 1
ATOM 7790 N N . LEU B 1 500 ? 5.992 48.094 13.383 1 72.44 500 LEU B N 1
ATOM 7791 C CA . LEU B 1 500 ? 4.812 48.031 12.531 1 72.44 500 LEU B CA 1
ATOM 7792 C C . LEU B 1 500 ? 4.898 49.031 11.383 1 72.44 500 LEU B C 1
ATOM 7794 O O . LEU B 1 500 ? 4.188 48.906 10.383 1 72.44 500 LEU B O 1
ATOM 7798 N N . GLY B 1 501 ? 5.738 50 11.609 1 76.75 501 GLY B N 1
ATOM 7799 C CA . GLY B 1 501 ? 5.746 51.125 10.672 1 76.75 501 GLY B CA 1
ATOM 7800 C C . GLY B 1 501 ? 5.898 50.688 9.227 1 76.75 501 GLY B C 1
ATOM 7801 O O . GLY B 1 501 ? 5.023 50.938 8.398 1 76.75 501 GLY B O 1
ATOM 7802 N N . LEU B 1 502 ? 6.938 49.938 9.031 1 82.69 502 LEU B N 1
ATOM 7803 C CA . LEU B 1 502 ? 7.23 49.531 7.66 1 82.69 502 LEU B CA 1
ATOM 7804 C C . LEU B 1 502 ? 6.223 48.5 7.16 1 82.69 502 LEU B C 1
ATOM 7806 O O . LEU B 1 502 ? 5.883 48.469 5.977 1 82.69 502 LEU B O 1
ATOM 7810 N N . SER B 1 503 ? 5.844 47.625 8.039 1 82.12 503 SER B N 1
ATOM 7811 C CA . SER B 1 503 ? 4.852 46.625 7.633 1 82.12 503 SER B CA 1
ATOM 7812 C C . SER B 1 503 ? 3.525 47.281 7.266 1 82.12 503 SER B C 1
ATOM 7814 O O . SER B 1 503 ? 2.828 46.844 6.359 1 82.12 503 SER B O 1
ATOM 7816 N N . LEU B 1 504 ? 3.168 48.312 8 1 82.69 504 LEU B N 1
ATOM 7817 C CA . LEU B 1 504 ? 1.954 49.062 7.688 1 82.69 504 LEU B CA 1
ATOM 7818 C C . LEU B 1 504 ? 2.068 49.75 6.328 1 82.69 504 LEU B C 1
ATOM 7820 O O . LEU B 1 504 ? 1.101 49.781 5.566 1 82.69 504 LEU B O 1
ATOM 7824 N N . VAL B 1 505 ? 3.256 50.344 6.133 1 89.88 505 VAL B N 1
ATOM 7825 C CA . VAL B 1 505 ? 3.504 50.969 4.84 1 89.88 505 VAL B CA 1
ATOM 7826 C C . VAL B 1 505 ? 3.312 49.969 3.721 1 89.88 505 VAL B C 1
ATOM 7828 O O . VAL B 1 505 ? 2.646 50.25 2.721 1 89.88 505 VAL B O 1
ATOM 7831 N N . GLN B 1 506 ? 3.896 48.875 3.877 1 89.69 506 GLN B N 1
ATOM 7832 C CA . GLN B 1 506 ? 3.768 47.812 2.887 1 89.69 506 GLN B CA 1
ATOM 7833 C C . GLN B 1 506 ? 2.309 47.406 2.697 1 89.69 506 GLN B C 1
ATOM 7835 O O . GLN B 1 506 ? 1.848 47.219 1.566 1 89.69 506 GLN B O 1
ATOM 7840 N N . ALA B 1 507 ? 1.597 47.188 3.754 1 85 507 ALA B N 1
ATOM 7841 C CA . ALA B 1 507 ? 0.198 46.781 3.705 1 85 507 ALA B CA 1
ATOM 7842 C C . ALA B 1 507 ? -0.659 47.812 2.986 1 85 507 ALA B C 1
ATOM 7844 O O . ALA B 1 507 ? -1.496 47.469 2.15 1 85 507 ALA B O 1
ATOM 7845 N N . PHE B 1 508 ? -0.456 49.094 3.363 1 88.94 508 PHE B N 1
ATOM 7846 C CA . PHE B 1 508 ? -1.22 50.156 2.736 1 88.94 508 PHE B CA 1
ATOM 7847 C C . PHE B 1 508 ? -0.901 50.25 1.248 1 88.94 508 PHE B C 1
ATOM 7849 O O . PHE B 1 508 ? -1.788 50.5 0.433 1 88.94 508 PHE B O 1
ATOM 7856 N N . ALA B 1 509 ? 0.375 50.094 0.907 1 93.25 509 ALA B N 1
ATOM 7857 C CA . ALA B 1 509 ? 0.773 50.094 -0.499 1 93.25 509 ALA B CA 1
ATOM 7858 C C . ALA B 1 509 ? 0.078 49 -1.273 1 93.25 509 ALA B C 1
ATOM 7860 O O . ALA B 1 509 ? -0.479 49.219 -2.348 1 93.25 509 ALA B O 1
ATOM 7861 N N . GLU B 1 510 ? 0.098 47.844 -0.703 1 90.38 510 GLU B N 1
ATOM 7862 C CA . GLU B 1 510 ? -0.513 46.688 -1.346 1 90.38 510 GLU B CA 1
ATOM 7863 C C . GLU B 1 510 ? -2.021 46.875 -1.489 1 90.38 510 GLU B C 1
ATOM 7865 O O . GLU B 1 510 ? -2.604 46.469 -2.504 1 90.38 510 GLU B O 1
ATOM 7870 N N . LEU B 1 511 ? -2.656 47.344 -0.481 1 88.88 511 LEU B N 1
ATOM 7871 C CA . LEU B 1 511 ? -4.094 47.594 -0.523 1 88.88 511 LEU B CA 1
ATOM 7872 C C . LEU B 1 511 ? -4.441 48.562 -1.654 1 88.88 511 LEU B C 1
ATOM 7874 O O . LEU B 1 511 ? -5.52 48.469 -2.242 1 88.88 511 LEU B O 1
ATOM 7878 N N . HIS B 1 512 ? -3.529 49.469 -1.921 1 93.31 512 HIS B N 1
ATOM 7879 C CA . HIS B 1 512 ? -3.732 50.406 -3.006 1 93.31 512 HIS B CA 1
ATOM 7880 C C . HIS B 1 512 ? -3.318 49.812 -4.348 1 93.31 512 HIS B C 1
ATOM 7882 O O . HIS B 1 512 ? -3.381 50.5 -5.379 1 93.31 512 HIS B O 1
ATOM 7888 N N . GLY B 1 513 ? -2.865 48.531 -4.355 1 92.19 513 GLY B N 1
ATOM 7889 C CA . GLY B 1 513 ? -2.412 47.875 -5.566 1 92.19 513 GLY B CA 1
ATOM 7890 C C . GLY B 1 513 ? -0.979 48.188 -5.934 1 92.19 513 GLY B C 1
ATOM 7891 O O . GLY B 1 513 ? -0.553 47.969 -7.066 1 92.19 513 GLY B O 1
ATOM 7892 N N . GLY B 1 514 ? -0.263 48.875 -5.004 1 94.12 514 GLY B N 1
ATOM 7893 C CA . GLY B 1 514 ? 1.117 49.25 -5.242 1 94.12 514 GLY B CA 1
ATOM 7894 C C . GLY B 1 514 ? 2.121 48.344 -4.555 1 94.12 514 GLY B C 1
ATOM 7895 O O . GLY B 1 514 ? 1.833 47.188 -4.285 1 94.12 514 GLY B O 1
ATOM 7896 N N . GLU B 1 515 ? 3.365 48.938 -4.449 1 94.56 515 GLU B N 1
ATOM 7897 C CA . GLU B 1 515 ? 4.449 48.156 -3.85 1 94.56 515 GLU B CA 1
ATOM 7898 C C . GLU B 1 515 ? 5.418 49.062 -3.096 1 94.56 515 GLU B C 1
ATOM 7900 O O . GLU B 1 515 ? 5.426 50.281 -3.299 1 94.56 515 GLU B O 1
ATOM 7905 N N . MET B 1 516 ? 6.109 48.406 -2.178 1 93.31 516 MET B N 1
ATOM 7906 C CA . MET B 1 516 ? 7.172 49.062 -1.43 1 93.31 516 MET B CA 1
ATOM 7907 C C . MET B 1 516 ? 8.516 48.406 -1.679 1 93.31 516 MET B C 1
ATOM 7909 O O . MET B 1 516 ? 8.594 47.156 -1.765 1 93.31 516 MET B O 1
ATOM 7913 N N . ALA B 1 517 ? 9.539 49.125 -1.966 1 93.75 517 ALA B N 1
ATOM 7914 C CA . ALA B 1 517 ? 10.906 48.625 -2.123 1 93.75 517 ALA B CA 1
ATOM 7915 C C . ALA B 1 517 ? 11.859 49.344 -1.159 1 93.75 517 ALA B C 1
ATOM 7917 O O . ALA B 1 517 ? 11.734 50.531 -0.918 1 93.75 517 ALA B O 1
ATOM 7918 N N . ILE B 1 518 ? 12.742 48.531 -0.558 1 92.12 518 ILE B N 1
ATOM 7919 C CA . ILE B 1 518 ? 13.727 49.094 0.374 1 92.12 518 ILE B CA 1
ATOM 7920 C C . ILE B 1 518 ? 15.141 48.812 -0.149 1 92.12 518 ILE B C 1
ATOM 7922 O O . ILE B 1 518 ? 15.469 47.688 -0.523 1 92.12 518 ILE B O 1
ATOM 7926 N N . GLU B 1 519 ? 15.914 49.781 -0.356 1 92.19 519 GLU B N 1
ATOM 7927 C CA . GLU B 1 519 ? 17.344 49.688 -0.67 1 92.19 519 GLU B CA 1
ATOM 7928 C C . GLU B 1 519 ? 18.188 50.281 0.457 1 92.19 519 GLU B C 1
ATOM 7930 O O . GLU B 1 519 ? 18.016 51.438 0.834 1 92.19 519 GLU B O 1
ATOM 7935 N N . SER B 1 520 ? 18.906 49.438 1.094 1 90.62 520 SER B N 1
ATOM 7936 C CA . SER B 1 520 ? 19.719 49.906 2.221 1 90.62 520 SER B CA 1
ATOM 7937 C C . SER B 1 520 ? 21.031 49.156 2.309 1 90.62 520 SER B C 1
ATOM 7939 O O . SER B 1 520 ? 21.141 48 1.845 1 90.62 520 SER B O 1
ATOM 7941 N N . GLN B 1 521 ? 22.094 49.812 2.646 1 88.62 521 GLN B N 1
ATOM 7942 C CA . GLN B 1 521 ? 23.406 49.25 3.006 1 88.62 521 GLN B CA 1
ATOM 7943 C C . GLN B 1 521 ? 23.906 49.844 4.32 1 88.62 521 GLN B C 1
ATOM 7945 O O . GLN B 1 521 ? 23.75 51.031 4.578 1 88.62 521 GLN B O 1
ATOM 7950 N N . LEU B 1 522 ? 24.422 48.938 5.141 1 87.69 522 LEU B N 1
ATOM 7951 C CA . LEU B 1 522 ? 24.922 49.406 6.434 1 87.69 522 LEU B CA 1
ATOM 7952 C C . LEU B 1 522 ? 25.906 50.531 6.258 1 87.69 522 LEU B C 1
ATOM 7954 O O . LEU B 1 522 ? 26.828 50.469 5.453 1 87.69 522 LEU B O 1
ATOM 7958 N N . GLY B 1 523 ? 25.703 51.594 6.941 1 87.25 523 GLY B N 1
ATOM 7959 C CA . GLY B 1 523 ? 26.609 52.75 6.938 1 87.25 523 GLY B CA 1
ATOM 7960 C C . GLY B 1 523 ? 26.266 53.75 5.855 1 87.25 523 GLY B C 1
ATOM 7961 O O . GLY B 1 523 ? 26.859 54.844 5.809 1 87.25 523 GLY B O 1
ATOM 7962 N N . GLU B 1 524 ? 25.453 53.531 4.863 1 89.19 524 GLU B N 1
ATOM 7963 C CA . GLU B 1 524 ? 25.188 54.406 3.732 1 89.19 524 GLU B CA 1
ATOM 7964 C C . GLU B 1 524 ? 23.781 55.031 3.834 1 89.19 524 GLU B C 1
ATOM 7966 O O . GLU B 1 524 ? 23.453 55.969 3.105 1 89.19 524 GLU B O 1
ATOM 7971 N N . GLY B 1 525 ? 23.031 54.5 4.699 1 92.25 525 GLY B N 1
ATOM 7972 C CA . GLY B 1 525 ? 21.672 55 4.836 1 92.25 525 GLY B CA 1
ATOM 7973 C C . GLY B 1 525 ? 20.641 54.062 4.207 1 92.25 525 GLY B C 1
ATOM 7974 O O . GLY B 1 525 ? 20.938 52.938 3.848 1 92.25 525 GLY B O 1
ATOM 7975 N N . THR B 1 526 ? 19.406 54.469 4.164 1 93.94 526 THR B N 1
ATOM 7976 C CA . THR B 1 526 ? 18.281 53.656 3.676 1 93.94 526 THR B CA 1
ATOM 7977 C C . THR B 1 526 ? 17.375 54.5 2.773 1 93.94 526 THR B C 1
ATOM 7979 O O . THR B 1 526 ? 17.109 55.656 3.053 1 93.94 526 THR B O 1
ATOM 7982 N N . THR B 1 527 ? 17.016 53.969 1.659 1 95.75 527 THR B N 1
ATOM 7983 C CA . THR B 1 527 ? 16.016 54.562 0.769 1 95.75 527 THR B CA 1
ATOM 7984 C C . THR B 1 527 ? 14.797 53.656 0.632 1 95.75 527 THR B C 1
ATOM 7986 O O . THR B 1 527 ? 14.93 52.469 0.261 1 95.75 527 THR B O 1
ATOM 7989 N N . VAL B 1 528 ? 13.68 54.156 0.971 1 95.38 528 VAL B N 1
ATOM 7990 C CA . VAL B 1 528 ? 12.43 53.406 0.801 1 95.38 528 VAL B CA 1
ATOM 7991 C C . VAL B 1 528 ? 11.586 54.062 -0.289 1 95.38 528 VAL B C 1
ATOM 7993 O O . VAL B 1 528 ? 11.359 55.281 -0.263 1 95.38 528 VAL B O 1
ATOM 7996 N N . THR B 1 529 ? 11.18 53.281 -1.23 1 96.38 529 THR B N 1
ATOM 7997 C CA . THR B 1 529 ? 10.352 53.75 -2.336 1 96.38 529 THR B CA 1
ATOM 7998 C C . THR B 1 529 ? 8.977 53.094 -2.307 1 96.38 529 THR B C 1
ATOM 8000 O O . THR B 1 529 ? 8.867 51.875 -2.236 1 96.38 529 THR B O 1
ATOM 8003 N N . VAL B 1 530 ? 7.93 53.875 -2.307 1 96.56 530 VAL B N 1
ATOM 8004 C CA . VAL B 1 530 ? 6.562 53.375 -2.396 1 96.56 530 VAL B CA 1
ATOM 8005 C C . VAL B 1 530 ? 5.934 53.844 -3.711 1 96.56 530 VAL B C 1
ATOM 8007 O O . VAL B 1 530 ? 5.914 55.031 -4.012 1 96.56 530 VAL B O 1
ATOM 8010 N N . ARG B 1 531 ? 5.457 52.906 -4.48 1 96.62 531 ARG B N 1
ATOM 8011 C CA . ARG B 1 531 ? 4.785 53.188 -5.746 1 96.62 531 ARG B CA 1
ATOM 8012 C C . ARG B 1 531 ? 3.305 52.844 -5.676 1 96.62 531 ARG B C 1
ATOM 8014 O O . ARG B 1 531 ? 2.949 51.688 -5.371 1 96.62 531 ARG B O 1
ATOM 8021 N N . LEU B 1 532 ? 2.473 53.781 -5.957 1 96 532 LEU B N 1
ATOM 8022 C CA . LEU B 1 532 ? 1.027 53.562 -5.895 1 96 532 LEU B CA 1
ATOM 8023 C C . LEU B 1 532 ? 0.373 53.938 -7.223 1 96 532 LEU B C 1
ATOM 8025 O O . LEU B 1 532 ? 0.602 55.031 -7.758 1 96 532 LEU B O 1
ATOM 8029 N N . PRO B 1 533 ? -0.375 53.031 -7.824 1 94.56 533 PRO B N 1
ATOM 8030 C CA . PRO B 1 533 ? -1.106 53.344 -9.055 1 94.56 533 PRO B CA 1
ATOM 8031 C C . PRO B 1 533 ? -2.338 54.219 -8.797 1 94.56 533 PRO B C 1
ATOM 8033 O O . PRO B 1 533 ? -3.463 53.781 -9.07 1 94.56 533 PRO B O 1
ATOM 8036 N N . VAL B 1 534 ? -2.223 55.375 -8.359 1 93.06 534 VAL B N 1
ATOM 8037 C CA . VAL B 1 534 ? -3.361 56.156 -7.906 1 93.06 534 VAL B CA 1
ATOM 8038 C C . VAL B 1 534 ? -3.414 57.469 -8.68 1 93.06 534 VAL B C 1
ATOM 8040 O O . VAL B 1 534 ? -4.297 58.312 -8.445 1 93.06 534 VAL B O 1
ATOM 8043 N N . MET B 1 535 ? -2.582 57.719 -9.68 1 91.69 535 MET B N 1
ATOM 8044 C CA . MET B 1 535 ? -2.543 59 -10.422 1 91.69 535 MET B CA 1
ATOM 8045 C C . MET B 1 535 ? -3.686 59.062 -11.422 1 91.69 535 MET B C 1
ATOM 8047 O O . MET B 1 535 ? -4.02 58.062 -12.062 1 91.69 535 MET B O 1
ATOM 8051 N N . GLU B 1 536 ? -4.438 60.125 -11.398 1 80.06 536 GLU B N 1
ATOM 8052 C CA . GLU B 1 536 ? -5.477 60.312 -12.406 1 80.06 536 GLU B CA 1
ATOM 8053 C C . GLU B 1 536 ? -4.871 60.656 -13.766 1 80.06 536 GLU B C 1
ATOM 8055 O O . GLU B 1 536 ? -3.977 61.5 -13.867 1 80.06 536 GLU B O 1
ATOM 8060 N N . LEU B 1 537 ? -5.004 59.75 -14.656 1 64.88 537 LEU B N 1
ATOM 8061 C CA . LEU B 1 537 ? -4.566 60.062 -16.016 1 64.88 537 LEU B CA 1
ATOM 8062 C C . LEU B 1 537 ? -5.383 61.188 -16.609 1 64.88 537 LEU B C 1
ATOM 8064 O O . LEU B 1 537 ? -6.613 61.188 -16.516 1 64.88 537 LEU B O 1
ATOM 8068 N N . SER B 1 538 ? -5.02 62.312 -16.453 1 54.5 538 SER B N 1
ATOM 8069 C CA . SER B 1 538 ? -5.703 63.375 -17.219 1 54.5 538 SER B CA 1
ATOM 8070 C C . SER B 1 538 ? -6.02 62.875 -18.625 1 54.5 538 SER B C 1
ATOM 8072 O O . SER B 1 538 ? -5.109 62.562 -19.391 1 54.5 538 SER B O 1
ATOM 8074 N N . VAL B 1 539 ? -7.051 62.125 -18.844 1 45.91 539 VAL B N 1
ATOM 8075 C CA . VAL B 1 539 ? -7.453 61.969 -20.234 1 45.91 539 VAL B CA 1
ATOM 8076 C C . VAL B 1 539 ? -7.625 63.344 -20.891 1 45.91 539 VAL B C 1
ATOM 8078 O O . VAL B 1 539 ? -8.492 64.125 -20.484 1 45.91 539 VAL B O 1
ATOM 8081 N N . VAL B 1 540 ? -6.672 63.906 -21.328 1 42.88 540 VAL B N 1
ATOM 8082 C CA . VAL B 1 540 ? -6.918 65 -22.297 1 42.88 540 VAL B CA 1
ATOM 8083 C C . VAL B 1 540 ? -7.98 64.562 -23.297 1 42.88 540 VAL B C 1
ATOM 8085 O O . VAL B 1 540 ? -7.789 63.562 -24.016 1 42.88 540 VAL B O 1
ATOM 8088 N N . GLU B 1 541 ? -9.172 64.688 -22.875 1 39.91 541 GLU B N 1
ATOM 8089 C CA . GLU B 1 541 ? -10.18 64.562 -23.938 1 39.91 541 GLU B CA 1
ATOM 8090 C C . GLU B 1 541 ? -9.742 65.312 -25.188 1 39.91 541 GLU B C 1
ATOM 8092 O O . GLU B 1 541 ? -9.578 66.562 -25.156 1 39.91 541 GLU B O 1
ATOM 8097 N N . VAL B 1 542 ? -9.062 64.688 -25.906 1 42.5 542 VAL B N 1
ATOM 8098 C CA . VAL B 1 542 ? -8.922 65.25 -27.234 1 42.5 542 VAL B CA 1
ATOM 8099 C C . VAL B 1 542 ? -10.305 65.625 -27.812 1 42.5 542 VAL B C 1
ATOM 8101 O O . VAL B 1 542 ? -11.102 64.688 -28.062 1 42.5 542 VAL B O 1
ATOM 8104 N N . VAL B 1 543 ? -10.906 66.812 -27.469 1 41.59 543 VAL B N 1
ATOM 8105 C CA . VAL B 1 543 ? -12.094 67.25 -28.172 1 41.59 543 VAL B CA 1
ATOM 8106 C C . VAL B 1 543 ? -11.852 67.188 -29.688 1 41.59 543 VAL B C 1
ATOM 8108 O O . VAL B 1 543 ? -10.891 67.75 -30.203 1 41.59 543 VAL B O 1
ATOM 8111 N N . PRO B 1 544 ? -12.391 66.25 -30.281 1 44.28 544 PRO B N 1
ATOM 8112 C CA . PRO B 1 544 ? -12.273 66.25 -31.734 1 44.28 544 PRO B CA 1
ATOM 8113 C C . PRO B 1 544 ? -12.648 67.625 -32.344 1 44.28 544 PRO B C 1
ATOM 8115 O O . PRO B 1 544 ? -13.633 68.25 -31.922 1 44.28 544 PRO B O 1
ATOM 8118 N N . GLU B 1 545 ? -11.672 68.375 -32.688 1 42.88 545 GLU B N 1
ATOM 8119 C CA . GLU B 1 545 ? -11.906 69.625 -33.438 1 42.88 545 GLU B CA 1
ATOM 8120 C C . GLU B 1 545 ? -12.977 69.375 -34.5 1 42.88 545 GLU B C 1
ATOM 8122 O O . GLU B 1 545 ? -12.859 68.5 -35.344 1 42.88 545 GLU B O 1
ATOM 8127 N N . THR B 1 546 ? -14.188 69.562 -34.062 1 44.69 546 THR B N 1
ATOM 8128 C CA . THR B 1 546 ? -15.281 69.562 -35.031 1 44.69 546 THR B CA 1
ATOM 8129 C C . THR B 1 546 ? -14.953 70.5 -36.188 1 44.69 546 THR B C 1
ATOM 8131 O O . THR B 1 546 ? -14.625 71.688 -36 1 44.69 546 THR B O 1
ATOM 8134 N N . HIS B 1 547 ? -14.344 70 -37.25 1 46.97 547 HIS B N 1
ATOM 8135 C CA . HIS B 1 547 ? -14.172 70.625 -38.562 1 46.97 547 HIS B CA 1
ATOM 8136 C C . HIS B 1 547 ? -15.438 71.375 -38.969 1 46.97 547 HIS B C 1
ATOM 8138 O O . HIS B 1 547 ? -16.547 70.875 -38.875 1 46.97 547 HIS B O 1
ATOM 8144 N N . PRO B 1 548 ? -15.391 72.75 -38.812 1 46.69 548 PRO B N 1
ATOM 8145 C CA . PRO B 1 548 ? -16.516 73.625 -39.219 1 46.69 548 PRO B CA 1
ATOM 8146 C C . PRO B 1 548 ? -17.062 73.188 -40.594 1 46.69 548 PRO B C 1
ATOM 8148 O O . PRO B 1 548 ? -16.297 72.938 -41.531 1 46.69 548 PRO B O 1
ATOM 8151 N N . GLU B 1 549 ? -18.172 72.5 -40.625 1 42.06 549 GLU B N 1
ATOM 8152 C CA . GLU B 1 549 ? -18.906 72.25 -41.844 1 42.06 549 GLU B CA 1
ATOM 8153 C C . GLU B 1 549 ? -19.078 73.5 -42.688 1 42.06 549 GLU B C 1
ATOM 8155 O O . GLU B 1 549 ? -19.484 74.5 -42.188 1 42.06 549 GLU B O 1
ATOM 8160 N N . GLU B 1 550 ? -18.25 73.75 -43.75 1 43.88 550 GLU B N 1
ATOM 8161 C CA . GLU B 1 550 ? -18.391 74.75 -44.812 1 43.88 550 GLU B CA 1
ATOM 8162 C C . GLU B 1 550 ? -19.844 74.875 -45.25 1 43.88 550 GLU B C 1
ATOM 8164 O O . GLU B 1 550 ? -20.484 73.875 -45.625 1 43.88 550 GLU B O 1
ATOM 8169 N N . THR B 1 551 ? -20.562 75.75 -44.562 1 36.31 551 THR B N 1
ATOM 8170 C CA . THR B 1 551 ? -21.875 76.188 -45.062 1 36.31 551 THR B CA 1
ATOM 8171 C C . THR B 1 551 ? -21.828 76.5 -46.531 1 36.31 551 THR B C 1
ATOM 8173 O O . THR B 1 551 ? -21.016 77.312 -46.969 1 36.31 551 THR B O 1
ATOM 8176 N N . ALA B 1 552 ? -22.234 75.5 -47.406 1 40.97 552 ALA B N 1
ATOM 8177 C CA . ALA B 1 552 ? -22.594 75.75 -48.781 1 40.97 552 ALA B CA 1
ATOM 8178 C C . ALA B 1 552 ? -23.5 76.938 -48.938 1 40.97 552 ALA B C 1
ATOM 8180 O O . ALA B 1 552 ? -24.672 76.938 -48.531 1 40.97 552 ALA B O 1
ATOM 8181 N N . GLY B 1 553 ? -23.031 78.125 -48.219 1 29.16 553 GLY B N 1
ATOM 8182 C CA . GLY B 1 553 ? -23.562 79.25 -48.969 1 29.16 553 GLY B CA 1
ATOM 8183 C C . GLY B 1 553 ? -22.859 79.5 -50.281 1 29.16 553 GLY B C 1
ATOM 8184 O O . GLY B 1 553 ? -21.719 79.062 -50.469 1 29.16 553 GLY B O 1
#

Solvent-accessible surface area (backbone atoms only — not comparable to full-atom values): 55075 Å² total; per-residue (Å²): 130,81,73,64,71,78,64,71,72,82,66,68,57,58,68,28,49,49,48,27,25,52,45,30,46,51,45,46,50,50,41,50,50,54,46,71,73,38,91,57,77,80,50,71,49,57,56,51,22,52,49,34,58,46,46,35,32,56,50,34,57,62,39,47,74,50,85,52,78,61,43,59,55,48,44,33,50,38,25,22,52,21,16,38,53,20,6,41,42,32,31,25,45,27,11,22,34,33,54,33,31,43,41,8,30,40,54,18,54,25,64,72,37,62,71,45,30,54,48,9,35,50,43,18,53,49,30,50,50,52,45,55,50,43,60,75,75,42,91,65,50,71,55,58,58,66,72,49,21,28,51,45,11,47,41,41,49,48,25,51,44,52,18,38,38,51,12,47,44,52,49,48,51,50,52,51,52,51,50,49,52,52,51,51,48,42,52,50,50,51,47,59,44,43,48,28,56,37,18,34,37,32,28,35,78,87,35,34,23,70,41,71,38,30,32,54,38,90,47,53,57,92,57,84,55,58,72,35,50,57,42,66,53,26,27,82,86,36,22,62,56,46,49,49,36,50,53,38,11,69,72,71,36,44,31,73,46,74,41,26,28,50,70,33,68,89,43,33,30,35,40,35,34,21,46,75,47,92,69,36,31,21,30,37,37,39,74,35,42,68,60,49,50,50,52,51,49,40,49,50,51,25,51,51,27,43,48,52,33,49,31,50,42,52,25,48,43,43,39,34,56,58,49,45,54,40,45,50,52,31,38,52,43,22,47,47,48,49,65,36,76,88,45,90,62,59,68,68,56,38,50,39,23,43,50,34,30,51,27,42,51,51,46,52,51,55,41,47,50,51,31,51,46,36,30,48,74,66,68,64,62,77,81,63,68,45,78,46,46,51,59,56,45,48,49,53,41,50,60,68,42,44,62,58,29,55,73,50,41,30,46,79,43,79,50,63,65,90,65,79,48,52,27,53,39,31,62,68,58,52,31,49,37,48,40,35,52,51,51,50,37,58,72,48,25,53,68,73,27,46,35,40,40,35,44,48,76,58,81,49,23,37,38,40,36,42,36,21,52,13,52,38,44,49,76,74,35,53,73,46,50,54,40,68,40,35,61,53,76,54,78,68,58,41,65,74,43,65,28,40,49,60,20,46,34,39,49,55,26,43,75,58,69,27,43,65,48,76,53,54,40,64,69,67,5,36,36,39,40,36,38,30,63,29,33,64,73,77,72,74,73,75,71,76,77,76,75,79,78,79,77,83,120,131,81,75,65,72,77,63,71,74,80,67,68,56,58,68,30,46,50,49,28,28,52,44,30,49,51,44,45,50,50,42,51,50,54,48,69,72,37,93,56,78,81,52,72,47,56,55,52,23,53,50,34,58,44,46,36,32,56,50,34,58,63,40,47,72,50,84,52,78,62,43,58,56,48,44,34,50,38,24,21,51,21,16,38,53,22,7,41,42,31,31,25,44,27,12,21,34,33,53,32,29,43,40,9,30,41,53,18,53,24,64,73,40,62,71,45,29,54,48,11,35,49,42,19,53,48,29,50,51,52,45,53,50,42,61,75,75,42,90,65,51,73,54,60,57,67,70,50,22,29,51,45,11,47,41,41,48,49,25,51,42,54,18,38,40,52,12,48,44,51,50,49,51,50,51,50,52,51,51,49,52,51,51,50,49,41,51,51,51,50,48,58,44,43,48,27,56,35,18,34,36,32,29,35,78,88,36,34,21,70,42,71,36,30,32,54,38,91,47,53,56,92,57,82,55,58,71,35,49,57,41,66,52,27,28,81,84,36,22,62,56,46,49,50,36,51,52,38,11,71,72,72,35,43,32,73,46,74,39,26,28,51,71,31,68,88,44,33,31,34,41,35,34,19,47,75,46,91,69,34,30,22,30,38,34,40,76,36,41,68,60,49,50,50,51,51,50,39,49,49,51,24,50,50,28,42,49,53,33,49,31,50,41,52,23,48,43,43,38,35,57,56,50,46,54,39,44,50,51,32,39,52,42,21,48,46,48,49,64,37,75,90,46,92,64,60,68,68,58,37,52,39,24,43,49,33,29,50,27,41,51,51,45,51,50,54,40,48,50,52,31,52,45,38,30,48,74,65,67,64,61,79,82,62,66,43,79,46,48,51,60,55,46,48,49,52,42,49,60,68,42,44,63,56,28,57,74,51,41,29,47,78,45,79,49,64,67,91,64,81,48,52,26,52,38,31,62,68,57,52,33,48,36,50,40,37,52,52,52,49,37,57,71,47,24,51,68,73,28,44,35,42,39,36,44,50,76,59,81,49,24,36,38,41,36,43,36,21,52,13,51,39,43,50,75,75,37,54,72,46,51,55,40,69,38,35,60,50,74,55,78,68,59,41,65,74,43,66,30,39,49,61,18,46,35,40,50,54,25,42,74,57,69,26,42,64,49,77,51,52,40,64,70,66,6,35,36,40,39,36,38,31,64,29,34,63,71,76,71,72,72,73,70,73,76,75,73,79,75,78,70,86,114

Secondary structure (DSSP, 8-state):
------------S-HHHHHHHHHHHHHHHHHHHHHHHSSPPPPHHHHHHHHHHHHHHHHHHHHTT---HHHHHHHHHHHHHHHHHHHHHTTGGGSTTGGGGGHHHHHHHHHT-HHHHHHHHHHHHHHHHHHHHHHHHS-PPPPPPHHHHHHHHHHHHHHHHHHHHHHHHHHHHHHHHHHHHHHHHHHHHHHHHHT-SSEEEEE-TTSBEEEEEE-PPTTTTT---TTSBGGGGB-GGGHHHHHHHHHHHHHHSEEEEEE-BTT-TT--EEEEEEEEETTEEEEEEEE-HHHHHHHHHHHHHHHHHHHHHHHHHHHHHHHHHHHHHHHHHHHHHHHHHHTTTTS---HHHHHHHHHHHHHHHHHHHHHHHHHHHHHHHTT------EEEEHHHHHHHHHHHHHHHHHHHT-EEEEE--SS--EEEE-HHHHHHHHHHHHHHHHHTS-TT-EEEEEEEEETTEEEEEEEE-SS---HHHHHHBTBTT---SSHHHHHT--S-HHHHHHHHHHHTT-EEEEEEETTTEEEEEEEE--B------------------/------------S-HHHHHHHHHHHHHHHHHHHHHHHSSPPPPHHHHHHHHHHHHHHHHHHHHTT---HHHHHHHHHHHHHHHHHHHHHTTGGGSTTGGGGGHHHHHHHHHT-HHHHHHHHHHHHHHHHHHHHHHHHS-PPPPPPHHHHHHHHHHHHHHHHHHHHHHHHHHHHHHHHHHHHHHHHHHHHHHHHHT-SSEEEEE-TTSBEEEEEE-PPTTTTT---TTSBGGGGB-GGGHHHHHHHHHHHHHHSEEEEEE-BTT-TT--EEEEEEEEETTEEEEEEEE-HHHHHHHHHHHHHHHHHHHHHHHHHHHHHHHHHHHHHHHHHHHHHHHHHHTTTTS---HHHHHHHHHHHHHHHHHHHHHHHHHHHHHHHTT------EEEEHHHHHHHHHHHHHHHHHHHT-EEEEE--SS--EEEE-HHHHHHHHHHHHHHHHHTS-TT-EEEEEEEEETTEEEEEEEE-SS---HHHHHHBTBTT---SSHHHHHT--S-HHHHHHHHHHHTT-EEEEEEETTTEEEEEEEE--B------------------

Foldseek 3Di:
DCPPPPPPPLDQLQVLLLLLLVLLLVLLVVLVVVVVPDPDDDDPLQVVLSVLQNVLSVLSNVLSRPSDPVSLVVSLLSLLVSLLSSQLSAPFCVALQNLSLLVSLLSLLLNVDPVSNVSSVVSSVVSNVVSVVCVVVDDGDDHDDPVSRVSSNVSNVCSSCVSSVSSNVSVVVVVVVVVVVVVVVVVVVLCVFQDACWKKFKAWLVQFTQDIHYDYDPLCPPDDRHGDGNLQQAAPVCSVVVVVQSVCCLVVFKGKDKGAGNRGNLWIKMKIWGDPDNGMIMITIDTCRVVVVVVVVVVVVVVVVVVVVVVVLVVLLVVLVVVVVVLVVQLVVLVCVLVPVPHDDPPVSNVVSVVSNVVSVVVNLLSVLSNLVSCLVVVNDDWDWDKDFLCVLLVVLLVVCVVVCVVQQEAEEEDEDPDTQIFTGRSVLSSLLNNLLVVVLSVQAHHPWYWYWYWDDDDLKIKIKIWTQGQWFDPVLQVQQQPAQRDGDDPVRSVPDSSSSRVSSQSRLVSQVWGKDKDIDGNRTIMIMTMGSTGDDPPPPPPPPPDPDPPPD/DCPPPPPPPLDQLLVLLLLLLVLLLVLLVVLVVVVVPDPDDDDPLQVVLSVLQNVLSVLSNVLSRPSDPVSLVVSLLSLLVSLLSSQLSAPFCPFLQNLSLLVSLLSLLLNVDPVSNVSSVVSSVVSNVVSVVCVVVPDGDDHDDPVSRVSSNVSNVCSSCVSSVSSNVSVVVVVVVVVVVVVVVVVVVLCVFQDACWKKFKAWLVQFTQDIHYDYDPLCPPDDRHGDGNLQQAAPVCSVVVVVQSVCCLVVFKGKDKGAGNRGNLWIKMKIWGDPDNGMIMITIDTCRVVVVVVVVVVVVVVVVVVVVVVVLVVLLVVLVVVVVVLVVQLVVLVCVLVCVVHDDDPVSNVVSVVSNVVSVVVNLLSVLSNLVSCLVVVNDDWDWDKDFLCVLLVVLLVVCVVVCVVQQEAEEEAEDPDTQIFTGRSVLSNLLNNLLVVVLSVFAHHPWYWYWYWDDDDLKIKIKIWTQGQWFDPVLQVQQQPAQRDGDDPVRSVPDSSSSRVSSQSRLVSQVWGKDWDIDGRRTIMIMTMGSTGDDPPPPPPPPPPPDPPPD

Nearest PDB structures (foldseek):
  4q20-assembly1_B  TM=7.280E-01  e=2.526E-15  Caulobacter vibrioides CB15
  4q20-assembly1_A  TM=7.215E-01  e=2.302E-15  Caulobacter vibrioides CB15
  6azr-assembly1_C  TM=7.632E-01  e=2.137E-14  Thermotoga maritima MSB8
  4zki-assembly1_B  TM=7.069E-01  e=1.026E-11  Lactiplantibacillus plantarum JDM1
  3a0w-assembly1_A  TM=9.054E-01  e=6.213E-09  Thermotoga maritima